Protein AF-0000000069825211 (afdb_homodimer)

Organism: Oryza sativa subsp. indica (NCBI:txid39946)

Radius of gyration: 30.48 Å; Cα contacts (8 Å, |Δi|>4): 1811; chains: 2; bounding box: 81×83×83 Å

Secondary structure (DSSP, 8-state):
--S-SEE-TTSSEEEEEEESSTT-SEEEEEEEETTSTT--EEEE---SS-EETTT-EEEE-TTS-EEEE-TTS-EEEE------TTEEEEE-TTS-EEEEESSSSS-EEEEGGGS--SEE-TTPEE-TT--EE-TTS-EEEEE-TTS-EEEEEE-SS-EEEEES-TTS-TGGGT--S--SS--EEE-TTSEEEETTS-EEE-TT--TT--EEEEE-TTS-EEEEEE-TTT--EEEEEES-SSGGGSTTTT-TT-EEE-SSSSEEEPPTTEEESSTT-GGG-EEESS---TTS-GGG------TTEEE-S-EEEEE-S--HHHHHHHHHT-TT--EEEEETTTTEEEEESS--SEEE---SS-SHHHHHHHS-GGGTT-S-HHHHHHHHHHHHHTTS-GGGSPPHHHHHHHHHTT--TT------/--S-SEE-TTSSEEEEEEESSTT-SEEEEEEEETTSTT--EEEE---SS-EETTT-EEEE-TTS-EEEE-TTS-EEEE------TTEEEEE-TTS-EEEEESSSTT-EEEEGGGS--SEE-TTPEE-TT--EE-TTS-EEEEE-TTS-EEEEEE-SS-EEEEES-TTS-TGGGT--S--SS--EEE-TTSEEEETTS-EEE-TT-STT--EEEEE-TTS-EEEEEE-TTT--EEEEEES-SSGGGSTTTT-TT-EEE-SSSSEEEPPTTEEESSTT-GGG-EEESS---TTS-GGG------TTEEE-S-EEEEE-S--HHHHHHHHHT-TT--EEEEETTTTEEEEESS--SEEE---SS-SHHHHHHHS-GGGTT-S-HHHHHHHHHHHHHTTS-GGGSPPHHHHHHHHHTT--TT------

Sequence (848 aa):
MEKPSLISPDTTFSCGFYPSGDDTNAFYFSIWFTHATDRTVVWTADSGLPVNGHGSKISLSHEGNLAFTDVNGTTVWESKTGWGKHTTVALLNSGNMVMKASDSEDKIVWQSFDWPTDTLLPSQRLTREKRLVSQSGNHFLYFDNDNVLRLQYNGPEITSIYWPSPDYTAVQNGRTRFNSSKIAVLDDEGRFLSSDGFKMVALDSGLGIQRRITIDYDGNLRMYSLNASDGNWTITGEGVLQMCYVHGLCGRNGICEYSPGLRCTCPPGYEMTDPENWSRGCRPTFSVSCGQQREDFTFVKIPHGDYYGFDLTSNKSISLEECMRICMDSCVCLSFTYKGGDGLCYTKGLLYNGQVVKQMLTSGEVLDTIVDSRLKGHFNCDQAKAMVKAAISCLEERSKRPTMDQIVKDLMVYDDEDYHPAYFMEKPSLISPDTTFSCGFYPSGDDTNAFYFSIWFTHATDRTVVWTADSGLPVNGHGSKISLSHEGNLAFTDVNGTTVWESKTGWGKHTTVALLNSGNMVMKASDSEDKIVWQSFDWPTDTLLPSQRLTREKRLVSQSGNHFLYFDNDNVLRLQYNGPEITSIYWPSPDYTAVQNGRTRFNSSKIAVLDDEGRFLSSDGFKMVALDSGLGIQRRITIDYDGNLRMYSLNASDGNWTITGEGVLQMCYVHGLCGRNGICEYSPGLRCTCPPGYEMTDPENWSRGCRPTFSVSCGQQREDFTFVKIPHGDYYGFDLTSNKSISLEECMRICMDSCVCLSFTYKGGDGLCYTKGLLYNGQVVKQMLTSGEVLDTIVDSRLKGHFNCDQAKAMVKAAISCLEERSKRPTMDQIVKDLMVYDDEDYHPAYF

pLDDT: mean 82.7, std 19.26, range [17.38, 98.69]

InterPro domains:
  IPR000742 EGF-like domain [PS50026] (240-276)
  IPR000858 S-locus glycoprotein domain [PF00954] (211-272)
  IPR001480 Bulb-type lectin domain [PF01453] (40-131)
  IPR001480 Bulb-type lectin domain [PS50927] (1-112)
  IPR001480 Bulb-type lectin domain [SM00108] (2-116)
  IPR001480 Bulb-type lectin domain [cd00028] (5-116)
  IPR003609 PAN/Apple domain [PF00024] (298-348)
  IPR003609 PAN/Apple domain [PS50948] (290-371)
  IPR003609 PAN/Apple domain [SM00473] (294-375)
  IPR036426 Bulb-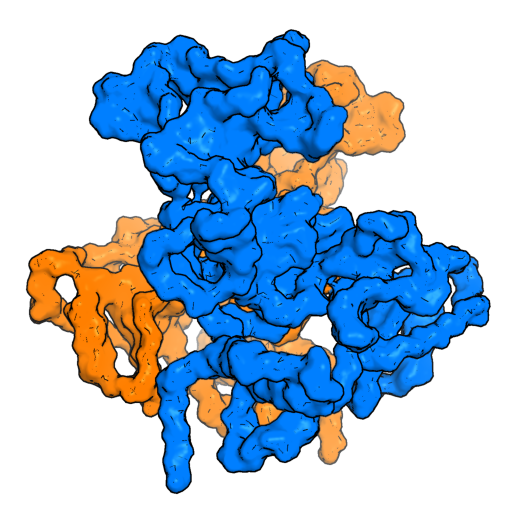type lectin domain superfamily [G3DSA:2.90.10.10] (2-114)
  IPR036426 Bulb-type lectin domain superfamily [G3DSA:2.90.10.10] (117-236)
  IPR036426 Bulb-type lectin domain superfamily [SSF51110] (27-168)

Nearest PDB structures (foldseek):
  6kyw-assembly1_A  TM=4.892E-01  e=3.867E-21  Brassica rapa
  6kyw-assembly1_B  TM=4.699E-01  e=4.568E-21  Brassica rapa
  3m7j-assembly1_A  TM=2.550E-01  e=2.076E-05  Pseudomonas putida
  3m7h-assembly2_B  TM=2.644E-01  e=2.024E-04  Pseudomonas putida
  3hxj-assembly1_B  TM=2.292E-01  e=9.832E-05  Methanococcus maripaludis C7

Solvent-accessible surface area (backbone atoms only — not comparable to full-atom values): 45830 Å² total; per-residue (Å²): 99,86,61,64,75,38,58,10,87,80,50,54,27,32,26,28,59,36,65,79,51,83,94,54,56,38,20,38,50,30,32,24,34,55,67,34,70,77,43,50,72,50,37,58,70,82,50,89,66,65,32,42,53,69,70,39,46,79,46,72,45,63,46,29,26,43,35,36,27,28,56,87,62,51,74,58,43,64,68,84,41,74,76,27,74,47,47,47,76,49,42,37,79,70,62,40,37,36,29,28,35,55,90,45,97,66,44,70,78,43,49,48,56,75,59,50,34,33,35,43,36,47,71,34,62,36,29,65,91,34,45,33,36,14,81,71,62,34,27,35,41,35,44,43,78,51,25,33,70,30,35,32,26,49,51,97,78,48,61,39,55,42,30,65,61,64,88,40,32,52,61,77,69,59,32,36,51,51,23,76,78,35,39,32,34,31,41,65,39,38,42,34,44,32,62,23,56,49,73,47,60,32,75,76,51,40,75,90,51,54,54,38,37,32,37,37,73,70,57,38,39,32,29,35,36,48,38,83,88,74,19,45,76,40,81,33,36,68,68,59,84,58,64,59,52,35,55,52,51,26,10,43,50,9,28,24,32,52,85,95,41,82,44,66,45,52,48,94,67,38,36,64,62,38,90,87,37,52,56,60,8,30,36,67,77,65,88,87,56,69,85,50,75,64,82,80,60,77,89,78,88,59,82,56,44,40,51,63,57,35,52,72,43,81,45,69,71,44,53,72,66,55,46,51,47,56,33,66,72,34,65,59,42,75,46,67,40,72,43,79,91,59,18,36,31,33,27,19,56,51,51,35,37,18,27,38,55,74,61,72,70,65,48,72,70,43,43,57,70,70,40,64,67,84,43,71,80,72,62,60,62,65,58,52,42,47,45,47,48,44,52,50,40,54,68,42,62,82,92,69,29,59,49,71,68,47,40,46,52,54,44,48,72,66,49,64,74,78,74,72,76,83,78,125,100,86,60,62,74,37,58,10,89,81,50,54,27,32,26,29,58,36,64,78,50,83,95,52,57,37,21,39,50,29,31,25,34,54,68,34,70,78,44,51,71,51,39,58,70,81,48,89,66,64,31,44,54,69,69,39,45,78,46,72,45,63,45,30,25,43,34,35,27,30,56,85,61,49,74,58,41,63,67,85,41,74,77,27,73,48,49,46,76,49,41,36,79,68,63,40,38,35,31,29,34,58,88,45,97,66,44,71,77,43,50,48,56,75,57,50,34,32,36,43,39,45,72,34,61,37,28,64,90,34,47,33,36,14,82,72,63,32,26,35,42,36,44,42,78,52,24,34,69,31,36,33,26,49,53,97,78,48,62,38,55,43,31,65,59,64,88,41,31,52,60,78,69,59,32,36,52,50,23,77,80,33,38,32,34,31,40,64,40,37,41,33,44,31,61,22,55,49,72,48,59,32,75,74,52,40,75,91,50,55,55,38,37,34,37,38,71,71,57,39,40,33,30,35,37,49,38,83,88,76,19,46,76,40,81,35,35,67,68,59,82,59,65,60,51,34,56,51,50,26,9,43,50,9,26,23,33,52,86,95,43,82,43,66,44,51,50,94,67,37,37,63,61,38,90,88,35,52,58,60,8,30,36,66,77,67,86,87,57,68,84,50,76,64,82,82,60,78,88,77,87,58,82,55,44,39,52,63,58,35,52,72,43,82,46,69,71,44,52,71,67,53,45,52,48,56,33,67,72,34,65,60,42,76,47,67,39,74,44,79,91,59,17,36,31,33,27,18,54,49,51,35,39,18,26,39,54,74,64,72,69,63,47,72,68,44,43,57,69,68,41,62,69,83,43,70,80,72,61,57,61,66,55,51,41,44,44,47,47,43,51,50,40,54,68,42,62,81,92,68,29,59,50,72,68,48,38,46,54,52,44,50,71,63,50,65,72,77,74,69,74,83,77,126

Structure (mmCIF, N/CA/C/O backbone):
data_AF-0000000069825211-model_v1
#
loop_
_entity.id
_entity.type
_entity.pdbx_description
1 polymer 'non-specific serine/threonine protein kinase'
#
loop_
_atom_site.group_PDB
_atom_site.id
_atom_site.type_symbol
_atom_site.label_atom_id
_atom_site.label_alt_id
_atom_site.label_comp_id
_atom_site.label_asym_id
_atom_site.label_entity_id
_atom_site.label_seq_id
_atom_site.pdbx_PDB_ins_code
_atom_site.Cartn_x
_atom_site.Cartn_y
_atom_site.Cartn_z
_atom_site.occupancy
_atom_site.B_iso_or_equiv
_atom_site.auth_seq_id
_atom_site.auth_comp_id
_atom_site.auth_asym_id
_atom_site.auth_atom_id
_atom_site.pdbx_PDB_model_num
ATOM 1 N N . MET A 1 1 ? 1.083 14.375 39.844 1 51.06 1 MET A N 1
ATOM 2 C CA . MET A 1 1 ? 0.789 13.945 38.469 1 51.06 1 MET A CA 1
ATOM 3 C C . MET A 1 1 ? 0.693 15.148 37.531 1 51.06 1 MET A C 1
ATOM 5 O O . MET A 1 1 ? 0.757 14.992 36.312 1 51.06 1 MET A O 1
ATOM 9 N N . GLU A 1 2 ? 0.628 16.391 38.188 1 62.91 2 GLU A N 1
ATOM 10 C CA . GLU A 1 2 ? 0.394 17.594 37.375 1 62.91 2 GLU A CA 1
ATOM 11 C C . GLU A 1 2 ? 1.703 18.156 36.844 1 62.91 2 GLU A C 1
ATOM 13 O O . GLU A 1 2 ? 1.706 18.906 35.875 1 62.91 2 GLU A O 1
ATOM 18 N N . LYS A 1 3 ? 2.795 17.656 37.406 1 78.31 3 LYS A N 1
ATOM 19 C CA . LYS A 1 3 ? 4.039 18.25 36.938 1 78.31 3 LYS A CA 1
ATOM 20 C C . LYS A 1 3 ? 4.676 17.391 35.844 1 78.31 3 LYS A C 1
ATOM 22 O O . LYS A 1 3 ? 4.648 16.172 35.906 1 78.31 3 LYS A O 1
ATOM 27 N N . PRO A 1 4 ? 5.305 18.094 34.844 1 86.56 4 PRO A N 1
ATOM 28 C CA . PRO A 1 4 ? 5.961 17.344 33.781 1 86.56 4 PRO A CA 1
ATOM 29 C C . PRO A 1 4 ? 7.133 16.5 34.281 1 86.56 4 PRO A C 1
ATOM 31 O O . PRO A 1 4 ? 7.809 16.891 35.25 1 86.56 4 PRO A O 1
ATOM 34 N N . SER A 1 5 ? 7.25 15.375 33.812 1 88.06 5 SER A N 1
ATOM 35 C CA . SER A 1 5 ? 8.344 14.469 34.156 1 88.06 5 SER A CA 1
ATOM 36 C C . SER A 1 5 ? 9.656 14.922 33.5 1 88.06 5 SER A C 1
ATOM 38 O O . SER A 1 5 ? 10.727 14.742 34.094 1 88.06 5 SER A O 1
ATOM 40 N N . LEU A 1 6 ? 9.586 15.398 32.344 1 94.5 6 LEU A N 1
ATOM 41 C CA . LEU A 1 6 ? 10.734 15.93 31.609 1 94.5 6 LEU A CA 1
ATOM 42 C C . LEU A 1 6 ? 10.391 17.25 30.922 1 94.5 6 LEU A C 1
ATOM 44 O O . LEU A 1 6 ? 9.25 17.453 30.5 1 94.5 6 LEU A O 1
ATOM 48 N N . ILE A 1 7 ? 11.375 18.109 30.906 1 96.94 7 ILE A N 1
ATOM 49 C CA . ILE A 1 7 ? 11.242 19.375 30.203 1 96.94 7 ILE A CA 1
ATOM 50 C C . ILE A 1 7 ? 12.461 19.594 29.312 1 96.94 7 ILE A C 1
ATOM 52 O O . ILE A 1 7 ? 13.594 19.328 29.719 1 96.94 7 ILE A O 1
ATOM 56 N N . SER A 1 8 ? 12.211 20.062 28.156 1 98.06 8 SER A N 1
ATOM 57 C CA . SER A 1 8 ? 13.344 20.328 27.281 1 98.06 8 SER A CA 1
ATOM 58 C C . SER A 1 8 ? 14.172 21.5 27.797 1 98.06 8 SER A C 1
ATOM 60 O O . SER A 1 8 ? 13.641 22.391 28.469 1 98.06 8 SER A O 1
ATOM 62 N N . PRO A 1 9 ? 15.438 21.562 27.469 1 97.38 9 PRO A N 1
ATOM 63 C CA . PRO A 1 9 ? 16.312 22.609 28 1 97.38 9 PRO A CA 1
ATOM 64 C C . PRO A 1 9 ? 15.797 24.016 27.703 1 97.38 9 PRO A C 1
ATOM 66 O O . PRO A 1 9 ? 15.906 24.906 28.547 1 97.38 9 PRO A O 1
ATOM 69 N N . ASP A 1 10 ? 15.219 24.219 26.594 1 96.62 10 ASP A N 1
ATOM 70 C CA . ASP A 1 10 ? 14.734 25.547 26.25 1 96.62 10 ASP A CA 1
ATOM 71 C C . ASP A 1 10 ? 13.281 25.734 26.688 1 96.62 10 ASP A C 1
ATOM 73 O O . ASP A 1 10 ? 12.664 26.75 26.375 1 96.62 10 ASP A O 1
ATOM 77 N N . THR A 1 11 ? 12.68 24.719 27.25 1 96 11 THR A N 1
ATOM 78 C CA . THR A 1 11 ? 11.367 24.719 27.891 1 96 11 THR A CA 1
ATOM 79 C C . THR A 1 11 ? 10.25 24.703 26.844 1 96 11 THR A C 1
ATOM 81 O O . THR A 1 11 ? 9.086 24.938 27.172 1 96 11 THR A O 1
ATOM 84 N N . THR A 1 12 ? 10.586 24.438 25.641 1 96.56 12 THR A N 1
ATOM 85 C CA . THR A 1 12 ? 9.586 24.406 24.578 1 96.56 12 THR A CA 1
ATOM 86 C C . THR A 1 12 ? 8.648 23.219 24.75 1 96.56 12 THR A C 1
ATOM 88 O O . THR A 1 12 ? 7.445 23.328 24.5 1 96.56 12 THR A O 1
ATOM 91 N N . PHE A 1 13 ? 9.258 22.125 25.219 1 98.19 13 PHE A N 1
ATOM 92 C CA . PHE A 1 13 ? 8.469 20.891 25.312 1 98.19 13 PHE A CA 1
ATOM 93 C C . PHE A 1 13 ? 8.477 20.344 26.734 1 98.19 13 PHE A C 1
ATOM 95 O O . PHE A 1 13 ? 9.477 20.484 27.453 1 98.19 13 PHE A O 1
ATOM 102 N N . SER A 1 14 ? 7.371 19.797 27.062 1 97.81 14 SER A N 1
ATOM 103 C CA . SER A 1 14 ? 7.207 19.062 28.312 1 97.81 14 SER A CA 1
ATOM 104 C C . SER A 1 14 ? 6.73 17.625 28.047 1 97.81 14 SER A C 1
ATOM 106 O O . SER A 1 14 ? 6.098 17.359 27.031 1 97.81 14 SER A O 1
ATOM 108 N N . CYS A 1 15 ? 7.07 16.75 28.891 1 96.69 15 CYS A N 1
ATOM 109 C CA . CYS A 1 15 ? 6.684 15.336 28.812 1 96.69 15 CYS A CA 1
ATOM 110 C C . CYS A 1 15 ? 6.219 14.82 30.172 1 96.69 15 CYS A C 1
ATOM 112 O O . CYS A 1 15 ? 6.816 15.141 31.203 1 96.69 15 CYS A O 1
ATOM 114 N N . GLY A 1 16 ? 5.133 14.148 30.156 1 93.56 16 GLY A N 1
ATOM 115 C CA . GLY A 1 16 ? 4.602 13.594 31.391 1 93.56 16 GLY A CA 1
ATOM 116 C C . GLY A 1 16 ? 3.17 13.117 31.266 1 93.56 16 GLY A C 1
ATOM 117 O O . GLY A 1 16 ? 2.744 12.695 30.188 1 93.56 16 GLY A O 1
ATOM 118 N N . PHE A 1 17 ? 2.516 13.086 32.438 1 91.75 17 PHE A N 1
ATOM 119 C CA . PHE A 1 17 ? 1.122 12.656 32.469 1 91.75 17 PHE A CA 1
ATOM 120 C C . PHE A 1 17 ? 0.203 13.75 31.938 1 91.75 17 PHE A C 1
ATOM 122 O O . PHE A 1 17 ? 0.219 14.875 32.438 1 91.75 17 PHE A O 1
ATOM 129 N N . TYR A 1 18 ? -0.463 13.383 30.906 1 91.75 18 TYR A N 1
ATOM 130 C CA . TYR A 1 18 ? -1.4 14.297 30.266 1 91.75 18 TYR A CA 1
ATOM 131 C C . TYR A 1 18 ? -2.836 13.812 30.438 1 91.75 18 TYR A C 1
ATOM 133 O O . TYR A 1 18 ? -3.162 12.672 30.109 1 91.75 18 TYR A O 1
ATOM 141 N N . PRO A 1 19 ? -3.668 14.703 30.906 1 90.12 19 PRO A N 1
ATOM 142 C CA . PRO A 1 19 ? -5.043 14.266 31.172 1 90.12 19 PRO A CA 1
ATOM 143 C C . PRO A 1 19 ? -5.844 14.047 29.891 1 90.12 19 PRO A C 1
ATOM 145 O O . PRO A 1 19 ? -5.672 14.789 28.906 1 90.12 19 PRO A O 1
ATOM 148 N N . SER A 1 20 ? -6.723 13.047 29.859 1 86.5 20 SER A N 1
ATOM 149 C CA . SER A 1 20 ? -7.562 12.742 28.703 1 86.5 20 SER A CA 1
ATOM 150 C C . SER A 1 20 ? -8.664 13.781 28.531 1 86.5 20 SER A C 1
ATOM 152 O O . SER A 1 20 ? -9.289 13.859 27.469 1 86.5 20 SER A O 1
ATOM 154 N N . GLY A 1 21 ? -8.93 14.531 29.516 1 83.31 21 GLY A N 1
ATOM 155 C CA . GLY A 1 21 ? -9.961 15.562 29.547 1 83.31 21 GLY A CA 1
ATOM 156 C C . GLY A 1 21 ? -9.961 16.375 30.812 1 83.31 21 GLY A C 1
ATOM 157 O O . GLY A 1 21 ? -9.031 16.281 31.625 1 83.31 21 GLY A O 1
ATOM 158 N N . ASP A 1 22 ? -11.023 17.172 30.812 1 81.38 22 ASP A N 1
ATOM 159 C CA . ASP A 1 22 ? -11.164 17.984 32.031 1 81.38 22 ASP A CA 1
ATOM 160 C C . ASP A 1 22 ? -11.672 17.141 33.188 1 81.38 22 ASP A C 1
ATOM 162 O O . ASP A 1 22 ? -12.562 16.312 33.031 1 81.38 22 ASP A O 1
ATOM 166 N N . ASP A 1 23 ? -11.156 17.297 34.281 1 81.69 23 ASP A N 1
ATOM 167 C CA . ASP A 1 23 ? -11.609 16.688 35.531 1 81.69 23 ASP A CA 1
ATOM 168 C C . ASP A 1 23 ? -11.617 15.172 35.406 1 81.69 23 ASP A C 1
ATOM 170 O O . ASP A 1 23 ? -12.594 14.523 35.781 1 81.69 23 ASP A O 1
ATOM 174 N N . THR A 1 24 ? -10.602 14.664 34.75 1 82.94 24 THR A N 1
ATOM 175 C CA . THR A 1 24 ? -10.523 13.219 34.594 1 82.94 24 THR A CA 1
ATOM 176 C C . THR A 1 24 ? -9.406 12.633 35.438 1 82.94 24 THR A C 1
ATOM 178 O O . THR A 1 24 ? -8.539 13.367 35.938 1 82.94 24 THR A O 1
ATOM 181 N N . ASN A 1 25 ? -9.57 11.344 35.781 1 86.38 25 ASN A N 1
ATOM 182 C CA . ASN A 1 25 ? -8.492 10.594 36.438 1 86.38 25 ASN A CA 1
ATOM 183 C C . ASN A 1 25 ? -7.762 9.703 35.438 1 86.38 25 ASN A C 1
ATOM 185 O O . ASN A 1 25 ? -6.98 8.836 35.812 1 86.38 25 ASN A O 1
ATOM 189 N N . ALA A 1 26 ? -8.086 9.945 34.219 1 89.19 26 ALA A N 1
ATOM 190 C CA . ALA A 1 26 ? -7.449 9.188 33.125 1 89.19 26 ALA A CA 1
ATOM 191 C C . ALA A 1 26 ? -6.332 10 32.5 1 89.19 26 ALA A C 1
ATOM 193 O O . ALA A 1 26 ? -6.559 11.133 32.062 1 89.19 26 ALA A O 1
ATOM 194 N N . PHE A 1 27 ? -5.16 9.406 32.5 1 90.5 27 PHE A N 1
ATOM 195 C CA . PHE A 1 27 ? -4.008 10.141 31.984 1 90.5 27 PHE A CA 1
ATOM 196 C C . PHE A 1 27 ? -3.252 9.328 30.938 1 90.5 27 PHE A C 1
ATOM 198 O O . PHE A 1 27 ? -3.266 8.094 30.984 1 90.5 27 PHE A O 1
ATOM 205 N N . TYR A 1 28 ? -2.662 10.031 30.078 1 91.94 28 TYR A N 1
ATOM 206 C CA . TYR A 1 28 ? -1.718 9.469 29.125 1 91.94 28 TYR A CA 1
ATOM 207 C C . TYR A 1 28 ? -0.298 9.938 29.406 1 91.94 28 TYR A C 1
ATOM 209 O O . TYR A 1 28 ? -0.094 10.852 30.203 1 91.94 28 TYR A O 1
ATOM 217 N N . PHE A 1 29 ? 0.621 9.242 28.891 1 92.81 29 PHE A N 1
ATOM 218 C CA . PHE A 1 29 ? 1.988 9.75 28.891 1 92.81 29 PHE A CA 1
ATOM 219 C C . PHE A 1 29 ? 2.318 10.406 27.562 1 92.81 29 PHE A C 1
ATOM 221 O O . PHE A 1 29 ? 2.371 9.742 26.531 1 92.81 29 PHE A O 1
ATOM 228 N N . SER A 1 30 ? 2.484 11.719 27.547 1 95 30 SER A N 1
ATOM 229 C CA . SER A 1 30 ? 2.525 12.461 26.297 1 95 30 SER A CA 1
ATOM 230 C C . SER A 1 30 ? 3.594 13.555 26.328 1 95 30 SER A C 1
ATOM 232 O O . SER A 1 30 ? 4.129 13.867 27.406 1 95 30 SER A O 1
ATOM 234 N N . ILE A 1 31 ? 4.008 13.93 25.188 1 97.19 31 ILE A N 1
ATOM 235 C CA . ILE A 1 31 ? 4.824 15.125 24.984 1 97.19 31 ILE A CA 1
ATOM 236 C C . ILE A 1 31 ? 3.961 16.25 24.422 1 97.19 31 ILE A C 1
ATOM 238 O O . ILE A 1 31 ? 3.158 16.016 23.516 1 97.19 31 ILE A O 1
ATOM 242 N N . TRP A 1 32 ? 4.113 17.516 24.984 1 97.44 32 TRP A N 1
ATOM 243 C CA . TRP A 1 32 ? 3.287 18.609 24.5 1 97.44 32 TRP A CA 1
ATOM 244 C C . TRP A 1 32 ? 4.082 19.922 24.453 1 97.44 32 TRP A C 1
ATOM 246 O O . TRP A 1 32 ? 5.18 20 25 1 97.44 32 TRP A O 1
ATOM 256 N N . PHE A 1 33 ? 3.611 20.875 23.688 1 97.88 33 PHE A N 1
ATOM 257 C CA . PHE A 1 33 ? 4.16 22.234 23.688 1 97.88 33 PHE A CA 1
ATOM 258 C C . PHE A 1 33 ? 3.842 22.953 24.984 1 97.88 33 PHE A C 1
ATOM 260 O O . PHE A 1 33 ? 2.682 23.266 25.266 1 97.88 33 PHE A O 1
ATOM 267 N N . THR A 1 34 ? 4.863 23.328 25.625 1 95.75 34 THR A N 1
ATOM 268 C CA . THR A 1 34 ? 4.719 23.875 26.984 1 95.75 34 THR A CA 1
ATOM 269 C C . THR A 1 34 ? 3.957 25.188 26.953 1 95.75 34 THR A C 1
ATOM 271 O O . THR A 1 34 ? 3.133 25.453 27.828 1 95.75 34 THR A O 1
ATOM 274 N N . HIS A 1 35 ? 4.172 25.984 26 1 93.88 35 HIS A N 1
ATOM 275 C CA . HIS A 1 35 ? 3.695 27.375 26.047 1 93.88 35 HIS A CA 1
ATOM 276 C C . HIS A 1 35 ? 2.494 27.562 25.125 1 93.88 35 HIS A C 1
ATOM 278 O O . HIS A 1 35 ? 2.018 28.688 24.938 1 93.88 35 HIS A O 1
ATOM 284 N N . ALA A 1 36 ? 2.064 26.562 24.484 1 96.25 36 ALA A N 1
ATOM 285 C CA . ALA A 1 36 ? 0.812 26.656 23.734 1 96.25 36 ALA A CA 1
ATOM 286 C C . ALA A 1 36 ? -0.385 26.703 24.688 1 96.25 36 ALA A C 1
ATOM 288 O O . ALA A 1 36 ? -0.422 25.984 25.688 1 96.25 36 ALA A O 1
ATOM 289 N N . THR A 1 37 ? -1.333 27.516 24.375 1 95.12 37 THR A N 1
ATOM 290 C CA . THR A 1 37 ? -2.484 27.719 25.25 1 95.12 37 THR A CA 1
ATOM 291 C C . THR A 1 37 ? -3.227 26.406 25.469 1 95.12 37 THR A C 1
ATOM 293 O O . THR A 1 37 ? -3.727 26.156 26.562 1 95.12 37 THR A O 1
ATOM 296 N N . ASP A 1 38 ? -3.258 25.594 24.5 1 93.69 38 ASP A N 1
ATOM 297 C CA . ASP A 1 38 ? -4.004 24.344 24.609 1 93.69 38 ASP A CA 1
ATOM 298 C C . ASP A 1 38 ? -3.086 23.188 24.984 1 93.69 38 ASP A C 1
ATOM 300 O O . ASP A 1 38 ? -3.504 22.031 24.969 1 93.69 38 ASP A O 1
ATOM 304 N N . ARG A 1 39 ? -1.855 23.438 25.25 1 94.25 39 ARG A N 1
ATOM 305 C CA . ARG A 1 39 ? -0.896 22.375 25.531 1 94.25 39 ARG A CA 1
ATOM 306 C C . ARG A 1 39 ? -0.956 21.281 24.484 1 94.25 39 ARG A C 1
ATOM 308 O O . ARG A 1 39 ? -1.096 20.094 24.812 1 94.25 39 ARG A O 1
ATOM 315 N N . THR A 1 40 ? -0.768 21.641 23.328 1 96.44 40 THR A N 1
ATOM 316 C CA . THR A 1 40 ? -0.924 20.766 22.188 1 96.44 40 THR A CA 1
ATOM 317 C C . THR A 1 40 ? -0.002 19.547 22.297 1 96.44 40 THR A C 1
ATOM 319 O O . THR A 1 40 ? 1.222 19.703 22.344 1 96.44 40 THR A O 1
ATOM 322 N N . VAL A 1 41 ? -0.587 18.375 22.312 1 95.88 41 VAL A N 1
ATOM 323 C CA . VAL A 1 41 ? 0.157 17.125 22.391 1 95.88 41 VAL A CA 1
ATOM 324 C C . VAL A 1 41 ? 0.774 16.797 21.047 1 95.88 41 VAL A C 1
ATOM 326 O O . VAL A 1 41 ? 0.109 16.891 20 1 95.88 41 VAL A O 1
ATOM 329 N N . VAL A 1 42 ? 2.074 16.359 21.047 1 97.19 42 VAL A N 1
ATOM 330 C CA . VAL A 1 42 ? 2.74 16.062 19.781 1 97.19 42 VAL A CA 1
ATOM 331 C C . VAL A 1 42 ? 3.098 14.578 19.734 1 97.19 42 VAL A C 1
ATOM 333 O O . VAL A 1 42 ? 3.426 14.055 18.656 1 97.19 42 VAL A O 1
ATOM 336 N N . TRP A 1 43 ? 3.068 13.898 20.797 1 96.75 43 TRP A N 1
ATOM 337 C CA . TRP A 1 43 ? 3.348 12.469 20.859 1 96.75 43 TRP A CA 1
ATOM 338 C C . TRP A 1 43 ? 2.711 11.852 22.094 1 96.75 43 TRP A C 1
ATOM 340 O O . TRP A 1 43 ? 2.707 12.453 23.172 1 96.75 43 TRP A O 1
ATOM 350 N N . THR A 1 44 ? 2.174 10.695 21.984 1 94.75 44 THR A N 1
ATOM 351 C CA . THR A 1 44 ? 1.618 9.938 23.094 1 94.75 44 THR A CA 1
ATOM 352 C C . THR A 1 44 ? 2.092 8.484 23.047 1 94.75 44 THR A C 1
ATOM 354 O O . THR A 1 44 ? 2.135 7.875 21.984 1 94.75 44 THR A O 1
ATOM 357 N N . ALA A 1 45 ? 2.43 8.07 24.141 1 90.56 45 ALA A N 1
ATOM 358 C CA . ALA A 1 45 ? 2.801 6.664 24.234 1 90.56 45 ALA A CA 1
ATOM 359 C C . ALA A 1 45 ? 1.597 5.758 23.984 1 90.56 45 ALA A C 1
ATOM 361 O O . ALA A 1 45 ? 0.598 5.836 24.703 1 90.56 45 ALA A O 1
ATOM 362 N N . ASP A 1 46 ? 1.518 5.211 22.719 1 71.62 46 ASP A N 1
ATOM 363 C CA . ASP A 1 46 ? 0.318 4.609 22.141 1 71.62 46 ASP A CA 1
ATOM 364 C C . ASP A 1 46 ? 0.017 3.262 22.797 1 71.62 46 ASP A C 1
ATOM 366 O O . ASP A 1 46 ? 0.78 2.307 22.625 1 71.62 46 ASP A O 1
ATOM 370 N N . SER A 1 47 ? -0.642 3.277 23.938 1 64.44 47 SER A N 1
ATOM 371 C CA . SER A 1 47 ? -1.167 2.006 24.406 1 64.44 47 SER A CA 1
ATOM 372 C C . SER A 1 47 ? -2.641 1.844 24.047 1 64.44 47 SER A C 1
ATOM 374 O O . SER A 1 47 ? -3.172 0.731 24.078 1 64.44 47 SER A O 1
ATOM 376 N N . GLY A 1 48 ? -3.207 2.811 23.484 1 64.94 48 GLY A N 1
ATOM 377 C CA . GLY A 1 48 ? -4.645 2.775 23.281 1 64.94 48 GLY A CA 1
ATOM 378 C C . GLY A 1 48 ? -5.441 2.994 24.547 1 64.94 48 GLY A C 1
ATOM 379 O O . GLY A 1 48 ? -6.645 3.256 24.5 1 64.94 48 GLY A O 1
ATOM 380 N N . LEU A 1 49 ? -4.828 2.934 25.797 1 75.88 49 LEU A N 1
ATOM 381 C CA . LEU A 1 49 ? -5.602 3.016 27.047 1 75.88 49 LEU A CA 1
ATOM 382 C C . LEU A 1 49 ? -4.969 4.008 28.016 1 75.88 49 LEU A C 1
ATOM 384 O O . LEU A 1 49 ? -3.748 4.004 28.203 1 75.88 49 LEU A O 1
ATOM 388 N N . PRO A 1 50 ? -5.773 4.918 28.594 1 85.69 50 PRO A N 1
ATOM 389 C CA . PRO A 1 50 ? -5.262 5.812 29.641 1 85.69 50 PRO A CA 1
ATOM 390 C C . PRO A 1 50 ? -5.043 5.098 30.969 1 85.69 50 PRO A C 1
ATOM 392 O O . PRO A 1 50 ? -5.559 3.994 31.172 1 85.69 50 PRO A O 1
ATOM 395 N N . VAL A 1 51 ? -4.277 5.664 31.797 1 86.75 51 VAL A N 1
ATOM 396 C CA . VAL A 1 51 ? -4.016 5.113 33.125 1 86.75 51 VAL A CA 1
ATOM 397 C C . VAL A 1 51 ? -4.645 6.008 34.188 1 86.75 51 VAL A C 1
ATOM 399 O O . VAL A 1 51 ? -5.043 7.141 33.906 1 86.75 51 VAL A O 1
ATOM 402 N N . ASN A 1 52 ? -4.688 5.355 35.375 1 86.5 52 ASN A N 1
ATOM 403 C CA . ASN A 1 52 ? -5.191 6.129 36.5 1 86.5 52 ASN A CA 1
ATOM 404 C C . ASN A 1 52 ? -4.184 7.18 36.969 1 86.5 52 ASN A C 1
ATOM 406 O O . ASN A 1 52 ? -3.008 6.871 37.156 1 86.5 52 ASN A O 1
ATOM 410 N N . GLY A 1 53 ? -4.664 8.438 37.125 1 80.19 53 GLY A N 1
ATOM 411 C CA . GLY A 1 53 ? -3.807 9.547 37.5 1 80.19 53 GLY A CA 1
ATOM 412 C C . GLY A 1 53 ? -3.156 9.375 38.844 1 80.19 53 GLY A C 1
ATOM 413 O O . GLY A 1 53 ? -2.133 10 39.125 1 80.19 53 GLY A O 1
ATOM 414 N N . HIS A 1 54 ? -3.814 8.562 39.625 1 79.81 54 HIS A N 1
ATOM 415 C CA . HIS A 1 54 ? -3.277 8.344 40.969 1 79.81 54 HIS A CA 1
ATOM 416 C C . HIS A 1 54 ? -2.533 7.016 41.062 1 79.81 54 HIS A C 1
ATOM 418 O O . HIS A 1 54 ? -3.137 5.949 40.906 1 79.81 54 HIS A O 1
ATOM 424 N N . GLY A 1 55 ? -1.203 7.141 41.188 1 82.06 55 GLY A N 1
ATOM 425 C CA . GLY A 1 55 ? -0.453 5.926 41.469 1 82.06 55 GLY A CA 1
ATOM 426 C C . GLY A 1 55 ? 0.252 5.375 40.219 1 82.06 55 GLY A C 1
ATOM 427 O O . GLY A 1 55 ? 1.108 4.496 40.344 1 82.06 55 GLY A O 1
ATOM 428 N N . SER A 1 56 ? -0.142 5.84 39.062 1 87.62 56 SER A N 1
ATOM 429 C CA . SER A 1 56 ? 0.562 5.391 37.875 1 87.62 56 SER A CA 1
ATOM 430 C C . SER A 1 56 ? 1.965 5.984 37.812 1 87.62 56 SER A C 1
ATOM 432 O O . SER A 1 56 ? 2.256 6.984 38.469 1 87.62 56 SER A O 1
ATOM 434 N N . LYS A 1 57 ? 2.885 5.191 37.094 1 89.44 57 LYS A N 1
ATOM 435 C CA . LYS A 1 57 ? 4.266 5.66 37.156 1 89.44 57 LYS A CA 1
ATOM 436 C C . LYS A 1 57 ? 4.977 5.402 35.812 1 89.44 57 LYS A C 1
ATOM 438 O O . LYS A 1 57 ? 4.613 4.484 35.094 1 89.44 57 LYS A O 1
ATOM 443 N N . ILE A 1 58 ? 5.855 6.332 35.5 1 90.25 58 ILE A N 1
ATOM 444 C CA . ILE A 1 58 ? 6.855 6.113 34.438 1 90.25 58 ILE A CA 1
ATOM 445 C C . ILE A 1 58 ? 8.203 5.777 35.094 1 90.25 58 ILE A C 1
ATOM 447 O O . ILE A 1 58 ? 8.625 6.43 36.062 1 90.25 58 ILE A O 1
ATOM 451 N N . SER A 1 59 ? 8.805 4.586 34.625 1 90.81 59 SER A N 1
ATOM 452 C CA . SER A 1 59 ? 10.055 4.176 35.25 1 90.81 59 SER A CA 1
ATOM 453 C C . SER A 1 59 ? 11.055 3.65 34.25 1 90.81 59 SER A C 1
ATOM 455 O O . SER A 1 59 ? 10.664 3.043 33.219 1 90.81 59 SER A O 1
ATOM 457 N N . LEU A 1 60 ? 12.281 3.939 34.469 1 90.75 60 LEU A N 1
ATOM 458 C CA . LEU A 1 60 ? 13.398 3.387 33.719 1 90.75 60 LEU A CA 1
ATOM 459 C C . LEU A 1 60 ? 14.086 2.273 34.5 1 90.75 60 LEU A C 1
ATOM 461 O O . LEU A 1 60 ? 14.641 2.514 35.562 1 90.75 60 LEU A O 1
ATOM 465 N N . SER A 1 61 ? 14.023 1.082 33.969 1 88.81 61 SER A N 1
ATOM 466 C CA . SER A 1 61 ? 14.594 -0.052 34.688 1 88.81 61 SER A CA 1
ATOM 467 C C . SER A 1 61 ? 16.109 -0.07 34.562 1 88.81 61 SER A C 1
ATOM 469 O O . SER A 1 61 ? 16.688 0.643 33.719 1 88.81 61 SER A O 1
ATOM 471 N N . HIS A 1 62 ? 16.688 -0.957 35.344 1 86.69 62 HIS A N 1
ATOM 472 C CA . HIS A 1 62 ? 18.141 -1.115 35.312 1 86.69 62 HIS A CA 1
ATOM 473 C C . HIS A 1 62 ? 18.594 -1.728 34 1 86.69 62 HIS A C 1
ATOM 475 O O . HIS A 1 62 ? 19.75 -1.545 33.594 1 86.69 62 HIS A O 1
ATOM 481 N N . GLU A 1 63 ? 17.734 -2.381 33.375 1 85.94 63 GLU A N 1
ATOM 482 C CA . GLU A 1 63 ? 18.047 -3.025 32.125 1 85.94 63 GLU A CA 1
ATOM 483 C C . GLU A 1 63 ? 17.891 -2.053 30.953 1 85.94 63 GLU A C 1
ATOM 485 O O . GLU A 1 63 ? 18.219 -2.379 29.812 1 85.94 63 GLU A O 1
ATOM 490 N N . GLY A 1 64 ? 17.422 -0.819 31.266 1 87.12 64 GLY A N 1
ATOM 491 C CA . GLY A 1 64 ? 17.297 0.202 30.234 1 87.12 64 GLY A CA 1
ATOM 492 C C . GLY A 1 64 ? 15.969 0.172 29.516 1 87.12 64 GLY A C 1
ATOM 493 O O . GLY A 1 64 ? 15.906 0.455 28.312 1 87.12 64 GLY A O 1
ATOM 494 N N . ASN A 1 65 ? 15.008 -0.349 30.156 1 91.81 65 ASN A N 1
ATOM 495 C CA . ASN A 1 65 ? 13.656 -0.353 29.609 1 91.81 65 ASN A CA 1
ATOM 496 C C . ASN A 1 65 ? 12.789 0.715 30.25 1 91.81 65 ASN A C 1
ATOM 498 O O . ASN A 1 65 ? 12.68 0.772 31.484 1 91.81 65 ASN A O 1
ATOM 502 N N . LEU A 1 66 ? 12.273 1.604 29.453 1 91.88 66 LEU A N 1
ATOM 503 C CA . LEU A 1 66 ? 11.32 2.6 29.938 1 91.88 66 LEU A CA 1
ATOM 504 C C . LEU A 1 66 ? 9.906 2.045 29.922 1 91.88 66 LEU A C 1
ATOM 506 O O . LEU A 1 66 ? 9.414 1.607 28.875 1 91.88 66 LEU A O 1
ATOM 510 N N . ALA A 1 67 ? 9.25 2.082 31.062 1 91.69 67 ALA A N 1
ATOM 511 C CA . ALA A 1 67 ? 7.93 1.473 31.156 1 91.69 67 ALA A CA 1
ATOM 512 C C . ALA A 1 67 ? 6.93 2.428 31.797 1 91.69 67 ALA A C 1
ATOM 514 O O . ALA A 1 67 ? 7.266 3.15 32.719 1 91.69 67 ALA A O 1
ATOM 515 N N . PHE A 1 68 ? 5.801 2.467 31.234 1 91.38 68 PHE A N 1
ATOM 516 C CA . PHE A 1 68 ? 4.633 3.162 31.766 1 91.38 68 PHE A CA 1
ATOM 517 C C . PHE A 1 68 ? 3.646 2.176 32.375 1 91.38 68 PHE A C 1
ATOM 519 O O . PHE A 1 68 ? 3.084 1.331 31.688 1 91.38 68 PHE A O 1
ATOM 526 N N . THR A 1 69 ? 3.443 2.291 33.688 1 90.94 69 THR A N 1
ATOM 527 C CA . THR A 1 69 ? 2.641 1.313 34.406 1 90.94 69 THR A CA 1
ATOM 528 C C . THR A 1 69 ? 1.457 1.987 35.094 1 90.94 69 THR A C 1
ATOM 530 O O . THR A 1 69 ? 1.576 3.113 35.594 1 90.94 69 THR A O 1
ATOM 533 N N . ASP A 1 70 ? 0.393 1.209 35.125 1 91 70 ASP A N 1
ATOM 534 C CA . ASP A 1 70 ? -0.799 1.695 35.812 1 91 70 ASP A CA 1
ATOM 535 C C . ASP A 1 70 ? -0.728 1.4 37.312 1 91 70 ASP A C 1
ATOM 537 O O . ASP A 1 70 ? 0.218 0.763 37.781 1 91 70 ASP A O 1
ATOM 541 N N . VAL A 1 71 ? -1.729 1.876 38.031 1 87.62 71 VAL A N 1
ATOM 542 C CA . VAL A 1 71 ? -1.766 1.785 39.5 1 87.62 71 VAL A CA 1
ATOM 543 C C . VAL A 1 71 ? -1.792 0.319 39.906 1 87.62 71 VAL A C 1
ATOM 545 O O . VAL A 1 71 ? -1.243 -0.04 40.969 1 87.62 71 VAL A O 1
ATOM 548 N N . ASN A 1 72 ? -2.355 -0.485 39.094 1 88.62 72 ASN A N 1
ATOM 549 C CA . ASN A 1 72 ? -2.469 -1.899 39.438 1 88.62 72 ASN A CA 1
ATOM 550 C C . ASN A 1 72 ? -1.209 -2.672 39.062 1 88.62 72 ASN A C 1
ATOM 552 O O . ASN A 1 72 ? -1.141 -3.887 39.25 1 88.62 72 ASN A O 1
ATOM 556 N N . GLY A 1 73 ? -0.305 -1.992 38.469 1 87.69 73 GLY A N 1
ATOM 557 C CA . GLY A 1 73 ? 0.962 -2.627 38.125 1 87.69 73 GLY A CA 1
ATOM 558 C C . GLY A 1 73 ? 1.043 -3.102 36.688 1 87.69 73 GLY A C 1
ATOM 559 O O . GLY A 1 73 ? 2.1 -3.541 36.25 1 87.69 73 GLY A O 1
ATOM 560 N N . THR A 1 74 ? -0.016 -3.021 36.062 1 89.31 74 THR A N 1
ATOM 561 C CA . THR A 1 74 ? -0.036 -3.455 34.688 1 89.31 74 THR A CA 1
ATOM 562 C C . THR A 1 74 ? 0.779 -2.506 33.812 1 89.31 74 THR A C 1
ATOM 564 O O . THR A 1 74 ? 0.636 -1.286 33.906 1 89.31 74 THR A O 1
ATOM 567 N N . THR A 1 75 ? 1.659 -3.119 33 1 90.19 75 THR A N 1
ATOM 568 C CA . THR A 1 75 ? 2.426 -2.32 32.062 1 90.19 75 THR A CA 1
ATOM 569 C C . THR A 1 75 ? 1.57 -1.944 30.844 1 90.19 75 THR A C 1
ATOM 571 O O . THR A 1 75 ? 1.126 -2.816 30.094 1 90.19 75 THR A O 1
ATOM 574 N N . VAL A 1 76 ? 1.398 -0.656 30.641 1 90 76 VAL A N 1
ATOM 575 C CA . VAL A 1 76 ? 0.545 -0.173 29.562 1 90 76 VAL A CA 1
ATOM 576 C C . VAL A 1 76 ? 1.393 0.123 28.328 1 90 76 VAL A C 1
ATOM 578 O O . VAL A 1 76 ? 0.904 0.04 27.188 1 90 76 VAL A O 1
ATOM 581 N N . TRP A 1 77 ? 2.584 0.541 28.5 1 92.69 77 TRP A N 1
ATOM 582 C CA . TRP A 1 77 ? 3.521 0.831 27.422 1 92.69 77 TRP A CA 1
ATOM 583 C C . TRP A 1 77 ? 4.961 0.636 27.875 1 92.69 77 TRP A C 1
ATOM 585 O O . TRP A 1 77 ? 5.289 0.895 29.031 1 92.69 77 TRP A O 1
ATOM 595 N N . GLU A 1 78 ? 5.801 0.191 26.984 1 92.62 78 GLU A N 1
ATOM 596 C CA . GLU A 1 78 ? 7.23 0.105 27.281 1 92.62 78 GLU A CA 1
ATOM 597 C C . GLU A 1 78 ? 8.062 0.306 26.016 1 92.62 78 GLU A C 1
ATOM 599 O O . GLU A 1 78 ? 7.594 0.052 24.906 1 92.62 78 GLU A O 1
ATOM 604 N N . SER A 1 79 ? 9.312 0.76 26.141 1 90.62 79 SER A N 1
ATOM 605 C CA . SER A 1 79 ? 10.211 1.023 25.016 1 90.62 79 SER A CA 1
ATOM 606 C C . SER A 1 79 ? 10.789 -0.271 24.453 1 90.62 79 SER A C 1
ATOM 608 O O . SER A 1 79 ? 11.328 -0.285 23.344 1 90.62 79 SER A O 1
ATOM 610 N N . LYS A 1 80 ? 10.734 -1.4 25.188 1 89.75 80 LYS A N 1
ATOM 611 C CA . LYS A 1 80 ? 11.25 -2.709 24.797 1 89.75 80 LYS A CA 1
ATOM 612 C C . LYS A 1 80 ? 12.734 -2.627 24.438 1 89.75 80 LYS A C 1
ATOM 614 O O . LYS A 1 80 ? 13.156 -3.152 23.406 1 89.75 80 LYS A O 1
ATOM 619 N N . THR A 1 81 ? 13.406 -1.884 25.219 1 88 81 THR A N 1
ATOM 620 C CA . THR A 1 81 ? 14.852 -1.733 25.062 1 88 81 THR A CA 1
ATOM 621 C C . THR A 1 81 ? 15.586 -2.432 26.203 1 88 81 THR A C 1
ATOM 623 O O . THR A 1 81 ? 15.016 -2.664 27.281 1 88 81 THR A O 1
ATOM 626 N N . GLY A 1 82 ? 16.859 -2.992 25.859 1 81 82 GLY A N 1
ATOM 627 C CA . GLY A 1 82 ? 17.641 -3.703 26.859 1 81 82 GLY A CA 1
ATOM 628 C C . GLY A 1 82 ? 19.109 -3.336 26.844 1 81 82 GLY A C 1
ATOM 629 O O . GLY A 1 82 ? 19.984 -4.211 26.906 1 81 82 GLY A O 1
ATOM 630 N N . TRP A 1 83 ? 19.438 -2.078 26.781 1 73.06 83 TRP A N 1
ATOM 631 C CA . TRP A 1 83 ? 20.828 -1.707 26.562 1 73.06 83 TRP A CA 1
ATOM 632 C C . TRP A 1 83 ? 21.562 -1.521 27.875 1 73.06 83 TRP A C 1
ATOM 634 O O . TRP A 1 83 ? 22.688 -1.01 27.891 1 73.06 83 TRP A O 1
ATOM 644 N N . GLY A 1 84 ? 21 -1.925 28.953 1 71.94 84 GLY A N 1
ATOM 645 C CA . GLY A 1 84 ? 21.719 -2.09 30.203 1 71.94 84 GLY A CA 1
ATOM 646 C C . GLY A 1 84 ? 21.656 -0.856 31.094 1 71.94 84 GLY A C 1
ATOM 647 O O . GLY A 1 84 ? 20.891 0.067 30.828 1 71.94 84 GLY A O 1
ATOM 648 N N . LYS A 1 85 ? 22.516 -0.807 32.219 1 68.12 85 LYS A N 1
ATOM 649 C CA . LYS A 1 85 ? 22.438 -0.017 33.438 1 68.12 85 LYS A CA 1
ATOM 650 C C . LYS A 1 85 ? 22.703 1.457 33.156 1 68.12 85 LYS A C 1
ATOM 652 O O . LYS A 1 85 ? 22.219 2.332 33.875 1 68.12 85 LYS A O 1
ATOM 657 N N . HIS A 1 86 ? 23.203 1.887 32.062 1 79.12 86 HIS A N 1
ATOM 658 C CA . HIS A 1 86 ? 23.562 3.301 32 1 79.12 86 HIS A CA 1
ATOM 659 C C . HIS A 1 86 ? 22.766 4.016 30.922 1 79.12 86 HIS A C 1
ATOM 661 O O . HIS A 1 86 ? 23.25 4.961 30.312 1 79.12 86 HIS A O 1
ATOM 667 N N . THR A 1 87 ? 21.531 3.633 30.922 1 87.31 87 THR A N 1
ATOM 668 C CA . THR A 1 87 ? 20.656 4.301 29.969 1 87.31 87 THR A CA 1
ATOM 669 C C . THR A 1 87 ? 20.016 5.539 30.578 1 87.31 87 THR A C 1
ATOM 671 O O . THR A 1 87 ? 19.625 5.527 31.75 1 87.31 87 THR A O 1
ATOM 674 N N . THR A 1 88 ? 20.078 6.727 29.953 1 90.56 88 THR A N 1
ATOM 675 C CA . THR A 1 88 ? 19.422 7.953 30.391 1 90.56 88 THR A CA 1
ATOM 676 C C . THR A 1 88 ? 18.312 8.359 29.422 1 90.56 88 THR A C 1
ATOM 678 O O . THR A 1 88 ? 18.312 7.945 28.25 1 90.56 88 THR A O 1
ATOM 681 N N . VAL A 1 89 ? 17.344 9.055 29.922 1 93.38 89 VAL A N 1
ATOM 682 C CA . VAL A 1 89 ? 16.25 9.57 29.125 1 93.38 89 VAL A CA 1
ATOM 683 C C . VAL A 1 89 ? 16.25 11.094 29.141 1 93.38 89 VAL A C 1
ATOM 685 O O . VAL A 1 89 ? 16.469 11.703 30.188 1 93.38 89 VAL A O 1
ATOM 688 N N . ALA A 1 90 ? 16.125 11.719 27.984 1 95.19 90 ALA A N 1
ATOM 689 C CA . ALA A 1 90 ? 16.094 13.172 27.891 1 95.19 90 ALA A CA 1
ATOM 690 C C . ALA A 1 90 ? 15.094 13.633 26.844 1 95.19 90 ALA A C 1
ATOM 692 O O . ALA A 1 90 ? 14.852 12.93 25.859 1 95.19 90 ALA A O 1
ATOM 693 N N . LEU A 1 91 ? 14.5 14.734 27.094 1 97.81 91 LEU A N 1
ATOM 694 C CA . LEU A 1 91 ? 13.672 15.43 26.109 1 97.81 91 LEU A CA 1
ATOM 695 C C . LEU A 1 91 ? 14.453 16.562 25.453 1 97.81 91 LEU A C 1
ATOM 697 O O . LEU A 1 91 ? 14.875 17.516 26.125 1 97.81 91 LEU A O 1
ATOM 701 N N . LEU A 1 92 ? 14.617 16.453 24.172 1 97.94 92 LEU A N 1
ATOM 702 C CA . LEU A 1 92 ? 15.453 17.406 23.469 1 97.94 92 LEU A CA 1
ATOM 703 C C . LEU A 1 92 ? 14.641 18.625 23.047 1 97.94 92 LEU A C 1
ATOM 705 O O . LEU A 1 92 ? 13.406 18.609 23.094 1 97.94 92 LEU A O 1
ATOM 709 N N . ASN A 1 93 ? 15.375 19.656 22.625 1 97.75 93 ASN A N 1
ATOM 710 C CA . ASN A 1 93 ? 14.719 20.891 22.188 1 97.75 93 ASN A CA 1
ATOM 711 C C . ASN A 1 93 ? 13.906 20.672 20.922 1 97.75 93 ASN A C 1
ATOM 713 O O . ASN A 1 93 ? 13.016 21.469 20.609 1 97.75 93 ASN A O 1
ATOM 717 N N . SER A 1 94 ? 14.211 19.641 20.172 1 97.44 94 SER A N 1
ATOM 718 C CA . SER A 1 94 ? 13.461 19.297 18.953 1 97.44 94 SER A CA 1
ATOM 719 C C . SER A 1 94 ? 12.102 18.703 19.297 1 97.44 94 SER A C 1
ATOM 721 O O . SER A 1 94 ? 11.234 18.578 18.438 1 97.44 94 SER A O 1
ATOM 723 N N . GLY A 1 95 ? 11.938 18.328 20.547 1 98.12 95 GLY A N 1
ATOM 724 C CA . GLY A 1 95 ? 10.75 17.609 20.969 1 98.12 95 GLY A CA 1
ATOM 725 C C . GLY A 1 95 ? 10.93 16.094 20.938 1 98.12 95 GLY A C 1
ATOM 726 O O . GLY A 1 95 ? 10.016 15.352 21.297 1 98.12 95 GLY A O 1
ATOM 727 N N . ASN A 1 96 ? 12.117 15.633 20.531 1 98.31 96 ASN A N 1
ATOM 728 C CA . ASN A 1 96 ? 12.445 14.211 20.516 1 98.31 96 ASN A CA 1
ATOM 729 C C . ASN A 1 96 ? 12.836 13.719 21.906 1 98.31 96 ASN A C 1
ATOM 731 O O . ASN A 1 96 ? 13.758 14.25 22.516 1 98.31 96 ASN A O 1
ATOM 735 N N . MET A 1 97 ? 12.086 12.812 22.391 1 97.44 97 MET A N 1
ATOM 736 C CA . MET A 1 97 ? 12.531 12.117 23.594 1 97.44 97 MET A CA 1
ATOM 737 C C . MET A 1 97 ? 13.492 10.984 23.25 1 97.44 97 MET A C 1
ATOM 739 O O . MET A 1 97 ? 13.164 10.117 22.438 1 97.44 97 MET A O 1
ATOM 743 N N . VAL A 1 98 ? 14.633 10.984 23.906 1 95.94 98 VAL A N 1
ATOM 744 C CA . VAL A 1 98 ? 15.656 10.023 23.5 1 95.94 98 VAL A CA 1
ATOM 745 C C . VAL A 1 98 ? 16.125 9.242 24.734 1 95.94 98 VAL A C 1
ATOM 747 O O . VAL A 1 98 ? 16.172 9.773 25.844 1 95.94 98 VAL A O 1
ATOM 750 N N . MET A 1 99 ? 16.359 8.008 24.5 1 93.19 99 MET A N 1
ATOM 751 C CA . MET A 1 99 ? 17.094 7.16 25.438 1 93.19 99 MET A CA 1
ATOM 752 C C . MET A 1 99 ? 18.5 6.887 24.953 1 93.19 99 MET A C 1
ATOM 754 O O . MET A 1 99 ? 18.703 6.445 23.812 1 93.19 99 MET A O 1
ATOM 758 N N . LYS A 1 100 ? 19.469 7.238 25.75 1 91.19 100 LYS A N 1
ATOM 759 C CA . LYS A 1 100 ? 20.859 7.09 25.375 1 91.19 100 LYS A CA 1
ATOM 760 C C . LYS A 1 100 ? 21.578 6.074 26.266 1 91.19 100 LYS A C 1
ATOM 762 O O . LYS A 1 100 ? 21.344 6.023 27.469 1 91.19 100 LYS A O 1
ATOM 767 N N . ALA A 1 101 ? 22.453 5.266 25.5 1 85 101 ALA A N 1
ATOM 768 C CA . ALA A 1 101 ? 23.281 4.324 26.234 1 85 101 ALA A CA 1
ATOM 769 C C . ALA A 1 101 ? 24.547 5.008 26.766 1 85 101 ALA A C 1
ATOM 771 O O . ALA A 1 101 ? 25.109 5.875 26.094 1 85 101 ALA A O 1
ATOM 772 N N . SER A 1 102 ? 24.922 5 28.031 1 71.75 102 SER A N 1
ATOM 773 C CA . SER A 1 102 ? 26.016 5.727 28.672 1 71.75 102 SER A CA 1
ATOM 774 C C . SER A 1 102 ? 27.375 5.234 28.188 1 71.75 102 SER A C 1
ATOM 776 O O . SER A 1 102 ? 28.328 6 28.141 1 71.75 102 SER A O 1
ATOM 778 N N . ASP A 1 103 ? 27.469 3.902 28.094 1 63.25 103 ASP A N 1
ATOM 779 C CA . ASP A 1 103 ? 28.844 3.439 27.859 1 63.25 103 ASP A CA 1
ATOM 780 C C . ASP A 1 103 ? 29.359 3.938 26.5 1 63.25 103 ASP A C 1
ATOM 782 O O . ASP A 1 103 ? 30.562 3.938 26.266 1 63.25 103 ASP A O 1
ATOM 786 N N . SER A 1 104 ? 28.516 4.039 25.719 1 60.06 104 SER A N 1
ATOM 787 C CA . SER A 1 104 ? 29.016 4.359 24.375 1 60.06 104 SER A CA 1
ATOM 788 C C . SER A 1 104 ? 28.672 5.793 23.984 1 60.06 104 SER A C 1
ATOM 790 O O . SER A 1 104 ? 27.828 6.426 24.625 1 60.06 104 SER A O 1
ATOM 792 N N . GLU A 1 105 ? 29.531 6.461 23.016 1 63.94 105 GLU A N 1
ATOM 793 C CA . GLU A 1 105 ? 29.516 7.73 22.297 1 63.94 105 GLU A CA 1
ATOM 794 C C . GLU A 1 105 ? 28.094 8.25 22.125 1 63.94 105 GLU A C 1
ATOM 796 O O . GLU A 1 105 ? 27.734 8.789 21.078 1 63.94 105 GLU A O 1
ATOM 801 N N . ASP A 1 106 ? 27.25 8.203 23.25 1 75.5 106 ASP A N 1
ATOM 802 C CA . ASP A 1 106 ? 25.938 8.844 23.266 1 75.5 106 ASP A CA 1
ATOM 803 C C . ASP A 1 106 ? 25.031 8.258 22.188 1 75.5 106 ASP A C 1
ATOM 805 O O . ASP A 1 106 ? 24.359 9 21.453 1 75.5 106 ASP A O 1
ATOM 809 N N . LYS A 1 107 ? 25.125 6.988 22.078 1 86.38 107 LYS A N 1
ATOM 810 C CA . LYS A 1 107 ? 24.297 6.285 21.094 1 86.38 107 LYS A CA 1
ATOM 811 C C . LYS A 1 107 ? 22.828 6.285 21.5 1 86.38 107 LYS A C 1
ATOM 813 O O . LYS A 1 107 ? 22.5 5.938 22.641 1 86.38 107 LYS A O 1
ATOM 818 N N . ILE A 1 108 ? 21.922 6.797 20.672 1 91.44 108 ILE A N 1
ATOM 819 C CA . ILE A 1 108 ? 20.484 6.773 20.891 1 91.44 108 ILE A CA 1
ATOM 820 C C . ILE A 1 108 ? 19.953 5.359 20.672 1 91.44 108 ILE A C 1
ATOM 822 O O . ILE A 1 108 ? 20.094 4.789 19.594 1 91.44 108 ILE A O 1
ATOM 826 N N . VAL A 1 109 ? 19.312 4.754 21.656 1 91.44 109 VAL A N 1
ATOM 827 C CA . VAL A 1 109 ? 18.828 3.381 21.578 1 91.44 109 VAL A CA 1
ATOM 828 C C . VAL A 1 109 ? 17.328 3.379 21.328 1 91.44 109 VAL A C 1
ATOM 830 O O . VAL A 1 109 ? 16.75 2.361 20.922 1 91.44 109 VAL A O 1
ATOM 833 N N . TRP A 1 110 ? 16.703 4.461 21.641 1 94.19 110 TRP A N 1
ATOM 834 C CA . TRP A 1 110 ? 15.281 4.66 21.406 1 94.19 110 TRP A CA 1
ATOM 835 C C . TRP A 1 110 ? 14.953 6.145 21.266 1 94.19 110 TRP A C 1
ATOM 837 O O . TRP A 1 110 ? 15.57 6.98 21.938 1 94.19 110 TRP A O 1
ATOM 847 N N . GLN A 1 111 ? 13.977 6.441 20.484 1 96.38 111 GLN A N 1
ATOM 848 C CA . GLN A 1 111 ? 13.555 7.832 20.391 1 96.38 111 GLN A CA 1
ATOM 849 C C . GLN A 1 111 ? 12.094 7.938 19.953 1 96.38 111 GLN A C 1
ATOM 851 O O . GLN A 1 111 ? 11.617 7.121 19.156 1 96.38 111 GLN A O 1
ATOM 856 N N . SER A 1 112 ? 11.414 8.914 20.391 1 96.75 112 SER A N 1
ATOM 857 C CA . SER A 1 112 ? 9.992 9.102 20.094 1 96.75 112 SER A CA 1
ATOM 858 C C . SER A 1 112 ? 9.781 9.422 18.625 1 96.75 112 SER A C 1
ATOM 860 O O . SER A 1 112 ? 8.75 9.078 18.047 1 96.75 112 SER A O 1
ATOM 862 N N . PHE A 1 113 ? 10.773 10.008 17.938 1 97.69 113 PHE A N 1
ATOM 863 C CA . PHE A 1 113 ? 10.672 10.398 16.531 1 97.69 113 PHE A CA 1
ATOM 864 C C . PHE A 1 113 ? 10.484 9.18 15.648 1 97.69 113 PHE A C 1
ATOM 866 O O . PHE A 1 113 ? 10.031 9.297 14.508 1 97.69 113 PHE A O 1
ATOM 873 N N . ASP A 1 114 ? 10.781 8.047 16.172 1 96.31 114 ASP A N 1
ATOM 874 C CA . ASP A 1 114 ? 10.633 6.824 15.391 1 96.31 114 ASP A CA 1
ATOM 875 C C . ASP A 1 114 ? 9.203 6.293 15.469 1 96.31 114 ASP A C 1
ATOM 877 O O . ASP A 1 114 ? 8.836 5.359 14.75 1 96.31 114 ASP A O 1
ATOM 881 N N . TRP A 1 115 ? 8.398 6.922 16.312 1 95.44 115 TRP A N 1
ATOM 882 C CA . TRP A 1 115 ? 7.047 6.434 16.547 1 95.44 115 TRP A CA 1
ATOM 883 C C . TRP A 1 115 ? 6.039 7.574 16.484 1 95.44 115 TRP A C 1
ATOM 885 O O . TRP A 1 115 ? 5.371 7.867 17.484 1 95.44 115 TRP A O 1
ATOM 895 N N . PRO A 1 116 ? 5.906 8.078 15.328 1 96.81 116 PRO A N 1
ATOM 896 C CA . PRO A 1 116 ? 4.977 9.211 15.25 1 96.81 116 PRO A CA 1
ATOM 897 C C . PRO A 1 116 ? 3.531 8.805 15.531 1 96.81 116 PRO A C 1
ATOM 899 O O . PRO A 1 116 ? 3.162 7.641 15.328 1 96.81 116 PRO A O 1
ATOM 902 N N . THR A 1 117 ? 2.744 9.734 16.016 1 96 117 THR A N 1
ATOM 903 C CA . THR A 1 117 ? 1.299 9.578 16.156 1 96 117 THR A CA 1
ATOM 904 C C . THR A 1 117 ? 0.572 10.352 15.055 1 96 117 THR A C 1
ATOM 906 O O . THR A 1 117 ? 0.58 9.938 13.891 1 96 117 THR A O 1
ATOM 909 N N . ASP A 1 118 ? -0.024 11.57 15.391 1 97.25 118 ASP A N 1
ATOM 910 C CA . ASP A 1 118 ? -0.726 12.32 14.352 1 97.25 118 ASP A CA 1
ATOM 911 C C . ASP A 1 118 ? 0.066 13.555 13.93 1 97.25 118 ASP A C 1
ATOM 913 O O . ASP A 1 118 ? -0.372 14.312 13.062 1 97.25 118 ASP A O 1
ATOM 917 N N . THR A 1 119 ? 1.261 13.742 14.516 1 98.25 119 THR A N 1
ATOM 918 C CA . THR A 1 119 ? 1.968 15.008 14.352 1 98.25 119 THR A CA 1
ATOM 919 C C . THR A 1 119 ? 3.438 14.773 14.016 1 98.25 119 THR A C 1
ATOM 921 O O . THR A 1 119 ? 4.059 13.852 14.555 1 98.25 119 THR A O 1
ATOM 924 N N . LEU A 1 120 ? 3.967 15.578 13.117 1 98.56 120 LEU A N 1
ATOM 925 C CA . LEU A 1 120 ? 5.398 15.656 12.852 1 98.56 120 LEU A CA 1
ATOM 926 C C . LEU A 1 120 ? 5.965 17 13.32 1 98.56 120 LEU A C 1
ATOM 928 O O . LEU A 1 120 ? 5.371 18.047 13.078 1 98.56 120 LEU A O 1
ATOM 932 N N . LEU A 1 121 ? 7.07 16.859 13.977 1 98.62 121 LEU A N 1
ATOM 933 C CA . LEU A 1 121 ? 7.82 18.047 14.359 1 98.62 121 LEU A CA 1
ATOM 934 C C . LEU A 1 121 ? 8.969 18.312 13.391 1 98.62 121 LEU A C 1
ATOM 936 O O . LEU A 1 121 ? 9.328 17.438 12.602 1 98.62 121 LEU A O 1
ATOM 940 N N . PRO A 1 122 ? 9.484 19.547 13.391 1 98.25 122 PRO A N 1
ATOM 941 C CA . PRO A 1 122 ? 10.625 19.812 12.516 1 98.25 122 PRO A CA 1
ATOM 942 C C . PRO A 1 122 ? 11.758 18.812 12.695 1 98.25 122 PRO A C 1
ATOM 944 O O . PRO A 1 122 ? 12.062 18.406 13.828 1 98.25 122 PRO A O 1
ATOM 947 N N . SER A 1 123 ? 12.312 18.359 11.602 1 97.06 123 SER A N 1
ATOM 948 C CA . SER A 1 123 ? 13.445 17.438 11.5 1 97.06 123 SER A CA 1
ATOM 949 C C . SER A 1 123 ? 13.008 16 11.742 1 97.06 123 SER A C 1
ATOM 951 O O . SER A 1 123 ? 13.812 15.078 11.602 1 97.06 123 SER A O 1
ATOM 953 N N . GLN A 1 124 ? 11.812 15.828 12.234 1 98.31 124 GLN A N 1
ATOM 954 C CA . GLN A 1 124 ? 11.305 14.469 12.344 1 98.31 124 GLN A CA 1
ATOM 955 C C . GLN A 1 124 ? 10.977 13.883 10.977 1 98.31 124 GLN A C 1
ATOM 957 O O . GLN A 1 124 ? 10.141 14.43 10.242 1 98.31 124 GLN A O 1
ATOM 962 N N . ARG A 1 125 ? 11.516 12.742 10.672 1 97.25 125 ARG A N 1
ATOM 963 C CA . ARG A 1 125 ? 11.383 12.18 9.328 1 97.25 125 ARG A CA 1
ATOM 964 C C . ARG A 1 125 ? 10.211 11.211 9.258 1 97.25 125 ARG A C 1
ATOM 966 O O . ARG A 1 125 ? 10.055 10.344 10.125 1 97.25 125 ARG A O 1
ATOM 973 N N . LEU A 1 126 ? 9.359 11.453 8.258 1 98.25 126 LEU A N 1
ATOM 974 C CA . LEU A 1 126 ? 8.406 10.43 7.832 1 98.25 126 LEU A CA 1
ATOM 975 C C . LEU A 1 126 ? 9.023 9.516 6.781 1 98.25 126 LEU A C 1
ATOM 977 O O . LEU A 1 126 ? 9.633 9.984 5.82 1 98.25 126 LEU A O 1
ATOM 981 N N . THR A 1 127 ? 8.969 8.227 7.031 1 96.56 127 THR A N 1
ATOM 982 C CA . THR A 1 127 ? 9.523 7.234 6.121 1 96.56 127 THR A CA 1
ATOM 983 C C . THR A 1 127 ? 8.477 6.188 5.754 1 96.56 127 THR A C 1
ATOM 985 O O . THR A 1 127 ? 7.328 6.273 6.188 1 96.56 127 THR A O 1
ATOM 988 N N . ARG A 1 128 ? 8.875 5.281 4.969 1 93.06 128 ARG A N 1
ATOM 989 C CA . ARG A 1 128 ? 7.977 4.211 4.551 1 93.06 128 ARG A CA 1
ATOM 990 C C . ARG A 1 128 ? 7.453 3.434 5.754 1 93.06 128 ARG A C 1
ATOM 992 O O . ARG A 1 128 ? 6.305 2.99 5.758 1 93.06 128 ARG A O 1
ATOM 999 N N . GLU A 1 129 ? 8.258 3.336 6.742 1 93.81 129 GLU A N 1
ATOM 1000 C CA . GLU A 1 129 ? 7.91 2.516 7.898 1 93.81 129 GLU A CA 1
ATOM 1001 C C . GLU A 1 129 ? 7.152 3.326 8.945 1 93.81 129 GLU A C 1
ATOM 1003 O O . GLU A 1 129 ? 6.594 2.764 9.891 1 93.81 129 GLU A O 1
ATOM 1008 N N . LYS A 1 130 ? 7.184 4.605 8.758 1 95.94 130 LYS A N 1
ATOM 1009 C CA . LYS A 1 130 ? 6.574 5.508 9.727 1 95.94 130 LYS A CA 1
ATOM 1010 C C . LYS A 1 130 ? 5.41 6.277 9.109 1 95.94 130 LYS A C 1
ATOM 1012 O O . LYS A 1 130 ? 5.598 7.031 8.148 1 95.94 130 LYS A O 1
ATOM 1017 N N . ARG A 1 131 ? 4.223 6.082 9.68 1 96.62 131 ARG A N 1
ATOM 1018 C CA . ARG A 1 131 ? 3.047 6.777 9.164 1 96.62 131 ARG A CA 1
ATOM 1019 C C . ARG A 1 131 ? 2.408 7.648 10.242 1 96.62 131 ARG A C 1
ATOM 1021 O O . ARG A 1 131 ? 2.648 7.445 11.438 1 96.62 131 ARG A O 1
ATOM 1028 N N . LEU A 1 132 ? 1.694 8.648 9.828 1 98.12 132 LEU A N 1
ATOM 1029 C CA . LEU A 1 132 ? 0.853 9.414 10.742 1 98.12 132 LEU A CA 1
ATOM 1030 C C . LEU A 1 132 ? -0.574 8.875 10.75 1 98.12 132 LEU A C 1
ATOM 1032 O O . LEU A 1 132 ? -1.088 8.461 9.703 1 98.12 132 LEU A O 1
ATOM 1036 N N . VAL A 1 133 ? -1.176 8.867 11.875 1 97.12 133 VAL A N 1
ATOM 1037 C CA . VAL A 1 133 ? -2.566 8.453 12.031 1 97.12 133 VAL A CA 1
ATOM 1038 C C . VAL A 1 133 ? -3.352 9.539 12.758 1 97.12 133 VAL A C 1
ATOM 1040 O O . VAL A 1 133 ? -2.918 10.039 13.805 1 97.12 133 VAL A O 1
ATOM 1043 N N . SER A 1 134 ? -4.461 9.898 12.18 1 96.38 134 SER A N 1
ATOM 1044 C CA . SER A 1 134 ? -5.285 10.922 12.82 1 96.38 134 SER A CA 1
ATOM 1045 C C . SER A 1 134 ? -5.816 10.445 14.164 1 96.38 134 SER A C 1
ATOM 1047 O O . SER A 1 134 ? -5.754 9.25 14.477 1 96.38 134 SER A O 1
ATOM 1049 N N . GLN A 1 135 ? -6.297 11.383 14.922 1 90.5 135 GLN A N 1
ATOM 1050 C CA . GLN A 1 135 ? -6.836 11.039 16.234 1 90.5 135 GLN A CA 1
ATOM 1051 C C . GLN A 1 135 ? -8.047 10.125 16.109 1 90.5 135 GLN A C 1
ATOM 1053 O O . GLN A 1 135 ? -8.312 9.305 17 1 90.5 135 GLN A O 1
ATOM 1058 N N . SER A 1 136 ? -8.758 10.305 15 1 88.19 136 SER A N 1
ATOM 1059 C CA . SER A 1 136 ? -9.898 9.422 14.781 1 88.19 136 SER A CA 1
ATOM 1060 C C . SER A 1 136 ? -9.445 7.988 14.508 1 88.19 136 SER A C 1
ATOM 1062 O O . SER A 1 136 ? -10.234 7.051 14.633 1 88.19 136 SER A O 1
ATOM 106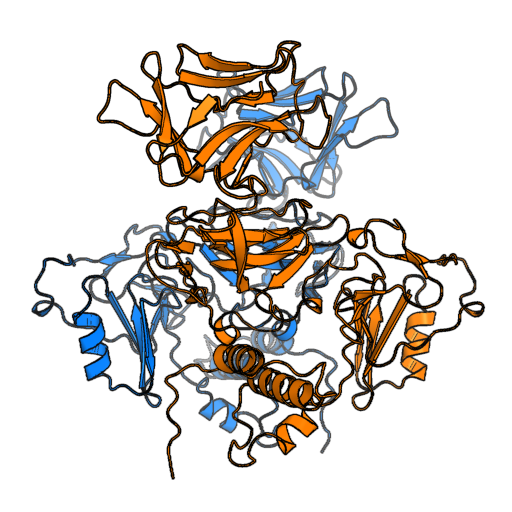4 N N . GLY A 1 137 ? -8.266 7.859 14.078 1 92.44 137 GLY A N 1
ATOM 1065 C CA . GLY A 1 137 ? -7.727 6.551 13.75 1 92.44 137 GLY A CA 1
ATOM 1066 C C . GLY A 1 137 ? -8.031 6.113 12.336 1 92.44 137 GLY A C 1
ATOM 1067 O O . GLY A 1 137 ? -7.555 5.066 11.883 1 92.44 137 GLY A O 1
ATOM 1068 N N . ASN A 1 138 ? -8.703 6.922 11.594 1 94.75 138 ASN A N 1
ATOM 1069 C CA . ASN A 1 138 ? -9.211 6.453 10.312 1 94.75 138 ASN A CA 1
ATOM 1070 C C . ASN A 1 138 ? -8.438 7.066 9.148 1 94.75 138 ASN A C 1
ATOM 1072 O O . ASN A 1 138 ? -8.641 6.684 7.992 1 94.75 138 ASN A O 1
ATOM 1076 N N . HIS A 1 139 ? -7.637 8.055 9.398 1 97.19 139 HIS A N 1
ATOM 1077 C CA . HIS A 1 139 ? -6.895 8.703 8.328 1 97.19 139 HIS A CA 1
ATOM 1078 C C . HIS A 1 139 ? -5.391 8.547 8.523 1 97.19 139 HIS A C 1
ATOM 1080 O O . HIS A 1 139 ? -4.879 8.758 9.625 1 97.19 139 HIS A O 1
ATOM 1086 N N . PHE A 1 140 ? -4.734 8.203 7.391 1 97.69 140 PHE A N 1
ATOM 1087 C CA . PHE A 1 140 ? -3.303 7.941 7.422 1 97.69 140 PHE A CA 1
ATOM 1088 C C . PHE A 1 140 ? -2.562 8.852 6.445 1 97.69 140 PHE A C 1
ATOM 1090 O O . PHE A 1 140 ? -3.068 9.141 5.359 1 97.69 140 PHE A O 1
ATOM 1097 N N . LEU A 1 141 ? -1.445 9.336 6.879 1 98.69 141 LEU A N 1
ATOM 1098 C CA . LEU A 1 141 ? -0.431 9.867 5.973 1 98.69 141 LEU A CA 1
ATOM 1099 C C . LEU A 1 141 ? 0.766 8.93 5.891 1 98.69 141 LEU A C 1
ATOM 1101 O O . LEU A 1 141 ? 1.384 8.609 6.906 1 98.69 141 LEU A O 1
ATOM 1105 N N . TYR A 1 142 ? 1.108 8.461 4.652 1 98 142 TYR A N 1
ATOM 1106 C CA . TYR A 1 142 ? 2.123 7.422 4.52 1 98 142 TYR A CA 1
ATOM 1107 C C . TYR A 1 142 ? 2.676 7.379 3.1 1 98 142 TYR A C 1
ATOM 1109 O O . TYR A 1 142 ? 2.09 7.961 2.182 1 98 142 TYR A O 1
ATOM 1117 N N . PHE A 1 143 ? 3.842 6.75 2.957 1 97.12 143 PHE A N 1
ATOM 1118 C CA . PHE A 1 143 ? 4.34 6.43 1.624 1 97.12 143 PHE A CA 1
ATOM 1119 C C . PHE A 1 143 ? 3.74 5.121 1.125 1 97.12 143 PHE A C 1
ATOM 1121 O O . PHE A 1 143 ? 3.912 4.074 1.753 1 97.12 143 PHE A O 1
ATOM 1128 N N . ASP A 1 144 ? 3.047 5.238 0.041 1 96.5 144 ASP A N 1
ATOM 1129 C CA . ASP A 1 144 ? 2.357 4.082 -0.524 1 96.5 144 ASP A CA 1
ATOM 1130 C C . ASP A 1 144 ? 3.33 3.174 -1.275 1 96.5 144 ASP A C 1
ATOM 1132 O O . ASP A 1 144 ? 4.516 3.49 -1.393 1 96.5 144 ASP A O 1
ATOM 1136 N N . ASN A 1 145 ? 2.795 2.051 -1.771 1 94.19 145 ASN A N 1
ATOM 1137 C CA . ASN A 1 145 ? 3.643 1.036 -2.387 1 94.19 145 ASN A CA 1
ATOM 1138 C C . ASN A 1 145 ? 4.207 1.514 -3.723 1 94.19 145 ASN A C 1
ATOM 1140 O O . ASN A 1 145 ? 5.148 0.92 -4.25 1 94.19 145 ASN A O 1
ATOM 1144 N N . ASP A 1 146 ? 3.66 2.523 -4.289 1 92.25 146 ASP A N 1
ATOM 1145 C CA . ASP A 1 146 ? 4.242 3.129 -5.484 1 92.25 146 ASP A CA 1
ATOM 1146 C C . ASP A 1 146 ? 5.207 4.254 -5.117 1 92.25 146 ASP A C 1
ATOM 1148 O O . ASP A 1 146 ? 5.609 5.039 -5.977 1 92.25 146 ASP A O 1
ATOM 1152 N N . ASN A 1 147 ? 5.434 4.449 -3.805 1 93.06 147 ASN A N 1
ATOM 1153 C CA . ASN A 1 147 ? 6.469 5.32 -3.256 1 93.06 147 ASN A CA 1
ATOM 1154 C C . ASN A 1 147 ? 6.023 6.781 -3.246 1 93.06 147 ASN A C 1
ATOM 1156 O O . ASN A 1 147 ? 6.855 7.688 -3.193 1 93.06 147 ASN A O 1
ATOM 1160 N N . VAL A 1 148 ? 4.773 7 -3.389 1 95.69 148 VAL A N 1
ATOM 1161 C CA . VAL A 1 148 ? 4.211 8.344 -3.342 1 95.69 148 VAL A CA 1
ATOM 1162 C C . VAL A 1 148 ? 3.596 8.602 -1.968 1 95.69 148 VAL A C 1
ATOM 1164 O O . VAL A 1 148 ? 2.967 7.715 -1.387 1 95.69 148 VAL A O 1
ATOM 1167 N N . LEU A 1 149 ? 3.805 9.812 -1.44 1 98.19 149 LEU A N 1
ATOM 1168 C CA . LEU A 1 149 ? 3.178 10.234 -0.193 1 98.19 149 LEU A CA 1
ATOM 1169 C C . LEU A 1 149 ? 1.677 10.438 -0.379 1 98.19 149 LEU A C 1
ATOM 1171 O O . LEU A 1 149 ? 1.25 11.219 -1.229 1 98.19 149 LEU A O 1
ATOM 1175 N N . ARG A 1 150 ? 0.878 9.68 0.457 1 98.31 150 ARG A N 1
ATOM 1176 C CA . ARG A 1 150 ? -0.559 9.711 0.209 1 98.31 150 ARG A CA 1
ATOM 1177 C C . ARG A 1 150 ? -1.338 9.828 1.516 1 98.31 150 ARG A C 1
ATOM 1179 O O . ARG A 1 150 ? -0.83 9.477 2.582 1 98.31 150 ARG A O 1
ATOM 1186 N N . LEU A 1 151 ? -2.561 10.422 1.409 1 98.5 151 LEU A N 1
ATOM 1187 C CA . LEU A 1 151 ? -3.57 10.32 2.457 1 98.5 151 LEU A CA 1
ATOM 1188 C C . LEU A 1 151 ? -4.598 9.242 2.127 1 98.5 151 LEU A C 1
ATOM 1190 O O . LEU A 1 151 ? -5.066 9.156 0.99 1 98.5 151 LEU A O 1
ATOM 1194 N N . GLN A 1 152 ? -4.875 8.438 3.1 1 97.25 152 GLN A N 1
ATOM 1195 C CA . GLN A 1 152 ? -5.805 7.328 2.932 1 97.25 152 GLN A CA 1
ATOM 1196 C C . GLN A 1 152 ? -6.836 7.297 4.059 1 97.25 152 GLN A C 1
ATOM 1198 O O . GLN A 1 152 ? -6.504 7.562 5.215 1 97.25 152 GLN A O 1
ATOM 1203 N N . TYR A 1 153 ? -8.07 7.07 3.664 1 95.69 153 TYR A N 1
ATOM 1204 C CA . TYR A 1 153 ? -9.117 6.754 4.633 1 95.69 153 TYR A CA 1
ATOM 1205 C C . TYR A 1 153 ? -9.219 5.25 4.848 1 95.69 153 TYR A C 1
ATOM 1207 O O . TYR A 1 153 ? -9.398 4.488 3.893 1 95.69 153 TYR A O 1
ATOM 1215 N N . ASN A 1 154 ? -9.055 4.84 6.004 1 93.69 154 ASN A N 1
ATOM 1216 C CA . ASN A 1 154 ? -9.234 3.453 6.41 1 93.69 154 ASN A CA 1
ATOM 1217 C C . ASN A 1 154 ? -10.367 3.309 7.426 1 93.69 154 ASN A C 1
ATOM 1219 O O . ASN A 1 154 ? -10.125 3.279 8.633 1 93.69 154 ASN A O 1
ATOM 1223 N N . GLY A 1 155 ? -11.516 3.17 6.887 1 89.06 155 GLY A N 1
ATOM 1224 C CA . GLY A 1 155 ? -12.695 3.076 7.73 1 89.06 155 GLY A CA 1
ATOM 1225 C C . GLY A 1 155 ? -13.164 1.65 7.941 1 89.06 155 GLY A C 1
ATOM 1226 O O . GLY A 1 155 ? -12.523 0.704 7.48 1 89.06 155 GLY A O 1
ATOM 1227 N N . PRO A 1 156 ? -14.188 1.533 8.672 1 81.62 156 PRO A N 1
ATOM 1228 C CA . PRO A 1 156 ? -14.68 0.199 9.016 1 81.62 156 PRO A CA 1
ATOM 1229 C C . PRO A 1 156 ? -15.148 -0.588 7.797 1 81.62 156 PRO A C 1
ATOM 1231 O O . PRO A 1 156 ? -15 -1.812 7.75 1 81.62 156 PRO A O 1
ATOM 1234 N N . GLU A 1 157 ? -15.641 0.094 6.773 1 84.5 157 GLU A N 1
ATOM 1235 C CA . GLU A 1 157 ? -16.25 -0.622 5.656 1 84.5 157 GLU A CA 1
ATOM 1236 C C . GLU A 1 157 ? -15.43 -0.434 4.379 1 84.5 157 GLU A C 1
ATOM 1238 O O . GLU A 1 157 ? -15.469 -1.28 3.482 1 84.5 157 GLU A O 1
ATOM 1243 N N . ILE A 1 158 ? -14.773 0.707 4.34 1 87.19 158 ILE A N 1
ATOM 1244 C CA . ILE A 1 158 ? -14.055 0.966 3.094 1 87.19 158 ILE A CA 1
ATOM 1245 C C . ILE A 1 158 ? -12.648 1.479 3.4 1 87.19 158 ILE A C 1
ATOM 1247 O O . ILE A 1 158 ? -12.398 1.989 4.496 1 87.19 158 ILE A O 1
ATOM 1251 N N . THR A 1 159 ? -11.805 1.278 2.477 1 91.19 159 THR A N 1
ATOM 1252 C CA . THR A 1 159 ? -10.484 1.902 2.428 1 91.19 159 THR A CA 1
ATOM 1253 C C . THR A 1 159 ? -10.266 2.592 1.084 1 91.19 159 THR A C 1
ATOM 1255 O O . THR A 1 159 ? -10.648 2.064 0.039 1 91.19 159 THR A O 1
ATOM 1258 N N . SER A 1 160 ? -9.734 3.82 1.14 1 92.31 160 SER A N 1
ATOM 1259 C CA . SER A 1 160 ? -9.57 4.535 -0.122 1 92.31 160 SER A CA 1
ATOM 1260 C C . SER A 1 160 ? -8.539 5.652 0.008 1 92.31 160 SER A C 1
ATOM 1262 O O . SER A 1 160 ? -8.461 6.312 1.047 1 92.31 160 SER A O 1
ATOM 1264 N N . ILE A 1 161 ? -7.797 5.828 -1.028 1 95.31 161 ILE A N 1
ATOM 1265 C CA . ILE A 1 161 ? -6.848 6.934 -1.116 1 95.31 161 ILE A CA 1
ATOM 1266 C C . ILE A 1 161 ? -7.555 8.18 -1.645 1 95.31 161 ILE A C 1
ATOM 1268 O O . ILE A 1 161 ? -8.328 8.102 -2.6 1 95.31 161 ILE A O 1
ATOM 1272 N N . TYR A 1 162 ? -7.297 9.367 -1.021 1 95.06 162 TYR A N 1
ATOM 1273 C CA . TYR A 1 162 ? -8.031 10.539 -1.478 1 95.06 162 TYR A CA 1
ATOM 1274 C C . TYR A 1 162 ? -7.078 11.688 -1.791 1 95.06 162 TYR A C 1
ATOM 1276 O O . TYR A 1 162 ? -7.492 12.719 -2.316 1 95.06 162 TYR A O 1
ATOM 1284 N N . TRP A 1 163 ? -5.809 11.523 -1.506 1 97 163 TRP A N 1
ATOM 1285 C CA . TRP A 1 163 ? -4.816 12.555 -1.79 1 97 163 TRP A CA 1
ATOM 1286 C C . TRP A 1 163 ? -3.439 11.938 -2.014 1 97 163 TRP A C 1
ATOM 1288 O O . TRP A 1 163 ? -3.012 11.07 -1.254 1 97 163 TRP A O 1
ATOM 1298 N N . PRO A 1 164 ? -2.66 12.383 -3.008 1 96.31 164 PRO A N 1
ATOM 1299 C CA . PRO A 1 164 ? -3.191 13.25 -4.066 1 96.31 164 PRO A CA 1
ATOM 1300 C C . PRO A 1 164 ? -4.336 12.594 -4.84 1 96.31 164 PRO A C 1
ATOM 1302 O O . PRO A 1 164 ? -4.688 11.445 -4.574 1 96.31 164 PRO A O 1
ATOM 1305 N N . SER A 1 165 ? -4.938 13.297 -5.754 1 91.62 165 SER A N 1
ATOM 1306 C CA . SER A 1 165 ? -6.141 12.812 -6.426 1 91.62 165 SER A CA 1
ATOM 1307 C C . SER A 1 165 ? -5.887 11.477 -7.109 1 91.62 165 SER A C 1
ATOM 1309 O O . SER A 1 165 ? -4.996 11.359 -7.953 1 91.62 165 SER A O 1
ATOM 1311 N N . PRO A 1 166 ? -6.648 10.484 -6.77 1 89.62 166 PRO A N 1
ATOM 1312 C CA . PRO A 1 166 ? -6.469 9.172 -7.395 1 89.62 166 PRO A CA 1
ATOM 1313 C C . PRO A 1 166 ? -6.945 9.141 -8.844 1 89.62 166 PRO A C 1
ATOM 1315 O O . PRO A 1 166 ? -6.727 8.148 -9.547 1 89.62 166 PRO A O 1
ATOM 1318 N N . ASP A 1 167 ? -7.586 10.148 -9.273 1 83.38 167 ASP A N 1
ATOM 1319 C CA . ASP A 1 167 ? -8.086 10.227 -10.641 1 83.38 167 ASP A CA 1
ATOM 1320 C C . ASP A 1 167 ? -6.957 10.547 -11.625 1 83.38 167 ASP A C 1
ATOM 1322 O O . ASP A 1 167 ? -7.133 10.422 -12.836 1 83.38 167 ASP A O 1
ATOM 1326 N N . TYR A 1 168 ? -5.836 10.883 -11.031 1 89.5 168 TYR A N 1
ATOM 1327 C CA . TYR A 1 168 ? -4.668 11.211 -11.836 1 89.5 168 TYR A CA 1
ATOM 1328 C C . TYR A 1 168 ? -3.48 10.328 -11.477 1 89.5 168 TYR A C 1
ATOM 1330 O O . TYR A 1 168 ? -3.426 9.773 -10.375 1 89.5 168 TYR A O 1
ATOM 1338 N N . THR A 1 169 ? -2.607 10.172 -12.438 1 88.75 169 THR A N 1
ATOM 1339 C CA . THR A 1 169 ? -1.366 9.469 -12.148 1 88.75 169 THR A CA 1
ATOM 1340 C C . THR A 1 169 ? -0.478 10.297 -11.219 1 88.75 169 THR A C 1
ATOM 1342 O O . THR A 1 169 ? -0.743 11.477 -10.992 1 88.75 169 THR A O 1
ATOM 1345 N N . ALA A 1 170 ? 0.527 9.641 -10.719 1 90.69 170 ALA A N 1
ATOM 1346 C CA . ALA A 1 170 ? 1.464 10.359 -9.859 1 90.69 170 ALA A CA 1
ATOM 1347 C C . ALA A 1 170 ? 2.061 11.562 -10.586 1 90.69 170 ALA A C 1
ATOM 1349 O O . ALA A 1 170 ? 2.1 12.672 -10.039 1 90.69 170 ALA A O 1
ATOM 1350 N N . VAL A 1 171 ? 2.406 11.383 -11.805 1 83.75 171 VAL A N 1
ATOM 1351 C CA . VAL A 1 171 ? 3.045 12.43 -12.594 1 83.75 171 VAL A CA 1
ATOM 1352 C C . VAL A 1 171 ? 2.066 13.586 -12.812 1 83.75 171 VAL A C 1
ATOM 1354 O O . VAL A 1 171 ? 2.436 14.75 -12.688 1 83.75 171 VAL A O 1
ATOM 1357 N N . GLN A 1 172 ? 0.856 13.25 -13.102 1 83.44 172 GLN A N 1
ATOM 1358 C CA . GLN A 1 172 ? -0.17 14.266 -13.312 1 83.44 172 GLN A CA 1
ATOM 1359 C C . GLN A 1 172 ? -0.432 15.055 -12.031 1 83.44 172 GLN A C 1
ATOM 1361 O O . GLN A 1 172 ? -0.872 16.203 -12.078 1 83.44 172 GLN A O 1
ATOM 1366 N N . ASN A 1 173 ? -0.113 14.445 -10.914 1 91.12 173 ASN A N 1
ATOM 1367 C CA . ASN A 1 173 ? -0.245 15.094 -9.609 1 91.12 173 ASN A CA 1
ATOM 1368 C C . ASN A 1 173 ? 1.026 15.844 -9.227 1 91.12 173 ASN A C 1
ATOM 1370 O O . ASN A 1 173 ? 1.133 16.359 -8.117 1 91.12 173 ASN A O 1
ATOM 1374 N N . GLY A 1 174 ? 1.98 15.867 -10.133 1 87.62 174 GLY A N 1
ATOM 1375 C CA . GLY A 1 174 ? 3.252 16.516 -9.852 1 87.62 174 GLY A CA 1
ATOM 1376 C C . GLY A 1 174 ? 4.133 15.719 -8.914 1 87.62 174 GLY A C 1
ATOM 1377 O O . GLY A 1 174 ? 4.969 16.281 -8.203 1 87.62 174 GLY A O 1
ATOM 1378 N N . ARG A 1 175 ? 3.869 14.406 -8.805 1 91.94 175 ARG A N 1
ATOM 1379 C CA . ARG A 1 175 ? 4.641 13.523 -7.934 1 91.94 175 ARG A CA 1
ATOM 1380 C C . ARG A 1 175 ? 5.492 12.555 -8.75 1 91.94 175 ARG A C 1
ATOM 1382 O O . ARG A 1 175 ? 5.309 12.438 -9.969 1 91.94 175 ARG A O 1
ATOM 1389 N N . THR A 1 176 ? 6.484 11.961 -8.055 1 86.94 176 THR A N 1
ATOM 1390 C CA . THR A 1 176 ? 7.266 10.93 -8.719 1 86.94 176 THR A CA 1
ATOM 1391 C C . THR A 1 176 ? 7.188 9.609 -7.961 1 86.94 176 THR A C 1
ATOM 1393 O O . THR A 1 176 ? 7.207 9.594 -6.73 1 86.94 176 THR A O 1
ATOM 1396 N N . ARG A 1 177 ? 7.145 8.508 -8.688 1 88.44 177 ARG A N 1
ATOM 1397 C CA . ARG A 1 177 ? 7.137 7.172 -8.102 1 88.44 177 ARG A CA 1
ATOM 1398 C C . ARG A 1 177 ? 8.555 6.637 -7.941 1 88.44 177 ARG A C 1
ATOM 1400 O O . ARG A 1 177 ? 8.766 5.602 -7.305 1 88.44 177 ARG A O 1
ATOM 1407 N N . PHE A 1 178 ? 9.445 7.215 -8.578 1 81.12 178 PHE A N 1
ATOM 1408 C CA . PHE A 1 178 ? 10.844 6.809 -8.5 1 81.12 178 PHE A CA 1
ATOM 1409 C C . PHE A 1 178 ? 11.531 7.457 -7.305 1 81.12 178 PHE A C 1
ATOM 1411 O O . PHE A 1 178 ? 12.453 8.258 -7.477 1 81.12 178 PHE A O 1
ATOM 1418 N N . ASN A 1 179 ? 11.039 7.098 -6.242 1 82.81 179 ASN A N 1
ATOM 1419 C CA . ASN A 1 179 ? 11.375 7.633 -4.926 1 82.81 179 ASN A CA 1
ATOM 1420 C C . ASN A 1 179 ? 11.883 6.539 -3.99 1 82.81 179 ASN A C 1
ATOM 1422 O O . ASN A 1 179 ? 11.102 5.941 -3.246 1 82.81 179 ASN A O 1
ATOM 1426 N N . SER A 1 180 ? 13.227 6.309 -3.979 1 78.88 180 SER A N 1
ATOM 1427 C CA . SER A 1 180 ? 13.781 5.203 -3.201 1 78.88 180 SER A CA 1
ATOM 1428 C C . SER A 1 180 ? 13.922 5.578 -1.731 1 78.88 180 SER A C 1
ATOM 1430 O O . SER A 1 180 ? 13.875 4.715 -0.854 1 78.88 180 SER A O 1
ATOM 1432 N N . SER A 1 181 ? 14.109 6.871 -1.501 1 83.75 181 SER A N 1
ATOM 1433 C CA . SER A 1 181 ? 14.359 7.273 -0.121 1 83.75 181 SER A CA 1
ATOM 1434 C C . SER A 1 181 ? 13.078 7.266 0.702 1 83.75 181 SER A C 1
ATOM 1436 O O . SER A 1 181 ? 13.086 6.883 1.873 1 83.75 181 SER A O 1
ATOM 1438 N N . LYS A 1 182 ? 11.914 7.75 0.058 1 91.75 182 LYS A N 1
ATOM 1439 C CA . LYS A 1 182 ? 10.609 7.809 0.716 1 91.75 182 LYS A CA 1
ATOM 1440 C C . LYS A 1 182 ? 10.703 8.555 2.045 1 91.75 182 LYS A C 1
ATOM 1442 O O . LYS A 1 182 ? 10.352 8.008 3.094 1 91.75 182 LYS A O 1
ATOM 1447 N N . ILE A 1 183 ? 11.172 9.773 1.958 1 95.75 183 ILE A N 1
ATOM 1448 C CA . ILE A 1 183 ? 11.328 10.609 3.145 1 95.75 183 ILE A CA 1
ATOM 1449 C C . ILE A 1 183 ? 10.539 11.906 2.971 1 95.75 183 ILE A C 1
ATOM 1451 O O . ILE A 1 183 ? 10.547 12.508 1.895 1 95.75 183 ILE A O 1
ATOM 1455 N N . ALA A 1 184 ? 9.844 12.305 3.924 1 98 184 ALA A N 1
ATOM 1456 C CA . ALA A 1 184 ? 9.234 13.625 4.039 1 98 184 ALA A CA 1
ATOM 1457 C C . ALA A 1 184 ? 9.602 14.281 5.367 1 98 184 ALA A C 1
ATOM 1459 O O . ALA A 1 184 ? 9.594 13.633 6.414 1 98 184 ALA A O 1
ATOM 1460 N N . VAL A 1 185 ? 9.961 15.562 5.324 1 98.25 185 VAL A N 1
ATOM 1461 C CA . VAL A 1 185 ? 10.453 16.188 6.547 1 98.25 185 VAL A CA 1
ATOM 1462 C C . VAL A 1 185 ? 10.102 17.672 6.543 1 98.25 185 VAL A C 1
ATOM 1464 O O . VAL A 1 185 ? 10.172 18.328 5.504 1 98.25 185 VAL A O 1
ATOM 1467 N N . LEU A 1 186 ? 9.625 18.109 7.695 1 98.5 186 LEU A N 1
ATOM 1468 C CA . LEU A 1 186 ? 9.453 19.531 7.957 1 98.5 186 LEU A CA 1
ATOM 1469 C C . LEU A 1 186 ? 10.75 20.141 8.492 1 98.5 186 LEU A C 1
ATOM 1471 O O . LEU A 1 186 ? 11.375 19.594 9.398 1 98.5 186 LEU A O 1
ATOM 1475 N N . ASP A 1 187 ? 11.117 21.25 7.891 1 97.69 187 ASP A N 1
ATOM 1476 C CA . ASP A 1 187 ? 12.32 21.891 8.406 1 97.69 187 ASP A CA 1
ATOM 1477 C C . ASP A 1 187 ? 11.969 23.078 9.297 1 97.69 187 ASP A C 1
ATOM 1479 O O . ASP A 1 187 ? 10.797 23.375 9.523 1 97.69 187 ASP A O 1
ATOM 1483 N N . ASP A 1 188 ? 13 23.75 9.797 1 96.5 188 ASP A N 1
ATOM 1484 C CA . ASP A 1 188 ? 12.805 24.797 10.789 1 96.5 188 ASP A CA 1
ATOM 1485 C C . ASP A 1 188 ? 12.281 26.078 10.133 1 96.5 188 ASP A C 1
ATOM 1487 O O . ASP A 1 188 ? 11.805 26.984 10.82 1 96.5 188 ASP A O 1
ATOM 1491 N N . GLU A 1 189 ? 12.359 26.125 8.859 1 97.44 189 GLU A N 1
ATOM 1492 C CA . GLU A 1 189 ? 11.906 27.312 8.148 1 97.44 189 GLU A CA 1
ATOM 1493 C C . GLU A 1 189 ? 10.438 27.203 7.758 1 97.44 189 GLU A C 1
ATOM 1495 O O . GLU A 1 189 ? 9.844 28.156 7.25 1 97.44 189 GLU A O 1
ATOM 1500 N N . GLY A 1 190 ? 9.859 26.062 7.988 1 98.06 190 GLY A N 1
ATOM 1501 C CA . GLY A 1 190 ? 8.461 25.844 7.656 1 98.06 190 GLY A CA 1
ATOM 1502 C C . GLY A 1 190 ? 8.266 25.25 6.273 1 98.06 190 GLY A C 1
ATOM 1503 O O . GLY A 1 190 ? 7.25 25.516 5.617 1 98.06 190 GLY A O 1
ATOM 1504 N N . ARG A 1 191 ? 9.273 24.594 5.809 1 97.62 191 ARG A N 1
ATOM 1505 C CA . ARG A 1 191 ? 9.164 23.891 4.539 1 97.62 191 ARG A CA 1
ATOM 1506 C C . ARG A 1 191 ? 9.016 22.391 4.77 1 97.62 191 ARG A C 1
ATOM 1508 O O . ARG A 1 191 ? 9.906 21.75 5.348 1 97.62 191 ARG A O 1
ATOM 1515 N N . PHE A 1 192 ? 7.832 21.875 4.375 1 98.56 192 PHE A N 1
ATOM 1516 C CA . PHE A 1 192 ? 7.613 20.438 4.379 1 98.56 192 PHE A CA 1
ATOM 1517 C C . PHE A 1 192 ? 7.902 19.828 3.006 1 98.56 192 PHE A C 1
ATOM 1519 O O . PHE A 1 192 ? 7.141 20.047 2.061 1 98.56 192 PHE A O 1
ATOM 1526 N N . LEU A 1 193 ? 9.016 19.031 2.977 1 97.69 193 LEU A N 1
ATOM 1527 C CA . LEU A 1 193 ? 9.5 18.516 1.706 1 97.69 193 LEU A CA 1
ATOM 1528 C C . LEU A 1 193 ? 9.438 16.984 1.689 1 97.69 193 LEU A C 1
ATOM 1530 O O . LEU A 1 193 ? 9.914 16.328 2.621 1 97.69 193 LEU A O 1
ATOM 1534 N N . SER A 1 194 ? 8.789 16.484 0.671 1 97.25 194 SER A N 1
ATOM 1535 C CA . SER A 1 194 ? 8.727 15.031 0.467 1 97.25 194 SER A CA 1
ATOM 1536 C C . SER A 1 194 ? 9.562 14.602 -0.734 1 97.25 194 SER A C 1
ATOM 1538 O O . SER A 1 194 ? 9.586 15.289 -1.758 1 97.25 194 SER A O 1
ATOM 1540 N N . SER A 1 195 ? 10.203 13.469 -0.676 1 91.69 195 SER A N 1
ATOM 1541 C CA . SER A 1 195 ? 11.125 12.969 -1.693 1 91.69 195 SER A CA 1
ATOM 1542 C C . SER A 1 195 ? 10.383 12.625 -2.984 1 91.69 195 SER A C 1
ATOM 1544 O O . SER A 1 195 ? 11.008 12.453 -4.035 1 91.69 195 SER A O 1
ATOM 1546 N N . ASP A 1 196 ? 9.078 12.531 -2.943 1 92.69 196 ASP A N 1
ATOM 1547 C CA . ASP A 1 196 ? 8.328 12.242 -4.16 1 92.69 196 ASP A CA 1
ATOM 1548 C C . ASP A 1 196 ? 8.031 13.523 -4.941 1 92.69 196 ASP A C 1
ATOM 1550 O O . ASP A 1 196 ? 7.383 13.492 -5.984 1 92.69 196 ASP A O 1
ATOM 1554 N N . GLY A 1 197 ? 8.391 14.641 -4.363 1 91.44 197 GLY A N 1
ATOM 1555 C CA . GLY A 1 197 ? 8.219 15.898 -5.074 1 91.44 197 GLY A CA 1
ATOM 1556 C C . GLY A 1 197 ? 7.227 16.828 -4.41 1 91.44 197 GLY A C 1
ATOM 1557 O O . GLY A 1 197 ? 7.133 18 -4.77 1 91.44 197 GLY A O 1
ATOM 1558 N N . PHE A 1 198 ? 6.477 16.391 -3.475 1 96.06 198 PHE A N 1
ATOM 1559 C CA . PHE A 1 198 ? 5.516 17.234 -2.781 1 96.06 198 PHE A CA 1
ATOM 1560 C C . PHE A 1 198 ? 6.227 18.281 -1.934 1 96.06 198 PHE A C 1
ATOM 1562 O O . PHE A 1 198 ? 7.23 17.984 -1.282 1 96.06 198 PHE A O 1
ATOM 1569 N N . LYS A 1 199 ? 5.645 19.438 -1.943 1 95.81 199 LYS A N 1
ATOM 1570 C CA . LYS A 1 199 ? 6.168 20.531 -1.142 1 95.81 199 LYS A CA 1
ATOM 1571 C C . LYS A 1 199 ? 5.031 21.375 -0.567 1 95.81 199 LYS A C 1
ATOM 1573 O O . LYS A 1 199 ? 4.059 21.672 -1.263 1 95.81 199 LYS A O 1
ATOM 1578 N N . MET A 1 200 ? 5.113 21.656 0.708 1 96.5 200 MET A N 1
ATOM 1579 C CA . MET A 1 200 ? 4.238 22.594 1.404 1 96.5 200 MET A CA 1
ATOM 1580 C C . MET A 1 200 ? 5.051 23.609 2.213 1 96.5 200 MET A C 1
ATOM 1582 O O . MET A 1 200 ? 5.844 23.219 3.074 1 96.5 200 MET A O 1
ATOM 1586 N N . VAL A 1 201 ? 4.891 24.844 1.887 1 96.44 201 VAL A N 1
ATOM 1587 C CA . VAL A 1 201 ? 5.641 25.906 2.559 1 96.44 201 VAL A CA 1
ATOM 1588 C C . VAL A 1 201 ? 4.691 26.766 3.385 1 96.44 201 VAL A C 1
ATOM 1590 O O . VAL A 1 201 ? 3.646 27.203 2.893 1 96.44 201 VAL A O 1
ATOM 1593 N N . ALA A 1 202 ? 5.082 27 4.578 1 96.75 202 ALA A N 1
ATOM 1594 C CA . ALA A 1 202 ? 4.258 27.812 5.469 1 96.75 202 ALA A CA 1
ATOM 1595 C C . ALA A 1 202 ? 4.102 29.234 4.93 1 96.75 202 ALA A C 1
ATOM 1597 O O . ALA A 1 202 ? 5.055 29.812 4.398 1 96.75 202 ALA A O 1
ATOM 1598 N N . LEU A 1 203 ? 2.941 29.797 5.129 1 93.31 203 LEU A N 1
ATOM 1599 C CA . LEU A 1 203 ? 2.676 31.172 4.723 1 93.31 203 LEU A CA 1
ATOM 1600 C C . LEU A 1 203 ? 3.629 32.156 5.414 1 93.31 203 LEU A C 1
ATOM 1602 O O . LEU A 1 203 ? 3.973 33.188 4.859 1 93.31 203 LEU A O 1
ATOM 1606 N N . ASP A 1 204 ? 4.027 31.781 6.562 1 95.5 204 ASP A N 1
ATOM 1607 C CA . ASP A 1 204 ? 4.938 32.625 7.352 1 95.5 204 ASP A CA 1
ATOM 1608 C C . ASP A 1 204 ? 6.32 31.969 7.445 1 95.5 204 ASP A C 1
ATOM 1610 O O . ASP A 1 204 ? 6.957 32 8.5 1 95.5 204 ASP A O 1
ATOM 1614 N N . SER A 1 205 ? 6.723 31.391 6.414 1 95.38 205 SER A N 1
ATOM 1615 C CA . SER A 1 205 ? 8.016 30.719 6.383 1 95.38 205 SER A CA 1
ATOM 1616 C C . SER A 1 205 ? 9.117 31.625 6.941 1 95.38 205 SER A C 1
ATOM 1618 O O . SER A 1 205 ? 9.102 32.844 6.734 1 95.38 205 SER A O 1
ATOM 1620 N N . GLY A 1 206 ? 10 31.047 7.684 1 96 206 GLY A N 1
ATOM 1621 C CA . GLY A 1 206 ? 11.086 31.734 8.352 1 96 206 GLY A CA 1
ATOM 1622 C C . GLY A 1 206 ? 11.562 31.031 9.609 1 96 206 GLY A C 1
ATOM 1623 O O . GLY A 1 206 ? 10.898 30.125 10.102 1 96 206 GLY A O 1
ATOM 1624 N N . LEU A 1 207 ? 12.641 31.531 10.133 1 95.31 207 LEU A N 1
ATOM 1625 C CA . LEU A 1 207 ? 13.227 30.922 11.312 1 95.31 207 LEU A CA 1
ATOM 1626 C C . LEU A 1 207 ? 12.594 31.469 12.586 1 95.31 207 LEU A C 1
ATOM 1628 O O . LEU A 1 207 ? 12.008 32.562 12.57 1 95.31 207 LEU A O 1
ATOM 1632 N N . GLY A 1 208 ? 12.664 30.719 13.594 1 93.88 208 GLY A N 1
ATOM 1633 C CA . GLY A 1 208 ? 12.297 31.219 14.906 1 93.88 208 GLY A CA 1
ATOM 1634 C C . GLY A 1 208 ? 10.844 30.969 15.266 1 93.88 208 GLY A C 1
ATOM 1635 O O . GLY A 1 208 ? 10.367 31.422 16.297 1 93.88 208 GLY A O 1
ATOM 1636 N N . ILE A 1 209 ? 10.109 30.406 14.461 1 96.31 209 ILE A N 1
ATOM 1637 C CA . ILE A 1 209 ? 8.711 30.078 14.719 1 96.31 209 ILE A CA 1
ATOM 1638 C C . ILE A 1 209 ? 8.562 28.594 14.992 1 96.31 209 ILE A C 1
ATOM 1640 O O . ILE A 1 209 ? 9.109 27.766 14.258 1 96.31 209 ILE A O 1
ATOM 1644 N N . GLN A 1 210 ? 7.855 28.266 16.062 1 97.25 210 GLN A N 1
ATOM 1645 C CA . GLN A 1 210 ? 7.559 26.859 16.328 1 97.25 210 GLN A CA 1
ATOM 1646 C C . GLN A 1 210 ? 6.43 26.359 15.438 1 97.25 210 GLN A C 1
ATOM 1648 O O . GLN A 1 210 ? 5.402 27.016 15.289 1 97.25 210 GLN A O 1
ATOM 1653 N N . ARG A 1 211 ? 6.715 25.188 14.82 1 98.25 211 ARG A N 1
ATOM 1654 C CA . ARG A 1 211 ? 5.738 24.672 13.867 1 98.25 211 ARG A CA 1
ATOM 1655 C C . ARG A 1 211 ? 5.52 23.172 14.07 1 98.25 211 ARG A C 1
ATOM 1657 O O . ARG A 1 211 ? 6.312 22.516 14.742 1 98.25 211 ARG A O 1
ATOM 1664 N N . ARG A 1 212 ? 4.41 22.75 13.516 1 98.44 212 ARG A N 1
ATOM 1665 C CA . ARG A 1 212 ? 4.078 21.328 13.438 1 98.44 212 ARG A CA 1
ATOM 1666 C C . ARG A 1 212 ? 3.221 21.031 12.219 1 98.44 212 ARG A C 1
ATOM 1668 O O . ARG A 1 212 ? 2.539 21.906 11.695 1 98.44 212 ARG A O 1
ATOM 1675 N N . ILE A 1 213 ? 3.314 19.797 11.781 1 98.38 213 ILE A N 1
ATOM 1676 C CA . ILE A 1 213 ? 2.377 19.281 10.789 1 98.38 213 ILE A CA 1
ATOM 1677 C C . ILE A 1 213 ? 1.521 18.188 11.422 1 98.38 213 ILE A C 1
ATOM 1679 O O . ILE A 1 213 ? 2.041 17.281 12.094 1 98.38 213 ILE A O 1
ATOM 1683 N N . THR A 1 214 ? 0.228 18.359 11.242 1 98.5 214 THR A N 1
ATOM 1684 C CA . THR A 1 214 ? -0.693 17.438 11.898 1 98.5 214 THR A CA 1
ATOM 1685 C C . THR A 1 214 ? -1.758 16.953 10.922 1 98.5 214 THR A C 1
ATOM 1687 O O . THR A 1 214 ? -2.297 17.734 10.133 1 98.5 214 THR A O 1
ATOM 1690 N N . ILE A 1 215 ? -1.926 15.586 10.867 1 98.31 215 ILE A N 1
ATOM 1691 C CA . ILE A 1 215 ? -3.156 15.109 10.25 1 98.31 215 ILE A CA 1
ATOM 1692 C C . ILE A 1 215 ? -4.316 15.242 11.234 1 98.31 215 ILE A C 1
ATOM 1694 O O . ILE A 1 215 ? -4.363 14.547 12.25 1 98.31 215 ILE A O 1
ATOM 1698 N N . ASP A 1 216 ? -5.203 16.094 10.93 1 96.81 216 ASP A N 1
ATOM 1699 C CA . ASP A 1 216 ? -6.27 16.438 11.867 1 96.81 216 ASP A CA 1
ATOM 1700 C C . ASP A 1 216 ? -7.375 15.383 11.852 1 96.81 216 ASP A C 1
ATOM 1702 O O . ASP A 1 216 ? -7.379 14.492 11 1 96.81 216 ASP A O 1
ATOM 1706 N N . TYR A 1 217 ? -8.328 15.516 12.766 1 93.19 217 TYR A N 1
ATOM 1707 C CA . TYR A 1 217 ? -9.414 14.555 12.938 1 93.19 217 TYR A CA 1
ATOM 1708 C C . TYR A 1 217 ? -10.273 14.469 11.68 1 93.19 217 TYR A C 1
ATOM 1710 O O . TYR A 1 217 ? -10.906 13.445 11.422 1 93.19 217 TYR A O 1
ATOM 1718 N N . ASP A 1 218 ? -10.25 15.562 10.867 1 94.19 218 ASP A N 1
ATOM 1719 C CA . ASP A 1 218 ? -11.078 15.609 9.672 1 94.19 218 ASP A CA 1
ATOM 1720 C C . ASP A 1 218 ? -10.328 15.07 8.453 1 94.19 218 ASP A C 1
ATOM 1722 O O . ASP A 1 218 ? -10.805 15.172 7.324 1 94.19 218 ASP A O 1
ATOM 1726 N N . GLY A 1 219 ? -9.125 14.594 8.68 1 96.75 219 GLY A N 1
ATOM 1727 C CA . GLY A 1 219 ? -8.406 13.883 7.641 1 96.75 219 GLY A CA 1
ATOM 1728 C C . GLY A 1 219 ? -7.523 14.781 6.797 1 96.75 219 GLY A C 1
ATOM 1729 O O . GLY A 1 219 ? -6.855 14.312 5.871 1 96.75 219 GLY A O 1
ATOM 1730 N N . ASN A 1 220 ? -7.543 16.078 7.066 1 97.5 220 ASN A N 1
ATOM 1731 C CA . ASN A 1 220 ? -6.664 16.984 6.328 1 97.5 220 ASN A CA 1
ATOM 1732 C C . ASN A 1 220 ? -5.285 17.078 6.977 1 97.5 220 ASN A C 1
ATOM 1734 O O . ASN A 1 220 ? -5.145 16.859 8.18 1 97.5 220 ASN A O 1
ATOM 1738 N N . LEU A 1 221 ? -4.32 17.281 6.129 1 98.56 221 LEU A N 1
ATOM 1739 C CA . LEU A 1 221 ? -2.957 17.562 6.57 1 98.56 221 LEU A CA 1
ATOM 1740 C C . LEU A 1 221 ? -2.713 19.062 6.664 1 98.56 221 LEU A C 1
ATOM 1742 O O . LEU A 1 221 ? -2.844 19.781 5.672 1 98.56 221 LEU A O 1
ATOM 1746 N N . ARG A 1 222 ? -2.334 19.531 7.875 1 98.38 222 ARG A N 1
ATOM 1747 C CA . ARG A 1 222 ? -2.176 20.969 8.055 1 98.38 222 ARG A CA 1
ATOM 1748 C C . ARG A 1 222 ? -0.855 21.297 8.742 1 98.38 222 ARG A C 1
ATOM 1750 O O . ARG A 1 222 ? -0.381 20.531 9.578 1 98.38 222 ARG A O 1
ATOM 1757 N N . MET A 1 223 ? -0.345 22.406 8.32 1 98.5 223 MET A N 1
ATOM 1758 C CA . MET A 1 223 ? 0.806 23 8.992 1 98.5 223 MET A CA 1
ATOM 1759 C C . MET A 1 223 ? 0.369 24.125 9.93 1 98.5 223 MET A C 1
ATOM 1761 O O . MET A 1 223 ? -0.405 25 9.531 1 98.5 223 MET A O 1
ATOM 1765 N N . TYR A 1 224 ? 0.85 24.031 11.156 1 98.56 224 TYR A N 1
ATOM 1766 C CA . TYR A 1 224 ? 0.505 25.016 12.18 1 98.56 224 TYR A CA 1
ATOM 1767 C C . TYR A 1 224 ? 1.737 25.781 12.625 1 98.56 224 TYR A C 1
ATOM 1769 O O . TYR A 1 224 ? 2.814 25.219 12.797 1 98.56 224 TYR A O 1
ATOM 1777 N N . SER A 1 225 ? 1.549 27.062 12.797 1 98.12 225 SER A N 1
ATOM 1778 C CA . SER A 1 225 ? 2.559 27.938 13.391 1 98.12 225 SER A CA 1
ATOM 1779 C C . SER A 1 225 ? 2.08 28.516 14.711 1 98.12 225 SER A C 1
ATOM 1781 O O . SER A 1 225 ? 0.925 28.938 14.828 1 98.12 225 SER A O 1
ATOM 1783 N N . LEU A 1 226 ? 2.961 28.484 15.672 1 98.12 226 LEU A N 1
ATOM 1784 C CA . LEU A 1 226 ? 2.6 28.984 17 1 98.12 226 LEU A CA 1
ATOM 1785 C C . LEU A 1 226 ? 2.865 30.469 17.125 1 98.12 226 LEU A C 1
ATOM 1787 O O . LEU A 1 226 ? 3.959 30.938 16.797 1 98.12 226 LEU A O 1
ATOM 1791 N N . ASN A 1 227 ? 1.861 31.188 17.5 1 95.94 227 ASN A N 1
ATOM 1792 C CA . ASN A 1 227 ? 2.066 32.594 17.906 1 95.94 227 ASN A CA 1
ATOM 1793 C C . ASN A 1 227 ? 2.641 32.656 19.312 1 95.94 227 ASN A C 1
ATOM 1795 O O . ASN A 1 227 ? 1.944 32.406 20.297 1 95.94 227 ASN A O 1
ATOM 1799 N N . ALA A 1 228 ? 3.773 33.156 19.453 1 92.12 228 ALA A N 1
ATOM 1800 C CA . ALA A 1 228 ? 4.477 33.156 20.734 1 92.12 228 ALA A CA 1
ATOM 1801 C C . ALA A 1 228 ? 3.828 34.125 21.719 1 92.12 228 ALA A C 1
ATOM 1803 O O . ALA A 1 228 ? 3.928 33.938 22.938 1 92.12 228 ALA A O 1
ATOM 1804 N N . SER A 1 229 ? 3.178 35.094 21.25 1 93.81 229 SER A N 1
ATOM 1805 C CA . SER A 1 229 ? 2.607 36.125 22.109 1 93.81 229 SER A CA 1
ATOM 1806 C C . SER A 1 229 ? 1.367 35.625 22.828 1 93.81 229 SER A C 1
ATOM 1808 O O . SER A 1 229 ? 1.195 35.875 24.031 1 93.81 229 SER A O 1
ATOM 1810 N N . ASP A 1 230 ? 0.552 34.875 22.141 1 94.62 230 ASP A N 1
ATOM 1811 C CA . ASP A 1 230 ? -0.701 34.469 22.781 1 94.62 230 ASP A CA 1
ATOM 1812 C C . ASP A 1 230 ? -0.792 32.969 22.938 1 94.62 230 ASP A C 1
ATOM 1814 O O . ASP A 1 230 ? -1.728 32.469 23.562 1 94.62 230 ASP A O 1
ATOM 1818 N N . GLY A 1 231 ? 0.102 32.312 22.344 1 96.19 231 GLY A N 1
ATOM 1819 C CA . GLY A 1 231 ? 0.155 30.859 22.516 1 96.19 231 GLY A CA 1
ATOM 1820 C C . GLY A 1 231 ? -0.842 30.125 21.641 1 96.19 231 GLY A C 1
ATOM 1821 O O . GLY A 1 231 ? -1.132 28.953 21.875 1 96.19 231 GLY A O 1
ATOM 1822 N N . ASN A 1 232 ? -1.358 30.797 20.625 1 97.31 232 ASN A N 1
ATOM 1823 C CA . ASN A 1 232 ? -2.35 30.172 19.75 1 97.31 232 ASN A CA 1
ATOM 1824 C C . ASN A 1 232 ? -1.729 29.719 18.438 1 97.31 232 ASN A C 1
ATOM 1826 O O . ASN A 1 232 ? -0.743 30.297 17.969 1 97.31 232 ASN A O 1
ATOM 1830 N N . TRP A 1 233 ? -2.379 28.734 17.859 1 97.75 233 TRP A N 1
ATOM 1831 C CA . TRP A 1 233 ? -1.906 28.188 16.594 1 97.75 233 TRP A CA 1
ATOM 1832 C C . TRP A 1 233 ? -2.621 28.859 15.422 1 97.75 233 TRP A C 1
ATOM 1834 O O . TRP A 1 233 ? -3.811 29.172 15.508 1 97.75 233 TRP A O 1
ATOM 1844 N N . THR A 1 234 ? -1.908 29 14.375 1 97.25 234 THR A N 1
ATOM 1845 C CA . THR A 1 234 ? -2.471 29.438 13.102 1 97.25 234 THR A CA 1
ATOM 1846 C C . THR A 1 234 ? -2.129 28.453 11.984 1 97.25 234 THR A C 1
ATOM 1848 O O . THR A 1 234 ? -1 27.969 11.906 1 97.25 234 THR A O 1
ATOM 1851 N N . ILE A 1 235 ? -3.164 28.125 11.195 1 96.06 235 ILE A N 1
ATOM 1852 C CA . ILE A 1 235 ? -2.914 27.266 10.047 1 96.06 235 ILE A CA 1
ATOM 1853 C C . ILE A 1 235 ? -2.15 28.047 8.977 1 96.06 235 ILE A C 1
ATOM 1855 O O . ILE A 1 235 ? -2.623 29.078 8.492 1 96.06 235 ILE A O 1
ATOM 1859 N N . THR A 1 236 ? -1.038 27.547 8.609 1 97.44 236 THR A N 1
ATOM 1860 C CA . THR A 1 236 ? -0.202 28.281 7.66 1 97.44 236 THR A CA 1
ATOM 1861 C C . THR A 1 236 ? 0.071 27.438 6.418 1 97.44 236 THR A C 1
ATOM 1863 O O . THR A 1 236 ? 0.767 27.875 5.5 1 97.44 236 THR A O 1
ATOM 1866 N N . GLY A 1 237 ? -0.431 26.219 6.371 1 95.88 237 GLY A N 1
ATOM 1867 C CA . GLY A 1 237 ? -0.39 25.328 5.223 1 95.88 237 GLY A CA 1
ATOM 1868 C C . GLY A 1 237 ? -1.416 24.203 5.297 1 95.88 237 GLY A C 1
ATOM 1869 O O . GLY A 1 237 ? -1.784 23.766 6.387 1 95.88 237 GLY A O 1
ATOM 1870 N N . GLU A 1 238 ? -1.863 23.766 4.105 1 94.81 238 GLU A N 1
ATOM 1871 C CA . GLU A 1 238 ? -2.855 22.703 4.043 1 94.81 238 GLU A CA 1
ATOM 1872 C C . GLU A 1 238 ? -2.582 21.766 2.871 1 94.81 238 GLU A C 1
ATOM 1874 O O . GLU A 1 238 ? -2.195 22.219 1.788 1 94.81 238 GLU A O 1
ATOM 1879 N N . GLY A 1 239 ? -2.791 20.5 3.127 1 94.19 239 GLY A N 1
ATOM 1880 C CA . GLY A 1 239 ? -2.617 19.516 2.072 1 94.19 239 GLY A CA 1
ATOM 1881 C C . GLY A 1 239 ? -3.822 19.406 1.155 1 94.19 239 GLY A C 1
ATOM 1882 O O . GLY A 1 239 ? -3.713 19.625 -0.051 1 94.19 239 GLY A O 1
ATOM 1883 N N . VAL A 1 240 ? -4.98 19.141 1.821 1 93.69 240 VAL A N 1
ATOM 1884 C CA . VAL A 1 240 ? -6.219 19 1.06 1 93.69 240 VAL A CA 1
ATOM 1885 C C . VAL A 1 240 ? -6.949 20.344 1.015 1 93.69 240 VAL A C 1
ATOM 1887 O O . VAL A 1 240 ? -7.461 20.812 2.035 1 93.69 240 VAL A O 1
ATOM 1890 N N . LEU A 1 241 ? -7.086 20.875 -0.122 1 86 241 LEU A N 1
ATOM 1891 C CA . LEU A 1 241 ? -7.664 22.203 -0.258 1 86 241 LEU A CA 1
ATOM 1892 C C . LEU A 1 241 ? -9.18 22.141 -0.37 1 86 241 LEU A C 1
ATOM 1894 O O . LEU A 1 241 ? -9.891 23 0.159 1 86 241 LEU A O 1
ATOM 1898 N N . GLN A 1 242 ? -9.68 21.094 -1.048 1 86 242 GLN A N 1
ATOM 1899 C CA . GLN A 1 242 ? -11.117 20.859 -1.142 1 86 242 GLN A CA 1
ATOM 1900 C C . GLN A 1 242 ? -11.555 19.75 -0.183 1 86 242 GLN A C 1
ATOM 1902 O O . GLN A 1 242 ? -11.453 18.562 -0.503 1 86 242 GLN A O 1
ATOM 1907 N N . MET A 1 243 ? -12.148 20.188 0.858 1 92.25 243 MET A N 1
ATOM 1908 C CA . MET A 1 243 ? -12.383 19.297 1.99 1 92.25 243 MET A CA 1
ATOM 1909 C C . MET A 1 243 ? -13.352 18.188 1.611 1 92.25 243 MET A C 1
ATOM 1911 O O . MET A 1 243 ? -13.281 17.094 2.16 1 92.25 243 MET A O 1
ATOM 1915 N N . CYS A 1 244 ? -14.219 18.406 0.646 1 91.31 244 CYS A N 1
ATOM 1916 C CA . CYS A 1 244 ? -15.195 17.375 0.294 1 91.31 244 CYS A CA 1
ATOM 1917 C C . CYS A 1 244 ? -14.539 16.234 -0.457 1 91.31 244 CYS A C 1
ATOM 1919 O O . CYS A 1 244 ? -15.156 15.188 -0.679 1 91.31 244 CYS A O 1
ATOM 1921 N N . TYR A 1 245 ? -13.258 16.344 -0.725 1 90.5 245 TYR A N 1
ATOM 1922 C CA . TYR A 1 245 ? -12.523 15.25 -1.331 1 90.5 245 TYR A CA 1
ATOM 1923 C C . TYR A 1 245 ? -11.914 14.344 -0.263 1 90.5 245 TYR A C 1
ATOM 1925 O O . TYR A 1 245 ? -11.367 13.289 -0.575 1 90.5 245 TYR A O 1
ATOM 1933 N N . VAL A 1 246 ? -11.969 14.805 0.985 1 94.69 246 VAL A N 1
ATOM 1934 C CA . VAL A 1 246 ? -11.523 13.93 2.064 1 94.69 246 VAL A CA 1
ATOM 1935 C C . VAL A 1 246 ? -12.508 12.781 2.238 1 94.69 246 VAL A C 1
ATOM 1937 O O . VAL A 1 246 ? -13.688 13 2.504 1 94.69 246 VAL A O 1
ATOM 1940 N N . HIS A 1 247 ? -12.031 11.602 2.072 1 93.75 247 HIS A N 1
ATOM 1941 C CA . HIS A 1 247 ? -12.883 10.43 2.191 1 93.75 247 HIS A CA 1
ATOM 1942 C C . HIS A 1 247 ? -13.227 10.141 3.65 1 93.75 247 HIS A C 1
ATOM 1944 O O . HIS A 1 247 ? -12.383 10.312 4.535 1 93.75 247 HIS A O 1
ATOM 1950 N N . GLY A 1 248 ? -14.5 9.734 3.852 1 92.69 248 GLY A N 1
ATOM 1951 C CA . GLY A 1 248 ? -14.961 9.398 5.188 1 92.69 248 GLY A CA 1
ATOM 1952 C C . GLY A 1 248 ? -15.375 10.617 6 1 92.69 248 GLY A C 1
ATOM 1953 O O . GLY A 1 248 ? -15.836 10.484 7.133 1 92.69 248 GLY A O 1
ATOM 1954 N N . LEU A 1 249 ? -15.203 11.82 5.445 1 94 249 LEU A N 1
ATOM 1955 C CA . LEU A 1 249 ? -15.453 13.062 6.168 1 94 249 LEU A CA 1
ATOM 1956 C C . LEU A 1 249 ? -16.859 13.086 6.742 1 94 249 LEU A C 1
ATOM 1958 O O . LEU A 1 249 ? -17.062 13.391 7.922 1 94 249 LEU A O 1
ATOM 1962 N N . CYS A 1 250 ? -17.875 12.758 5.891 1 94.75 250 CYS A N 1
ATOM 1963 C CA . CYS A 1 250 ? -19.266 12.828 6.324 1 94.75 250 CYS A CA 1
ATOM 1964 C C . CYS A 1 250 ? -19.828 11.438 6.57 1 94.75 250 CYS A C 1
ATOM 1966 O O . CYS A 1 250 ? -21.047 11.266 6.652 1 94.75 250 CYS A O 1
ATOM 1968 N N . GLY A 1 251 ? -18.953 10.398 6.586 1 93.88 251 GLY A N 1
ATOM 1969 C CA . GLY A 1 251 ? -19.375 9.031 6.891 1 93.88 251 GLY A CA 1
ATOM 1970 C C . GLY A 1 251 ? -20.281 8.438 5.836 1 93.88 251 GLY A C 1
ATOM 1971 O O . GLY A 1 251 ? -20.453 9.008 4.758 1 93.88 251 GLY A O 1
ATOM 1972 N N . ARG A 1 252 ? -20.828 7.254 6.219 1 94.19 252 ARG A N 1
ATOM 1973 C CA . ARG A 1 252 ? -21.703 6.508 5.324 1 94.19 252 ARG A CA 1
ATOM 1974 C C . ARG A 1 252 ? -22.984 7.281 5.043 1 94.19 252 ARG A C 1
ATOM 1976 O O . ARG A 1 252 ? -23.594 7.832 5.961 1 94.19 252 ARG A O 1
ATOM 1983 N N . ASN A 1 253 ? -23.406 7.41 3.814 1 94.94 253 ASN A N 1
ATOM 1984 C CA . ASN A 1 253 ? -24.641 8.023 3.326 1 94.94 253 ASN A CA 1
ATOM 1985 C C . ASN A 1 253 ? -24.625 9.539 3.492 1 94.94 253 ASN A C 1
ATOM 1987 O O . ASN A 1 253 ? -25.578 10.219 3.117 1 94.94 253 ASN A O 1
ATOM 1991 N N . GLY A 1 254 ? -23.578 10.07 4.082 1 95.69 254 GLY A N 1
ATOM 1992 C CA . GLY A 1 254 ? -23.484 11.508 4.273 1 95.69 254 GLY A CA 1
ATOM 1993 C C . GLY A 1 254 ? -23.062 12.25 3.02 1 95.69 254 GLY A C 1
ATOM 1994 O O . GLY A 1 254 ? -22.469 11.664 2.113 1 95.69 254 GLY A O 1
ATOM 1995 N N . ILE A 1 255 ? -23.406 13.57 3.006 1 94.75 255 ILE A N 1
ATOM 1996 C CA . ILE A 1 255 ? -23.062 14.422 1.867 1 94.75 255 ILE A CA 1
ATOM 1997 C C . ILE A 1 255 ? -22.281 15.641 2.346 1 94.75 255 ILE A C 1
ATOM 1999 O O . ILE A 1 255 ? -22.672 16.297 3.314 1 94.75 255 ILE A O 1
ATOM 2003 N N . CYS A 1 256 ? -21.172 15.836 1.755 1 94.81 256 CYS A N 1
ATOM 2004 C CA . CYS A 1 256 ? -20.375 17.031 2.01 1 94.81 256 CYS A CA 1
ATOM 2005 C C . CYS A 1 256 ? -20.766 18.156 1.048 1 94.81 256 CYS A C 1
ATOM 2007 O O . CYS A 1 256 ? -20.875 17.938 -0.158 1 94.81 256 CYS A O 1
ATOM 2009 N N . GLU A 1 257 ? -20.984 19.344 1.565 1 90.56 257 GLU A N 1
ATOM 2010 C CA . GLU A 1 257 ? -21.359 20.469 0.714 1 90.56 257 GLU A CA 1
ATOM 2011 C C . GLU A 1 257 ? -20.734 21.766 1.217 1 90.56 257 GLU A C 1
ATOM 2013 O O . GLU A 1 257 ? -20.281 21.844 2.359 1 90.56 257 GLU A O 1
ATOM 2018 N N . TYR A 1 258 ? -20.594 22.781 0.36 1 82.69 258 TYR A N 1
ATOM 2019 C CA . TYR A 1 258 ? -19.953 24.047 0.707 1 82.69 258 TYR A CA 1
ATOM 2020 C C . TYR A 1 258 ? -21 25.156 0.851 1 82.69 258 TYR A C 1
ATOM 2022 O O . TYR A 1 258 ? -20.672 26.266 1.286 1 82.69 258 TYR A O 1
ATOM 2030 N N . SER A 1 259 ? -22.203 25.031 0.364 1 75.25 259 SER A N 1
ATOM 2031 C CA . SER A 1 259 ? -23.219 26.062 0.455 1 75.25 259 SER A CA 1
ATOM 2032 C C . SER A 1 259 ? -24.203 25.781 1.585 1 75.25 259 SER A C 1
ATOM 2034 O O . SER A 1 259 ? -24.922 24.781 1.557 1 75.25 259 SER A O 1
ATOM 2036 N N . PRO A 1 260 ? -24.109 26.656 2.635 1 70.5 260 PRO A N 1
ATOM 2037 C CA . PRO A 1 260 ? -23.547 28 2.793 1 70.5 260 PRO A CA 1
ATOM 2038 C C . PRO A 1 260 ? -22.094 27.984 3.275 1 70.5 260 PRO A C 1
ATOM 2040 O O . PRO A 1 260 ? -21.406 29.016 3.203 1 70.5 260 PRO A O 1
ATOM 2043 N N . GLY A 1 261 ? -21.719 26.922 3.725 1 78.19 261 GLY A N 1
ATOM 2044 C CA . GLY A 1 261 ? -20.375 26.594 4.176 1 78.19 261 GLY A CA 1
ATOM 2045 C C . GLY A 1 261 ? -20.078 25.109 4.168 1 78.19 261 GLY A C 1
ATOM 2046 O O . GLY A 1 261 ? -20.969 24.297 3.898 1 78.19 261 GLY A O 1
ATOM 2047 N N . LEU A 1 262 ? -18.844 24.906 4.434 1 87.44 262 LEU A N 1
ATOM 2048 C CA . LEU A 1 262 ? -18.484 23.484 4.488 1 87.44 262 LEU A CA 1
ATOM 2049 C C . LEU A 1 262 ? -19.312 22.766 5.555 1 87.44 262 LEU A C 1
ATOM 2051 O O . LEU A 1 262 ? -19.281 23.141 6.73 1 87.44 262 LEU A O 1
ATOM 2055 N N . ARG A 1 263 ? -20.047 21.812 5.176 1 92.19 263 ARG A N 1
ATOM 2056 C CA . ARG A 1 263 ? -20.844 21.078 6.148 1 92.19 263 ARG A CA 1
ATOM 2057 C C . ARG A 1 263 ? -21.203 19.688 5.629 1 92.19 263 ARG A C 1
ATOM 2059 O O . ARG A 1 263 ? -21.109 19.422 4.43 1 92.19 263 ARG A O 1
ATOM 2066 N N . CYS A 1 264 ? -21.531 18.859 6.504 1 95.31 264 CYS A N 1
ATOM 2067 C CA . CYS A 1 264 ? -22.094 17.531 6.211 1 95.31 264 CYS A CA 1
ATOM 2068 C C . CYS A 1 264 ? -23.609 17.516 6.395 1 95.31 264 CYS A C 1
ATOM 2070 O O . CYS A 1 264 ? -24.125 18.172 7.305 1 95.31 264 CYS A O 1
ATOM 2072 N N . THR A 1 265 ? -24.297 16.875 5.48 1 94.81 265 THR A N 1
ATOM 2073 C CA . THR A 1 265 ? -25.75 16.766 5.566 1 94.81 265 THR A CA 1
ATOM 2074 C C . THR A 1 265 ? -26.203 15.336 5.254 1 94.81 265 THR A C 1
ATOM 2076 O O . THR A 1 265 ? -25.438 14.547 4.691 1 94.81 265 THR A O 1
ATOM 2079 N N . CYS A 1 266 ? -27.375 15.016 5.73 1 96.31 266 CYS A N 1
ATOM 2080 C CA . CYS A 1 266 ? -28 13.75 5.363 1 96.31 266 CYS A CA 1
ATOM 2081 C C . CYS A 1 266 ? -29 13.945 4.223 1 96.31 266 CYS A C 1
ATOM 2083 O O . CYS A 1 266 ? -29.703 14.953 4.172 1 96.31 266 CYS A O 1
ATOM 2085 N N . PRO A 1 267 ? -29.016 13 3.299 1 93.94 267 PRO A N 1
ATOM 2086 C CA . PRO A 1 267 ? -30.047 13.094 2.254 1 93.94 267 PRO A CA 1
ATOM 2087 C C . PRO A 1 267 ? -31.453 12.914 2.795 1 93.94 267 PRO A C 1
ATOM 2089 O O . PRO A 1 267 ? -31.641 12.492 3.941 1 93.94 267 PRO A O 1
ATOM 2092 N N . PRO A 1 268 ? -32.438 13.359 1.926 1 90.81 268 PRO A N 1
ATOM 2093 C CA . PRO A 1 268 ? -33.812 13.172 2.381 1 90.81 268 PRO A CA 1
ATOM 2094 C C . PRO A 1 268 ? -34.125 11.734 2.779 1 90.81 268 PRO A C 1
ATOM 2096 O O . PRO A 1 268 ? -33.719 10.797 2.066 1 90.81 268 PRO A O 1
ATOM 2099 N N . GLY A 1 269 ? -34.75 11.57 3.906 1 92.06 269 GLY A N 1
ATOM 2100 C CA . GLY A 1 269 ? -35.094 10.242 4.398 1 92.06 269 GLY A CA 1
ATOM 2101 C C . GLY A 1 269 ? -34.031 9.656 5.305 1 92.06 269 GLY A C 1
ATOM 2102 O O . GLY A 1 269 ? -34.188 8.531 5.789 1 92.06 269 GLY A O 1
ATOM 2103 N N . TYR A 1 270 ? -33 10.359 5.477 1 95.81 270 TYR A N 1
ATOM 2104 C CA . TYR A 1 270 ? -31.922 9.922 6.344 1 95.81 270 TYR A CA 1
ATOM 2105 C C . TYR A 1 270 ? -31.75 10.875 7.52 1 95.81 270 TYR A C 1
ATOM 2107 O O . TYR A 1 270 ? -32.156 12.039 7.457 1 95.81 270 TYR A O 1
ATOM 2115 N N . GLU A 1 271 ? -31.125 10.312 8.594 1 96.88 271 GLU A N 1
ATOM 2116 C CA . GLU A 1 271 ? -30.766 11.109 9.758 1 96.88 271 GLU A CA 1
ATOM 2117 C C . GLU A 1 271 ? -29.391 10.734 10.281 1 96.88 271 GLU A C 1
ATOM 2119 O O . GLU A 1 271 ? -28.875 9.656 9.977 1 96.88 271 GLU A O 1
ATOM 2124 N N . MET A 1 272 ? -28.812 11.664 11.023 1 96.94 272 MET A N 1
ATOM 2125 C CA . MET A 1 272 ? -27.484 11.367 11.578 1 96.94 272 MET A CA 1
ATOM 2126 C C . MET A 1 272 ? -27.516 10.094 12.414 1 96.94 272 MET A C 1
ATOM 2128 O O . MET A 1 272 ? -28.438 9.898 13.211 1 96.94 272 MET A O 1
ATOM 2132 N N . THR A 1 273 ? -26.609 9.25 12.188 1 96.31 273 THR A N 1
ATOM 2133 C CA . THR A 1 273 ? -26.5 8.047 13.008 1 96.31 273 THR A CA 1
ATOM 2134 C C . THR A 1 273 ? -26.125 8.406 14.438 1 96.31 273 THR A C 1
ATOM 2136 O O . THR A 1 273 ? -26.688 7.867 15.391 1 96.31 273 THR A O 1
ATOM 2139 N N . ASP A 1 274 ? -25.141 9.242 14.594 1 94.62 274 ASP A N 1
ATOM 2140 C CA . ASP A 1 274 ? -24.672 9.836 15.852 1 94.62 274 ASP A CA 1
ATOM 2141 C C . ASP A 1 274 ? -24.75 11.359 15.789 1 94.62 274 ASP A C 1
ATOM 2143 O O . ASP A 1 274 ? -23.984 11.992 15.062 1 94.62 274 ASP A O 1
ATOM 2147 N N . PRO A 1 275 ? -25.531 11.93 16.516 1 92.75 275 PRO A N 1
ATOM 2148 C CA . PRO A 1 275 ? -25.75 13.375 16.438 1 92.75 275 PRO A CA 1
ATOM 2149 C C . PRO A 1 275 ? -24.5 14.18 16.781 1 92.75 275 PRO A C 1
ATOM 2151 O O . PRO A 1 275 ? -24.422 15.375 16.469 1 92.75 275 PRO A O 1
ATOM 2154 N N . GLU A 1 276 ? -23.547 13.547 17.344 1 91.81 276 GLU A N 1
ATOM 2155 C CA . GLU A 1 276 ? -22.375 14.289 17.797 1 91.81 276 GLU A CA 1
ATOM 2156 C C . GLU A 1 276 ? -21.172 14 16.906 1 91.81 276 GLU A C 1
ATOM 2158 O O . GLU A 1 276 ? -20.094 14.57 17.094 1 91.81 276 GLU A O 1
ATOM 2163 N N . ASN A 1 277 ? -21.438 13.172 15.961 1 91.31 277 ASN A N 1
ATOM 2164 C CA . ASN A 1 277 ? -20.266 12.734 15.203 1 91.31 277 ASN A CA 1
ATOM 2165 C C . ASN A 1 277 ? -20.625 12.445 13.742 1 91.31 277 ASN A C 1
ATOM 2167 O O . ASN A 1 277 ? -21.125 11.375 13.422 1 91.31 277 ASN A O 1
ATOM 2171 N N . TRP A 1 278 ? -20.234 13.289 12.844 1 91 278 TRP A N 1
ATOM 2172 C CA . TRP A 1 278 ? -20.578 13.188 11.43 1 91 278 TRP A CA 1
ATOM 2173 C C . TRP A 1 278 ? -19.844 12.031 10.773 1 91 278 TRP A C 1
ATOM 2175 O O . TRP A 1 278 ? -20.25 11.539 9.719 1 91 278 TRP A O 1
ATOM 2185 N N . SER A 1 279 ? -18.719 11.578 11.367 1 87.81 279 SER A N 1
ATOM 2186 C CA . SER A 1 279 ? -17.938 10.5 10.742 1 87.81 279 SER A CA 1
ATOM 2187 C C . SER A 1 279 ? -18.719 9.195 10.75 1 87.81 279 SER A C 1
ATOM 2189 O O . SER A 1 279 ? -18.375 8.258 10.016 1 87.81 279 SER A O 1
ATOM 2191 N N . ARG A 1 280 ? -19.812 9.148 11.555 1 92.31 280 ARG A N 1
ATOM 2192 C CA . ARG A 1 280 ? -20.641 7.957 11.617 1 92.31 280 ARG A CA 1
ATOM 2193 C C . ARG A 1 280 ? -21.719 7.98 10.539 1 92.31 280 ARG A C 1
ATOM 2195 O O . ARG A 1 280 ? -22.453 7 10.359 1 92.31 280 ARG A O 1
ATOM 2202 N N . GLY A 1 281 ? -21.859 9.086 9.938 1 95.44 281 GLY A N 1
ATOM 2203 C CA . GLY A 1 281 ? -22.703 9.195 8.75 1 95.44 281 GLY A CA 1
ATOM 2204 C C . GLY A 1 281 ? -24.172 9.266 9.078 1 95.44 281 GLY A C 1
ATOM 2205 O O . GLY A 1 281 ? -24.562 9.875 10.078 1 95.44 281 GLY A O 1
ATOM 2206 N N . CYS A 1 282 ? -24.922 8.844 8.109 1 97.19 282 CYS A N 1
ATOM 2207 C CA . CYS A 1 282 ? -26.391 8.922 8.188 1 97.19 282 CYS A CA 1
ATOM 2208 C C . CYS A 1 282 ? -27.016 7.531 8.117 1 97.19 282 CYS A C 1
ATOM 2210 O O . CYS A 1 282 ? -26.453 6.625 7.496 1 97.19 282 CYS A O 1
ATOM 2212 N N . ARG A 1 283 ? -28.078 7.387 8.758 1 95.94 283 ARG A N 1
ATOM 2213 C CA . ARG A 1 283 ? -28.859 6.156 8.68 1 95.94 283 ARG A CA 1
ATOM 2214 C C . ARG A 1 283 ? -30.234 6.414 8.078 1 95.94 283 ARG A C 1
ATOM 2216 O O . ARG A 1 283 ? -30.828 7.461 8.32 1 95.94 283 ARG A O 1
ATOM 2223 N N . PRO A 1 284 ? -30.672 5.426 7.266 1 93.06 284 PRO A N 1
ATOM 2224 C CA . PRO A 1 284 ? -32 5.613 6.684 1 93.06 284 PRO A CA 1
ATOM 2225 C C . PRO A 1 284 ? -33.125 5.469 7.715 1 93.06 284 PRO A C 1
ATOM 2227 O O . PRO A 1 284 ? -33 4.688 8.664 1 93.06 284 PRO A O 1
ATOM 2230 N N . THR A 1 285 ? -34.125 6.234 7.516 1 92.56 285 THR A N 1
ATOM 2231 C CA . THR A 1 285 ? -35.312 6.125 8.367 1 92.56 285 THR A CA 1
ATOM 2232 C C . THR A 1 285 ? -36.281 5.098 7.812 1 92.56 285 THR A C 1
ATOM 2234 O O . THR A 1 285 ? -37.406 4.961 8.312 1 92.56 285 THR A O 1
ATOM 2237 N N . PHE A 1 286 ? -35.875 4.496 6.727 1 87.69 286 PHE A N 1
ATOM 2238 C CA . PHE A 1 286 ? -36.656 3.457 6.066 1 87.69 286 PHE A CA 1
ATOM 2239 C C . PHE A 1 286 ? -35.844 2.176 5.922 1 87.69 286 PHE A C 1
ATOM 2241 O O . PHE A 1 286 ? -34.656 2.156 6.223 1 87.69 286 PHE A O 1
ATOM 2248 N N . SER A 1 287 ? -36.5 1.031 5.68 1 83.31 287 SER A N 1
ATOM 2249 C CA . SER A 1 287 ? -35.812 -0.248 5.527 1 83.31 287 SER A CA 1
ATOM 2250 C C . SER A 1 287 ? -35.906 -0.759 4.094 1 83.31 287 SER A C 1
ATOM 2252 O O . SER A 1 287 ? -36.969 -0.636 3.455 1 83.31 287 SER A O 1
ATOM 2254 N N . VAL A 1 288 ? -34.688 -1 3.533 1 77 288 VAL A N 1
ATOM 2255 C CA . VAL A 1 288 ? -34.625 -1.605 2.207 1 77 288 VAL A CA 1
ATOM 2256 C C . VAL A 1 288 ? -34.094 -3.031 2.309 1 77 288 VAL A C 1
ATOM 2258 O O . VAL A 1 288 ? -33.094 -3.279 3.008 1 77 288 VAL A O 1
ATOM 2261 N N . SER A 1 289 ? -34.875 -4.102 1.885 1 78.31 289 SER A N 1
ATOM 2262 C CA . SER A 1 289 ? -34.406 -5.488 1.893 1 78.31 289 SER A CA 1
ATOM 2263 C C . SER A 1 289 ? -34.688 -6.164 0.552 1 78.31 289 SER A C 1
ATOM 2265 O O . SER A 1 289 ? -35.562 -5.766 -0.184 1 78.31 289 SER A O 1
ATOM 2267 N N . CYS A 1 290 ? -33.781 -6.965 -0.067 1 82.25 290 CYS A N 1
ATOM 2268 C CA . CYS A 1 290 ? -33.906 -7.656 -1.347 1 82.25 290 CYS A CA 1
ATOM 2269 C C . CYS A 1 290 ? -35.219 -8.438 -1.423 1 82.25 290 CYS A C 1
ATOM 2271 O O . CYS A 1 290 ? -35.781 -8.578 -2.5 1 82.25 290 CYS A O 1
ATOM 2273 N N . GLY A 1 291 ? -35.875 -8.656 -0.407 1 70.62 291 GLY A N 1
ATOM 2274 C CA . GLY A 1 291 ? -37.156 -9.367 -0.414 1 70.62 291 GLY A CA 1
ATOM 2275 C C . GLY A 1 291 ? -38.344 -8.453 -0.533 1 70.62 291 GLY A C 1
ATOM 2276 O O . GLY A 1 291 ? -39.469 -8.906 -0.84 1 70.62 291 GLY A O 1
ATOM 2277 N N . GLN A 1 292 ? -38.094 -7.234 -0.454 1 67.56 292 GLN A N 1
ATOM 2278 C CA . GLN A 1 292 ? -39.188 -6.285 -0.482 1 67.56 292 GLN A CA 1
ATOM 2279 C C . GLN A 1 292 ? -39.438 -5.77 -1.897 1 67.56 292 GLN A C 1
ATOM 2281 O O . GLN A 1 292 ? -38.5 -5.645 -2.689 1 67.56 292 GLN A O 1
ATOM 2286 N N . GLN A 1 293 ? -40.75 -5.641 -2.211 1 65.12 293 GLN A N 1
ATOM 2287 C CA . GLN A 1 293 ? -41.125 -5.082 -3.514 1 65.12 293 GLN A CA 1
ATOM 2288 C C . GLN A 1 293 ? -40.594 -3.652 -3.654 1 65.12 293 GLN A C 1
ATOM 2290 O O . GLN A 1 293 ? -40.812 -2.814 -2.775 1 65.12 293 GLN A O 1
ATOM 2295 N N . ARG A 1 294 ? -39.656 -3.338 -4.492 1 64.62 294 ARG A N 1
ATOM 2296 C CA . ARG A 1 294 ? -39 -2.055 -4.699 1 64.62 294 ARG A CA 1
ATOM 2297 C C . ARG A 1 294 ? -39.969 -1.004 -5.203 1 64.62 294 ARG A C 1
ATOM 2299 O O . ARG A 1 294 ? -39.656 0.181 -5.277 1 64.62 294 ARG A O 1
ATOM 2306 N N . GLU A 1 295 ? -41.281 -1.419 -5.469 1 65.25 295 GLU A N 1
ATOM 2307 C CA . GLU A 1 295 ? -42.281 -0.49 -5.969 1 65.25 295 GLU A CA 1
ATOM 2308 C C . GLU A 1 295 ? -42.656 0.548 -4.914 1 65.25 295 GLU A C 1
ATOM 2310 O O . GLU A 1 295 ? -43.125 1.635 -5.242 1 65.25 295 GLU A O 1
ATOM 2315 N N . ASP A 1 296 ? -42.281 0.264 -3.68 1 66.62 296 ASP A N 1
ATOM 2316 C CA . ASP A 1 296 ? -42.656 1.156 -2.588 1 66.62 296 ASP A CA 1
ATOM 2317 C C . ASP A 1 296 ? -41.625 2.271 -2.406 1 66.62 296 ASP A C 1
ATOM 2319 O O . ASP A 1 296 ? -41.844 3.189 -1.609 1 66.62 296 ASP A O 1
ATOM 2323 N N . PHE A 1 297 ? -40.594 2.27 -3.268 1 75.38 297 PHE A N 1
ATOM 2324 C CA . PHE A 1 297 ? -39.562 3.266 -3.045 1 75.38 297 PHE A CA 1
ATOM 2325 C C . PHE A 1 297 ? -39.469 4.227 -4.223 1 75.38 297 PHE A C 1
ATOM 2327 O O . PHE A 1 297 ? -39.781 3.855 -5.359 1 75.38 297 PHE A O 1
ATOM 2334 N N . THR A 1 298 ? -39.344 5.496 -3.877 1 82.69 298 THR A N 1
ATOM 2335 C CA . THR A 1 298 ? -39.125 6.527 -4.891 1 82.69 298 THR A CA 1
ATOM 2336 C C . THR A 1 298 ? -37.75 7.129 -4.793 1 82.69 298 THR A C 1
ATOM 2338 O O . THR A 1 298 ? -37.188 7.277 -3.693 1 82.69 298 THR A O 1
ATOM 2341 N N . PHE A 1 299 ? -37.188 7.316 -5.949 1 90.69 299 PHE A N 1
ATOM 2342 C CA . PHE A 1 299 ? -35.906 7.984 -5.973 1 90.69 299 PHE A CA 1
ATOM 2343 C C . PHE A 1 299 ? -36.031 9.477 -5.695 1 90.69 299 PHE A C 1
ATOM 2345 O O . PHE A 1 299 ? -36.969 10.109 -6.18 1 90.69 299 PHE A O 1
ATOM 2352 N N . VAL A 1 300 ? -35.219 9.93 -4.859 1 90.88 300 VAL A N 1
ATOM 2353 C CA . VAL A 1 300 ? -35.156 11.367 -4.625 1 90.88 300 VAL A CA 1
ATOM 2354 C C . VAL A 1 300 ? -33.906 11.938 -5.297 1 90.88 300 VAL A C 1
ATOM 2356 O O . VAL A 1 300 ? -32.781 11.422 -5.094 1 90.88 300 VAL A O 1
ATOM 2359 N N . LYS A 1 301 ? -34.094 12.93 -6.039 1 90.62 301 LYS A N 1
ATOM 2360 C CA . LYS A 1 301 ? -33 13.531 -6.781 1 90.62 301 LYS A CA 1
ATOM 2361 C C . LYS A 1 301 ? -32.188 14.477 -5.898 1 90.62 301 LYS A C 1
ATOM 2363 O O . LYS A 1 301 ? -32.75 15.297 -5.176 1 90.62 301 LYS A O 1
ATOM 2368 N N . ILE A 1 302 ? -30.922 14.375 -5.895 1 89.5 302 ILE A N 1
ATOM 2369 C CA . ILE A 1 302 ? -29.969 15.312 -5.32 1 89.5 302 ILE A CA 1
ATOM 2370 C C . ILE A 1 302 ? -29.156 15.969 -6.434 1 89.5 302 ILE A C 1
ATOM 2372 O O . ILE A 1 302 ? -28.172 15.406 -6.898 1 89.5 302 ILE A O 1
ATOM 2376 N N . PRO A 1 303 ? -29.594 17.156 -6.758 1 85.31 303 PRO A N 1
ATOM 2377 C CA . PRO A 1 303 ? -28.906 17.797 -7.887 1 85.31 303 PRO A CA 1
ATOM 2378 C C . PRO A 1 303 ? -27.422 18 -7.641 1 85.31 303 PRO A C 1
ATOM 2380 O O . PRO A 1 303 ? -27.016 18.375 -6.543 1 85.31 303 PRO A O 1
ATOM 2383 N N . HIS A 1 304 ? -26.609 17.672 -8.617 1 82.62 304 HIS A N 1
ATOM 2384 C CA . HIS A 1 304 ? -25.172 17.828 -8.617 1 82.62 304 HIS A CA 1
ATOM 2385 C C . HIS A 1 304 ? -24.516 16.969 -7.539 1 82.62 304 HIS A C 1
ATOM 2387 O O . HIS A 1 304 ? -23.391 17.25 -7.121 1 82.62 304 HIS A O 1
ATOM 2393 N N . GLY A 1 305 ? -25.312 16.047 -7.094 1 86.88 305 GLY A N 1
ATOM 2394 C CA . GLY A 1 305 ? -24.781 15.148 -6.082 1 86.88 305 GLY A CA 1
ATOM 2395 C C . GLY A 1 305 ? -24.094 13.93 -6.672 1 86.88 305 GLY A C 1
ATOM 2396 O O . GLY A 1 305 ? -24.5 13.43 -7.719 1 86.88 305 GLY A O 1
ATOM 2397 N N . ASP A 1 306 ? -23.016 13.539 -5.961 1 86.19 306 ASP A N 1
ATOM 2398 C CA . ASP A 1 306 ? -22.344 12.32 -6.391 1 86.19 306 ASP A CA 1
ATOM 2399 C C . ASP A 1 306 ? -21.734 11.578 -5.199 1 86.19 306 ASP A C 1
ATOM 2401 O O . ASP A 1 306 ? -21.219 12.203 -4.273 1 86.19 306 ASP A O 1
ATOM 2405 N N . TYR A 1 307 ? -22.016 10.281 -5.105 1 88.25 307 TYR A N 1
ATOM 2406 C CA . TYR A 1 307 ? -21.266 9.406 -4.219 1 88.25 307 TYR A CA 1
ATOM 2407 C C . TYR A 1 307 ? -20.109 8.734 -4.965 1 88.25 307 TYR A C 1
ATOM 2409 O O . TYR A 1 307 ? -20.328 7.762 -5.691 1 88.25 307 TYR A O 1
ATOM 2417 N N . TYR A 1 308 ? -19.016 9.312 -4.629 1 75.44 308 TYR A N 1
ATOM 2418 C CA . TYR A 1 308 ? -17.844 8.922 -5.414 1 75.44 308 TYR A CA 1
ATOM 2419 C C . TYR A 1 308 ? -17.422 7.5 -5.086 1 75.44 308 TYR A C 1
ATOM 2421 O O . TYR A 1 308 ? -17.266 7.145 -3.914 1 75.44 308 TYR A O 1
ATOM 2429 N N . GLY A 1 309 ? -17.469 6.719 -6.195 1 74.06 309 GLY A N 1
ATOM 2430 C CA . GLY A 1 309 ? -16.875 5.398 -6.062 1 74.06 309 GLY A CA 1
ATOM 2431 C C . GLY A 1 309 ? -17.875 4.328 -5.68 1 74.06 309 GLY A C 1
ATOM 2432 O O . GLY A 1 309 ? -19.078 4.57 -5.691 1 74.06 309 GLY A O 1
ATOM 2433 N N . PHE A 1 310 ? -17.453 3.025 -5.551 1 76.75 310 PHE A N 1
ATOM 2434 C CA . PHE A 1 310 ? -18.172 1.838 -5.102 1 76.75 310 PHE A CA 1
ATOM 2435 C C . PHE A 1 310 ? -19.391 1.576 -5.984 1 76.75 310 PHE A C 1
ATOM 2437 O O . PHE A 1 310 ? -20.5 1.37 -5.484 1 76.75 310 PHE A O 1
ATOM 2444 N N . ASP A 1 311 ? -19.234 1.667 -7.23 1 76.31 311 ASP A N 1
ATOM 2445 C CA . ASP A 1 311 ? -20.281 1.479 -8.219 1 76.31 311 ASP A CA 1
ATOM 2446 C C . ASP A 1 311 ? -20.594 -0.003 -8.406 1 76.31 311 ASP A C 1
ATOM 2448 O O . ASP A 1 311 ? -19.688 -0.837 -8.43 1 76.31 311 ASP A O 1
ATOM 2452 N N . LEU A 1 312 ? -21.812 -0.265 -8.461 1 79.44 312 LEU A N 1
ATOM 2453 C CA . LEU A 1 312 ? -22.266 -1.611 -8.797 1 79.44 312 LEU A CA 1
ATOM 2454 C C . LEU A 1 312 ? -22.156 -1.865 -10.297 1 79.44 312 LEU A C 1
ATOM 2456 O O . LEU A 1 312 ? -21.734 -2.947 -10.719 1 79.44 312 LEU A O 1
ATOM 2460 N N . THR A 1 313 ? -22.562 -0.844 -10.992 1 80.56 313 THR A N 1
ATOM 2461 C CA . THR A 1 313 ? -22.5 -0.928 -12.445 1 80.56 313 THR A CA 1
ATOM 2462 C C . THR A 1 313 ? -22.109 0.417 -13.055 1 80.56 313 THR A C 1
ATOM 2464 O O . THR A 1 313 ? -22.203 1.453 -12.391 1 80.56 313 THR A O 1
ATOM 2467 N N . SER A 1 314 ? -21.516 0.303 -14.266 1 82.56 314 SER A N 1
ATOM 2468 C CA . SER A 1 314 ? -21.219 1.468 -15.094 1 82.56 314 SER A CA 1
ATOM 2469 C C . SER A 1 314 ? -21.75 1.29 -16.516 1 82.56 314 SER A C 1
ATOM 2471 O O . SER A 1 314 ? -21.391 0.337 -17.203 1 82.56 314 SER A O 1
ATOM 2473 N N . ASN A 1 315 ? -22.688 2.176 -16.859 1 83 315 ASN A N 1
ATOM 2474 C CA . ASN A 1 315 ? -23.328 2.1 -18.172 1 83 315 ASN A CA 1
ATOM 2475 C C . ASN A 1 315 ? -23.188 3.408 -18.938 1 83 315 ASN A C 1
ATOM 2477 O O . ASN A 1 315 ? -23.094 4.48 -18.344 1 83 315 ASN A O 1
ATOM 2481 N N . LYS A 1 316 ? -23.094 3.246 -20.25 1 83.88 316 LYS A N 1
ATOM 2482 C CA . LYS A 1 316 ? -22.969 4.414 -21.125 1 83.88 316 LYS A CA 1
ATOM 2483 C C . LYS A 1 316 ? -24.109 4.469 -22.125 1 83.88 316 LYS A C 1
ATOM 2485 O O . LYS A 1 316 ? -24.688 3.436 -22.484 1 83.88 316 LYS A O 1
ATOM 2490 N N . SER A 1 317 ? -24.453 5.715 -22.484 1 88.19 317 SER A N 1
ATOM 2491 C CA . SER A 1 317 ? -25.422 5.988 -23.547 1 88.19 317 SER A CA 1
ATOM 2492 C C . SER A 1 317 ? -26.781 5.375 -23.219 1 88.19 317 SER A C 1
ATOM 2494 O O . SER A 1 317 ? -27.406 4.734 -24.078 1 88.19 317 SER A O 1
ATOM 2496 N N . ILE A 1 318 ? -27.188 5.551 -21.938 1 92.38 318 ILE A N 1
ATOM 2497 C CA . ILE A 1 318 ? -28.516 5.07 -21.562 1 92.38 318 ILE A CA 1
ATOM 2498 C C . ILE A 1 318 ? -29.359 6.234 -21.062 1 92.38 318 ILE A C 1
ATOM 2500 O O . ILE A 1 318 ? -28.828 7.273 -20.656 1 92.38 318 ILE A O 1
ATOM 2504 N N . SER A 1 319 ? -30.656 6.09 -21.109 1 93.25 319 SER A N 1
ATOM 2505 C CA . SER A 1 319 ? -31.562 7.129 -20.625 1 93.25 319 SER A CA 1
ATOM 2506 C C . SER A 1 319 ? -31.688 7.094 -19.094 1 93.25 319 SER A C 1
ATOM 2508 O O . SER A 1 319 ? -31.281 6.117 -18.469 1 93.25 319 SER A O 1
ATOM 2510 N N . LEU A 1 320 ? -32.219 8.148 -18.547 1 93.56 320 LEU A N 1
ATOM 2511 C CA . LEU A 1 320 ? -32.438 8.234 -17.109 1 93.56 320 LEU A CA 1
ATOM 2512 C C . LEU A 1 320 ? -33.406 7.133 -16.656 1 93.56 320 LEU A C 1
ATOM 2514 O O . LEU A 1 320 ? -33.188 6.52 -15.602 1 93.56 320 LEU A O 1
ATOM 2518 N N . GLU A 1 321 ? -34.406 6.883 -17.5 1 92.75 321 GLU A N 1
ATOM 2519 C CA . GLU A 1 321 ? -35.375 5.863 -17.156 1 92.75 321 GLU A CA 1
ATOM 2520 C C . GLU A 1 321 ? -34.75 4.477 -17.125 1 92.75 321 GLU A C 1
ATOM 2522 O O . GLU A 1 321 ? -35.062 3.67 -16.234 1 92.75 321 GLU A O 1
ATOM 2527 N N . GLU A 1 322 ? -33.938 4.332 -18.047 1 94.12 322 GLU A N 1
ATOM 2528 C CA . GLU A 1 322 ? -33.25 3.049 -18.078 1 94.12 322 GLU A CA 1
ATOM 2529 C C . GLU A 1 322 ? -32.344 2.889 -16.875 1 94.12 322 GLU A C 1
ATOM 2531 O O . GLU A 1 322 ? -32.25 1.802 -16.297 1 94.12 322 GLU A O 1
ATOM 2536 N N . CYS A 1 323 ? -31.656 3.955 -16.547 1 93.56 323 CYS A N 1
ATOM 2537 C CA . CYS A 1 323 ? -30.797 3.945 -15.375 1 93.56 323 CYS A CA 1
ATOM 2538 C C . CYS A 1 323 ? -31.578 3.607 -14.117 1 93.56 323 CYS A C 1
ATOM 2540 O O . CYS A 1 323 ? -31.156 2.777 -13.312 1 93.56 323 CYS A O 1
ATOM 2542 N N . MET A 1 324 ? -32.75 4.16 -14.008 1 92.12 324 MET A N 1
ATOM 2543 C CA . MET A 1 324 ? -33.625 3.898 -12.875 1 92.12 324 MET A CA 1
ATOM 2544 C C . MET A 1 324 ? -34.031 2.43 -12.836 1 92.12 324 MET A C 1
ATOM 2546 O O . MET A 1 324 ? -34.031 1.812 -11.766 1 92.12 324 MET A O 1
ATOM 2550 N N . ARG A 1 325 ? -34.281 1.922 -13.938 1 90.88 325 ARG A N 1
ATOM 2551 C CA . ARG A 1 325 ? -34.719 0.53 -14.031 1 90.88 325 ARG A CA 1
ATOM 2552 C C . ARG A 1 325 ? -33.594 -0.418 -13.625 1 90.88 325 ARG A C 1
ATOM 2554 O O . ARG A 1 325 ? -33.844 -1.383 -12.891 1 90.88 325 ARG A O 1
ATOM 2561 N N . ILE A 1 326 ? -32.469 -0.096 -14.086 1 91.12 326 ILE A N 1
ATOM 2562 C CA . ILE A 1 326 ? -31.312 -0.926 -13.758 1 91.12 326 ILE A CA 1
ATOM 2563 C C . ILE A 1 326 ? -31.141 -0.982 -12.242 1 91.12 326 ILE A C 1
ATOM 2565 O O . ILE A 1 326 ? -30.891 -2.053 -11.68 1 91.12 326 ILE A O 1
ATOM 2569 N N . CYS A 1 327 ? -31.188 0.098 -11.617 1 90.75 327 CYS A N 1
ATOM 2570 C CA . CYS A 1 327 ? -31.031 0.161 -10.172 1 90.75 327 CYS A CA 1
ATOM 2571 C C . CYS A 1 327 ? -32.156 -0.575 -9.469 1 90.75 327 CYS A C 1
ATOM 2573 O O . CYS A 1 327 ? -31.938 -1.312 -8.508 1 90.75 327 CYS A O 1
ATOM 2575 N N . MET A 1 328 ? -33.344 -0.448 -10 1 88.94 328 MET A N 1
ATOM 2576 C CA . MET A 1 328 ? -34.531 -1.051 -9.367 1 88.94 328 MET A CA 1
ATOM 2577 C C . MET A 1 328 ? -34.5 -2.568 -9.5 1 88.94 328 MET A C 1
ATOM 2579 O O . MET A 1 328 ? -35.094 -3.283 -8.688 1 88.94 328 MET A O 1
ATOM 2583 N N . ASP A 1 329 ? -33.781 -3.006 -10.469 1 87.94 329 ASP A N 1
ATOM 2584 C CA . ASP A 1 329 ? -33.719 -4.438 -10.734 1 87.94 329 ASP A CA 1
ATOM 2585 C C . ASP A 1 329 ? -32.719 -5.117 -9.797 1 87.94 329 ASP A C 1
ATOM 2587 O O . ASP A 1 329 ? -32.656 -6.348 -9.734 1 87.94 329 ASP A O 1
ATOM 2591 N N . SER A 1 330 ? -31.953 -4.371 -9.133 1 87.69 330 SER A N 1
ATOM 2592 C CA . SER A 1 330 ? -30.984 -4.914 -8.188 1 87.69 330 SER A CA 1
ATOM 2593 C C . SER A 1 330 ? -31.375 -4.617 -6.75 1 87.69 330 SER A C 1
ATOM 2595 O O . SER A 1 330 ? -31.562 -3.459 -6.375 1 87.69 330 SER A O 1
ATOM 2597 N N . CYS A 1 331 ? -31.422 -5.625 -5.988 1 87.19 331 CYS A N 1
ATOM 2598 C CA . CYS A 1 331 ? -31.875 -5.434 -4.613 1 87.19 331 CYS A CA 1
ATOM 2599 C C . CYS A 1 331 ? -30.781 -4.793 -3.766 1 87.19 331 CYS A C 1
ATOM 2601 O O . CYS A 1 331 ? -31.031 -4.34 -2.65 1 87.19 331 CYS A O 1
ATOM 2603 N N . VAL A 1 332 ? -29.609 -4.703 -4.27 1 87.25 332 VAL A N 1
ATOM 2604 C CA . VAL A 1 332 ? -28.516 -4.145 -3.477 1 87.25 332 VAL A CA 1
ATOM 2605 C C . VAL A 1 332 ? -28.234 -2.713 -3.924 1 87.25 332 VAL A C 1
ATOM 2607 O O . VAL A 1 332 ? -27.406 -2.023 -3.33 1 87.25 332 VAL A O 1
ATOM 2610 N N . CYS A 1 333 ? -28.953 -2.285 -4.941 1 89.19 333 CYS A N 1
ATOM 2611 C CA . CYS A 1 333 ? -28.75 -0.92 -5.418 1 89.19 333 CYS A CA 1
ATOM 2612 C C . CYS A 1 333 ? -29.453 0.081 -4.512 1 89.19 333 CYS A C 1
ATOM 2614 O O . CYS A 1 333 ? -30.656 -0.049 -4.254 1 89.19 333 CYS A O 1
ATOM 2616 N N . LEU A 1 334 ? -28.766 1.1 -4.062 1 89.19 334 LEU A N 1
ATOM 2617 C CA . LEU A 1 334 ? -29.312 2.084 -3.133 1 89.19 334 LEU A CA 1
ATOM 2618 C C . LEU A 1 334 ? -29.5 3.434 -3.82 1 89.19 334 LEU A C 1
ATOM 2620 O O . LEU A 1 334 ? -30.328 4.238 -3.398 1 89.19 334 LEU A O 1
ATOM 2624 N N . SER A 1 335 ? -28.656 3.719 -4.75 1 91.5 335 SER A N 1
ATOM 2625 C CA . SER A 1 335 ? -28.656 4.996 -5.457 1 91.5 335 SER A CA 1
ATOM 2626 C C . SER A 1 335 ? -27.969 4.867 -6.816 1 91.5 335 SER A C 1
ATOM 2628 O O . SER A 1 335 ? -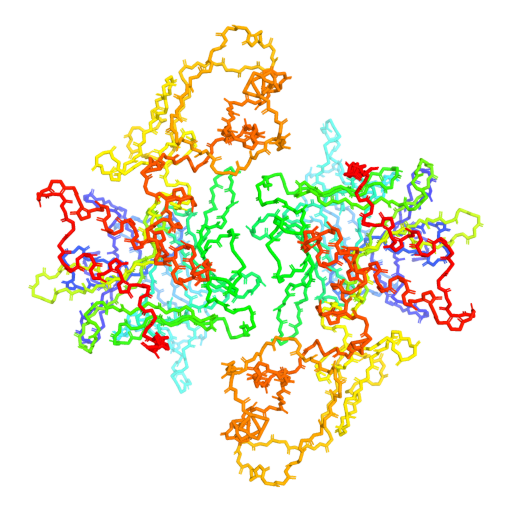27.453 3.803 -7.16 1 91.5 335 SER A O 1
ATOM 2630 N N . PHE A 1 336 ? -28.094 5.953 -7.609 1 92.06 336 PHE A N 1
ATOM 2631 C CA . PHE A 1 336 ? -27.328 6.004 -8.852 1 92.06 336 PHE A CA 1
ATOM 2632 C C . PHE A 1 336 ? -26.953 7.441 -9.195 1 92.06 336 PHE A C 1
ATOM 2634 O O . PHE A 1 336 ? -27.641 8.383 -8.805 1 92.06 336 PHE A O 1
ATOM 2641 N N . THR A 1 337 ? -25.828 7.57 -9.773 1 89.75 337 THR A N 1
ATOM 2642 C CA . THR A 1 337 ? -25.438 8.836 -10.375 1 89.75 337 THR A CA 1
ATOM 2643 C C . THR A 1 337 ? -25.672 8.82 -11.883 1 89.75 337 THR A C 1
ATOM 2645 O O . THR A 1 337 ? -25.297 7.871 -12.57 1 89.75 337 THR A O 1
ATOM 2648 N N . TYR A 1 338 ? -26.391 9.883 -12.32 1 90.5 338 TYR A N 1
ATOM 2649 C CA . TYR A 1 338 ? -26.703 9.984 -13.742 1 90.5 338 TYR A CA 1
ATOM 2650 C C . TYR A 1 338 ? -26.188 11.297 -14.32 1 90.5 338 TYR A C 1
ATOM 2652 O O . TYR A 1 338 ? -26.5 12.375 -13.805 1 90.5 338 TYR A O 1
ATOM 2660 N N . LYS A 1 339 ? -25.281 11.203 -15.203 1 82.81 339 LYS A N 1
ATOM 2661 C CA . LYS A 1 339 ? -24.781 12.367 -15.93 1 82.81 339 LYS A CA 1
ATOM 2662 C C . LYS A 1 339 ? -25.453 12.492 -17.297 1 82.81 339 LYS A C 1
ATOM 2664 O O . LYS A 1 339 ? -25.156 11.711 -18.203 1 82.81 339 LYS A O 1
ATOM 2669 N N . GLY A 1 340 ? -26.188 13.539 -17.312 1 77.56 340 GLY A N 1
ATOM 2670 C CA . GLY A 1 340 ? -26.938 13.789 -18.531 1 77.56 340 GLY A CA 1
ATOM 2671 C C . GLY A 1 340 ? -26.047 14.047 -19.734 1 77.56 340 GLY A C 1
ATOM 2672 O O . GLY A 1 340 ? -24.859 14.375 -19.578 1 77.56 340 GLY A O 1
ATOM 2673 N N . GLY A 1 341 ? -26.422 13.906 -20.984 1 78.06 341 GLY A N 1
ATOM 2674 C CA . GLY A 1 341 ? -25.672 14.102 -22.203 1 78.06 341 GLY A CA 1
ATOM 2675 C C . GLY A 1 341 ? -25.094 12.82 -22.766 1 78.06 341 GLY A C 1
ATOM 2676 O O . GLY A 1 341 ? -25.625 12.258 -23.734 1 78.06 341 GLY A O 1
ATOM 2677 N N . ASP A 1 342 ? -24.141 12.336 -21.938 1 79.62 342 ASP A N 1
ATOM 2678 C CA . ASP A 1 342 ? -23.484 11.117 -22.391 1 79.62 342 ASP A CA 1
ATOM 2679 C C . ASP A 1 342 ? -24.25 9.875 -21.938 1 79.62 342 ASP A C 1
ATOM 2681 O O . ASP A 1 342 ? -23.953 8.766 -22.391 1 79.62 342 ASP A O 1
ATOM 2685 N N . GLY A 1 343 ? -25.281 10.172 -21.141 1 87.19 343 GLY A N 1
ATOM 2686 C CA . GLY A 1 343 ? -26.078 9.062 -20.625 1 87.19 343 GLY A CA 1
ATOM 2687 C C . GLY A 1 343 ? -25.281 8.109 -19.75 1 87.19 343 GLY A C 1
ATOM 2688 O O . GLY A 1 343 ? -25.375 6.895 -19.906 1 87.19 343 GLY A O 1
ATOM 2689 N N . LEU A 1 344 ? -24.359 8.703 -18.906 1 86.19 344 LEU A N 1
ATOM 2690 C CA . LEU A 1 344 ? -23.562 7.879 -18.016 1 86.19 344 LEU A CA 1
ATOM 2691 C C . LEU A 1 344 ? -24.344 7.535 -16.75 1 86.19 344 LEU A C 1
ATOM 2693 O O . LEU A 1 344 ? -24.906 8.414 -16.109 1 86.19 344 LEU A O 1
ATOM 2697 N N . CYS A 1 345 ? -24.438 6.25 -16.516 1 89.56 345 CYS A N 1
ATOM 2698 C CA . CYS A 1 345 ? -25.172 5.766 -15.359 1 89.56 345 CYS A CA 1
ATOM 2699 C C . CYS A 1 345 ? -24.297 4.898 -14.469 1 89.56 345 CYS A C 1
ATOM 2701 O O . CYS A 1 345 ? -23.781 3.867 -14.914 1 89.56 345 CYS A O 1
ATOM 2703 N N . TYR A 1 346 ? -24.141 5.336 -13.18 1 88.06 346 TYR A N 1
ATOM 2704 C CA . TYR A 1 346 ? -23.391 4.574 -12.18 1 88.06 346 TYR A CA 1
ATOM 2705 C C . TYR A 1 346 ? -24.297 4.188 -11.008 1 88.06 346 TYR A C 1
ATOM 2707 O O . TYR A 1 346 ? -24.656 5.031 -10.188 1 88.06 346 TYR A O 1
ATOM 2715 N N . THR A 1 347 ? -24.672 2.914 -10.984 1 90.19 347 THR A N 1
ATOM 2716 C CA . THR A 1 347 ? -25.5 2.473 -9.859 1 90.19 347 THR A CA 1
ATOM 2717 C C . THR A 1 347 ? -24.625 2.174 -8.641 1 90.19 347 THR A C 1
ATOM 2719 O O . THR A 1 347 ? -23.484 1.738 -8.773 1 90.19 347 THR A O 1
ATOM 2722 N N . LYS A 1 348 ? -25.234 2.469 -7.488 1 89 348 LYS A N 1
ATOM 2723 C CA . LYS A 1 348 ? -24.438 2.408 -6.27 1 89 348 LYS A CA 1
ATOM 2724 C C . LYS A 1 348 ? -25.062 1.459 -5.25 1 89 348 LYS A C 1
ATOM 2726 O O . LYS A 1 348 ? -26.281 1.47 -5.047 1 89 348 LYS A O 1
ATOM 2731 N N . GLY A 1 349 ? -24.234 0.622 -4.641 1 85.06 349 GLY A N 1
ATOM 2732 C CA . GLY A 1 349 ? -24.703 -0.235 -3.559 1 85.06 349 GLY A CA 1
ATOM 2733 C C . GLY A 1 349 ? -24.141 0.168 -2.205 1 85.06 349 GLY A C 1
ATOM 2734 O O . GLY A 1 349 ? -24.531 -0.386 -1.177 1 85.06 349 GLY A O 1
ATOM 2735 N N . LEU A 1 350 ? -23.172 0.987 -2.191 1 88.12 350 LEU A N 1
ATOM 2736 C CA . LEU A 1 350 ? -22.547 1.577 -1.013 1 88.12 350 LEU A CA 1
ATOM 2737 C C . LEU A 1 350 ? -22.344 3.076 -1.202 1 88.12 350 LEU A C 1
ATOM 2739 O O . LEU A 1 350 ? -21.812 3.51 -2.232 1 88.12 350 LEU A O 1
ATOM 2743 N N . LEU A 1 351 ? -22.812 3.812 -0.241 1 91.56 351 LEU A N 1
ATOM 2744 C CA . LEU A 1 351 ? -22.797 5.262 -0.4 1 91.56 351 LEU A CA 1
ATOM 2745 C C . LEU A 1 351 ? -21.797 5.902 0.56 1 91.56 351 LEU A C 1
ATOM 2747 O O . LEU A 1 351 ? -22.094 6.055 1.75 1 91.56 351 LEU A O 1
ATOM 2751 N N . TYR A 1 352 ? -20.672 6.23 0.061 1 90.38 352 TYR A N 1
ATOM 2752 C CA . TYR A 1 352 ? -19.641 6.961 0.793 1 90.38 352 TYR A CA 1
ATOM 2753 C C . TYR A 1 352 ? -19.156 8.164 -0.008 1 90.38 352 TYR A C 1
ATOM 2755 O O . TYR A 1 352 ? -19.328 8.211 -1.229 1 90.38 352 TYR A O 1
ATOM 2763 N N . ASN A 1 353 ? -18.609 9.141 0.68 1 90.06 353 ASN A N 1
ATOM 2764 C CA . ASN A 1 353 ? -17.953 10.289 0.077 1 90.06 353 ASN A CA 1
ATOM 2765 C C . ASN A 1 353 ? -18.906 11.086 -0.812 1 90.06 353 ASN A C 1
ATOM 2767 O O . ASN A 1 353 ? -18.547 11.477 -1.924 1 90.06 353 ASN A O 1
ATOM 2771 N N . GLY A 1 354 ? -20.094 11.211 -0.314 1 92 354 GLY A N 1
ATOM 2772 C CA . GLY A 1 354 ? -21.047 12.031 -1.023 1 92 354 GLY A CA 1
ATOM 2773 C C . GLY A 1 354 ? -20.656 13.5 -1.082 1 92 354 GLY A C 1
ATOM 2774 O O . GLY A 1 354 ? -20.141 14.047 -0.106 1 92 354 GLY A O 1
ATOM 2775 N N . GLN A 1 355 ? -20.828 14.07 -2.266 1 90.69 355 GLN A N 1
ATOM 2776 C CA . GLN A 1 355 ? -20.516 15.492 -2.432 1 90.69 355 GLN A CA 1
ATOM 2777 C C . GLN A 1 355 ? -21.562 16.172 -3.314 1 90.69 355 GLN A C 1
ATOM 2779 O O . GLN A 1 355 ? -22.141 15.547 -4.199 1 90.69 355 GLN A O 1
ATOM 2784 N N . VAL A 1 356 ? -21.922 17.344 -2.959 1 84.94 356 VAL A N 1
ATOM 2785 C CA . VAL A 1 356 ? -22.734 18.219 -3.811 1 84.94 356 VAL A CA 1
ATOM 2786 C C . VAL A 1 356 ? -21.906 19.422 -4.246 1 84.94 356 VAL A C 1
ATOM 2788 O O . VAL A 1 356 ? -21.5 20.234 -3.414 1 84.94 356 VAL A O 1
ATOM 2791 N N . VAL A 1 357 ? -21.453 19.266 -5.391 1 66.56 357 VAL A N 1
ATOM 2792 C CA . VAL A 1 357 ? -20.656 20.391 -5.891 1 66.56 357 VAL A CA 1
ATOM 2793 C C . VAL A 1 357 ? -21.469 21.156 -6.941 1 66.56 357 VAL A C 1
ATOM 2795 O O . VAL A 1 357 ? -21.781 20.609 -8.008 1 66.56 357 VAL A O 1
ATOM 2798 N N . LYS A 1 358 ? -22.312 22.031 -6.539 1 53.5 358 LYS A N 1
ATOM 2799 C CA . LYS A 1 358 ? -23.062 22.875 -7.457 1 53.5 358 LYS A CA 1
ATOM 2800 C C . LYS A 1 358 ? -22.156 23.484 -8.516 1 53.5 358 LYS A C 1
ATOM 2802 O O . LYS A 1 358 ? -21.047 23.938 -8.211 1 53.5 358 LYS A O 1
ATOM 2807 N N . GLN A 1 359 ? -22.219 22.688 -9.625 1 43 359 GLN A N 1
ATOM 2808 C CA . GLN A 1 359 ? -21.484 23.125 -10.812 1 43 359 GLN A CA 1
ATOM 2809 C C . GLN A 1 359 ? -21.547 24.641 -10.969 1 43 359 GLN A C 1
ATOM 2811 O O . GLN A 1 359 ? -22.5 25.172 -11.539 1 43 359 GLN A O 1
ATOM 2816 N N . MET A 1 360 ? -21.562 25.469 -10.242 1 36.56 360 MET A N 1
ATOM 2817 C CA . MET A 1 360 ? -21.469 26.672 -11.07 1 36.56 360 MET A CA 1
ATOM 2818 C C . MET A 1 360 ? -20.562 26.438 -12.266 1 36.56 360 MET A C 1
ATOM 2820 O O . MET A 1 360 ? -21.031 26.156 -13.367 1 36.56 360 MET A O 1
ATOM 2824 N N . LEU A 1 361 ? -19.234 27.031 -12.281 1 35.56 361 LEU A N 1
ATOM 2825 C CA . LEU A 1 361 ? -18.344 27.328 -13.391 1 35.56 361 LEU A CA 1
ATOM 2826 C C . LEU A 1 361 ? -17.656 26.062 -13.883 1 35.56 361 LEU A C 1
ATOM 2828 O O . LEU A 1 361 ? -16.781 26.125 -14.758 1 35.56 361 LEU A O 1
ATOM 2832 N N . THR A 1 362 ? -17.781 24.953 -13.297 1 34.91 362 THR A N 1
ATOM 2833 C CA . THR A 1 362 ? -16.719 23.984 -13.578 1 34.91 362 THR A CA 1
ATOM 2834 C C . THR A 1 362 ? -17.125 23.078 -14.734 1 34.91 362 THR A C 1
ATOM 2836 O O . THR A 1 362 ? -16.5 22.031 -14.953 1 34.91 362 THR A O 1
ATOM 2839 N N . SER A 1 363 ? -18.188 23.219 -15.344 1 35.62 363 SER A N 1
ATOM 2840 C CA . SER A 1 363 ? -18.406 22.344 -16.5 1 35.62 363 SER A CA 1
ATOM 2841 C C . SER A 1 363 ? -17.266 22.484 -17.516 1 35.62 363 SER A C 1
ATOM 2843 O O . SER A 1 363 ? -16.609 23.531 -17.594 1 35.62 363 SER A O 1
ATOM 2845 N N . GLY A 1 364 ? -16.641 21.531 -17.922 1 37.56 364 GLY A N 1
ATOM 2846 C CA . GLY A 1 364 ? -15.68 21.562 -19 1 37.56 364 GLY A CA 1
ATOM 2847 C C . GLY A 1 364 ? -15.977 22.625 -20.047 1 37.56 364 GLY A C 1
ATOM 2848 O O . GLY A 1 364 ? -15.07 23.281 -20.562 1 37.56 364 GLY A O 1
ATOM 2849 N N . GLU A 1 365 ? -17.203 22.828 -20.375 1 39.38 365 GLU A N 1
ATOM 2850 C CA . GLU A 1 365 ? -17.625 23.828 -21.359 1 39.38 365 GLU A CA 1
ATOM 2851 C C . GLU A 1 365 ? -17.359 25.25 -20.859 1 39.38 365 GLU A C 1
ATOM 2853 O O . GLU A 1 365 ? -16.938 26.109 -21.625 1 39.38 365 GLU A O 1
ATOM 2858 N N . VAL A 1 366 ? -17.562 25.484 -19.625 1 39.5 366 VAL A N 1
ATOM 2859 C CA . VAL A 1 366 ? -17.406 26.859 -19.141 1 39.5 366 VAL A CA 1
ATOM 2860 C C . VAL A 1 366 ? -15.93 27.156 -18.922 1 39.5 366 VAL A C 1
ATOM 2862 O O . VAL A 1 366 ? -15.477 28.281 -19.156 1 39.5 366 VAL A O 1
ATOM 2865 N N . LEU A 1 367 ? -15.156 26.266 -18.531 1 41.16 367 LEU A N 1
ATOM 2866 C CA . LEU A 1 367 ? -13.727 26.547 -18.453 1 41.16 367 LEU A CA 1
ATOM 2867 C C . LEU A 1 367 ? -13.148 26.875 -19.812 1 41.16 367 LEU A C 1
ATOM 2869 O O . LEU A 1 367 ? -12.297 27.75 -19.938 1 41.16 367 LEU A O 1
ATOM 2873 N N . ASP A 1 368 ? -13.578 26.234 -20.812 1 41.84 368 ASP A N 1
ATOM 2874 C CA . ASP A 1 368 ? -13.188 26.609 -22.172 1 41.84 368 ASP A CA 1
ATOM 2875 C C . ASP A 1 368 ? -13.648 28.016 -22.5 1 41.84 368 ASP A C 1
ATOM 2877 O O . ASP A 1 368 ? -13.031 28.703 -23.312 1 41.84 368 ASP A O 1
ATOM 2881 N N . THR A 1 369 ? -14.734 28.438 -21.953 1 41.66 369 THR A N 1
ATOM 2882 C CA . THR A 1 369 ? -15.242 29.781 -22.234 1 41.66 369 THR A CA 1
ATOM 2883 C C . THR A 1 369 ? -14.578 30.812 -21.344 1 41.66 369 THR A C 1
ATOM 2885 O O . THR A 1 369 ? -14.547 32 -21.672 1 41.66 369 THR A O 1
ATOM 2888 N N . ILE A 1 370 ? -14.094 30.391 -20.203 1 43.34 370 ILE A N 1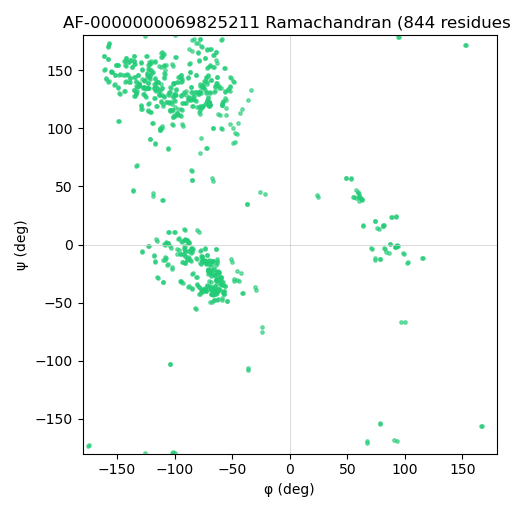
ATOM 2889 C CA . ILE A 1 370 ? -13.5 31.328 -19.266 1 43.34 370 ILE A CA 1
ATOM 2890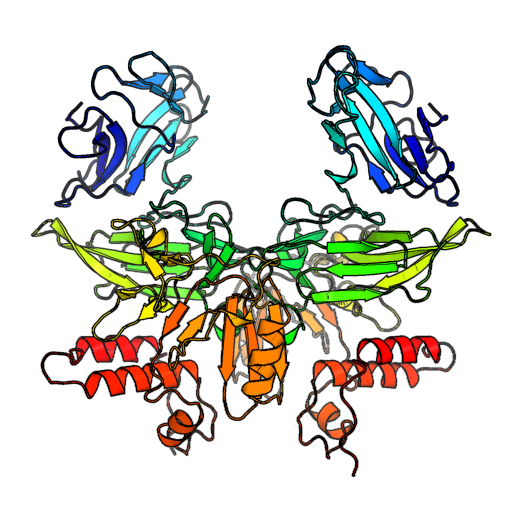 C C . ILE A 1 370 ? -11.992 31.375 -19.469 1 43.34 370 ILE A C 1
ATOM 2892 O O . ILE A 1 370 ? -11.359 32.406 -19.234 1 43.34 370 ILE A O 1
ATOM 2896 N N . VAL A 1 371 ? -11.469 30.219 -19.875 1 43.62 371 VAL A N 1
ATOM 2897 C CA . VAL A 1 371 ? -10.039 30.188 -20.156 1 43.62 371 VAL A CA 1
ATOM 2898 C C . VAL A 1 371 ? -9.758 30.812 -21.516 1 43.62 371 VAL A C 1
ATOM 2900 O O . VAL A 1 371 ? -10.578 30.703 -22.438 1 43.62 371 VAL A O 1
ATOM 2903 N N . ASP A 1 372 ? -8.805 31.672 -21.516 1 43.22 372 ASP A N 1
ATOM 2904 C CA . ASP A 1 372 ? -8.422 32.375 -22.734 1 43.22 372 ASP A CA 1
ATOM 2905 C C . ASP A 1 372 ? -8.367 31.422 -23.938 1 43.22 372 ASP A C 1
ATOM 2907 O O . ASP A 1 372 ? -7.754 30.359 -23.844 1 43.22 372 ASP A O 1
ATOM 2911 N N . SER A 1 373 ? -9.242 31.672 -24.766 1 45.09 373 SER A N 1
ATOM 2912 C CA . SER A 1 373 ? -9.312 30.922 -26.016 1 45.09 373 SER A CA 1
ATOM 2913 C C . SER A 1 373 ? -7.926 30.719 -26.625 1 45.09 373 SER A C 1
ATOM 2915 O O . SER A 1 373 ? -7.723 29.797 -27.422 1 45.09 373 SER A O 1
ATOM 2917 N N . ARG A 1 374 ? -7.047 31.562 -26.297 1 47.97 374 ARG A N 1
ATOM 2918 C CA . ARG A 1 374 ? -5.707 31.469 -26.859 1 47.97 374 ARG A CA 1
ATOM 2919 C C . ARG A 1 374 ? -4.961 30.25 -26.344 1 47.97 374 ARG A C 1
ATOM 2921 O O . ARG A 1 374 ? -3.967 29.828 -26.938 1 47.97 374 ARG A O 1
ATOM 2928 N N . LEU A 1 375 ? -5.516 29.781 -25.188 1 45.12 375 LEU A N 1
ATOM 2929 C CA . LEU A 1 375 ? -4.828 28.625 -24.625 1 45.12 375 LEU A CA 1
ATOM 2930 C C . LEU A 1 375 ? -5.25 27.344 -25.328 1 45.12 375 LEU A C 1
ATOM 2932 O O . LEU A 1 375 ? -4.668 26.281 -25.094 1 45.12 375 LEU A O 1
ATOM 2936 N N . LYS A 1 376 ? -5.879 27.484 -26.359 1 45.78 376 LYS A N 1
ATOM 2937 C CA . LYS A 1 376 ? -6.336 26.469 -27.312 1 45.78 376 LYS A CA 1
ATOM 2938 C C . LYS A 1 376 ? -6.469 25.109 -26.625 1 45.78 376 LYS A C 1
ATOM 2940 O O . LYS A 1 376 ? -6.004 24.094 -27.156 1 45.78 376 LYS A O 1
ATOM 2945 N N . GLY A 1 377 ? -6.988 25.172 -25.422 1 46.5 377 GLY A N 1
ATOM 2946 C CA . GLY A 1 377 ? -7.297 23.953 -24.703 1 46.5 377 GLY A CA 1
ATOM 2947 C C . GLY A 1 377 ? -6.117 23.406 -23.922 1 46.5 377 GLY A C 1
ATOM 2948 O O . GLY A 1 377 ? -6.227 22.359 -23.266 1 46.5 377 GLY A O 1
ATOM 2949 N N . HIS A 1 378 ? -4.973 23.969 -24.078 1 44.5 378 HIS A N 1
ATOM 2950 C CA . HIS A 1 378 ? -3.752 23.531 -23.406 1 44.5 378 HIS A CA 1
ATOM 2951 C C . HIS A 1 378 ? -3.635 24.141 -22.016 1 44.5 378 HIS A C 1
ATOM 2953 O O . HIS A 1 378 ? -2.963 25.156 -21.828 1 44.5 378 HIS A O 1
ATOM 2959 N N . PHE A 1 379 ? -4.625 23.969 -21.125 1 44.06 379 PHE A N 1
ATOM 2960 C CA . PHE A 1 379 ? -4.527 24.359 -19.719 1 44.06 379 PHE A CA 1
ATOM 2961 C C . PHE A 1 379 ? -4.867 23.188 -18.812 1 44.06 379 PHE A C 1
ATOM 2963 O O . PHE A 1 379 ? -5.5 22.219 -19.234 1 44.06 379 PHE A O 1
ATOM 2970 N N . ASN A 1 380 ? -4.137 23.094 -17.75 1 46.25 380 ASN A N 1
ATOM 2971 C CA . ASN A 1 380 ? -4.457 22.109 -16.719 1 46.25 380 ASN A CA 1
ATOM 2972 C C . ASN A 1 380 ? -5.859 22.328 -16.156 1 46.25 380 ASN A C 1
ATOM 2974 O O . ASN A 1 380 ? -6.137 23.344 -15.531 1 46.25 380 ASN A O 1
ATOM 2978 N N . CYS A 1 381 ? -6.684 21.578 -16.625 1 46.59 381 CYS A N 1
ATOM 2979 C CA . CYS A 1 381 ? -8.094 21.719 -16.266 1 46.59 381 CYS A CA 1
ATOM 2980 C C . CYS A 1 381 ? -8.266 21.828 -14.766 1 46.59 381 CYS A C 1
ATOM 2982 O O . CYS A 1 381 ? -9.094 22.609 -14.289 1 46.59 381 CYS A O 1
ATOM 2984 N N . ASP A 1 382 ? -7.465 21.281 -14.094 1 48.5 382 ASP A N 1
ATOM 2985 C CA . ASP A 1 382 ? -7.602 21.344 -12.641 1 48.5 382 ASP A CA 1
ATOM 2986 C C . ASP A 1 382 ? -7.156 22.703 -12.109 1 48.5 382 ASP A C 1
ATOM 2988 O O . ASP A 1 382 ? -7.785 23.266 -11.203 1 48.5 382 ASP A O 1
ATOM 2992 N N . GLN A 1 383 ? -6.109 23.219 -12.719 1 50.16 383 GLN A N 1
ATOM 2993 C CA . GLN A 1 383 ? -5.703 24.578 -12.383 1 50.16 383 GLN A CA 1
ATOM 2994 C C . GLN A 1 383 ? -6.773 25.594 -12.789 1 50.16 383 GLN A C 1
ATOM 2996 O O . GLN A 1 383 ? -7.074 26.531 -12.039 1 50.16 383 GLN A O 1
ATOM 3001 N N . ALA A 1 384 ? -7.281 25.359 -13.898 1 49.81 384 ALA A N 1
ATOM 3002 C CA . ALA A 1 384 ? -8.32 26.266 -14.383 1 49.81 384 ALA A CA 1
ATOM 3003 C C . ALA A 1 384 ? -9.562 26.203 -13.492 1 49.81 384 ALA A C 1
ATOM 3005 O O . ALA A 1 384 ? -10.148 27.234 -13.164 1 49.81 384 ALA A O 1
ATOM 3006 N N . LYS A 1 385 ? -9.773 25.156 -13.086 1 51.38 385 LYS A N 1
ATOM 3007 C CA . LYS A 1 385 ? -10.898 24.969 -12.18 1 51.38 385 LYS A CA 1
ATOM 3008 C C . LYS A 1 385 ? -10.641 25.656 -10.836 1 51.38 385 LYS A C 1
ATOM 3010 O O . LYS A 1 385 ? -11.531 26.312 -10.289 1 51.38 385 LYS A O 1
ATOM 3015 N N . ALA A 1 386 ? -9.469 25.516 -10.375 1 51.56 386 ALA A N 1
ATOM 3016 C CA . ALA A 1 386 ? -9.102 26.188 -9.125 1 51.56 386 ALA A CA 1
ATOM 3017 C C . ALA A 1 386 ? -9.188 27.703 -9.273 1 51.56 386 ALA A C 1
ATOM 3019 O O . ALA A 1 386 ? -9.664 28.391 -8.375 1 51.56 386 ALA A O 1
ATOM 3020 N N . MET A 1 387 ? -8.758 28.172 -10.414 1 49.84 387 MET A N 1
ATOM 3021 C CA . MET A 1 387 ? -8.805 29.609 -10.672 1 49.84 387 MET A CA 1
ATOM 3022 C C . MET A 1 387 ? -10.242 30.094 -10.773 1 49.84 387 MET A C 1
ATOM 3024 O O . MET A 1 387 ? -10.578 31.156 -10.242 1 49.84 387 MET A O 1
ATOM 3028 N N . VAL A 1 388 ? -11 29.312 -11.398 1 49.88 388 VAL A N 1
ATOM 3029 C CA . VAL A 1 388 ? -12.398 29.688 -11.555 1 49.88 388 VAL A CA 1
ATOM 3030 C C . VAL A 1 388 ? -13.109 29.641 -10.203 1 49.88 388 VAL A C 1
ATOM 3032 O O . VAL A 1 388 ? -13.891 30.531 -9.875 1 49.88 388 VAL A O 1
ATOM 3035 N N . LYS A 1 389 ? -12.766 28.734 -9.531 1 51.22 389 LYS A N 1
ATOM 3036 C CA . LYS A 1 389 ? -13.336 28.625 -8.188 1 51.22 389 LYS A CA 1
ATOM 3037 C C . LYS A 1 389 ? -12.938 29.828 -7.328 1 51.22 389 LYS A C 1
ATOM 3039 O O . LYS A 1 389 ? -13.773 30.391 -6.625 1 51.22 389 LYS A O 1
ATOM 3044 N N . ALA A 1 390 ? -11.648 30.094 -7.402 1 49.56 390 ALA A N 1
ATOM 3045 C CA . ALA A 1 390 ? -11.211 31.297 -6.719 1 49.56 390 ALA A CA 1
ATOM 3046 C C . ALA A 1 390 ? -11.969 32.531 -7.23 1 49.56 390 ALA A C 1
ATOM 3048 O O . ALA A 1 390 ? -12.383 33.375 -6.445 1 49.56 390 ALA A O 1
ATOM 3049 N N . ALA A 1 391 ? -12.18 32.562 -8.5 1 48 391 ALA A N 1
ATOM 3050 C CA . ALA A 1 391 ? -12.867 33.688 -9.109 1 48 391 ALA A CA 1
ATOM 3051 C C . ALA A 1 391 ? -14.328 33.75 -8.664 1 48 391 ALA A C 1
ATOM 3053 O O . ALA A 1 391 ? -14.844 34.812 -8.359 1 48 391 ALA A O 1
ATOM 3054 N N . ILE A 1 392 ? -14.906 32.656 -8.531 1 48.12 392 ILE A N 1
ATOM 3055 C CA . ILE A 1 392 ? -16.312 32.594 -8.148 1 48.12 392 ILE A CA 1
ATOM 3056 C C . ILE A 1 392 ? -16.453 32.969 -6.68 1 48.12 392 ILE A C 1
ATOM 3058 O O . ILE A 1 392 ? -17.375 33.719 -6.305 1 48.12 392 ILE A O 1
ATOM 3062 N N . SER A 1 393 ? -15.555 32.5 -5.941 1 50.94 393 SER A N 1
ATOM 3063 C CA . SER A 1 393 ? -15.609 32.875 -4.531 1 50.94 393 SER A CA 1
ATOM 3064 C C . SER A 1 393 ? -15.516 34.375 -4.352 1 50.94 393 SER A C 1
ATOM 3066 O O . SER A 1 393 ? -16.062 34.938 -3.393 1 50.94 393 SER A O 1
ATOM 3068 N N . CYS A 1 394 ? -14.844 34.906 -5.336 1 46.06 394 CYS A N 1
ATOM 3069 C CA . CYS A 1 394 ? -14.711 36.344 -5.281 1 46.06 394 CYS A CA 1
ATOM 3070 C C . CYS A 1 394 ? -16 37.031 -5.691 1 46.06 394 CYS A C 1
ATOM 3072 O O . CYS A 1 394 ? -16.172 38.219 -5.469 1 46.06 394 CYS A O 1
ATOM 3074 N N . LEU A 1 395 ? -16.922 36.344 -6.27 1 43.41 395 LEU A N 1
ATOM 3075 C CA . LEU A 1 395 ? -18.188 36.938 -6.707 1 43.41 395 LEU A CA 1
ATOM 3076 C C . LEU A 1 395 ? -19.25 36.812 -5.613 1 43.41 395 LEU A C 1
ATOM 3078 O O . LEU A 1 395 ? -20.359 37.312 -5.766 1 43.41 395 LEU A O 1
ATOM 3082 N N . GLU A 1 396 ? -18.969 36.219 -4.609 1 44.59 396 GLU A N 1
ATOM 3083 C CA . GLU A 1 396 ? -19.922 36.125 -3.508 1 44.59 396 GLU A CA 1
ATOM 3084 C C . GLU A 1 396 ? -20.078 37.469 -2.783 1 44.59 396 GLU A C 1
ATOM 3086 O O . GLU A 1 396 ? -19.344 38.406 -3.072 1 44.59 396 GLU A O 1
ATOM 3091 N N . GLU A 1 397 ? -21.172 37.594 -1.849 1 46.59 397 GLU A N 1
ATOM 3092 C CA . GLU A 1 397 ? -21.375 38.844 -1.104 1 46.59 397 GLU A CA 1
ATOM 3093 C C . GLU A 1 397 ? -20.094 39.281 -0.393 1 46.59 397 GLU A C 1
ATOM 3095 O O . GLU A 1 397 ? -19.266 38.438 -0.025 1 46.59 397 GLU A O 1
ATOM 3100 N N . ARG A 1 398 ? -19.859 40.625 -0.336 1 47.66 398 ARG A N 1
ATOM 3101 C CA . ARG A 1 398 ? -18.672 41.281 0.199 1 47.66 398 ARG A CA 1
ATOM 3102 C C . ARG A 1 398 ? -18.203 40.594 1.48 1 47.66 398 ARG A C 1
ATOM 3104 O O . ARG A 1 398 ? -17 40.406 1.692 1 47.66 398 ARG A O 1
ATOM 3111 N N . SER A 1 399 ? -19.062 40.219 2.354 1 52.5 399 SER A N 1
ATOM 3112 C CA . SER A 1 399 ? -18.719 39.688 3.666 1 52.5 399 SER A CA 1
ATOM 3113 C C . SER A 1 399 ? -18.234 38.25 3.566 1 52.5 399 SER A C 1
ATOM 3115 O O . SER A 1 399 ? -17.594 37.719 4.48 1 52.5 399 SER A O 1
ATOM 3117 N N . LYS A 1 400 ? -18.469 37.562 2.414 1 48.75 400 LYS A N 1
ATOM 3118 C CA . LYS A 1 400 ? -18.141 36.156 2.268 1 48.75 400 LYS A CA 1
ATOM 3119 C C . LYS A 1 400 ? -17.047 35.969 1.215 1 48.75 400 LYS A C 1
ATOM 3121 O O . LYS A 1 400 ? -16.688 34.812 0.903 1 48.75 400 LYS A O 1
ATOM 3126 N N . ARG A 1 401 ? -16.484 36.969 0.624 1 49.12 401 ARG A N 1
ATOM 3127 C CA . ARG A 1 401 ? -15.445 36.938 -0.398 1 49.12 401 ARG A CA 1
ATOM 3128 C C . ARG A 1 401 ? -14.094 36.625 0.211 1 49.12 401 ARG A C 1
ATOM 3130 O O . ARG A 1 401 ? -13.773 37.062 1.316 1 49.12 401 ARG A O 1
ATOM 3137 N N . PRO A 1 402 ? -13.398 35.812 -0.428 1 49.66 402 PRO A N 1
ATOM 3138 C CA . PRO A 1 402 ? -12.055 35.656 0.124 1 49.66 402 PRO A CA 1
ATOM 3139 C C . PRO A 1 402 ? -11.227 36.938 0.074 1 49.66 402 PRO A C 1
ATOM 3141 O O . PRO A 1 402 ? -11.5 37.812 -0.752 1 49.66 402 PRO A O 1
ATOM 3144 N N . THR A 1 403 ? -10.484 37.25 1.177 1 52.03 403 THR A N 1
ATOM 3145 C CA . THR A 1 403 ? -9.539 38.375 1.111 1 52.03 403 THR A CA 1
ATOM 3146 C C . THR A 1 403 ? -8.539 38.156 -0.023 1 52.03 403 THR A C 1
ATOM 3148 O O . THR A 1 403 ? -8.367 37.031 -0.509 1 52.03 403 THR A O 1
ATOM 3151 N N . MET A 1 404 ? -8.016 39.344 -0.588 1 47.81 404 MET A N 1
ATOM 3152 C CA . MET A 1 404 ? -6.973 39.219 -1.603 1 47.81 404 MET A CA 1
ATOM 3153 C C . MET A 1 404 ? -5.902 38.219 -1.184 1 47.81 404 MET A C 1
ATOM 3155 O O . MET A 1 404 ? -5.371 37.5 -2.02 1 47.81 404 MET A O 1
ATOM 3159 N N . ASP A 1 405 ? -5.695 38.125 0.035 1 46.16 405 ASP A N 1
ATOM 3160 C CA . ASP A 1 405 ? -4.75 37.125 0.575 1 46.16 405 ASP A CA 1
ATOM 3161 C C . ASP A 1 405 ? -5.277 35.719 0.404 1 46.16 405 ASP A C 1
ATOM 3163 O O . ASP A 1 405 ? -4.516 34.812 0.073 1 46.16 405 ASP A O 1
ATOM 3167 N N . GLN A 1 406 ? -6.582 35.594 0.458 1 48.69 406 GLN A N 1
ATOM 3168 C CA . GLN A 1 406 ? -7.203 34.281 0.281 1 48.69 406 GLN A CA 1
ATOM 3169 C C . GLN A 1 406 ? -7.254 33.906 -1.193 1 48.69 406 GLN A C 1
ATOM 3171 O O . GLN A 1 406 ? -6.992 32.75 -1.545 1 48.69 406 GLN A O 1
ATOM 3176 N N . ILE A 1 407 ? -7.484 34.875 -1.954 1 48.03 407 ILE A N 1
ATOM 3177 C CA . ILE A 1 407 ? -7.484 34.688 -3.398 1 48.03 407 ILE A CA 1
ATOM 3178 C C . ILE A 1 407 ? -6.062 34.375 -3.877 1 48.03 407 ILE A C 1
ATOM 3180 O O . ILE A 1 407 ? -5.84 33.469 -4.66 1 48.03 407 ILE A O 1
ATOM 3184 N N . VAL A 1 408 ? -5.094 35.188 -3.459 1 45.44 408 VAL A N 1
ATOM 3185 C CA . VAL A 1 408 ? -3.691 34.938 -3.797 1 45.44 408 VAL A CA 1
ATOM 3186 C C . VAL A 1 408 ? -3.246 33.594 -3.268 1 45.44 408 VAL A C 1
ATOM 3188 O O . VAL A 1 408 ? -2.564 32.844 -3.969 1 45.44 408 VAL A O 1
ATOM 3191 N N . LYS A 1 409 ? -3.721 33.25 -2.246 1 45.81 409 LYS A N 1
ATOM 3192 C CA . LYS A 1 409 ? -3.406 31.953 -1.66 1 45.81 409 LYS A CA 1
ATOM 3193 C C . LYS A 1 409 ? -4.066 30.812 -2.445 1 45.81 409 LYS A C 1
ATOM 3195 O O . LYS A 1 409 ? -3.447 29.781 -2.68 1 45.81 409 LYS A O 1
ATOM 3200 N N . ASP A 1 410 ? -5.184 31.141 -2.883 1 46.5 410 ASP A N 1
ATOM 3201 C CA . ASP A 1 410 ? -5.914 30.172 -3.705 1 46.5 410 ASP A CA 1
ATOM 3202 C C . ASP A 1 410 ? -5.293 30.062 -5.094 1 46.5 410 ASP A C 1
ATOM 3204 O O . ASP A 1 410 ? -5.27 28.969 -5.68 1 46.5 410 ASP A O 1
ATOM 3208 N N . LEU A 1 411 ? -4.852 31.25 -5.594 1 44.88 411 LEU A N 1
ATOM 3209 C CA . LEU A 1 411 ? -4.246 31.312 -6.918 1 44.88 411 LEU A CA 1
ATOM 3210 C C . LEU A 1 411 ? -2.756 30.984 -6.852 1 44.88 411 LEU A C 1
ATOM 3212 O O . LEU A 1 411 ? -2.184 30.484 -7.82 1 44.88 411 LEU A O 1
ATOM 3216 N N . MET A 1 412 ? -2.043 31.391 -5.844 1 41.97 412 MET A N 1
ATOM 3217 C CA . MET A 1 412 ? -0.607 31.156 -5.715 1 41.97 412 MET A CA 1
ATOM 3218 C C . MET A 1 412 ? -0.308 29.672 -5.57 1 41.97 412 MET A C 1
ATOM 3220 O O . MET A 1 412 ? 0.816 29.234 -5.824 1 41.97 412 MET A O 1
ATOM 3224 N N . VAL A 1 413 ? -1.204 28.938 -5.09 1 38.69 413 VAL A N 1
ATOM 3225 C CA . VAL A 1 413 ? -0.929 27.5 -5.008 1 38.69 413 VAL A CA 1
ATOM 3226 C C . VAL A 1 413 ? -0.698 26.938 -6.406 1 38.69 413 VAL A C 1
ATOM 3228 O O . VAL A 1 413 ? 0.027 25.969 -6.578 1 38.69 413 VAL A O 1
ATOM 3231 N N . TYR A 1 414 ? -1.301 27.531 -7.359 1 35.16 414 TYR A N 1
ATOM 3232 C CA . TYR A 1 414 ? -1.085 27.109 -8.742 1 35.16 414 TYR A CA 1
ATOM 3233 C C . TYR A 1 414 ? 0.002 27.953 -9.398 1 35.16 414 TYR A C 1
ATOM 3235 O O . TYR A 1 414 ? 0.26 27.812 -10.594 1 35.16 414 TYR A O 1
ATOM 3243 N N . ASP A 1 415 ? 0.425 28.953 -8.742 1 33.47 415 ASP A N 1
ATOM 3244 C CA . ASP A 1 415 ? 1.501 29.703 -9.375 1 33.47 415 ASP A CA 1
ATOM 3245 C C . ASP A 1 415 ? 2.783 28.875 -9.453 1 33.47 415 ASP A C 1
ATOM 3247 O O . ASP A 1 415 ? 3.512 28.766 -8.461 1 33.47 415 ASP A O 1
ATOM 3251 N N . ASP A 1 416 ? 2.73 27.75 -10 1 31.25 416 ASP A N 1
ATOM 3252 C CA . ASP A 1 416 ? 4.105 27.438 -10.359 1 31.25 416 ASP A CA 1
ATOM 3253 C C . ASP A 1 416 ? 4.801 28.641 -10.992 1 31.25 416 ASP A C 1
ATOM 3255 O O . ASP A 1 416 ? 4.23 29.312 -11.867 1 31.25 416 ASP A O 1
ATOM 3259 N N . GLU A 1 417 ? 5.637 29.266 -10.266 1 30.14 417 GLU A N 1
ATOM 3260 C CA . GLU A 1 417 ? 6.523 30.297 -10.766 1 30.14 417 GLU A CA 1
ATOM 3261 C C . GLU A 1 417 ? 6.762 30.141 -12.266 1 30.14 417 GLU A C 1
ATOM 3263 O O . GLU A 1 417 ? 6.777 31.141 -13.008 1 30.14 417 GLU A O 1
ATOM 3268 N N . ASP A 1 418 ? 7.57 29.188 -12.656 1 27.45 418 ASP A N 1
ATOM 3269 C CA . ASP A 1 418 ? 8.398 29.391 -13.844 1 27.45 418 ASP A CA 1
ATOM 3270 C C . ASP A 1 418 ? 7.562 29.312 -15.117 1 27.45 418 ASP A C 1
ATOM 3272 O O . ASP A 1 418 ? 8.109 29.188 -16.219 1 27.45 418 ASP A O 1
ATOM 3276 N N . TYR A 1 419 ? 6.414 28.891 -15.203 1 27.36 419 TYR A N 1
ATOM 3277 C CA . TYR A 1 419 ? 6.059 28.969 -16.625 1 27.36 419 TYR A CA 1
ATOM 3278 C C . TYR A 1 419 ? 5.742 30.406 -17.016 1 27.36 419 TYR A C 1
ATOM 3280 O O . TYR A 1 419 ? 4.871 31.047 -16.422 1 27.36 419 TYR A O 1
ATOM 3288 N N . HIS A 1 420 ? 6.797 31.188 -17.5 1 25.67 420 HIS A N 1
ATOM 3289 C CA . HIS A 1 420 ? 6.727 32.375 -18.344 1 25.67 420 HIS A CA 1
ATOM 3290 C C . HIS A 1 420 ? 5.57 32.312 -19.328 1 25.67 420 HIS A C 1
ATOM 3292 O O . HIS A 1 420 ? 5.262 31.219 -19.828 1 25.67 420 HIS A O 1
ATOM 3298 N N . PRO A 1 421 ? 4.824 33.406 -19.406 1 23.55 421 PRO A N 1
ATOM 3299 C CA . PRO A 1 421 ? 3.832 33.688 -20.453 1 23.55 421 PRO A CA 1
ATOM 3300 C C . PRO A 1 421 ? 4.391 33.531 -21.859 1 23.55 421 PRO A C 1
ATOM 3302 O O . PRO A 1 421 ? 5.605 33.594 -22.062 1 23.55 421 PRO A O 1
ATOM 3305 N N . ALA A 1 422 ? 3.695 32.844 -22.719 1 19.75 422 ALA A N 1
ATOM 3306 C CA . ALA A 1 422 ? 3.611 33.188 -24.141 1 19.75 422 ALA A CA 1
ATOM 3307 C C . ALA A 1 422 ? 3.275 34.656 -24.344 1 19.75 422 ALA A C 1
ATOM 3309 O O . ALA A 1 422 ? 2.332 35.156 -23.75 1 19.75 422 ALA A O 1
ATOM 3310 N N . TYR A 1 423 ? 4.289 35.562 -24.375 1 17.97 423 TYR A N 1
ATOM 3311 C CA . TYR A 1 423 ? 4.062 36.875 -24.984 1 17.97 423 TYR A CA 1
ATOM 3312 C C . TYR A 1 423 ? 3.551 36.719 -26.422 1 17.97 423 TYR A C 1
ATOM 3314 O O . TYR A 1 423 ? 4.062 35.906 -27.188 1 17.97 423 TYR A O 1
ATOM 3322 N N . PHE A 1 424 ? 2.246 37.156 -26.391 1 17.39 424 PHE A N 1
ATOM 3323 C CA . PHE A 1 424 ? 1.926 37.875 -27.625 1 17.39 424 PHE A CA 1
ATOM 3324 C C . PHE A 1 424 ? 2.531 39.25 -27.609 1 17.39 424 PHE A C 1
ATOM 3326 O O . PHE A 1 424 ? 2.641 39.875 -26.547 1 17.39 424 PHE A O 1
ATOM 3333 N N . MET B 1 1 ? 10.227 -41.312 4.402 1 51.22 1 MET B N 1
ATOM 3334 C CA . MET B 1 1 ? 10.156 -39.906 4.066 1 51.22 1 MET B CA 1
ATOM 3335 C C . MET B 1 1 ? 9.672 -39.719 2.631 1 51.22 1 MET B C 1
ATOM 3337 O O . MET B 1 1 ? 9.227 -38.625 2.264 1 51.22 1 MET B O 1
ATOM 3341 N N . GLU B 1 2 ? 9.727 -40.875 1.845 1 62.91 2 GLU B N 1
ATOM 3342 C CA . GLU B 1 2 ? 9.43 -40.75 0.419 1 62.91 2 GLU B CA 1
ATOM 3343 C C . GLU B 1 2 ? 7.926 -40.844 0.158 1 62.91 2 GLU B C 1
ATOM 3345 O O . GLU B 1 2 ? 7.441 -40.438 -0.887 1 62.91 2 GLU B O 1
ATOM 3350 N N . LYS B 1 3 ? 7.215 -41.312 1.181 1 78.62 3 LYS B N 1
ATOM 3351 C CA . LYS B 1 3 ? 5.789 -41.469 0.908 1 78.62 3 LYS B CA 1
ATOM 3352 C C . LYS B 1 3 ? 5 -40.25 1.405 1 78.62 3 LYS B C 1
ATOM 3354 O O . LYS B 1 3 ? 5.312 -39.688 2.461 1 78.62 3 LYS B O 1
ATOM 3359 N N . PRO B 1 4 ? 3.941 -39.875 0.638 1 87.12 4 PRO B N 1
ATOM 3360 C CA . PRO B 1 4 ? 3.123 -38.75 1.067 1 87.12 4 PRO B CA 1
ATOM 3361 C C . PRO B 1 4 ? 2.406 -39 2.393 1 87.12 4 PRO B C 1
ATOM 3363 O O . PRO B 1 4 ? 2.045 -40.125 2.691 1 87.12 4 PRO B O 1
ATOM 3366 N N . SER B 1 5 ? 2.365 -38.062 3.197 1 88.31 5 SER B N 1
ATOM 3367 C CA . SER B 1 5 ? 1.672 -38.125 4.48 1 88.31 5 SER B CA 1
ATOM 3368 C C . SER B 1 5 ? 0.159 -38.094 4.293 1 88.31 5 SER B C 1
ATOM 3370 O O . SER B 1 5 ? -0.581 -38.719 5.059 1 88.31 5 SER B O 1
ATOM 3372 N N . LEU B 1 6 ? -0.29 -37.312 3.391 1 94.56 6 LEU B N 1
ATOM 3373 C CA . LEU B 1 6 ? -1.704 -37.219 3.051 1 94.56 6 LEU B CA 1
ATOM 3374 C C . LEU B 1 6 ? -1.901 -37.219 1.538 1 94.56 6 LEU B C 1
ATOM 3376 O O . LEU B 1 6 ? -1.05 -36.719 0.793 1 94.56 6 LEU B O 1
ATOM 3380 N N . ILE B 1 7 ? -2.971 -37.844 1.153 1 97 7 ILE B N 1
ATOM 3381 C CA . ILE B 1 7 ? -3.367 -37.844 -0.251 1 97 7 ILE B CA 1
ATOM 3382 C C . ILE B 1 7 ? -4.84 -37.469 -0.376 1 97 7 ILE B C 1
ATOM 3384 O O . ILE B 1 7 ? -5.672 -37.906 0.419 1 97 7 ILE B O 1
ATOM 3388 N N . SER B 1 8 ? -5.109 -36.688 -1.332 1 98.06 8 SER B N 1
ATOM 3389 C CA . SER B 1 8 ? -6.512 -36.312 -1.523 1 98.06 8 SER B CA 1
ATOM 3390 C C . SER B 1 8 ? -7.332 -37.5 -2.006 1 98.06 8 SER B C 1
ATOM 3392 O O . SER B 1 8 ? -6.805 -38.406 -2.666 1 98.06 8 SER B O 1
ATOM 3394 N N . PRO B 1 9 ? -8.609 -37.531 -1.742 1 97.38 9 PRO B N 1
ATOM 3395 C CA . PRO B 1 9 ? -9.445 -38.688 -2.092 1 97.38 9 PRO B CA 1
ATOM 3396 C C . PRO B 1 9 ? -9.375 -39.031 -3.576 1 97.38 9 PRO B C 1
ATOM 3398 O O . PRO B 1 9 ? -9.359 -40.219 -3.938 1 97.38 9 PRO B O 1
ATOM 3401 N N . ASP B 1 10 ? -9.281 -38.062 -4.414 1 96.62 10 ASP B N 1
ATOM 3402 C CA . ASP B 1 10 ? -9.234 -38.344 -5.848 1 96.62 10 ASP B CA 1
ATOM 3403 C C . ASP B 1 10 ? -7.793 -38.5 -6.324 1 96.62 10 ASP B C 1
ATOM 3405 O O . ASP B 1 10 ? -7.543 -38.625 -7.527 1 96.62 10 ASP B O 1
ATOM 3409 N N . THR B 1 11 ? -6.832 -38.344 -5.445 1 96 11 THR B N 1
ATOM 3410 C CA . THR B 1 11 ? -5.414 -38.594 -5.641 1 96 11 THR B CA 1
ATOM 3411 C C . THR B 1 11 ? -4.762 -37.5 -6.461 1 96 11 THR B C 1
ATOM 3413 O O . THR B 1 11 ? -3.631 -37.625 -6.926 1 96 11 THR B O 1
ATOM 3416 N N . THR B 1 12 ? -5.43 -36.406 -6.613 1 96.62 12 THR B N 1
ATOM 3417 C CA . THR B 1 12 ? -4.883 -35.312 -7.375 1 96.62 12 THR B CA 1
ATOM 3418 C C . THR B 1 12 ? -3.715 -34.656 -6.633 1 96.62 12 THR B C 1
ATOM 3420 O O . THR B 1 12 ? -2.73 -34.25 -7.25 1 96.62 12 THR B O 1
ATOM 3423 N N . PHE B 1 13 ? -3.877 -34.625 -5.309 1 98.19 13 PHE B N 1
ATOM 3424 C CA . PHE B 1 13 ? -2.873 -33.906 -4.52 1 98.19 13 PHE B CA 1
ATOM 3425 C C . PHE B 1 13 ? -2.266 -34.844 -3.467 1 98.19 13 PHE B C 1
ATOM 3427 O O . PHE B 1 13 ? -2.951 -35.719 -2.934 1 98.19 13 PHE B O 1
ATOM 3434 N N . SER B 1 14 ? -1.025 -34.625 -3.256 1 97.81 14 SER B N 1
ATOM 3435 C CA . SER B 1 14 ? -0.283 -35.25 -2.178 1 97.81 14 SER B CA 1
ATOM 3436 C C . SER B 1 14 ? 0.356 -34.219 -1.253 1 97.81 14 SER B C 1
ATOM 3438 O O . SER B 1 14 ? 0.628 -33.094 -1.668 1 97.81 14 SER B O 1
ATOM 3440 N N . CYS B 1 15 ? 0.53 -34.562 -0.037 1 96.69 15 CYS B N 1
ATOM 3441 C CA . CYS B 1 15 ? 1.145 -33.719 0.977 1 96.69 15 CYS B CA 1
ATOM 3442 C C . CYS B 1 15 ? 2.152 -34.5 1.809 1 96.69 15 CYS B C 1
ATOM 3444 O O . CYS B 1 15 ? 1.898 -35.656 2.178 1 96.69 15 CYS B O 1
ATOM 3446 N N . GLY B 1 16 ? 3.283 -33.938 1.99 1 93.44 16 GLY B N 1
ATOM 3447 C CA . GLY B 1 16 ? 4.316 -34.594 2.777 1 93.44 16 GLY B CA 1
ATOM 3448 C C . GLY B 1 16 ? 5.68 -33.938 2.631 1 93.44 16 GLY B C 1
ATOM 3449 O O . GLY B 1 16 ? 5.777 -32.719 2.402 1 93.44 16 GLY B O 1
ATOM 3450 N N . PHE B 1 17 ? 6.691 -34.781 2.898 1 91.69 17 PHE B N 1
ATOM 3451 C CA . PHE B 1 17 ? 8.062 -34.312 2.787 1 91.69 17 PHE B CA 1
ATOM 3452 C C . PHE B 1 17 ? 8.492 -34.219 1.327 1 91.69 17 PHE B C 1
ATOM 3454 O O . PHE B 1 17 ? 8.422 -35.188 0.59 1 91.69 17 PHE B O 1
ATOM 3461 N N . TYR B 1 18 ? 8.805 -33 0.979 1 91.75 18 TYR B N 1
ATOM 3462 C CA . TYR B 1 18 ? 9.25 -32.719 -0.383 1 91.75 18 TYR B CA 1
ATOM 3463 C C . TYR B 1 18 ? 10.719 -32.344 -0.409 1 91.75 18 TYR B C 1
ATOM 3465 O O . TYR B 1 18 ? 11.141 -31.422 0.299 1 91.75 18 TYR B O 1
ATOM 3473 N N . PRO B 1 19 ? 11.461 -33 -1.257 1 90.19 19 PRO B N 1
ATOM 3474 C CA . PRO B 1 19 ? 12.898 -32.719 -1.263 1 90.19 19 PRO B CA 1
ATOM 3475 C C . PRO B 1 19 ? 13.227 -31.359 -1.886 1 90.19 19 PRO B C 1
ATOM 3477 O O . PRO B 1 19 ? 12.57 -30.953 -2.85 1 90.19 19 PRO B O 1
ATOM 3480 N N . SER B 1 20 ? 14.227 -30.641 -1.354 1 86.5 20 SER B N 1
ATOM 3481 C CA . SER B 1 20 ? 14.648 -29.344 -1.858 1 86.5 20 SER B CA 1
ATOM 3482 C C . SER B 1 20 ? 15.391 -29.484 -3.186 1 86.5 20 SER B C 1
ATOM 3484 O O . SER B 1 20 ? 15.57 -28.5 -3.904 1 86.5 20 SER B O 1
ATOM 3486 N N . GLY B 1 21 ? 15.82 -30.625 -3.516 1 83.19 21 GLY B N 1
ATOM 3487 C CA . GLY B 1 21 ? 16.562 -30.938 -4.73 1 83.19 21 GLY B CA 1
ATOM 3488 C C . GLY B 1 21 ? 16.844 -32.406 -4.895 1 83.19 21 GLY B C 1
ATOM 3489 O O . GLY B 1 21 ? 16.297 -33.25 -4.152 1 83.19 21 GLY B O 1
ATOM 3490 N N . ASP B 1 22 ? 17.641 -32.594 -5.945 1 81.38 22 ASP B N 1
ATOM 3491 C CA . ASP B 1 22 ? 18.031 -33.969 -6.18 1 81.38 22 ASP B CA 1
ATOM 3492 C C . ASP B 1 22 ? 19.094 -34.438 -5.168 1 81.38 22 ASP B C 1
ATOM 3494 O O . ASP B 1 22 ? 20.016 -33.688 -4.863 1 81.38 22 ASP B O 1
ATOM 3498 N N . ASP B 1 23 ? 18.953 -35.531 -4.664 1 81.5 23 ASP B N 1
ATOM 3499 C CA . ASP B 1 23 ? 19.938 -36.188 -3.795 1 81.5 23 ASP B CA 1
ATOM 3500 C C . ASP B 1 23 ? 20.219 -35.344 -2.557 1 81.5 23 ASP B C 1
ATOM 3502 O O . ASP B 1 23 ? 21.375 -35.125 -2.199 1 81.5 23 ASP B O 1
ATOM 3506 N N . THR B 1 24 ? 19.156 -34.719 -2.059 1 82.88 24 THR B N 1
ATOM 3507 C CA . THR B 1 24 ? 19.328 -33.875 -0.878 1 82.88 24 THR B CA 1
ATOM 3508 C C . THR B 1 24 ? 18.719 -34.562 0.353 1 82.88 24 THR B C 1
ATOM 3510 O O . THR B 1 24 ? 17.953 -35.5 0.231 1 82.88 24 THR B O 1
ATOM 3513 N N . ASN B 1 25 ? 19.266 -34.188 1.516 1 86.25 25 ASN B N 1
ATOM 3514 C CA . ASN B 1 25 ? 18.656 -34.562 2.785 1 86.25 25 ASN B CA 1
ATOM 3515 C C . ASN B 1 25 ? 17.828 -33.438 3.379 1 86.25 25 ASN B C 1
ATOM 3517 O O . ASN B 1 25 ? 17.422 -33.5 4.547 1 86.25 25 ASN B O 1
ATOM 3521 N N . ALA B 1 26 ? 17.641 -32.469 2.555 1 89.12 26 ALA B N 1
ATOM 3522 C CA . ALA B 1 26 ? 16.828 -31.328 2.973 1 89.12 26 ALA B CA 1
ATOM 3523 C C . ALA B 1 26 ? 15.422 -31.422 2.406 1 89.12 26 ALA B C 1
ATOM 3525 O O . ALA B 1 26 ? 15.242 -31.562 1.195 1 89.12 26 ALA B O 1
ATOM 3526 N N . PHE B 1 27 ? 14.477 -31.375 3.32 1 90.38 27 PHE B N 1
ATOM 3527 C CA . PHE B 1 27 ? 13.094 -31.562 2.895 1 90.38 27 PHE B CA 1
ATOM 3528 C C . PHE B 1 27 ? 12.211 -30.438 3.418 1 90.38 27 PHE B C 1
ATOM 3530 O O . PHE B 1 27 ? 12.492 -29.859 4.469 1 90.38 27 PHE B O 1
ATOM 3537 N N . TYR B 1 28 ? 11.219 -30.172 2.68 1 91.88 28 TYR B N 1
ATOM 3538 C CA . TYR B 1 28 ? 10.141 -29.281 3.088 1 91.88 28 TYR B CA 1
ATOM 3539 C C . TYR B 1 28 ? 8.852 -30.062 3.314 1 91.88 28 TYR B C 1
ATOM 3541 O O . TYR B 1 28 ? 8.75 -31.234 2.941 1 91.88 28 TYR B O 1
ATOM 3549 N N . PHE B 1 29 ? 7.984 -29.469 4.012 1 92.75 29 PHE B N 1
ATOM 3550 C CA . PHE B 1 29 ? 6.629 -30.016 4.062 1 92.75 29 PHE B CA 1
ATOM 3551 C C . PHE B 1 29 ? 5.723 -29.281 3.076 1 92.75 29 PHE B C 1
ATOM 3553 O O . PHE B 1 29 ? 5.453 -28.094 3.23 1 92.75 29 PHE B O 1
ATOM 3560 N N . SER B 1 30 ? 5.285 -29.969 2.031 1 95 30 SER B N 1
ATOM 3561 C CA . SER B 1 30 ? 4.648 -29.297 0.902 1 95 30 SER B CA 1
ATOM 3562 C C . SER B 1 30 ? 3.461 -30.094 0.379 1 95 30 SER B C 1
ATOM 3564 O O . SER B 1 30 ? 3.283 -31.266 0.74 1 95 30 SER B O 1
ATOM 3566 N N . ILE B 1 31 ? 2.605 -29.406 -0.265 1 97.19 31 ILE B N 1
ATOM 3567 C CA . ILE B 1 31 ? 1.542 -30.016 -1.066 1 97.19 31 ILE B CA 1
ATOM 3568 C C . ILE B 1 31 ? 1.896 -29.906 -2.549 1 97.19 31 ILE B C 1
ATOM 3570 O O . ILE B 1 31 ? 2.359 -28.859 -3.014 1 97.19 31 ILE B O 1
ATOM 3574 N N . TRP B 1 32 ? 1.698 -31.047 -3.32 1 97.38 32 TRP B N 1
ATOM 3575 C CA . TRP B 1 32 ? 2.049 -31.016 -4.734 1 97.38 32 TRP B CA 1
ATOM 3576 C C . TRP B 1 32 ? 1.04 -31.797 -5.57 1 97.38 32 TRP B C 1
ATOM 3578 O O . TRP B 1 32 ? 0.213 -32.531 -5.027 1 97.38 32 TRP B O 1
ATOM 3588 N N . PHE B 1 33 ? 0.996 -31.547 -6.863 1 97.88 33 PHE B N 1
ATOM 3589 C CA . PHE B 1 33 ? 0.213 -32.312 -7.809 1 97.88 33 PHE B CA 1
ATOM 3590 C C . PHE B 1 33 ? 0.811 -33.719 -7.98 1 97.88 33 PHE B C 1
ATOM 3592 O O . PHE B 1 33 ? 1.905 -33.875 -8.531 1 97.88 33 PHE B O 1
ATOM 3599 N N . THR B 1 34 ? 0.027 -34.656 -7.688 1 95.69 34 THR B N 1
ATOM 3600 C CA . THR B 1 34 ? 0.513 -36.031 -7.637 1 95.69 34 THR B CA 1
ATOM 3601 C C . THR B 1 34 ? 0.926 -36.531 -9.023 1 95.69 34 THR B C 1
ATOM 3603 O O . THR B 1 34 ? 1.933 -37.219 -9.172 1 95.69 34 THR B O 1
ATOM 3606 N N . HIS B 1 35 ? 0.223 -36.156 -10.008 1 93.94 35 HIS B N 1
ATOM 3607 C CA . HIS B 1 35 ? 0.384 -36.781 -11.32 1 93.94 35 HIS B CA 1
ATOM 3608 C C . HIS B 1 35 ? 1.118 -35.844 -12.281 1 93.94 35 HIS B C 1
ATOM 3610 O O . HIS B 1 35 ? 1.259 -36.156 -13.461 1 93.94 35 HIS B O 1
ATOM 3616 N N . ALA B 1 36 ? 1.498 -34.719 -11.852 1 96.19 36 ALA B N 1
ATOM 3617 C CA . ALA B 1 36 ? 2.361 -33.875 -12.672 1 96.19 36 ALA B CA 1
ATOM 3618 C C . ALA B 1 36 ? 3.775 -34.438 -12.75 1 96.19 36 ALA B C 1
ATOM 3620 O O . ALA B 1 36 ? 4.309 -34.938 -11.75 1 96.19 36 ALA B O 1
ATOM 3621 N N . THR B 1 37 ? 4.359 -34.406 -13.898 1 94.94 37 THR B N 1
ATOM 3622 C CA . THR B 1 37 ? 5.676 -35 -14.109 1 94.94 37 THR B CA 1
ATOM 3623 C C . THR B 1 37 ? 6.707 -34.375 -13.172 1 94.94 37 THR B C 1
ATOM 3625 O O . THR B 1 37 ? 7.602 -35.062 -12.68 1 94.94 37 THR B O 1
ATOM 3628 N N . ASP B 1 38 ? 6.562 -33.125 -12.914 1 93.56 38 ASP B N 1
ATOM 3629 C CA . ASP B 1 38 ? 7.547 -32.438 -12.078 1 93.56 38 ASP B CA 1
ATOM 3630 C C . ASP B 1 38 ? 7.082 -32.375 -10.625 1 93.56 38 ASP B C 1
ATOM 3632 O O . ASP B 1 38 ? 7.703 -31.703 -9.805 1 93.56 38 ASP B O 1
ATOM 3636 N N . ARG B 1 39 ? 5.996 -33 -10.289 1 94.06 39 ARG B N 1
ATOM 3637 C CA . ARG B 1 39 ? 5.441 -32.906 -8.945 1 94.06 39 ARG B CA 1
ATOM 3638 C C . ARG B 1 39 ? 5.355 -31.453 -8.477 1 94.06 39 ARG B C 1
ATOM 3640 O O . ARG B 1 39 ? 5.848 -31.125 -7.398 1 94.06 39 ARG B O 1
ATOM 3647 N N . THR B 1 40 ? 4.699 -30.703 -9.195 1 96.38 40 THR B N 1
ATOM 3648 C CA . THR B 1 40 ? 4.625 -29.266 -8.977 1 96.38 40 THR B CA 1
ATOM 3649 C C . THR B 1 40 ? 4.078 -28.953 -7.59 1 96.38 40 THR B C 1
ATOM 3651 O O . THR B 1 40 ? 2.947 -29.312 -7.266 1 96.38 40 THR B O 1
ATOM 3654 N N . VAL B 1 41 ? 4.867 -28.234 -6.801 1 95.88 41 VAL B N 1
ATOM 3655 C CA . VAL B 1 41 ? 4.48 -27.844 -5.449 1 95.88 41 VAL B CA 1
ATOM 3656 C C . VAL B 1 41 ? 3.508 -26.672 -5.516 1 95.88 41 VAL B C 1
ATOM 3658 O O . VAL B 1 41 ? 3.729 -25.719 -6.266 1 95.88 41 VAL B O 1
ATOM 3661 N N . VAL B 1 42 ? 2.412 -26.734 -4.688 1 97.19 42 VAL B N 1
ATOM 3662 C CA . VAL B 1 42 ? 1.424 -25.656 -4.723 1 97.19 42 VAL B CA 1
ATOM 3663 C C . VAL B 1 42 ? 1.388 -24.953 -3.371 1 97.19 42 VAL B C 1
ATOM 3665 O O . VAL B 1 42 ? 0.825 -23.859 -3.254 1 97.19 42 VAL B O 1
ATOM 3668 N N . TRP B 1 43 ? 1.938 -25.5 -2.377 1 96.75 43 TRP B N 1
ATOM 3669 C CA . TRP B 1 43 ? 2.006 -24.906 -1.049 1 96.75 43 TRP B CA 1
ATOM 3670 C C . TRP B 1 43 ? 3.148 -25.5 -0.238 1 96.75 43 TRP B C 1
ATOM 3672 O O . TRP B 1 43 ? 3.398 -26.703 -0.304 1 96.75 43 TRP B O 1
ATOM 3682 N N . THR B 1 44 ? 3.844 -24.719 0.491 1 94.81 44 THR B N 1
ATOM 3683 C CA . THR B 1 44 ? 4.898 -25.156 1.395 1 94.81 44 THR B CA 1
ATOM 3684 C C . THR B 1 44 ? 4.758 -24.5 2.76 1 94.81 44 THR B C 1
ATOM 3686 O O . THR B 1 44 ? 4.469 -23.297 2.846 1 94.81 44 THR B O 1
ATOM 3689 N N . ALA B 1 45 ? 4.91 -25.281 3.67 1 90.5 45 ALA B N 1
ATOM 3690 C CA . ALA B 1 45 ? 4.898 -24.734 5.023 1 90.5 45 ALA B CA 1
ATOM 3691 C C . ALA B 1 45 ? 6.102 -23.828 5.262 1 90.5 45 ALA B C 1
ATOM 3693 O O . ALA B 1 45 ? 7.25 -24.25 5.133 1 90.5 45 ALA B O 1
ATOM 3694 N N . ASP B 1 46 ? 5.855 -22.453 5.168 1 71.5 46 ASP B N 1
ATOM 3695 C CA . ASP B 1 46 ? 6.875 -21.422 5.02 1 71.5 46 ASP B CA 1
ATOM 3696 C C . ASP B 1 46 ? 7.648 -21.219 6.324 1 71.5 46 ASP B C 1
ATOM 3698 O O . ASP B 1 46 ? 7.094 -20.734 7.316 1 71.5 46 ASP B O 1
ATOM 3702 N N . SER B 1 47 ? 8.641 -22.062 6.559 1 64.38 47 SER B N 1
ATOM 3703 C CA . SER B 1 47 ? 9.555 -21.703 7.641 1 64.38 47 SER B CA 1
ATOM 3704 C C . SER B 1 47 ? 10.797 -21 7.105 1 64.38 47 SER B C 1
ATOM 3706 O O . SER B 1 47 ? 11.508 -20.344 7.855 1 64.38 47 SER B O 1
ATOM 3708 N N . GLY B 1 48 ? 10.914 -20.906 5.852 1 65.25 48 GLY B N 1
ATOM 3709 C CA . GLY B 1 48 ? 12.156 -20.406 5.289 1 65.25 48 GLY B CA 1
ATOM 3710 C C . GLY B 1 48 ? 13.289 -21.422 5.359 1 65.25 48 GLY B C 1
ATOM 3711 O O . GLY B 1 48 ? 14.312 -21.25 4.699 1 65.25 48 GLY B O 1
ATOM 3712 N N . LEU B 1 49 ? 13.156 -22.594 6.141 1 75.81 49 LEU B N 1
ATOM 3713 C CA . LEU B 1 49 ? 14.281 -23.516 6.32 1 75.81 49 LEU B CA 1
ATOM 3714 C C . LEU B 1 49 ? 13.844 -24.953 6.102 1 75.81 49 LEU B C 1
ATOM 3716 O O . LEU B 1 49 ? 12.797 -25.375 6.602 1 75.81 49 LEU B O 1
ATOM 3720 N N . PRO B 1 50 ? 14.594 -25.719 5.297 1 85.62 50 PRO B N 1
ATOM 3721 C CA . PRO B 1 50 ? 14.312 -27.156 5.148 1 85.62 50 PRO B CA 1
ATOM 3722 C C . PRO B 1 50 ? 14.734 -27.969 6.375 1 85.62 50 PRO B C 1
ATOM 3724 O O . PRO B 1 50 ? 15.492 -27.484 7.211 1 85.62 50 PRO B O 1
ATOM 3727 N N . VAL B 1 51 ? 14.195 -29.125 6.5 1 86.69 51 VAL B N 1
ATOM 3728 C CA . VAL B 1 51 ? 14.539 -30.016 7.598 1 86.69 51 VAL B CA 1
ATOM 3729 C C . VAL B 1 51 ? 15.297 -31.234 7.059 1 86.69 51 VAL B C 1
ATOM 3731 O O . VAL B 1 51 ? 15.32 -31.469 5.848 1 86.69 51 VAL B O 1
ATOM 3734 N N . ASN B 1 52 ? 15.898 -31.891 8.078 1 86.31 52 ASN B N 1
ATOM 3735 C CA . ASN B 1 52 ? 16.594 -33.125 7.711 1 86.31 52 ASN B CA 1
ATOM 3736 C C . ASN B 1 52 ? 15.609 -34.219 7.363 1 86.31 52 ASN B C 1
ATOM 3738 O O . ASN B 1 52 ? 14.656 -34.469 8.109 1 86.31 52 ASN B O 1
ATOM 3742 N N . GLY B 1 53 ? 15.844 -34.875 6.199 1 80.38 53 GLY B N 1
ATOM 3743 C CA . GLY B 1 53 ? 14.961 -35.938 5.711 1 80.38 53 GLY B CA 1
ATOM 3744 C C . GLY B 1 53 ? 14.883 -37.125 6.645 1 80.38 53 GLY B C 1
ATOM 3745 O O . GLY B 1 53 ? 13.922 -37.906 6.594 1 80.38 53 GLY B O 1
ATOM 3746 N N . HIS B 1 54 ? 15.922 -37.25 7.422 1 80 54 HIS B N 1
ATOM 3747 C CA . HIS B 1 54 ? 15.945 -38.375 8.352 1 80 54 HIS B CA 1
ATOM 3748 C C . HIS B 1 54 ? 15.57 -37.938 9.758 1 80 54 HIS B C 1
ATOM 3750 O O . HIS B 1 54 ? 16.281 -37.125 10.367 1 80 54 HIS B O 1
ATOM 3756 N N . GLY B 1 55 ? 14.391 -38.375 10.18 1 82.25 55 GLY B N 1
ATOM 3757 C CA . GLY B 1 55 ? 14.055 -38.156 11.578 1 82.25 55 GLY B CA 1
ATOM 3758 C C . GLY B 1 55 ? 13.094 -37 11.789 1 82.25 55 GLY B C 1
ATOM 3759 O O . GLY B 1 55 ? 12.539 -36.844 12.867 1 82.25 55 GLY B O 1
ATOM 3760 N N . SER B 1 56 ? 12.953 -36.188 10.781 1 87.56 56 SER B N 1
ATOM 3761 C CA . SER B 1 56 ? 11.984 -35.094 10.914 1 87.56 56 SER B CA 1
ATOM 3762 C C . SER B 1 56 ? 10.555 -35.625 10.875 1 87.56 56 SER B C 1
ATOM 3764 O O . SER B 1 56 ? 10.312 -36.75 10.414 1 87.56 56 SER B O 1
ATOM 3766 N N . LYS B 1 57 ? 9.633 -34.844 11.586 1 89.44 57 LYS B N 1
ATOM 3767 C CA . LYS B 1 57 ? 8.289 -35.406 11.695 1 89.44 57 LYS B CA 1
ATOM 3768 C C . LYS B 1 57 ? 7.23 -34.312 11.609 1 89.44 57 LYS B C 1
ATOM 3770 O O . LYS B 1 57 ? 7.492 -33.156 11.945 1 89.44 57 LYS B O 1
ATOM 3775 N N . ILE B 1 58 ? 6.113 -34.688 11 1 90.25 58 ILE B N 1
ATOM 3776 C CA . ILE B 1 58 ? 4.883 -33.906 11.109 1 90.25 58 ILE B CA 1
ATOM 3777 C C . ILE B 1 58 ? 3.953 -34.562 12.125 1 90.25 58 ILE B C 1
ATOM 3779 O O . ILE B 1 58 ? 3.76 -35.781 12.117 1 90.25 58 ILE B O 1
ATOM 3783 N N . SER B 1 59 ? 3.479 -33.688 13.148 1 90.88 59 SER B N 1
ATOM 3784 C CA . SER B 1 59 ? 2.652 -34.281 14.195 1 90.88 59 SER B CA 1
ATOM 3785 C C . SER B 1 59 ? 1.487 -33.375 14.562 1 90.88 59 SER B C 1
ATOM 3787 O O . SER B 1 59 ? 1.615 -32.156 14.523 1 90.88 59 SER B O 1
ATOM 3789 N N . LEU B 1 60 ? 0.39 -33.969 14.844 1 90.69 60 LEU B N 1
ATOM 3790 C CA . LEU B 1 60 ? -0.782 -33.281 15.391 1 90.69 60 LEU B CA 1
ATOM 3791 C C . LEU B 1 60 ? -0.907 -33.531 16.891 1 90.69 60 LEU B C 1
ATOM 3793 O O . LEU B 1 60 ? -1.085 -34.688 17.328 1 90.69 60 LEU B O 1
ATOM 3797 N N . SER B 1 61 ? -0.781 -32.469 17.656 1 88.81 61 SER B N 1
ATOM 3798 C CA . SER B 1 61 ? -0.824 -32.625 19.109 1 88.81 61 SER B CA 1
ATOM 3799 C C . SER B 1 61 ? -2.252 -32.844 19.609 1 88.81 61 SER B C 1
ATOM 3801 O O . SER B 1 61 ? -3.209 -32.594 18.859 1 88.81 61 SER B O 1
ATOM 3803 N N . HIS B 1 62 ? -2.322 -33.188 20.859 1 86.62 62 HIS B N 1
ATOM 3804 C CA . HIS B 1 62 ? -3.625 -33.375 21.484 1 86.62 62 HIS B CA 1
ATOM 3805 C C . HIS B 1 62 ? -4.379 -32.062 21.625 1 86.62 62 HIS B C 1
ATOM 3807 O O . HIS B 1 62 ? -5.605 -32.062 21.703 1 86.62 62 HIS B O 1
ATOM 3813 N N . GLU B 1 63 ? -3.662 -31.047 21.625 1 85.69 63 GLU B N 1
ATOM 3814 C CA . GLU B 1 63 ? -4.254 -29.719 21.75 1 85.69 63 GLU B CA 1
ATOM 3815 C C . GLU B 1 63 ? -4.719 -29.188 20.406 1 85.69 63 GLU B C 1
ATOM 3817 O O . GLU B 1 63 ? -5.359 -28.141 20.328 1 85.69 63 GLU B O 1
ATOM 3822 N N . GLY B 1 64 ? -4.434 -29.969 19.328 1 87 64 GLY B N 1
ATOM 3823 C CA . GLY B 1 64 ? -4.902 -29.578 18.016 1 87 64 GLY B CA 1
ATOM 3824 C C . GLY B 1 64 ? -3.936 -28.672 17.266 1 87 64 GLY B C 1
ATOM 3825 O O . GLY B 1 64 ? -4.352 -27.797 16.516 1 87 64 GLY B O 1
ATOM 3826 N N . ASN B 1 65 ? -2.721 -28.766 17.641 1 91.75 65 ASN B N 1
ATOM 3827 C CA . ASN B 1 65 ? -1.677 -28.016 16.938 1 91.75 65 ASN B CA 1
ATOM 3828 C C . ASN B 1 65 ? -0.875 -28.922 16 1 91.75 65 ASN B C 1
ATOM 3830 O O . ASN B 1 65 ? -0.36 -29.953 16.422 1 91.75 65 ASN B O 1
ATOM 3834 N N . LEU B 1 66 ? -0.871 -28.562 14.75 1 91.88 66 LEU B N 1
ATOM 3835 C CA . LEU B 1 66 ? -0.044 -29.281 13.773 1 91.88 66 LEU B CA 1
ATOM 3836 C C . LEU B 1 66 ? 1.366 -28.688 13.734 1 91.88 66 LEU B C 1
ATOM 3838 O O . LEU B 1 66 ? 1.543 -27.5 13.508 1 91.88 66 LEU B O 1
ATOM 3842 N N . ALA B 1 67 ? 2.348 -29.547 13.953 1 91.56 67 ALA B N 1
ATOM 3843 C CA . ALA B 1 67 ? 3.715 -29.031 14.039 1 91.56 67 ALA B CA 1
ATOM 3844 C C . ALA B 1 67 ? 4.656 -29.844 13.156 1 91.56 67 ALA B C 1
ATOM 3846 O O . ALA B 1 67 ? 4.527 -31.062 13.055 1 91.56 67 ALA B O 1
ATOM 3847 N N . PHE B 1 68 ? 5.484 -29.172 12.5 1 91.25 68 PHE B N 1
ATOM 3848 C CA . PHE B 1 68 ? 6.59 -29.719 11.719 1 91.25 68 PHE B CA 1
ATOM 3849 C C . PHE B 1 68 ? 7.91 -29.531 12.461 1 91.25 68 PHE B C 1
ATOM 3851 O O . PHE B 1 68 ? 8.359 -28.406 12.688 1 91.25 68 PHE B O 1
ATOM 3858 N N . THR B 1 69 ? 8.523 -30.656 12.82 1 90.94 69 THR B N 1
ATOM 3859 C CA . THR B 1 69 ? 9.719 -30.609 13.664 1 90.94 69 THR B CA 1
ATOM 3860 C C . THR B 1 69 ? 10.898 -31.281 12.961 1 90.94 69 THR B C 1
ATOM 3862 O O . THR B 1 69 ? 10.727 -32.281 12.25 1 90.94 69 THR B O 1
ATOM 3865 N N . ASP B 1 70 ? 12.031 -30.672 13.242 1 91 70 ASP B N 1
ATOM 3866 C CA . ASP B 1 70 ? 13.266 -31.234 12.703 1 91 70 ASP B CA 1
ATOM 3867 C C . ASP B 1 70 ? 13.781 -32.375 13.586 1 91 70 ASP B C 1
ATOM 3869 O O . ASP B 1 70 ? 13.211 -32.656 14.641 1 91 70 ASP B O 1
ATOM 3873 N N . VAL B 1 71 ? 14.867 -33 13.133 1 87.62 71 VAL B N 1
ATOM 3874 C CA . VAL B 1 71 ? 15.43 -34.188 13.797 1 87.62 71 VAL B CA 1
ATOM 3875 C C . VAL B 1 71 ? 15.906 -33.812 15.195 1 87.62 71 VAL B C 1
ATOM 3877 O O . VAL B 1 71 ? 15.844 -34.625 16.125 1 87.62 71 VAL B O 1
ATOM 3880 N N . ASN B 1 72 ? 16.297 -32.625 15.336 1 88.44 72 ASN B N 1
ATOM 3881 C CA . ASN B 1 72 ? 16.812 -32.188 16.625 1 88.44 72 ASN B CA 1
ATOM 3882 C C . ASN B 1 72 ? 15.68 -31.734 17.562 1 88.44 72 ASN B C 1
ATOM 3884 O O . ASN B 1 72 ? 15.938 -31.312 18.688 1 88.44 72 ASN B O 1
ATOM 3888 N N . GLY B 1 73 ? 14.508 -31.75 17.062 1 87.62 73 GLY B N 1
ATOM 3889 C CA . GLY B 1 73 ? 13.367 -31.422 17.906 1 87.62 73 GLY B CA 1
ATOM 3890 C C . GLY B 1 73 ? 12.891 -30 17.75 1 87.62 73 GLY B C 1
ATOM 3891 O O . GLY B 1 73 ? 11.859 -29.625 18.297 1 87.62 73 GLY B O 1
ATOM 3892 N N . THR B 1 74 ? 13.625 -29.281 17.062 1 89.25 74 THR B N 1
ATOM 3893 C CA . THR B 1 74 ? 13.242 -27.891 16.859 1 89.25 74 THR B CA 1
ATOM 3894 C C . THR B 1 74 ? 12 -27.797 15.977 1 89.25 74 THR B C 1
ATOM 3896 O O . THR B 1 74 ? 11.906 -28.453 14.938 1 89.25 74 THR B O 1
ATOM 3899 N N . THR B 1 75 ? 11.031 -27.016 16.469 1 90.12 75 THR B N 1
ATOM 3900 C CA . THR B 1 75 ? 9.828 -26.766 15.672 1 90.12 75 THR B CA 1
ATOM 3901 C C . THR B 1 75 ? 10.117 -25.766 14.562 1 90.12 75 THR B C 1
ATOM 3903 O O . THR B 1 75 ? 10.445 -24.609 14.828 1 90.12 75 THR B O 1
ATOM 3906 N N . VAL B 1 76 ? 9.938 -26.203 13.328 1 89.94 76 VAL B N 1
ATOM 3907 C CA . VAL B 1 76 ? 10.242 -25.344 12.18 1 89.94 76 VAL B CA 1
ATOM 3908 C C . VAL B 1 76 ? 8.969 -24.641 11.719 1 89.94 76 VAL B C 1
ATOM 3910 O O . VAL B 1 76 ? 9.039 -23.547 11.148 1 89.94 76 VAL B O 1
ATOM 3913 N N . TRP B 1 77 ? 7.859 -25.234 11.859 1 92.62 77 TRP B N 1
ATOM 3914 C CA . TRP B 1 77 ? 6.562 -24.672 11.5 1 92.62 77 TRP B CA 1
ATOM 3915 C C . TRP B 1 77 ? 5.449 -25.25 12.359 1 92.62 77 TRP B C 1
ATOM 3917 O O . TRP B 1 77 ? 5.504 -26.438 12.734 1 92.62 77 TRP B O 1
ATOM 3927 N N . GLU B 1 78 ? 4.477 -24.469 12.664 1 92.56 78 GLU B N 1
ATOM 3928 C CA . GLU B 1 78 ? 3.293 -24.969 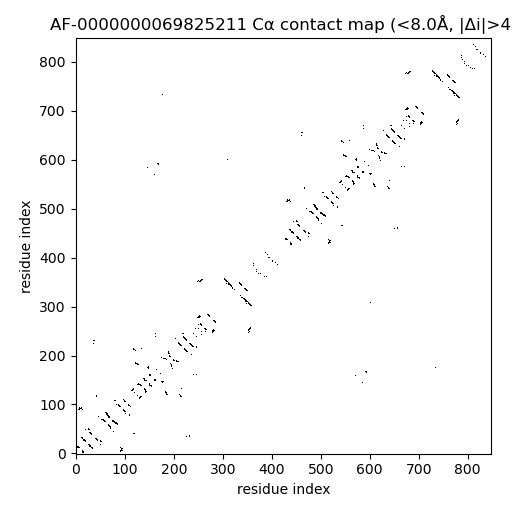13.359 1 92.56 78 GLU B CA 1
ATOM 3929 C C . GLU B 1 78 ? 2.047 -24.172 12.953 1 92.56 78 GLU B C 1
ATOM 3931 O O . GLU B 1 78 ? 2.143 -23.016 12.547 1 92.56 78 GLU B O 1
ATOM 3936 N N . SER B 1 79 ? 0.842 -24.75 13.055 1 90.5 79 SER B N 1
ATOM 3937 C CA . SER B 1 79 ? -0.422 -24.125 12.68 1 90.5 79 SER B CA 1
ATOM 3938 C C . SER B 1 79 ? -0.879 -23.141 13.742 1 90.5 79 SER B C 1
ATOM 3940 O O . SER B 1 79 ? -1.756 -22.312 13.492 1 90.5 79 SER B O 1
ATOM 3942 N N . LYS B 1 80 ? -0.334 -23.172 14.977 1 89.5 80 LYS B N 1
ATOM 3943 C CA . LYS B 1 80 ? -0.669 -22.312 16.094 1 89.5 80 LYS B CA 1
ATOM 3944 C C . LYS B 1 80 ? -2.164 -22.359 16.406 1 89.5 80 LYS B C 1
ATOM 3946 O O . LYS B 1 80 ? -2.801 -21.312 16.578 1 89.5 80 LYS B O 1
ATOM 3951 N N . THR B 1 81 ? -2.666 -23.516 16.328 1 87.75 81 THR B N 1
ATOM 3952 C CA . THR B 1 81 ? -4.066 -23.766 16.641 1 87.75 81 THR B CA 1
ATOM 3953 C C . THR B 1 81 ? -4.191 -24.531 17.953 1 87.75 81 THR B C 1
ATOM 3955 O O . THR B 1 81 ? -3.248 -25.203 18.391 1 87.75 81 THR B O 1
ATOM 3958 N N . GLY B 1 82 ? -5.359 -24.219 18.734 1 80.88 82 GLY B N 1
ATOM 3959 C CA . GLY B 1 82 ? -5.57 -24.859 20.016 1 80.88 82 GLY B CA 1
ATOM 3960 C C . GLY B 1 82 ? -7 -25.328 20.219 1 80.88 82 GLY B C 1
ATOM 3961 O O . GLY B 1 82 ? -7.59 -25.094 21.281 1 80.88 82 GLY B O 1
ATOM 3962 N N . TRP B 1 83 ? -7.578 -25.984 19.266 1 72.81 83 TRP B N 1
ATOM 3963 C CA . TRP B 1 83 ? -9.008 -26.266 19.344 1 72.81 83 TRP B CA 1
ATOM 3964 C C . TRP B 1 83 ? -9.273 -27.609 20 1 72.81 83 TRP B C 1
ATOM 3966 O O . TRP B 1 83 ? -10.398 -28.109 19.984 1 72.81 83 TRP B O 1
ATOM 3976 N N . GLY B 1 84 ? -8.297 -28.172 20.609 1 71.62 84 GLY B N 1
ATOM 3977 C CA . GLY B 1 84 ? -8.477 -29.297 21.516 1 71.62 84 GLY B CA 1
ATOM 3978 C C . GLY B 1 84 ? -8.391 -30.641 20.828 1 71.62 84 GLY B C 1
ATOM 3979 O O . GLY B 1 84 ? -7.961 -30.734 19.672 1 71.62 84 GLY B O 1
ATOM 3980 N N . LYS B 1 85 ? -8.797 -31.781 21.547 1 67.81 85 LYS B N 1
ATOM 3981 C CA . LYS B 1 85 ? -8.469 -33.188 21.359 1 67.81 85 LYS B CA 1
ATOM 3982 C C . LYS B 1 85 ? -9.117 -33.75 20.094 1 67.81 85 LYS B C 1
ATOM 3984 O O . LYS B 1 85 ? -8.609 -34.688 19.5 1 67.81 85 LYS B O 1
ATOM 3989 N N . HIS B 1 86 ? -10.031 -33.156 19.453 1 79.06 86 HIS B N 1
ATOM 3990 C CA . HIS B 1 86 ? -10.664 -33.875 18.359 1 79.06 86 HIS B CA 1
ATOM 3991 C C . HIS B 1 86 ? -10.461 -33.156 17.031 1 79.06 86 HIS B C 1
ATOM 3993 O O . HIS B 1 86 ? -11.344 -33.156 16.172 1 79.06 86 HIS B O 1
ATOM 3999 N N . THR B 1 87 ? -9.234 -32.75 16.906 1 87.31 87 THR B N 1
ATOM 4000 C CA . THR B 1 87 ? -8.914 -32.094 15.641 1 87.31 87 THR B CA 1
ATOM 4001 C C . THR B 1 87 ? -8.375 -33.094 14.625 1 87.31 87 THR B C 1
ATOM 4003 O O . THR B 1 87 ? -7.613 -34 14.984 1 87.31 87 THR B O 1
ATOM 4006 N N . THR B 1 88 ? -8.883 -33.156 13.391 1 90.44 88 THR B N 1
ATOM 4007 C CA . THR B 1 88 ? -8.391 -34 12.305 1 90.44 88 THR B CA 1
ATOM 4008 C C . THR B 1 88 ? -7.805 -33.156 11.18 1 90.44 88 THR B C 1
ATOM 4010 O O . THR B 1 88 ? -8.125 -31.984 11.047 1 90.44 88 THR B O 1
ATOM 4013 N N . VAL B 1 89 ? -6.887 -33.75 10.453 1 93.38 89 VAL B N 1
ATOM 4014 C CA . VAL B 1 89 ? -6.277 -33.094 9.305 1 93.38 89 VAL B CA 1
ATOM 4015 C C . VAL B 1 89 ? -6.602 -33.875 8.031 1 93.38 89 VAL B C 1
ATOM 4017 O O . VAL B 1 89 ? -6.551 -35.094 8.023 1 93.38 89 VAL B O 1
ATOM 4020 N N . ALA B 1 90 ? -7.02 -33.188 6.992 1 95.19 90 ALA B N 1
ATOM 4021 C CA . ALA B 1 90 ? -7.328 -33.812 5.719 1 95.19 90 ALA B CA 1
ATOM 4022 C C . ALA B 1 90 ? -6.875 -32.969 4.543 1 95.19 90 ALA B C 1
ATOM 4024 O O . ALA B 1 90 ? -6.844 -31.734 4.645 1 95.19 90 ALA B O 1
ATOM 4025 N N . LEU B 1 91 ? -6.465 -33.594 3.523 1 97.75 91 LEU B N 1
ATOM 4026 C CA . LEU B 1 91 ? -6.199 -32.969 2.244 1 97.75 91 LEU B CA 1
ATOM 4027 C C . LEU B 1 91 ? -7.379 -33.125 1.292 1 97.75 91 LEU B C 1
ATOM 4029 O O . LEU B 1 91 ? -7.719 -34.25 0.916 1 97.75 91 LEU B O 1
ATOM 4033 N N . LEU B 1 92 ? -7.953 -32.031 0.924 1 97.94 92 LEU B N 1
ATOM 4034 C CA . LEU B 1 92 ? -9.164 -32.062 0.114 1 97.94 92 LEU B CA 1
ATOM 4035 C C . LEU B 1 92 ? -8.828 -32.188 -1.369 1 97.94 92 LEU B C 1
ATOM 4037 O O . LEU B 1 92 ? -7.68 -31.938 -1.766 1 97.94 92 LEU B O 1
ATOM 4041 N N . ASN B 1 93 ? -9.867 -32.5 -2.164 1 97.75 93 ASN B N 1
ATOM 4042 C CA . ASN B 1 93 ? -9.68 -32.594 -3.607 1 97.75 93 ASN B CA 1
ATOM 4043 C C . ASN B 1 93 ? -9.336 -31.25 -4.234 1 97.75 93 ASN B C 1
ATOM 4045 O O . ASN B 1 93 ? -8.797 -31.203 -5.344 1 97.75 93 ASN B O 1
ATOM 4049 N N . SER B 1 94 ? -9.656 -30.172 -3.553 1 97.44 94 SER B N 1
ATOM 4050 C CA . SER B 1 94 ? -9.328 -28.828 -4.027 1 97.44 94 SER B CA 1
ATOM 4051 C C . SER B 1 94 ? -7.836 -28.547 -3.863 1 97.44 94 SER B C 1
ATOM 4053 O O . SER B 1 94 ? -7.324 -27.578 -4.426 1 97.44 94 SER B O 1
ATOM 4055 N N . GLY B 1 95 ? -7.18 -29.359 -3.1 1 98.12 95 GLY B N 1
ATOM 4056 C CA . GLY B 1 95 ? -5.797 -29.109 -2.736 1 98.12 95 GLY B CA 1
ATOM 4057 C C . GLY B 1 95 ? -5.652 -28.375 -1.415 1 98.12 95 GLY B C 1
ATOM 4058 O O . GLY B 1 95 ? -4.539 -28.109 -0.961 1 98.12 95 GLY B O 1
ATOM 4059 N N . ASN B 1 96 ? -6.777 -28.031 -0.779 1 98.31 96 ASN B N 1
ATOM 4060 C CA . ASN B 1 96 ? -6.789 -27.391 0.526 1 98.31 96 ASN B CA 1
ATOM 4061 C C . ASN B 1 96 ? -6.555 -28.391 1.654 1 98.31 96 ASN B C 1
ATOM 4063 O O . ASN B 1 96 ? -7.289 -29.359 1.781 1 98.31 96 ASN B O 1
ATOM 4067 N N . MET B 1 97 ? -5.512 -28.172 2.348 1 97.44 97 MET B N 1
ATOM 4068 C CA . MET B 1 97 ? -5.348 -28.938 3.582 1 97.44 97 MET B CA 1
ATOM 4069 C C . MET B 1 97 ? -6.109 -28.281 4.73 1 97.44 97 MET B C 1
ATOM 4071 O O . MET B 1 97 ? -5.918 -27.094 5.012 1 97.44 97 MET B O 1
ATOM 4075 N N . VAL B 1 98 ? -6.934 -29.078 5.402 1 95.88 98 VAL B N 1
ATOM 4076 C CA . VAL B 1 98 ? -7.805 -28.484 6.406 1 95.88 98 VAL B CA 1
ATOM 4077 C C . VAL B 1 98 ? -7.641 -29.203 7.738 1 95.88 98 VAL B C 1
ATOM 4079 O O . VAL B 1 98 ? -7.41 -30.422 7.762 1 95.88 98 VAL B O 1
ATOM 4082 N N . MET B 1 99 ? -7.676 -28.453 8.758 1 93.12 99 MET B N 1
ATOM 4083 C CA . MET B 1 99 ? -7.828 -28.969 10.117 1 93.12 99 MET B CA 1
ATOM 4084 C C . MET B 1 99 ? -9.242 -28.719 10.641 1 93.12 99 MET B C 1
ATOM 4086 O O . MET B 1 99 ? -9.727 -27.578 10.609 1 93.12 99 MET B O 1
ATOM 4090 N N . LYS B 1 100 ? -9.906 -29.766 11.008 1 91.19 100 LYS B N 1
ATOM 4091 C CA . LYS B 1 100 ? -11.289 -29.656 11.461 1 91.19 100 LYS B CA 1
ATOM 4092 C C . LYS B 1 100 ? -11.414 -30.047 12.93 1 91.19 100 LYS B C 1
ATOM 4094 O O . LYS B 1 100 ? -10.766 -30.984 13.391 1 91.19 100 LYS B O 1
ATOM 4099 N N . ALA B 1 101 ? -12.312 -29.188 13.594 1 84.75 101 ALA B N 1
ATOM 4100 C CA . ALA B 1 101 ? -12.625 -29.516 14.984 1 84.75 101 ALA B CA 1
ATOM 4101 C C . ALA B 1 101 ? -13.742 -30.547 15.062 1 84.75 101 ALA B C 1
ATOM 4103 O O . ALA B 1 101 ? -14.68 -30.531 14.25 1 84.75 101 ALA B O 1
ATOM 4104 N N . SER B 1 102 ? -13.648 -31.688 15.703 1 71.69 102 SER B N 1
ATOM 4105 C CA . SER B 1 102 ? -14.578 -32.812 15.734 1 71.69 102 SER B CA 1
ATOM 4106 C C . SER B 1 102 ? -15.883 -32.438 16.422 1 71.69 102 SER B C 1
ATOM 4108 O O . SER B 1 102 ? -16.938 -32.969 16.094 1 71.69 102 SER B O 1
ATOM 4110 N N . ASP B 1 103 ? -15.734 -31.734 17.531 1 63.25 103 ASP B N 1
ATOM 4111 C CA . ASP B 1 103 ? -16.969 -31.578 18.297 1 63.25 103 ASP B CA 1
ATOM 4112 C C . ASP B 1 103 ? -18.016 -30.797 17.5 1 63.25 103 ASP B C 1
ATOM 4114 O O . ASP B 1 103 ? -19.203 -30.859 17.812 1 63.25 103 ASP B O 1
ATOM 4118 N N . SER B 1 104 ? -17.547 -29.984 16.812 1 60.06 104 SER B N 1
ATOM 4119 C CA . SER B 1 104 ? -18.531 -29.125 16.156 1 60.06 104 SER B CA 1
ATOM 4120 C C . SER B 1 104 ? -18.625 -29.438 14.664 1 60.06 104 SER B C 1
ATOM 4122 O O . SER B 1 104 ? -17.719 -30.062 14.102 1 60.06 104 SER B O 1
ATOM 4124 N N . GLU B 1 105 ? -19.891 -29.219 14.008 1 63.66 105 GLU B N 1
ATOM 4125 C CA . GLU B 1 105 ? -20.391 -29.234 12.633 1 63.66 105 GLU B CA 1
ATOM 4126 C C . GLU B 1 105 ? -19.266 -29.047 11.633 1 63.66 105 GLU B C 1
ATOM 4128 O O . GLU B 1 105 ? -19.438 -28.344 10.633 1 63.66 105 GLU B O 1
ATOM 4133 N N . ASP B 1 106 ? -18.062 -29.781 11.852 1 75.19 106 ASP B N 1
ATOM 4134 C CA . ASP B 1 106 ? -17.016 -29.828 10.844 1 75.19 106 ASP B CA 1
ATOM 4135 C C . ASP B 1 106 ? -16.438 -28.438 10.586 1 75.19 106 ASP B C 1
ATOM 4137 O O . ASP B 1 106 ? -16.234 -28.047 9.438 1 75.19 106 ASP B O 1
ATOM 4141 N N . LYS B 1 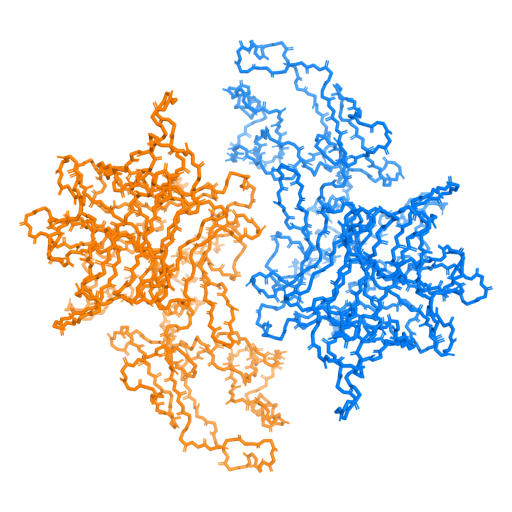107 ? -16.312 -27.734 11.648 1 86.25 107 LYS B N 1
ATOM 4142 C CA . LYS B 1 107 ? -15.758 -26.391 11.555 1 86.25 107 LYS B CA 1
ATOM 4143 C C . LYS B 1 107 ? -14.273 -26.422 11.219 1 86.25 107 LYS B C 1
ATOM 4145 O O . LYS B 1 107 ? -13.5 -27.141 11.859 1 86.25 107 LYS B O 1
ATOM 4150 N N . ILE B 1 108 ? -13.844 -25.781 10.141 1 91.31 108 ILE B N 1
ATOM 4151 C CA . ILE B 1 108 ? -12.445 -25.656 9.75 1 91.31 108 ILE B CA 1
ATOM 4152 C C . ILE B 1 108 ? -11.734 -24.656 10.664 1 91.31 108 ILE B C 1
ATOM 4154 O O . ILE B 1 108 ? -12.133 -23.5 10.75 1 91.31 108 ILE B O 1
ATOM 4158 N N . VAL B 1 109 ? -10.688 -25.062 11.359 1 91.31 109 VAL B N 1
ATOM 4159 C CA . VAL B 1 109 ? -9.984 -24.203 12.312 1 91.31 109 VAL B CA 1
ATOM 4160 C C . VAL B 1 109 ? -8.695 -23.688 11.688 1 91.31 109 VAL B C 1
ATOM 4162 O O . VAL B 1 109 ? -8.102 -22.719 12.18 1 91.31 109 VAL B O 1
ATOM 4165 N N . TRP B 1 110 ? -8.25 -24.344 10.688 1 94.19 110 TRP B N 1
ATOM 4166 C CA . TRP B 1 110 ? -7.082 -23.938 9.922 1 94.19 110 TRP B CA 1
ATOM 4167 C C . TRP B 1 110 ? -7.141 -24.516 8.508 1 94.19 110 TRP B C 1
ATOM 4169 O O . TRP B 1 110 ? -7.641 -25.609 8.289 1 94.19 110 TRP B O 1
ATOM 4179 N N . GLN B 1 111 ? -6.57 -23.781 7.59 1 96.38 111 GLN B N 1
ATOM 4180 C CA . GLN B 1 111 ? -6.508 -24.312 6.23 1 96.38 111 GLN B CA 1
ATOM 4181 C C . GLN B 1 111 ? -5.344 -23.703 5.457 1 96.38 111 GLN B C 1
ATOM 4183 O O . GLN B 1 111 ? -5.016 -22.531 5.652 1 96.38 111 GLN B O 1
ATOM 4188 N N . SER B 1 112 ? -4.781 -24.422 4.57 1 96.75 112 SER B N 1
ATOM 4189 C CA . SER B 1 112 ? -3.633 -23.969 3.793 1 96.75 112 SER B CA 1
ATOM 4190 C C . SER B 1 112 ? -4.02 -22.844 2.84 1 96.75 112 SER B C 1
ATOM 4192 O O . SER B 1 112 ? -3.203 -21.969 2.531 1 96.75 112 SER B O 1
ATOM 4194 N N . PHE B 1 113 ? -5.293 -22.781 2.412 1 97.69 113 PHE B N 1
ATOM 4195 C CA . PHE B 1 113 ? -5.766 -21.766 1.468 1 97.69 113 PHE B CA 1
ATOM 4196 C C . PHE B 1 113 ? -5.648 -20.375 2.062 1 97.69 113 PHE B C 1
ATOM 4198 O O . PHE B 1 113 ? -5.664 -19.375 1.334 1 97.69 113 PHE B O 1
ATOM 4205 N N . ASP B 1 114 ? -5.488 -20.312 3.326 1 96.19 114 ASP B N 1
ATOM 4206 C CA . ASP B 1 114 ? -5.371 -19.016 3.98 1 96.19 114 ASP B CA 1
ATOM 4207 C C . ASP B 1 114 ? -3.928 -18.516 3.957 1 96.19 114 ASP B C 1
ATOM 4209 O O . ASP B 1 114 ? -3.656 -17.359 4.316 1 96.19 114 ASP B O 1
ATOM 4213 N N . TRP B 1 115 ? -3.039 -19.375 3.5 1 95.31 115 TRP B N 1
ATOM 4214 C CA . TRP B 1 115 ? -1.62 -19.031 3.527 1 95.31 115 TRP B CA 1
ATOM 4215 C C . TRP B 1 115 ? -0.959 -19.344 2.189 1 95.31 115 TRP B C 1
ATOM 4217 O O . TRP B 1 115 ? -0.071 -20.203 2.113 1 95.31 115 TRP B O 1
ATOM 4227 N N . PRO B 1 116 ? -1.354 -18.594 1.251 1 96.88 116 PRO B N 1
ATOM 4228 C CA . PRO B 1 116 ? -0.77 -18.891 -0.058 1 96.88 116 PRO B CA 1
ATOM 4229 C C . PRO B 1 116 ? 0.733 -18.625 -0.11 1 96.88 116 PRO B C 1
ATOM 4231 O O . PRO B 1 116 ? 1.246 -17.812 0.659 1 96.88 116 PRO B O 1
ATOM 4234 N N . THR B 1 117 ? 1.424 -19.328 -0.975 1 96.06 117 THR B N 1
ATOM 4235 C CA . THR B 1 117 ? 2.822 -19.062 -1.301 1 96.06 117 THR B CA 1
ATOM 4236 C C . THR B 1 117 ? 2.939 -18.375 -2.656 1 96.06 117 THR B C 1
ATOM 4238 O O . THR B 1 117 ? 2.615 -17.188 -2.785 1 96.06 117 THR B O 1
ATOM 4241 N N . ASP B 1 118 ? 3.346 -19.156 -3.752 1 97.25 118 ASP B N 1
ATOM 4242 C CA . ASP B 1 118 ? 3.463 -18.516 -5.051 1 97.25 118 ASP B CA 1
ATOM 4243 C C . ASP B 1 118 ? 2.334 -18.938 -5.988 1 97.25 118 ASP B C 1
ATOM 4245 O O . ASP B 1 118 ? 2.273 -18.5 -7.137 1 97.25 118 ASP B O 1
ATOM 4249 N N . THR B 1 119 ? 1.412 -19.781 -5.477 1 98.25 119 THR B N 1
ATOM 4250 C CA . THR B 1 119 ? 0.445 -20.422 -6.355 1 98.25 119 THR B CA 1
ATOM 4251 C C . THR B 1 119 ? -0.963 -20.328 -5.777 1 98.25 119 THR B C 1
ATOM 4253 O O . THR B 1 119 ? -1.149 -20.438 -4.562 1 98.25 119 THR B O 1
ATOM 4256 N N . LEU B 1 120 ? -1.935 -20.094 -6.641 1 98.56 120 LEU B N 1
ATOM 4257 C CA . LEU B 1 120 ? -3.352 -20.203 -6.312 1 98.56 120 LEU B CA 1
ATOM 4258 C C . LEU B 1 120 ? -3.982 -21.391 -7.043 1 98.56 120 LEU B C 1
ATOM 4260 O O . LEU B 1 120 ? -3.74 -21.594 -8.234 1 98.56 120 LEU B O 1
ATOM 4264 N N . LEU B 1 121 ? -4.738 -22.094 -6.281 1 98.62 121 LEU B N 1
ATOM 4265 C CA . LEU B 1 121 ? -5.539 -23.172 -6.855 1 98.62 121 LEU B CA 1
ATOM 4266 C C . LEU B 1 121 ? -6.98 -22.719 -7.066 1 98.62 121 LEU B C 1
ATOM 4268 O O . LEU B 1 121 ? -7.402 -21.703 -6.523 1 98.62 121 LEU B O 1
ATOM 4272 N N . PRO B 1 122 ? -7.699 -23.469 -7.93 1 98.31 122 PRO B N 1
ATOM 4273 C CA . PRO B 1 122 ? -9.109 -23.109 -8.117 1 98.31 122 PRO B CA 1
ATOM 4274 C C . PRO B 1 122 ? -9.867 -22.984 -6.793 1 98.31 122 PRO B C 1
ATOM 4276 O O . PRO B 1 122 ? -9.664 -23.797 -5.887 1 98.31 122 PRO B O 1
ATOM 4279 N N . SER B 1 123 ? -10.656 -21.953 -6.68 1 97.06 123 SER B N 1
ATOM 4280 C CA . SER B 1 123 ? -11.531 -21.641 -5.555 1 97.06 123 SER B CA 1
ATOM 4281 C C . SER B 1 123 ? -10.75 -21.031 -4.395 1 97.06 123 SER B C 1
ATOM 4283 O O . SER B 1 123 ? -11.344 -20.625 -3.393 1 97.06 123 SER B O 1
ATOM 4285 N N . GLN B 1 124 ? -9.461 -21.109 -4.461 1 98.31 124 GLN B N 1
ATOM 4286 C CA . GLN B 1 124 ? -8.672 -20.422 -3.447 1 98.31 124 GLN B CA 1
ATOM 4287 C C . GLN B 1 124 ? -8.734 -18.906 -3.645 1 98.31 124 GLN B C 1
ATOM 4289 O O . GLN B 1 124 ? -8.359 -18.391 -4.699 1 98.31 124 GLN B O 1
ATOM 4294 N N . ARG B 1 125 ? -9.094 -18.203 -2.613 1 97.25 125 ARG B N 1
ATOM 4295 C CA . ARG B 1 125 ? -9.328 -16.766 -2.74 1 97.25 125 ARG B CA 1
ATOM 4296 C C . ARG B 1 125 ? -8.078 -15.969 -2.371 1 97.25 125 ARG B C 1
ATOM 4298 O O . ARG B 1 125 ? -7.449 -16.234 -1.342 1 97.25 125 ARG B O 1
ATOM 4305 N N . LEU B 1 126 ? -7.707 -15.078 -3.293 1 98.25 126 LEU B N 1
ATOM 4306 C CA . LEU B 1 126 ? -6.77 -14.016 -2.949 1 98.25 126 LEU B CA 1
ATOM 4307 C C . LEU B 1 126 ? -7.504 -12.797 -2.395 1 98.25 126 LEU B C 1
ATOM 4309 O O . LEU B 1 126 ? -8.5 -12.344 -2.977 1 98.25 126 LEU B O 1
ATOM 4313 N N . THR B 1 127 ? -7.098 -12.352 -1.226 1 96.44 127 THR B N 1
ATOM 4314 C CA . THR B 1 127 ? -7.719 -11.203 -0.571 1 96.44 127 THR B CA 1
ATOM 4315 C C . THR B 1 127 ? -6.672 -10.156 -0.215 1 96.44 127 THR B C 1
ATOM 4317 O O . THR B 1 127 ? -5.484 -10.328 -0.509 1 96.44 127 THR B O 1
ATOM 4320 N N . ARG B 1 128 ? -7.121 -9.109 0.352 1 93 128 ARG B N 1
ATOM 4321 C CA . ARG B 1 128 ? -6.219 -8.031 0.76 1 93 128 ARG B CA 1
ATOM 4322 C C . ARG B 1 128 ? -5.156 -8.547 1.725 1 93 128 ARG B C 1
ATOM 4324 O O . ARG B 1 128 ? -4.012 -8.094 1.691 1 93 128 ARG B O 1
ATOM 4331 N N . GLU B 1 129 ? -5.52 -9.508 2.504 1 93.75 129 GLU B N 1
ATOM 4332 C CA . GLU B 1 129 ? -4.629 -10 3.549 1 93.75 129 GLU B CA 1
ATOM 4333 C C . GLU B 1 129 ? -3.736 -11.125 3.033 1 93.75 129 GLU B C 1
ATOM 4335 O O . GLU B 1 129 ? -2.775 -11.516 3.695 1 93.75 129 GLU B O 1
ATOM 4340 N N . LYS B 1 130 ? -4.109 -11.609 1.896 1 95.94 130 LYS B N 1
ATOM 4341 C CA . LYS B 1 130 ? -3.402 -12.75 1.322 1 95.94 130 LYS B CA 1
ATOM 4342 C C . LYS B 1 130 ? -2.713 -12.367 0.015 1 95.94 130 LYS B C 1
ATOM 4344 O O . LYS B 1 130 ? -3.373 -11.969 -0.947 1 95.94 130 LYS B O 1
ATOM 4349 N N . ARG B 1 131 ? -1.399 -12.508 0.004 1 96.69 131 ARG B N 1
ATOM 4350 C CA . ARG B 1 131 ? -0.65 -12.18 -1.204 1 96.69 131 ARG B CA 1
ATOM 4351 C C . ARG B 1 131 ? 0.13 -13.383 -1.713 1 96.69 131 ARG B C 1
ATOM 4353 O O . ARG B 1 131 ? 0.372 -14.336 -0.964 1 96.69 131 ARG B O 1
ATOM 4360 N N . LEU B 1 132 ? 0.441 -13.391 -2.975 1 98.12 132 LEU B N 1
ATOM 4361 C CA . LEU B 1 132 ? 1.372 -14.367 -3.531 1 98.12 132 LEU B CA 1
ATOM 4362 C C . LEU B 1 132 ? 2.787 -13.797 -3.58 1 98.12 132 LEU B C 1
ATOM 4364 O O . LEU B 1 132 ? 2.977 -12.609 -3.842 1 98.12 132 LEU B O 1
ATOM 4368 N N . VAL B 1 133 ? 3.721 -14.625 -3.324 1 97.12 133 VAL B N 1
ATOM 4369 C CA . VAL B 1 133 ? 5.133 -14.258 -3.4 1 97.12 133 VAL B CA 1
ATOM 4370 C C . VAL B 1 133 ? 5.875 -15.25 -4.289 1 97.12 133 VAL B C 1
ATOM 4372 O O . VAL B 1 133 ? 5.75 -16.469 -4.121 1 97.12 133 VAL B O 1
ATOM 4375 N N . SER B 1 134 ? 6.617 -14.711 -5.227 1 96.38 134 SER B N 1
ATOM 4376 C CA . SER B 1 134 ? 7.379 -15.586 -6.109 1 96.38 134 SER B CA 1
ATOM 4377 C C . SER B 1 134 ? 8.438 -16.359 -5.34 1 96.38 134 SER B C 1
ATOM 4379 O O . SER B 1 134 ? 8.734 -16.047 -4.188 1 96.38 134 SER B O 1
ATOM 4381 N N . GLN B 1 135 ? 8.945 -17.359 -5.992 1 90.56 135 GLN B N 1
ATOM 4382 C CA . GLN B 1 135 ? 9.969 -18.188 -5.355 1 90.56 135 GLN B CA 1
ATOM 4383 C C . GLN B 1 135 ? 11.227 -17.375 -5.059 1 90.56 135 GLN B C 1
ATOM 4385 O O . GLN B 1 135 ? 11.938 -17.656 -4.094 1 90.56 135 GLN B O 1
ATOM 4390 N N . SER B 1 136 ? 11.453 -16.375 -5.91 1 88.19 136 SER B N 1
ATOM 4391 C CA . SER B 1 136 ? 12.594 -15.508 -5.656 1 88.19 136 SER B CA 1
ATOM 4392 C C . SER B 1 136 ? 12.383 -14.664 -4.406 1 88.19 136 SER B C 1
ATOM 4394 O O . SER B 1 136 ? 13.344 -14.133 -3.84 1 88.19 136 SER B O 1
ATOM 4396 N N . GLY B 1 137 ? 11.18 -14.484 -4.074 1 92.5 137 GLY B N 1
ATOM 4397 C CA . GLY B 1 137 ? 10.844 -13.672 -2.914 1 92.5 137 GLY B CA 1
ATOM 4398 C C . GLY B 1 137 ? 10.719 -12.195 -3.238 1 92.5 137 GLY B C 1
ATOM 4399 O O . GLY B 1 137 ? 10.352 -11.398 -2.377 1 92.5 137 GLY B O 1
ATOM 4400 N N . ASN B 1 138 ? 10.906 -11.844 -4.469 1 94.81 138 ASN B N 1
ATOM 4401 C CA . ASN B 1 138 ? 11.016 -10.422 -4.781 1 94.81 138 ASN B CA 1
ATOM 4402 C C . ASN B 1 138 ? 9.773 -9.914 -5.512 1 94.81 138 ASN B C 1
ATOM 4404 O O . ASN B 1 138 ? 9.633 -8.711 -5.738 1 94.81 138 ASN B O 1
ATOM 4408 N N . HIS B 1 139 ? 8.922 -10.789 -5.945 1 97.25 139 HIS B N 1
ATOM 4409 C CA . HIS B 1 139 ? 7.73 -10.367 -6.676 1 97.25 139 HIS B CA 1
ATOM 4410 C C . HIS B 1 139 ? 6.461 -10.773 -5.934 1 97.25 139 HIS B C 1
ATOM 4412 O O . HIS B 1 139 ? 6.332 -11.914 -5.488 1 97.25 139 HIS B O 1
ATOM 4418 N N . PHE B 1 140 ? 5.539 -9.781 -5.879 1 97.75 140 PHE B N 1
ATOM 4419 C CA . PHE B 1 140 ? 4.297 -9.977 -5.141 1 97.75 140 PHE B CA 1
ATOM 4420 C C . PHE B 1 140 ? 3.09 -9.758 -6.043 1 97.75 140 PHE B C 1
ATOM 4422 O O . PHE B 1 140 ? 3.107 -8.891 -6.918 1 97.75 140 PHE B O 1
ATOM 4429 N N . LEU B 1 141 ? 2.113 -10.609 -5.887 1 98.69 141 LEU B N 1
ATOM 4430 C CA . LEU B 1 141 ? 0.76 -10.328 -6.348 1 98.69 141 LEU B CA 1
ATOM 4431 C C . LEU B 1 141 ? -0.168 -10.031 -5.176 1 98.69 141 LEU B C 1
ATOM 4433 O O . LEU B 1 141 ? -0.308 -10.859 -4.27 1 98.69 141 LEU B O 1
ATOM 4437 N N . TYR B 1 142 ? -0.816 -8.836 -5.168 1 98.06 142 TYR B N 1
ATOM 4438 C CA . TYR B 1 142 ? -1.574 -8.414 -3.996 1 98.06 142 TYR B CA 1
ATOM 4439 C C . TYR B 1 142 ? -2.568 -7.312 -4.355 1 98.06 142 TYR B C 1
ATOM 4441 O O . TYR B 1 142 ? -2.477 -6.711 -5.426 1 98.06 142 TYR B O 1
ATOM 4449 N N . PHE B 1 143 ? -3.547 -7.121 -3.473 1 97.12 143 PHE B N 1
ATOM 4450 C CA . PHE B 1 143 ? -4.402 -5.945 -3.58 1 97.12 143 PHE B CA 1
ATOM 4451 C C . PHE B 1 143 ? -3.762 -4.746 -2.896 1 97.12 143 PHE B C 1
ATOM 4453 O O . PHE B 1 143 ? -3.482 -4.781 -1.697 1 97.12 143 PHE B O 1
ATOM 4460 N N . ASP B 1 144 ? -3.539 -3.756 -3.682 1 96.44 144 ASP B N 1
ATOM 4461 C CA . ASP B 1 144 ? -2.869 -2.555 -3.188 1 96.44 144 ASP B CA 1
ATOM 4462 C C . ASP B 1 144 ? -3.834 -1.675 -2.396 1 96.44 144 ASP B C 1
ATOM 4464 O O . ASP B 1 144 ? -5.023 -1.982 -2.297 1 96.44 144 ASP B O 1
ATOM 4468 N N . ASN B 1 145 ? -3.283 -0.586 -1.848 1 94.06 145 ASN B N 1
ATOM 4469 C CA . ASN B 1 145 ? -4.066 0.26 -0.952 1 94.06 145 ASN B CA 1
ATOM 4470 C C . ASN B 1 145 ? -5.145 1.028 -1.707 1 94.06 145 ASN B C 1
ATOM 4472 O O . ASN B 1 145 ? -6.066 1.575 -1.097 1 94.06 145 ASN B O 1
ATOM 4476 N N . ASP B 1 146 ? -5.047 1.116 -2.994 1 92.06 146 ASP B N 1
ATOM 4477 C CA . ASP B 1 146 ? -6.125 1.694 -3.789 1 92.06 146 ASP B CA 1
ATOM 4478 C C . ASP B 1 146 ? -7.105 0.619 -4.246 1 92.06 146 ASP B C 1
ATOM 4480 O O . ASP B 1 146 ? -7.941 0.864 -5.121 1 92.06 146 ASP B O 1
ATOM 4484 N N . ASN B 1 147 ? -6.895 -0.623 -3.781 1 93.06 147 ASN B N 1
ATOM 4485 C CA . ASN B 1 147 ? -7.832 -1.734 -3.922 1 93.06 147 ASN B CA 1
ATOM 4486 C C . ASN B 1 147 ? -7.723 -2.387 -5.297 1 93.06 147 ASN B C 1
ATOM 4488 O O . ASN B 1 147 ? -8.648 -3.068 -5.742 1 93.06 147 ASN B O 1
ATOM 4492 N N . VAL B 1 148 ? -6.68 -2.113 -5.977 1 95.69 148 VAL B N 1
ATOM 4493 C CA . VAL B 1 148 ? -6.43 -2.709 -7.285 1 95.69 148 VAL B CA 1
ATOM 4494 C C . VAL B 1 148 ? -5.438 -3.863 -7.148 1 95.69 148 VAL B C 1
ATOM 4496 O O . VAL B 1 148 ? -4.473 -3.773 -6.383 1 95.69 148 VAL B O 1
ATOM 4499 N N . LEU B 1 149 ? -5.699 -4.953 -7.879 1 98.12 149 LEU B N 1
ATOM 4500 C CA . LEU B 1 149 ? -4.773 -6.082 -7.934 1 98.12 149 LEU B CA 1
ATOM 4501 C C . LEU B 1 149 ? -3.512 -5.711 -8.703 1 98.12 149 LEU B C 1
ATOM 4503 O O . LEU B 1 149 ? -3.584 -5.297 -9.859 1 98.12 149 LEU B O 1
ATOM 4507 N N . ARG B 1 150 ? -2.328 -5.863 -8.016 1 98.38 150 ARG B N 1
ATOM 4508 C CA . ARG B 1 150 ? -1.107 -5.375 -8.648 1 98.38 150 ARG B CA 1
ATOM 4509 C C . ARG B 1 150 ? 0.034 -6.371 -8.484 1 98.38 150 ARG B C 1
ATOM 4511 O O . ARG B 1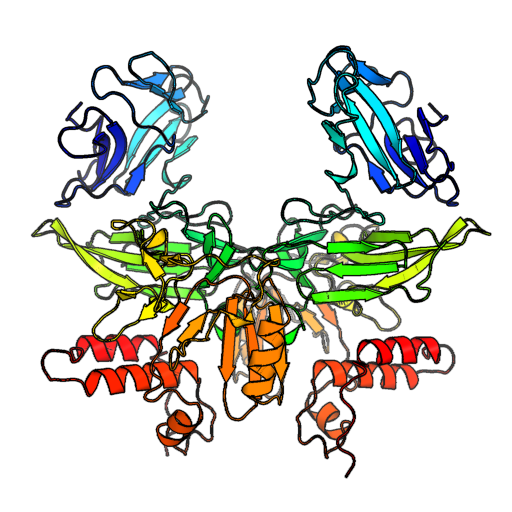 150 ? 0.018 -7.195 -7.566 1 98.38 150 ARG B O 1
ATOM 4518 N N . LEU B 1 151 ? 0.978 -6.328 -9.445 1 98.56 151 LEU B N 1
ATOM 4519 C CA . LEU B 1 151 ? 2.289 -6.949 -9.289 1 98.56 151 LEU B CA 1
ATOM 4520 C C . LEU B 1 151 ? 3.332 -5.914 -8.875 1 98.56 151 LEU B C 1
ATOM 4522 O O . LEU B 1 151 ? 3.377 -4.816 -9.438 1 98.56 151 LEU B O 1
ATOM 4526 N N . GLN B 1 152 ? 4.102 -6.262 -7.902 1 97.31 152 GLN B N 1
ATOM 4527 C CA . GLN B 1 152 ? 5.125 -5.367 -7.367 1 97.31 152 GLN B CA 1
ATOM 4528 C C . GLN B 1 152 ? 6.465 -6.082 -7.234 1 97.31 152 GLN B C 1
ATOM 4530 O O . GLN B 1 152 ? 6.516 -7.254 -6.859 1 97.31 152 GLN B O 1
ATOM 4535 N N . TYR B 1 153 ? 7.508 -5.395 -7.645 1 95.88 153 TYR B N 1
ATOM 4536 C CA . TYR B 1 153 ? 8.867 -5.832 -7.344 1 95.88 153 TYR B CA 1
ATOM 4537 C C . TYR B 1 153 ? 9.359 -5.238 -6.031 1 95.88 153 TYR B C 1
ATOM 4539 O O . TYR B 1 153 ? 9.336 -4.02 -5.848 1 95.88 153 TYR B O 1
ATOM 4547 N N . ASN B 1 154 ? 9.703 -6.027 -5.145 1 93.94 154 ASN B N 1
ATOM 4548 C CA . ASN B 1 154 ? 10.305 -5.641 -3.871 1 93.94 154 ASN B CA 1
ATOM 4549 C C . ASN B 1 154 ? 11.719 -6.188 -3.732 1 93.94 154 ASN B C 1
ATOM 4551 O O . ASN B 1 154 ? 11.93 -7.242 -3.133 1 93.94 154 ASN B O 1
ATOM 4555 N N . GLY B 1 155 ? 12.602 -5.414 -4.238 1 89.38 155 GLY B N 1
ATOM 4556 C CA . GLY B 1 155 ? 13.992 -5.832 -4.23 1 89.38 155 GLY B CA 1
ATOM 4557 C C . GLY B 1 155 ? 14.805 -5.199 -3.111 1 89.38 155 GLY B C 1
ATOM 4558 O O . GLY B 1 155 ? 14.25 -4.48 -2.273 1 89.38 155 GLY B O 1
ATOM 4559 N N . PRO B 1 156 ? 16.016 -5.531 -3.08 1 81.88 156 PRO B N 1
ATOM 4560 C CA . PRO B 1 156 ? 16.875 -5.055 -1.992 1 81.88 156 PRO B CA 1
ATOM 4561 C C . PRO B 1 156 ? 17.031 -3.535 -1.992 1 81.88 156 PRO B C 1
ATOM 4563 O O . PRO B 1 156 ? 17.141 -2.922 -0.927 1 81.88 156 PRO B O 1
ATOM 4566 N N . GLU B 1 157 ? 16.969 -2.904 -3.15 1 84.94 157 GLU B N 1
ATOM 4567 C CA . GLU B 1 157 ? 17.281 -1.478 -3.217 1 84.94 157 GLU B CA 1
ATOM 4568 C C . GLU B 1 157 ? 16.047 -0.671 -3.617 1 84.94 157 GLU B C 1
ATOM 4570 O O . GLU B 1 157 ? 15.938 0.511 -3.287 1 84.94 157 GLU B O 1
ATOM 4575 N N . ILE B 1 158 ? 15.195 -1.357 -4.363 1 87.56 158 ILE B N 1
ATOM 4576 C CA . ILE B 1 158 ? 14.047 -0.591 -4.844 1 87.56 158 ILE B CA 1
ATOM 4577 C C . ILE B 1 158 ? 12.766 -1.403 -4.656 1 87.56 158 ILE B C 1
ATOM 4579 O O . ILE B 1 158 ? 12.812 -2.631 -4.543 1 87.56 158 ILE B O 1
ATOM 4583 N N . THR B 1 159 ? 11.703 -0.699 -4.562 1 91.44 159 THR B N 1
ATOM 4584 C CA . THR B 1 159 ? 10.352 -1.245 -4.652 1 91.44 159 THR B CA 1
ATOM 4585 C C . THR B 1 159 ? 9.539 -0.511 -5.715 1 91.44 159 THR B C 1
ATOM 4587 O O . THR B 1 159 ? 9.641 0.711 -5.844 1 91.44 159 THR B O 1
ATOM 4590 N N . SER B 1 160 ? 8.82 -1.29 -6.535 1 92.56 160 SER B N 1
ATOM 4591 C CA . SER B 1 160 ? 8.078 -0.624 -7.602 1 92.56 160 SER B CA 1
ATOM 4592 C C . SER B 1 160 ? 6.949 -1.509 -8.125 1 92.56 160 SER B C 1
ATOM 4594 O O . SER B 1 160 ? 7.105 -2.729 -8.219 1 92.56 160 SER B O 1
ATOM 4596 N N . ILE B 1 161 ? 5.871 -0.886 -8.438 1 95.44 161 ILE B N 1
ATOM 4597 C CA . ILE B 1 161 ? 4.742 -1.563 -9.07 1 95.44 161 ILE B CA 1
ATOM 4598 C C . ILE B 1 161 ? 4.945 -1.597 -10.586 1 95.44 161 ILE B C 1
ATOM 4600 O O . ILE B 1 161 ? 5.34 -0.594 -11.188 1 95.44 161 ILE B O 1
ATOM 4604 N N . TYR B 1 162 ? 4.68 -2.764 -11.234 1 95.12 162 TYR B N 1
ATOM 4605 C CA . TYR B 1 162 ? 4.941 -2.816 -12.672 1 95.12 162 TYR B CA 1
ATOM 4606 C C . TYR B 1 162 ? 3.721 -3.326 -13.43 1 95.12 162 TYR B C 1
ATOM 4608 O O . TYR B 1 162 ? 3.697 -3.311 -14.664 1 95.12 162 TYR B O 1
ATOM 4616 N N . TRP B 1 163 ? 2.705 -3.758 -12.711 1 97.06 163 TRP B N 1
ATOM 4617 C CA . TRP B 1 163 ? 1.484 -4.242 -13.344 1 97.06 163 TRP B CA 1
ATOM 4618 C C . TRP B 1 163 ? 0.278 -4.031 -12.438 1 97.06 163 TRP B C 1
ATOM 4620 O O . TRP B 1 163 ? 0.337 -4.328 -11.242 1 97.06 163 TRP B O 1
ATOM 4630 N N . PRO B 1 164 ? -0.88 -3.584 -12.969 1 96.38 164 PRO B N 1
ATOM 4631 C CA . PRO B 1 164 ? -0.947 -3.02 -14.32 1 96.38 164 PRO B CA 1
ATOM 4632 C C . PRO B 1 164 ? -0.038 -1.805 -14.5 1 96.38 164 PRO B C 1
ATOM 4634 O O . PRO B 1 164 ? 0.627 -1.384 -13.547 1 96.38 164 PRO B O 1
ATOM 4637 N N . SER B 1 165 ? 0.036 -1.25 -15.664 1 91.69 165 SER B N 1
ATOM 4638 C CA . SER B 1 165 ? 0.999 -0.193 -15.961 1 91.69 165 SER B CA 1
ATOM 4639 C C . SER B 1 165 ? 0.812 0.999 -15.023 1 91.69 165 SER B C 1
ATOM 4641 O O . SER B 1 165 ? -0.275 1.574 -14.953 1 91.69 165 SER B O 1
ATOM 4643 N N . PRO B 1 166 ? 1.832 1.35 -14.32 1 89.56 166 PRO B N 1
ATOM 4644 C CA . PRO B 1 166 ? 1.724 2.494 -13.414 1 89.56 166 PRO B CA 1
ATOM 4645 C C . PRO B 1 166 ? 1.659 3.83 -14.148 1 89.56 166 PRO B C 1
ATOM 4647 O O . PRO B 1 166 ? 1.421 4.871 -13.531 1 89.56 166 PRO B O 1
ATOM 4650 N N . ASP B 1 167 ? 1.88 3.822 -15.398 1 83.5 167 ASP B N 1
ATOM 4651 C CA . ASP B 1 167 ? 1.84 5.043 -16.203 1 83.5 167 ASP B CA 1
ATOM 4652 C C . ASP B 1 167 ? 0.401 5.473 -16.469 1 83.5 167 ASP B C 1
ATOM 4654 O O . ASP B 1 167 ? 0.157 6.59 -16.938 1 83.5 167 ASP B O 1
ATOM 4658 N N . TYR B 1 168 ? -0.482 4.566 -16.125 1 89.44 168 TYR B N 1
ATOM 4659 C CA . TYR B 1 168 ? -1.902 4.836 -16.312 1 89.44 168 TYR B CA 1
ATOM 4660 C C . TYR B 1 168 ? -2.67 4.73 -15.008 1 89.44 168 TYR B C 1
ATOM 4662 O O . TYR B 1 168 ? -2.219 4.066 -14.07 1 89.44 168 TYR B O 1
ATOM 4670 N N . THR B 1 169 ? -3.771 5.445 -14.969 1 88.62 169 THR B N 1
ATOM 4671 C CA . THR B 1 169 ? -4.652 5.297 -13.82 1 88.62 169 THR B CA 1
ATOM 4672 C C . THR B 1 169 ? -5.312 3.918 -13.82 1 88.62 169 THR B C 1
ATOM 4674 O O . THR B 1 169 ? -5.234 3.189 -14.812 1 88.62 169 THR B O 1
ATOM 4677 N N . ALA B 1 170 ? -5.93 3.602 -12.711 1 90.75 170 ALA B N 1
ATOM 4678 C CA . ALA B 1 170 ? -6.633 2.326 -12.633 1 90.75 170 ALA B CA 1
ATOM 4679 C C . ALA B 1 170 ? -7.684 2.213 -13.734 1 90.75 170 ALA B C 1
ATOM 4681 O O . ALA B 1 170 ? -7.758 1.194 -14.422 1 90.75 170 ALA B O 1
ATOM 4682 N N . VAL B 1 171 ? -8.391 3.256 -13.961 1 83.69 171 VAL B N 1
ATOM 4683 C CA . VAL B 1 171 ? -9.469 3.264 -14.945 1 83.69 171 VAL B CA 1
ATOM 4684 C C . VAL B 1 171 ? -8.891 3.076 -16.344 1 83.69 171 VAL B C 1
ATOM 4686 O O . VAL B 1 171 ? -9.422 2.309 -17.156 1 83.69 171 VAL B O 1
ATOM 4689 N N . GLN B 1 172 ? -7.805 3.748 -16.625 1 83.44 172 GLN B N 1
ATOM 4690 C CA . GLN B 1 172 ? -7.152 3.631 -17.922 1 83.44 172 GLN B CA 1
ATOM 4691 C C . GLN B 1 172 ? -6.625 2.217 -18.141 1 83.44 172 GLN B C 1
ATOM 4693 O O . GLN B 1 172 ? -6.48 1.777 -19.281 1 83.44 172 GLN B O 1
ATOM 4698 N N . ASN B 1 173 ? -6.395 1.517 -17.062 1 91.19 173 ASN B N 1
ATOM 4699 C CA . ASN B 1 173 ? -5.957 0.127 -17.109 1 91.19 173 ASN B CA 1
ATOM 4700 C C . ASN B 1 173 ? -7.141 -0.835 -17.141 1 91.19 173 ASN B C 1
ATOM 4702 O O . ASN B 1 173 ? -6.957 -2.053 -17.094 1 91.19 173 ASN B O 1
ATOM 4706 N N . GLY B 1 174 ? -8.336 -0.287 -17.203 1 87.44 174 GLY B N 1
ATOM 4707 C CA . GLY B 1 174 ? -9.539 -1.111 -17.188 1 87.44 174 GLY B CA 1
ATOM 4708 C C . GLY B 1 174 ? -9.844 -1.691 -15.82 1 87.44 174 GLY B C 1
ATOM 4709 O O . GLY B 1 174 ? -10.477 -2.744 -15.711 1 87.44 174 GLY B O 1
ATOM 4710 N N . ARG B 1 175 ? -9.289 -1.095 -14.758 1 91.94 175 ARG B N 1
ATOM 4711 C CA . ARG B 1 175 ? -9.516 -1.541 -13.391 1 91.94 175 ARG B CA 1
ATOM 4712 C C . ARG B 1 175 ? -10.375 -0.545 -12.625 1 91.94 175 ARG B C 1
ATOM 4714 O O . ARG B 1 175 ? -10.602 0.575 -13.086 1 91.94 175 ARG B O 1
ATOM 4721 N N . THR B 1 176 ? -10.914 -1.032 -11.477 1 86.88 176 THR B N 1
ATOM 4722 C CA . THR B 1 176 ? -11.656 -0.117 -10.617 1 86.88 176 THR B CA 1
ATOM 4723 C C . THR B 1 176 ? -11.047 -0.076 -9.219 1 86.88 176 THR B C 1
ATOM 4725 O O . THR B 1 176 ? -10.625 -1.106 -8.688 1 86.88 176 THR B O 1
ATOM 4728 N N . ARG B 1 177 ? -11.039 1.087 -8.609 1 88.12 177 ARG B N 1
ATOM 4729 C CA . ARG B 1 177 ? -10.547 1.268 -7.25 1 88.12 177 ARG B CA 1
ATOM 4730 C C . ARG B 1 177 ? -11.672 1.104 -6.234 1 88.12 177 ARG B C 1
ATOM 4732 O O . ARG B 1 177 ? -11.422 1.043 -5.027 1 88.12 177 ARG B O 1
ATOM 4739 N N . PHE B 1 178 ? -12.828 1.15 -6.672 1 80.75 178 PHE B N 1
ATOM 4740 C CA . PHE B 1 178 ? -13.984 0.994 -5.805 1 80.75 178 PHE B CA 1
ATOM 4741 C C . PHE B 1 178 ? -14.32 -0.479 -5.609 1 80.75 178 PHE B C 1
ATOM 4743 O O . PHE B 1 178 ? -15.383 -0.941 -6.031 1 80.75 178 PHE B O 1
ATOM 4750 N N . ASN B 1 179 ? -13.43 -1.075 -5.035 1 82.62 179 ASN B N 1
ATOM 4751 C CA . ASN B 1 179 ? -13.383 -2.518 -4.82 1 82.62 179 ASN B CA 1
ATOM 4752 C C . ASN B 1 179 ? -13.297 -2.861 -3.336 1 82.62 179 ASN B C 1
ATOM 4754 O O . ASN B 1 179 ? -12.195 -3.006 -2.793 1 82.62 179 ASN B O 1
ATOM 4758 N N . SER B 1 180 ? -14.469 -3.049 -2.678 1 78.38 180 SER B N 1
ATOM 4759 C CA . SER B 1 180 ? -14.477 -3.264 -1.233 1 78.38 180 SER B CA 1
ATOM 4760 C C . SER B 1 180 ? -14.164 -4.715 -0.89 1 78.38 180 SER B C 1
ATOM 4762 O O . SER B 1 180 ? -13.617 -5 0.179 1 78.38 180 SER B O 1
ATOM 4764 N N . SER B 1 181 ? -14.508 -5.586 -1.818 1 83.56 181 SER B N 1
ATOM 4765 C CA . SER B 1 181 ? -14.328 -6.996 -1.493 1 83.56 181 SER B CA 1
ATOM 4766 C C . SER B 1 181 ? -12.867 -7.41 -1.596 1 83.56 181 SER B C 1
ATOM 4768 O O . SER B 1 181 ? -12.375 -8.195 -0.78 1 83.56 181 SER B O 1
ATOM 4770 N N . LYS B 1 182 ? -12.133 -6.875 -2.678 1 91.56 182 LYS B N 1
ATOM 4771 C CA . LYS B 1 182 ? -10.727 -7.184 -2.914 1 91.56 182 LYS B CA 1
ATOM 4772 C C . LYS B 1 182 ? -10.492 -8.688 -2.957 1 91.56 182 LYS B C 1
ATOM 4774 O O . LYS B 1 182 ? -9.688 -9.219 -2.193 1 91.56 182 LYS B O 1
ATOM 4779 N N . ILE B 1 183 ? -11.219 -9.32 -3.854 1 95.69 183 ILE B N 1
ATOM 4780 C CA . ILE B 1 183 ? -11.117 -10.766 -4.008 1 95.69 183 ILE B CA 1
ATOM 4781 C C . ILE B 1 183 ? -10.727 -11.109 -5.445 1 95.69 183 ILE B C 1
ATOM 4783 O O . ILE B 1 183 ? -11.242 -10.508 -6.391 1 95.69 183 ILE B O 1
ATOM 4787 N N . ALA B 1 184 ? -9.836 -11.961 -5.633 1 98 184 ALA B N 1
ATOM 4788 C CA . ALA B 1 184 ? -9.523 -12.594 -6.91 1 98 184 ALA B CA 1
ATOM 4789 C C . ALA B 1 184 ? -9.531 -14.117 -6.781 1 98 184 ALA B C 1
ATOM 4791 O O . ALA B 1 184 ? -9.016 -14.664 -5.805 1 98 184 ALA B O 1
ATOM 4792 N N . VAL B 1 185 ? -10.148 -14.797 -7.742 1 98.25 185 VAL B N 1
ATOM 4793 C CA . VAL B 1 185 ? -10.305 -16.234 -7.594 1 98.25 185 VAL B CA 1
ATOM 4794 C C . VAL B 1 185 ? -10.289 -16.906 -8.969 1 98.25 185 VAL B C 1
ATOM 4796 O O . VAL B 1 185 ? -10.859 -16.375 -9.922 1 98.25 185 VAL B O 1
ATOM 4799 N N . LEU B 1 186 ? -9.523 -17.984 -9.016 1 98.5 186 LEU B N 1
ATOM 4800 C CA . LEU B 1 186 ? -9.57 -18.891 -10.164 1 98.5 186 LEU B CA 1
ATOM 4801 C C . LEU B 1 186 ? -10.695 -19.906 -10 1 98.5 186 LEU B C 1
ATOM 4803 O O . LEU B 1 186 ? -10.836 -20.516 -8.945 1 98.5 186 LEU B O 1
ATOM 4807 N N . ASP B 1 187 ? -11.477 -20.047 -11.055 1 97.75 187 ASP B N 1
ATOM 4808 C CA . ASP B 1 187 ? -12.531 -21.047 -10.953 1 97.75 187 ASP B CA 1
ATOM 4809 C C . ASP B 1 187 ? -12.148 -22.312 -11.703 1 97.75 187 ASP B C 1
ATOM 4811 O O . ASP B 1 187 ? -11.047 -22.422 -12.25 1 97.75 187 ASP B O 1
ATOM 4815 N N . ASP B 1 188 ? -13.039 -23.281 -11.688 1 96.62 188 ASP B N 1
ATOM 4816 C CA . ASP B 1 188 ? -12.742 -24.594 -12.234 1 96.62 188 ASP B CA 1
ATOM 4817 C C . ASP B 1 188 ? -12.758 -24.578 -13.766 1 96.62 188 ASP B C 1
ATOM 4819 O O . ASP B 1 188 ? -12.281 -25.516 -14.406 1 96.62 188 ASP B O 1
ATOM 4823 N N . GLU B 1 189 ? -13.289 -23.547 -14.312 1 97.56 189 GLU B N 1
ATOM 4824 C CA . GLU B 1 189 ? -13.383 -23.453 -15.766 1 97.56 189 GLU B CA 1
ATOM 4825 C C . GLU B 1 189 ? -12.156 -22.75 -16.359 1 97.56 189 GLU B C 1
ATOM 4827 O O . GLU B 1 189 ? -12 -22.688 -17.578 1 97.56 189 GLU B O 1
ATOM 4832 N N . GLY B 1 190 ? -11.328 -22.266 -15.5 1 98.12 190 GLY B N 1
ATOM 4833 C CA . GLY B 1 190 ? -10.125 -21.594 -15.953 1 98.12 190 GLY B CA 1
ATOM 4834 C C . GLY B 1 190 ? -10.305 -20.094 -16.109 1 98.12 190 GLY B C 1
ATOM 4835 O O . GLY B 1 190 ? -9.672 -19.469 -16.953 1 98.12 190 GLY B O 1
ATOM 4836 N N . ARG B 1 191 ? -11.242 -19.594 -15.391 1 97.5 191 ARG B N 1
ATOM 4837 C CA . ARG B 1 191 ? -11.438 -18.156 -15.359 1 97.5 191 ARG B CA 1
ATOM 4838 C C . ARG B 1 191 ? -10.906 -17.547 -14.062 1 97.5 191 ARG B C 1
ATOM 4840 O O . ARG B 1 191 ? -11.367 -17.906 -12.977 1 97.5 191 ARG B O 1
ATOM 4847 N N . PHE B 1 192 ? -9.867 -16.688 -14.18 1 98.62 192 PHE B N 1
ATOM 4848 C CA . PHE B 1 192 ? -9.367 -15.922 -13.047 1 98.62 192 PHE B CA 1
ATOM 4849 C C . PHE B 1 192 ? -9.984 -14.531 -13.008 1 98.62 192 PHE B C 1
ATOM 4851 O O . PHE B 1 192 ? -9.664 -13.688 -13.844 1 98.62 192 PHE B O 1
ATOM 4858 N N . LEU B 1 193 ? -10.82 -14.352 -11.969 1 97.5 193 LEU B N 1
ATOM 4859 C CA . LEU B 1 193 ? -11.609 -13.125 -11.875 1 97.5 193 LEU B CA 1
ATOM 4860 C C . LEU B 1 193 ? -11.242 -12.336 -10.625 1 97.5 193 LEU B C 1
ATOM 4862 O O . LEU B 1 193 ? -11.211 -12.891 -9.523 1 97.5 193 LEU B O 1
ATOM 4866 N N . SER B 1 194 ? -10.906 -11.094 -10.844 1 97.12 194 SER B N 1
ATOM 4867 C CA . SER B 1 194 ? -10.609 -10.188 -9.742 1 97.12 194 SER B CA 1
ATOM 4868 C C . SER B 1 194 ? -11.711 -9.141 -9.586 1 97.12 194 SER B C 1
ATOM 4870 O O . SER B 1 194 ? -12.234 -8.625 -10.578 1 97.12 194 SER B O 1
ATOM 4872 N N . SER B 1 195 ? -12.031 -8.75 -8.375 1 91.5 195 SER B N 1
ATOM 4873 C CA . SER B 1 195 ? -13.125 -7.844 -8.062 1 91.5 195 SER B CA 1
ATOM 4874 C C . SER B 1 195 ? -12.836 -6.434 -8.562 1 91.5 195 SER B C 1
ATOM 4876 O O . SER B 1 195 ? -13.742 -5.598 -8.633 1 91.5 195 SER B O 1
ATOM 4878 N N . ASP B 1 196 ? -11.609 -6.148 -8.922 1 92.5 196 ASP B N 1
ATOM 4879 C CA . ASP B 1 196 ? -11.289 -4.828 -9.461 1 92.5 196 ASP B CA 1
ATOM 4880 C C . ASP B 1 196 ? -11.57 -4.762 -10.961 1 92.5 196 ASP B C 1
ATOM 4882 O O . ASP B 1 196 ? -11.336 -3.734 -11.594 1 92.5 196 ASP B O 1
ATOM 4886 N N . GLY B 1 197 ? -11.938 -5.875 -11.539 1 91.44 197 GLY B N 1
ATOM 4887 C CA . GLY B 1 197 ? -12.297 -5.875 -12.945 1 91.44 197 GLY B CA 1
ATOM 4888 C C . GLY B 1 197 ? -11.344 -6.691 -13.805 1 91.44 197 GLY B C 1
ATOM 4889 O O . GLY B 1 197 ? -11.625 -6.961 -14.969 1 91.44 197 GLY B O 1
ATOM 4890 N N . PHE B 1 198 ? -10.25 -7.09 -13.305 1 96.12 198 PHE B N 1
ATOM 4891 C CA . PHE B 1 198 ? -9.305 -7.895 -14.07 1 96.12 198 PHE B CA 1
ATOM 4892 C C . PHE B 1 198 ? -9.867 -9.281 -14.336 1 96.12 198 PHE B C 1
ATOM 4894 O O . PHE B 1 198 ? -10.484 -9.891 -13.461 1 96.12 198 PHE B O 1
ATOM 4901 N N . LYS B 1 199 ? -9.57 -9.727 -15.516 1 95.81 199 LYS B N 1
ATOM 4902 C CA . LYS B 1 199 ? -9.984 -11.07 -15.922 1 95.81 199 LYS B CA 1
ATOM 4903 C C . LYS B 1 199 ? -8.93 -11.734 -16.797 1 95.81 199 LYS B C 1
ATOM 4905 O O . LYS B 1 199 ? -8.344 -11.102 -17.672 1 95.81 199 LYS B O 1
ATOM 4910 N N . MET B 1 200 ? -8.609 -12.953 -16.469 1 96.69 200 MET B N 1
ATOM 4911 C CA . MET B 1 200 ? -7.762 -13.828 -17.281 1 96.69 200 MET B CA 1
ATOM 4912 C C . MET B 1 200 ? -8.43 -15.18 -17.5 1 96.69 200 MET B C 1
ATOM 4914 O O . MET B 1 200 ? -8.773 -15.875 -16.547 1 96.69 200 MET B O 1
ATOM 4918 N N . VAL B 1 201 ? -8.648 -15.5 -18.734 1 96.62 201 VAL B N 1
ATOM 4919 C CA . VAL B 1 201 ? -9.32 -16.75 -19.078 1 96.62 201 VAL B CA 1
ATOM 4920 C C . VAL B 1 201 ? -8.344 -17.672 -19.797 1 96.62 201 VAL B C 1
ATOM 4922 O O . VAL B 1 201 ? -7.648 -17.266 -20.734 1 96.62 201 VAL B O 1
ATOM 4925 N N . ALA B 1 202 ? -8.344 -18.859 -19.375 1 97 202 ALA B N 1
ATOM 4926 C CA . ALA B 1 202 ? -7.445 -19.844 -19.969 1 97 202 ALA B CA 1
ATOM 4927 C C . ALA B 1 202 ? -7.789 -20.062 -21.453 1 97 202 ALA B C 1
ATOM 4929 O O . ALA B 1 202 ? -8.969 -20.109 -21.812 1 97 202 ALA B O 1
ATOM 4930 N N . LEU B 1 203 ? -6.777 -20.281 -22.25 1 94 203 LEU B N 1
ATOM 4931 C CA . LEU B 1 203 ? -6.961 -20.562 -23.656 1 94 203 LEU B CA 1
ATOM 4932 C C . LEU B 1 203 ? -7.789 -21.844 -23.859 1 94 203 LEU B C 1
ATOM 4934 O O . LEU B 1 203 ? -8.516 -21.969 -24.844 1 94 203 LEU B O 1
ATOM 4938 N N . ASP B 1 204 ? -7.676 -22.703 -22.938 1 95.88 204 ASP B N 1
ATOM 4939 C CA . ASP B 1 204 ? -8.398 -23.969 -22.984 1 95.88 204 ASP B CA 1
ATOM 4940 C C . ASP B 1 204 ? -9.5 -24.016 -21.922 1 95.88 204 ASP B C 1
ATOM 4942 O O . ASP B 1 204 ? -9.711 -25.047 -21.297 1 95.88 204 ASP B O 1
ATOM 4946 N N . SER B 1 205 ? -10.109 -22.953 -21.734 1 95.62 205 SER B N 1
ATOM 4947 C CA . SER B 1 205 ? -11.164 -22.875 -20.719 1 95.62 205 SER B CA 1
ATOM 4948 C C . SER B 1 205 ? -12.156 -24.016 -20.859 1 95.62 205 SER B C 1
ATOM 4950 O O . SER B 1 205 ? -12.469 -24.453 -21.969 1 95.62 205 SER B O 1
ATOM 4952 N N . GLY B 1 206 ? -12.578 -24.516 -19.766 1 96.12 206 GLY B N 1
ATOM 4953 C CA . GLY B 1 206 ? -13.477 -25.656 -19.688 1 96.12 206 GLY B CA 1
ATOM 4954 C C . GLY B 1 206 ? -13.328 -26.453 -18.422 1 96.12 206 GLY B C 1
ATOM 4955 O O . GLY B 1 206 ? -12.359 -26.266 -17.672 1 96.12 206 GLY B O 1
ATOM 4956 N N . LEU B 1 207 ? -14.219 -27.375 -18.25 1 95.5 207 LEU B N 1
ATOM 4957 C CA . LEU B 1 207 ? -14.211 -28.188 -17.031 1 95.5 207 LEU B CA 1
ATOM 4958 C C . LEU B 1 207 ? -13.305 -29.406 -17.203 1 95.5 207 LEU B C 1
ATOM 4960 O O . LEU B 1 207 ? -13 -29.812 -18.328 1 95.5 207 LEU B O 1
ATOM 4964 N N . GLY B 1 208 ? -12.844 -29.875 -16.109 1 94 208 GLY B N 1
ATOM 4965 C CA . GLY B 1 208 ? -12.156 -31.156 -16.109 1 94 208 GLY B CA 1
ATOM 4966 C C . GLY B 1 208 ? -10.656 -31.016 -16.266 1 94 208 GLY B C 1
ATOM 4967 O O . GLY B 1 208 ? -9.945 -32.031 -16.391 1 94 208 GLY B O 1
ATOM 4968 N N . ILE B 1 209 ? -10.164 -29.906 -16.391 1 96.44 209 ILE B N 1
ATOM 4969 C CA . ILE B 1 209 ? -8.727 -29.672 -16.516 1 96.44 209 ILE B CA 1
ATOM 4970 C C . ILE B 1 209 ? -8.18 -29.125 -15.195 1 96.44 209 ILE B C 1
ATOM 4972 O O . ILE B 1 209 ? -8.766 -28.203 -14.617 1 96.44 209 ILE B O 1
ATOM 4976 N N . GLN B 1 210 ? -7.094 -29.719 -14.727 1 97.25 210 GLN B N 1
ATOM 4977 C CA . GLN B 1 210 ? -6.438 -29.188 -13.539 1 97.25 210 GLN B CA 1
ATOM 4978 C C . GLN B 1 210 ? -5.617 -27.938 -13.875 1 97.25 210 GLN B C 1
ATOM 4980 O O . GLN B 1 210 ? -4.863 -27.938 -14.852 1 97.25 210 GLN B O 1
ATOM 4985 N N . ARG B 1 211 ? -5.855 -26.906 -13.055 1 98.25 211 ARG B N 1
ATOM 4986 C CA . ARG B 1 211 ? -5.188 -25.641 -13.352 1 98.25 211 ARG B CA 1
ATOM 4987 C C . ARG B 1 211 ? -4.605 -25.016 -12.086 1 98.25 211 ARG B C 1
ATOM 4989 O O . ARG B 1 211 ? -4.953 -25.422 -10.977 1 98.25 211 ARG B O 1
ATOM 4996 N N . ARG B 1 212 ? -3.705 -24.109 -12.352 1 98.44 212 ARG B N 1
ATOM 4997 C CA . ARG B 1 212 ? -3.133 -23.266 -11.305 1 98.44 212 ARG B CA 1
ATOM 4998 C C . ARG B 1 212 ? -2.719 -21.906 -11.859 1 98.44 212 ARG B C 1
ATOM 5000 O O . ARG B 1 212 ? -2.463 -21.766 -13.055 1 98.44 212 ARG B O 1
ATOM 5007 N N . ILE B 1 213 ? -2.699 -20.938 -10.969 1 98.38 213 ILE B N 1
ATOM 5008 C CA . ILE B 1 213 ? -2.078 -19.656 -11.266 1 98.38 213 ILE B CA 1
ATOM 5009 C C . ILE B 1 213 ? -0.847 -19.469 -10.391 1 98.38 213 ILE B C 1
ATOM 5011 O O . ILE B 1 213 ? -0.897 -19.703 -9.18 1 98.38 213 ILE B O 1
ATOM 5015 N N . THR B 1 214 ? 0.234 -19.125 -11.062 1 98.5 214 THR B N 1
ATOM 5016 C CA . THR B 1 214 ? 1.498 -19.016 -10.336 1 98.5 214 THR B CA 1
ATOM 5017 C C . THR B 1 214 ? 2.229 -17.734 -10.703 1 98.5 214 THR B C 1
ATOM 5019 O O . THR B 1 214 ? 2.279 -17.359 -11.875 1 98.5 214 THR B O 1
ATOM 5022 N N . ILE B 1 215 ? 2.664 -16.969 -9.648 1 98.31 215 ILE B N 1
ATOM 5023 C CA . ILE B 1 215 ? 3.674 -15.961 -9.938 1 98.31 215 ILE B CA 1
ATOM 5024 C C . ILE B 1 215 ? 5.047 -16.625 -10.055 1 98.31 215 ILE B C 1
ATOM 5026 O O . ILE B 1 215 ? 5.594 -17.109 -9.07 1 98.31 215 ILE B O 1
ATOM 5030 N N . ASP B 1 216 ? 5.566 -16.594 -11.195 1 96.88 216 ASP B N 1
ATOM 5031 C CA . ASP B 1 216 ? 6.793 -17.344 -11.469 1 96.88 216 ASP B CA 1
ATOM 5032 C C . ASP B 1 216 ? 8.016 -16.562 -10.984 1 96.88 216 ASP B C 1
ATOM 5034 O O . ASP B 1 216 ? 7.91 -15.406 -10.586 1 96.88 216 ASP B O 1
ATOM 5038 N N . TYR B 1 217 ? 9.188 -17.203 -11.062 1 93.31 217 TYR B N 1
ATOM 5039 C CA . TYR B 1 217 ? 10.438 -16.641 -10.57 1 93.31 217 TYR B CA 1
ATOM 5040 C C . TYR B 1 217 ? 10.805 -15.359 -11.32 1 93.31 217 TYR B C 1
ATOM 5042 O O . TYR B 1 217 ? 11.5 -14.492 -10.789 1 93.31 217 TYR B O 1
ATOM 5050 N N . ASP B 1 218 ? 10.25 -15.227 -12.57 1 94.31 218 ASP B N 1
ATOM 5051 C CA . ASP B 1 218 ? 10.586 -14.07 -13.391 1 94.31 218 ASP B CA 1
ATOM 5052 C C . ASP B 1 218 ? 9.586 -12.938 -13.172 1 94.31 218 ASP B C 1
ATOM 5054 O O . ASP B 1 218 ? 9.602 -11.93 -13.891 1 94.31 218 ASP B O 1
ATOM 5058 N N . GLY B 1 219 ? 8.656 -13.141 -12.258 1 96.81 219 GLY B N 1
ATOM 5059 C CA . GLY B 1 219 ? 7.785 -12.062 -11.828 1 96.81 219 GLY B CA 1
ATOM 5060 C C . GLY B 1 219 ? 6.496 -11.984 -12.625 1 96.81 219 GLY B C 1
ATOM 5061 O O . GLY B 1 219 ? 5.66 -11.109 -12.391 1 96.81 219 GLY B O 1
ATOM 5062 N N . ASN B 1 220 ? 6.336 -12.867 -13.609 1 97.62 220 ASN B N 1
ATOM 5063 C CA . ASN B 1 220 ? 5.086 -12.883 -14.367 1 97.62 220 ASN B CA 1
ATOM 5064 C C . ASN B 1 220 ? 4.035 -13.758 -13.695 1 97.62 220 ASN B C 1
ATOM 5066 O O . ASN B 1 220 ? 4.371 -14.68 -12.953 1 97.62 220 ASN B O 1
ATOM 5070 N N . LEU B 1 221 ? 2.814 -13.344 -13.875 1 98.56 221 LEU B N 1
ATOM 5071 C CA . LEU B 1 221 ? 1.665 -14.141 -13.453 1 98.56 221 LEU B CA 1
ATOM 5072 C C . LEU B 1 221 ? 1.162 -15.023 -14.586 1 98.56 221 LEU B C 1
ATOM 5074 O O . LEU B 1 221 ? 0.782 -14.523 -15.648 1 98.56 221 LEU B O 1
ATOM 5078 N N . ARG B 1 222 ? 1.152 -16.344 -14.336 1 98.44 222 ARG B N 1
ATOM 5079 C CA . ARG B 1 222 ? 0.769 -17.25 -15.414 1 98.44 222 ARG B CA 1
ATOM 5080 C C . ARG B 1 222 ? -0.264 -18.266 -14.945 1 98.44 222 ARG B C 1
ATOM 5082 O O . ARG B 1 222 ? -0.243 -18.688 -13.781 1 98.44 222 ARG B O 1
ATOM 5089 N N . MET B 1 223 ? -1.108 -18.578 -15.875 1 98.56 223 MET B N 1
ATOM 5090 C CA . MET B 1 223 ? -2.045 -19.688 -15.688 1 98.56 223 MET B CA 1
ATOM 5091 C C . MET B 1 223 ? -1.55 -20.938 -16.406 1 98.56 223 MET B C 1
ATOM 5093 O O . MET B 1 223 ? -1.165 -20.891 -17.562 1 98.56 223 MET B O 1
ATOM 5097 N N . TYR B 1 224 ? -1.541 -22.016 -15.648 1 98.62 224 TYR B N 1
ATOM 5098 C CA . TYR B 1 224 ? -1.069 -23.297 -16.172 1 98.62 224 TYR B CA 1
ATOM 5099 C C . TYR B 1 224 ? -2.197 -24.312 -16.203 1 98.62 224 TYR B C 1
ATOM 5101 O O . TYR B 1 224 ? -3.004 -24.391 -15.273 1 98.62 224 TYR B O 1
ATOM 5109 N N . SER B 1 225 ? -2.23 -25.062 -17.281 1 98.19 225 SER B N 1
ATOM 5110 C CA . SER B 1 225 ? -3.127 -26.203 -17.422 1 98.19 225 SER B CA 1
ATOM 5111 C C . SER B 1 225 ? -2.346 -27.5 -17.531 1 98.19 225 SER B C 1
ATOM 5113 O O . SER B 1 225 ? -1.341 -27.578 -18.234 1 98.19 225 SER B O 1
ATOM 5115 N N . LEU B 1 226 ? -2.812 -28.469 -16.797 1 98.12 226 LEU B N 1
ATOM 5116 C CA . LEU B 1 226 ? -2.117 -29.75 -16.781 1 98.12 226 LEU B CA 1
ATOM 5117 C C . LEU B 1 226 ? -2.629 -30.656 -17.891 1 98.12 226 LEU B C 1
ATOM 5119 O O . LEU B 1 226 ? -3.838 -30.859 -18.031 1 98.12 226 LEU B O 1
ATOM 5123 N N . ASN B 1 227 ? -1.724 -31.125 -18.703 1 96.06 227 ASN B N 1
ATOM 5124 C CA . ASN B 1 227 ? -2.057 -32.188 -19.625 1 96.06 227 ASN B CA 1
ATOM 5125 C C . ASN B 1 227 ? -2.107 -33.562 -18.922 1 96.06 227 ASN B C 1
ATOM 5127 O O . ASN B 1 227 ? -1.072 -34.094 -18.531 1 96.06 227 ASN B O 1
ATOM 5131 N N . ALA B 1 228 ? -3.197 -34.156 -18.875 1 92.12 228 ALA B N 1
ATOM 5132 C CA . ALA B 1 228 ? -3.393 -35.375 -18.109 1 92.12 228 ALA B CA 1
ATOM 5133 C C . ALA B 1 228 ? -2.656 -36.562 -18.734 1 92.12 228 ALA B C 1
ATOM 5135 O O . ALA B 1 228 ? -2.293 -37.5 -18.047 1 92.12 228 ALA B O 1
ATOM 5136 N N . SER B 1 229 ? -2.418 -36.5 -19.953 1 93.88 229 SER B N 1
ATOM 5137 C CA . SER B 1 229 ? -1.81 -37.625 -20.672 1 93.88 229 SER B CA 1
ATOM 5138 C C . SER B 1 229 ? -0.316 -37.719 -20.375 1 93.88 229 SER B C 1
ATOM 5140 O O . SER B 1 229 ? 0.208 -38.812 -20.156 1 93.88 229 SER B O 1
ATOM 5142 N N . ASP B 1 230 ? 0.327 -36.594 -20.328 1 94.69 230 ASP B N 1
ATOM 5143 C CA . ASP B 1 230 ? 1.777 -36.688 -20.172 1 94.69 230 ASP B CA 1
ATOM 5144 C C . ASP B 1 230 ? 2.23 -36.031 -18.859 1 94.69 230 ASP B C 1
ATOM 5146 O O . ASP B 1 230 ? 3.408 -36.094 -18.516 1 94.69 230 ASP B O 1
ATOM 5150 N N . GLY B 1 231 ? 1.333 -35.375 -18.25 1 96.25 231 GLY B N 1
ATOM 5151 C CA . GLY B 1 231 ? 1.644 -34.812 -16.938 1 96.25 231 GLY B CA 1
ATOM 5152 C C . GLY B 1 231 ? 2.402 -33.5 -17.031 1 96.25 231 GLY B C 1
ATOM 5153 O O . GLY B 1 231 ? 2.988 -33.062 -16.047 1 96.25 231 GLY B O 1
ATOM 5154 N N . ASN B 1 232 ? 2.385 -32.875 -18.203 1 97.38 232 ASN B N 1
ATOM 5155 C CA . ASN B 1 232 ? 3.109 -31.625 -18.391 1 97.38 232 ASN B CA 1
ATOM 5156 C C . ASN B 1 232 ? 2.174 -30.422 -18.328 1 97.38 232 ASN B C 1
ATOM 5158 O O . ASN B 1 232 ? 0.992 -30.531 -18.672 1 97.38 232 ASN B O 1
ATOM 5162 N N . TRP B 1 233 ? 2.777 -29.328 -17.953 1 97.88 233 TRP B N 1
ATOM 5163 C CA . TRP B 1 233 ? 2.012 -28.094 -17.859 1 97.88 233 TRP B CA 1
ATOM 5164 C C . TRP B 1 233 ? 2.115 -27.281 -19.156 1 97.88 233 TRP B C 1
ATOM 5166 O O . TRP B 1 233 ? 3.17 -27.266 -19.797 1 97.88 233 TRP B O 1
ATOM 5176 N N . THR B 1 234 ? 1.065 -26.625 -19.469 1 97.38 234 THR B N 1
ATOM 5177 C CA . THR B 1 234 ? 1.042 -25.656 -20.562 1 97.38 234 THR B CA 1
ATOM 5178 C C . THR B 1 234 ? 0.544 -24.297 -20.062 1 97.38 234 THR B C 1
ATOM 5180 O O . THR B 1 234 ? -0.416 -24.219 -19.297 1 97.38 234 THR B O 1
ATOM 5183 N N . ILE B 1 235 ? 1.281 -23.266 -20.484 1 96.44 235 ILE B N 1
ATOM 5184 C CA . ILE B 1 235 ? 0.826 -21.922 -20.141 1 96.44 235 ILE B CA 1
ATOM 5185 C C . ILE B 1 235 ? -0.41 -21.578 -20.969 1 96.44 235 ILE B C 1
ATOM 5187 O O . ILE B 1 235 ? -0.364 -21.594 -22.203 1 96.44 235 ILE B O 1
ATOM 5191 N N . THR B 1 236 ? -1.449 -21.234 -20.312 1 97.69 236 THR B N 1
ATOM 5192 C CA . THR B 1 236 ? -2.697 -20.984 -21.031 1 97.69 236 THR B CA 1
ATOM 5193 C C . THR B 1 236 ? -3.211 -19.578 -20.734 1 97.69 236 THR B C 1
ATOM 5195 O O . THR B 1 236 ? -4.258 -19.172 -21.25 1 97.69 236 THR B O 1
ATOM 5198 N N . GLY B 1 237 ? -2.518 -18.828 -19.906 1 96.12 237 GLY B N 1
ATOM 5199 C CA . GLY B 1 237 ? -2.775 -17.422 -19.609 1 96.12 237 GLY B CA 1
ATOM 5200 C C . GLY B 1 237 ? -1.579 -16.719 -19.016 1 96.12 237 GLY B C 1
ATOM 5201 O O . GLY B 1 237 ? -0.766 -17.328 -18.312 1 96.12 237 GLY B O 1
ATOM 5202 N N . GLU B 1 238 ? -1.511 -15.422 -19.281 1 95.06 238 GLU B N 1
ATOM 5203 C CA . GLU B 1 238 ? -0.403 -14.625 -18.781 1 95.06 238 GLU B CA 1
ATOM 5204 C C . GLU B 1 238 ? -0.867 -13.227 -18.375 1 95.06 238 GLU B C 1
ATOM 5206 O O . GLU B 1 238 ? -1.689 -12.617 -19.062 1 95.06 238 GLU B O 1
ATOM 5211 N N . GLY B 1 239 ? -0.314 -12.766 -17.281 1 94.44 239 GLY B N 1
ATOM 5212 C CA . GLY B 1 239 ? -0.636 -11.422 -16.844 1 94.44 239 GLY B CA 1
ATOM 5213 C C . GLY B 1 239 ? 0.167 -10.344 -17.547 1 94.44 239 GLY B C 1
ATOM 5214 O O . GLY B 1 239 ? -0.4 -9.469 -18.203 1 94.44 239 GLY B O 1
ATOM 5215 N N . VAL B 1 240 ? 1.512 -10.531 -17.469 1 93.88 240 VAL B N 1
ATOM 5216 C CA . VAL B 1 240 ? 2.406 -9.57 -18.109 1 93.88 240 VAL B CA 1
ATOM 5217 C C . VAL B 1 240 ? 2.781 -10.047 -19.5 1 93.88 240 VAL B C 1
ATOM 5219 O O . VAL B 1 240 ? 3.498 -11.039 -19.656 1 93.88 240 VAL B O 1
ATOM 5222 N N . LEU B 1 241 ? 2.408 -9.336 -20.453 1 86.44 241 LEU B N 1
ATOM 5223 C CA . LEU B 1 241 ? 2.611 -9.773 -21.844 1 86.44 241 LEU B CA 1
ATOM 5224 C C . LEU B 1 241 ? 3.973 -9.32 -22.359 1 86.44 241 LEU B C 1
ATOM 5226 O O . LEU B 1 241 ? 4.625 -10.039 -23.109 1 86.44 241 LEU B O 1
ATOM 5230 N N . GLN B 1 242 ? 4.402 -8.117 -21.938 1 86.25 242 GLN B N 1
ATOM 5231 C CA . GLN B 1 242 ? 5.727 -7.621 -22.281 1 86.25 242 GLN B CA 1
ATOM 5232 C C . GLN B 1 242 ? 6.695 -7.777 -21.109 1 86.25 242 GLN B C 1
ATOM 5234 O O . GLN B 1 242 ? 6.742 -6.934 -20.219 1 86.25 242 GLN B O 1
ATOM 5239 N N . MET B 1 243 ? 7.516 -8.766 -21.234 1 92.44 243 MET B N 1
ATOM 5240 C CA . MET B 1 243 ? 8.312 -9.211 -20.109 1 92.44 243 MET B CA 1
ATOM 5241 C C . MET B 1 243 ? 9.297 -8.133 -19.672 1 92.44 243 MET B C 1
ATOM 5243 O O . MET B 1 243 ? 9.656 -8.055 -18.484 1 92.44 243 MET B O 1
ATOM 5247 N N . CYS B 1 244 ? 9.703 -7.246 -20.547 1 91.31 244 CYS B N 1
ATOM 5248 C CA . CYS B 1 244 ? 10.688 -6.23 -20.188 1 91.31 244 CYS B CA 1
ATOM 5249 C C . CYS B 1 244 ? 10.062 -5.16 -19.297 1 91.31 244 CYS B C 1
ATOM 5251 O O . CYS B 1 244 ? 10.766 -4.32 -18.734 1 91.31 244 CYS B O 1
ATOM 5253 N N . TYR B 1 245 ? 8.773 -5.27 -19.062 1 90.62 245 TYR B N 1
ATOM 5254 C CA . TYR B 1 245 ? 8.117 -4.359 -18.141 1 90.62 245 TYR B CA 1
ATOM 5255 C C . TYR B 1 245 ? 8.125 -4.93 -16.719 1 90.62 245 TYR B C 1
ATOM 5257 O O . TYR B 1 245 ? 7.734 -4.25 -15.773 1 90.62 245 TYR B O 1
ATOM 5265 N N . VAL B 1 246 ? 8.531 -6.203 -16.609 1 94.81 246 VAL B N 1
ATOM 5266 C CA . VAL B 1 246 ? 8.68 -6.762 -15.266 1 94.81 246 VAL B CA 1
ATOM 5267 C C . VAL B 1 246 ? 9.883 -6.125 -14.57 1 94.81 246 VAL B C 1
ATOM 5269 O O . VAL B 1 246 ? 11.008 -6.215 -15.062 1 94.81 246 VAL B O 1
ATOM 5272 N N . HIS B 1 247 ? 9.625 -5.484 -13.492 1 93.88 247 HIS B N 1
ATOM 5273 C CA . HIS B 1 247 ? 10.695 -4.816 -12.758 1 93.88 247 HIS B CA 1
ATOM 5274 C C . HIS B 1 247 ? 11.578 -5.828 -12.039 1 93.88 247 HIS B C 1
ATOM 5276 O O . HIS B 1 247 ? 11.086 -6.832 -11.516 1 93.88 247 HIS B O 1
ATOM 5282 N N . GLY B 1 248 ? 12.898 -5.535 -12.055 1 92.88 248 GLY B N 1
ATOM 5283 C CA . GLY B 1 248 ? 13.859 -6.391 -11.383 1 92.88 248 GLY B CA 1
ATOM 5284 C C . GLY B 1 248 ? 14.266 -7.598 -12.211 1 92.88 248 GLY B C 1
ATOM 5285 O O . GLY B 1 248 ? 15.117 -8.383 -11.789 1 92.88 248 GLY B O 1
ATOM 5286 N N . LEU B 1 249 ? 13.664 -7.77 -13.391 1 94.12 249 LEU B N 1
ATOM 5287 C CA . LEU B 1 249 ? 13.891 -8.945 -14.227 1 94.12 249 LEU B CA 1
ATOM 5288 C C . LEU B 1 249 ? 15.375 -9.141 -14.5 1 94.12 249 LEU B C 1
ATOM 5290 O O . LEU B 1 249 ? 15.898 -10.25 -14.336 1 94.12 249 LEU B O 1
ATOM 5294 N N . CYS B 1 250 ? 16.062 -8.055 -14.922 1 95 250 CYS B N 1
ATOM 5295 C CA . CYS B 1 250 ? 17.469 -8.164 -15.289 1 95 250 CYS B CA 1
ATOM 5296 C C . CYS B 1 250 ? 18.359 -7.555 -14.219 1 95 250 CYS B C 1
ATOM 5298 O O . CYS B 1 250 ? 19.547 -7.285 -14.469 1 95 250 CYS B O 1
ATOM 5300 N N . GLY B 1 251 ? 17.781 -7.223 -13.023 1 94 251 GLY B N 1
ATOM 5301 C CA . GLY B 1 251 ? 18.547 -6.711 -11.898 1 94 251 GLY B CA 1
ATOM 5302 C C . GLY B 1 251 ? 19.141 -5.336 -12.156 1 94 251 GLY B C 1
ATOM 5303 O O . GLY B 1 251 ? 18.797 -4.68 -13.141 1 94 251 GLY B O 1
ATOM 5304 N N . ARG B 1 252 ? 20.031 -4.961 -11.211 1 94.31 252 ARG B N 1
ATOM 5305 C CA . ARG B 1 252 ? 20.672 -3.648 -11.258 1 94.31 252 ARG B CA 1
ATOM 5306 C C . ARG B 1 252 ? 21.578 -3.529 -12.477 1 94.31 252 ARG B C 1
ATOM 5308 O O . ARG B 1 252 ? 22.344 -4.445 -12.773 1 94.31 252 ARG B O 1
ATOM 5315 N N . ASN B 1 253 ? 21.484 -2.469 -13.234 1 95 253 ASN B N 1
ATOM 5316 C CA . ASN B 1 253 ? 22.312 -2.104 -14.383 1 95 253 ASN B CA 1
ATOM 5317 C C . ASN B 1 253 ? 22.031 -3.004 -15.578 1 95 253 ASN B C 1
ATOM 5319 O O . ASN B 1 253 ? 22.625 -2.826 -16.641 1 95 253 ASN B O 1
ATOM 5323 N N . GLY B 1 254 ? 21.188 -3.98 -15.414 1 95.81 254 GLY B N 1
ATOM 5324 C CA . GLY B 1 254 ? 20.875 -4.879 -16.516 1 95.81 254 GLY B CA 1
ATOM 5325 C C . GLY B 1 254 ? 19.891 -4.289 -17.5 1 95.81 254 GLY B C 1
ATOM 5326 O O . GLY B 1 254 ? 19.141 -3.365 -17.172 1 95.81 254 GLY B O 1
ATOM 5327 N N . ILE B 1 255 ? 19.922 -4.875 -18.734 1 94.81 255 ILE B N 1
ATOM 5328 C CA . ILE B 1 255 ? 19.031 -4.414 -19.797 1 94.81 255 ILE B CA 1
ATOM 5329 C C . ILE B 1 255 ? 18.234 -5.594 -20.359 1 94.81 255 ILE B C 1
ATOM 5331 O O . ILE B 1 255 ? 18.797 -6.652 -20.641 1 94.81 255 ILE B O 1
ATOM 5335 N N . CYS B 1 256 ? 16.969 -5.418 -20.391 1 94.94 256 CYS B N 1
ATOM 5336 C CA . CYS B 1 256 ? 16.094 -6.398 -21 1 94.94 256 CYS B CA 1
ATOM 5337 C C . CYS B 1 256 ? 15.859 -6.074 -22.469 1 94.94 256 CYS B C 1
ATOM 5339 O O . CYS B 1 256 ? 15.586 -4.926 -22.828 1 94.94 256 CYS B O 1
ATOM 5341 N N . GLU B 1 257 ? 16 -7.047 -23.344 1 90.88 257 GLU B N 1
ATOM 5342 C CA . GLU B 1 257 ? 15.805 -6.816 -24.766 1 90.88 257 GLU B CA 1
ATOM 5343 C C . GLU B 1 257 ? 15.141 -8.023 -25.438 1 90.88 257 GLU B C 1
ATOM 5345 O O . GLU B 1 257 ? 15.117 -9.117 -24.859 1 90.88 257 GLU B O 1
ATOM 5350 N N . TYR B 1 258 ? 14.508 -7.832 -26.578 1 83.31 258 TYR B N 1
ATOM 5351 C CA . TYR B 1 258 ? 13.789 -8.891 -27.281 1 83.31 258 TYR B CA 1
ATOM 5352 C C . TYR B 1 258 ? 14.555 -9.352 -28.516 1 83.31 258 TYR B C 1
ATOM 5354 O O . TYR B 1 258 ? 14.18 -10.336 -29.156 1 83.31 258 TYR B O 1
ATOM 5362 N N . SER B 1 259 ? 15.516 -8.617 -29.016 1 75.62 259 SER B N 1
ATOM 5363 C CA . SER B 1 259 ? 16.25 -8.992 -30.219 1 75.62 259 SER B CA 1
ATOM 5364 C C . SER B 1 259 ? 17.609 -9.602 -29.859 1 75.62 259 SER B C 1
ATOM 5366 O O . SER B 1 259 ? 18.453 -8.93 -29.266 1 75.62 259 SER B O 1
ATOM 5368 N N . PRO B 1 260 ? 17.688 -10.953 -30.141 1 71.88 260 PRO B N 1
ATOM 5369 C CA . PRO B 1 260 ? 16.953 -11.875 -31.016 1 71.88 260 PRO B CA 1
ATOM 5370 C C . PRO B 1 260 ? 15.812 -12.578 -30.297 1 71.88 260 PRO B C 1
ATOM 5372 O O . PRO B 1 260 ? 14.945 -13.164 -30.938 1 71.88 260 PRO B O 1
ATOM 5375 N N . GLY B 1 261 ? 15.852 -12.508 -29.062 1 78.5 261 GLY B N 1
ATOM 5376 C CA . GLY B 1 261 ? 14.852 -13.008 -28.141 1 78.5 261 GLY B CA 1
ATOM 5377 C C . GLY B 1 261 ? 14.891 -12.32 -26.797 1 78.5 261 GLY B C 1
ATOM 5378 O O . GLY B 1 261 ? 15.773 -11.5 -26.531 1 78.5 261 GLY B O 1
ATOM 5379 N N . LEU B 1 262 ? 13.898 -12.688 -26.078 1 87.69 262 LEU B N 1
ATOM 5380 C CA . LEU B 1 262 ? 13.891 -12.102 -24.75 1 87.69 262 LEU B CA 1
ATOM 5381 C C . LEU B 1 262 ? 15.164 -12.469 -23.984 1 87.69 262 LEU B C 1
ATOM 5383 O O . LEU B 1 262 ? 15.469 -13.648 -23.812 1 87.69 262 LEU B O 1
ATOM 5387 N N . ARG B 1 263 ? 15.898 -11.508 -23.594 1 92.5 263 ARG B N 1
ATOM 5388 C CA . ARG B 1 263 ? 17.125 -11.789 -22.859 1 92.5 263 ARG B CA 1
ATOM 5389 C C . ARG B 1 263 ? 17.562 -10.586 -22.031 1 92.5 263 ARG B C 1
ATOM 5391 O O . ARG B 1 263 ? 17.109 -9.469 -22.281 1 92.5 263 ARG B O 1
ATOM 5398 N N . CYS B 1 264 ? 18.359 -10.844 -21.078 1 95.44 264 CYS B N 1
ATOM 5399 C CA . CYS B 1 264 ? 19.031 -9.812 -20.297 1 95.44 264 CYS B CA 1
ATOM 5400 C C . CYS B 1 264 ? 20.484 -9.648 -20.75 1 95.44 264 CYS B C 1
ATOM 5402 O O . CYS B 1 264 ? 21.141 -10.625 -21.094 1 95.44 264 CYS B O 1
ATOM 5404 N N . THR B 1 265 ? 20.922 -8.414 -20.828 1 95 265 THR B N 1
ATOM 5405 C CA . THR B 1 265 ? 22.312 -8.125 -21.203 1 95 265 THR B CA 1
ATOM 5406 C C . THR B 1 265 ? 22.906 -7.059 -20.281 1 95 265 THR B C 1
ATOM 5408 O O . THR B 1 265 ? 22.172 -6.352 -19.578 1 95 265 THR B O 1
ATOM 5411 N N . CYS B 1 266 ? 24.219 -7.055 -20.234 1 96.38 266 CYS B N 1
ATOM 5412 C CA . CYS B 1 266 ? 24.922 -5.984 -19.531 1 96.38 266 CYS B CA 1
ATOM 5413 C C . CYS B 1 266 ? 25.391 -4.914 -20.516 1 96.38 266 CYS B C 1
ATOM 5415 O O . CYS B 1 266 ? 25.812 -5.227 -21.625 1 96.38 266 CYS B O 1
ATOM 5417 N N . PRO B 1 267 ? 25.281 -3.65 -20.125 1 94.06 267 PRO B N 1
ATOM 5418 C CA . PRO B 1 267 ? 25.828 -2.605 -21 1 94.06 267 PRO B CA 1
ATOM 5419 C C . PRO B 1 267 ? 27.344 -2.67 -21.109 1 94.06 267 PRO B C 1
ATOM 5421 O O . PRO B 1 267 ? 28 -3.377 -20.328 1 94.06 267 PRO B O 1
ATOM 5424 N N . PRO B 1 268 ? 27.844 -1.969 -22.172 1 91 268 PRO B N 1
ATOM 5425 C CA . PRO B 1 268 ? 29.297 -1.969 -22.312 1 91 268 PRO B CA 1
ATOM 5426 C C . PRO B 1 268 ? 30.016 -1.518 -21.047 1 91 268 PRO B C 1
ATOM 5428 O O . PRO B 1 268 ? 29.609 -0.528 -20.422 1 91 268 PRO B O 1
ATOM 5431 N N . GLY B 1 269 ? 31.031 -2.24 -20.656 1 92.06 269 GLY B N 1
ATOM 5432 C CA . GLY B 1 269 ? 31.797 -1.922 -19.469 1 92.06 269 GLY B CA 1
ATOM 5433 C C . GLY B 1 269 ? 31.266 -2.611 -18.219 1 92.06 269 GLY B C 1
ATOM 5434 O O . GLY B 1 269 ? 31.797 -2.438 -17.125 1 92.06 269 GLY B O 1
ATOM 5435 N N . TYR B 1 270 ? 30.234 -3.316 -18.391 1 95.81 270 TYR B N 1
ATOM 5436 C CA . TYR B 1 270 ? 29.641 -4.059 -17.281 1 95.81 270 TYR B CA 1
ATOM 5437 C C . TYR B 1 270 ? 29.688 -5.559 -17.531 1 95.81 270 TYR B C 1
ATOM 5439 O O . TYR B 1 270 ? 29.812 -5.996 -18.688 1 95.81 270 TYR B O 1
ATOM 5447 N N . GLU B 1 271 ? 29.625 -6.297 -16.406 1 96.94 271 GLU B N 1
ATOM 5448 C CA . GLU B 1 271 ? 29.531 -7.754 -16.469 1 96.94 271 GLU B CA 1
ATOM 5449 C C . GLU B 1 271 ? 28.531 -8.289 -15.445 1 96.94 271 GLU B C 1
ATOM 5451 O O . GLU B 1 271 ? 28.188 -7.602 -14.484 1 96.94 271 GLU B O 1
ATOM 5456 N N . MET B 1 272 ? 28.062 -9.516 -15.719 1 97 272 MET B N 1
ATOM 5457 C CA . MET B 1 272 ? 27.125 -10.109 -14.781 1 97 272 MET B CA 1
ATOM 5458 C C . MET B 1 272 ? 27.719 -10.172 -13.375 1 97 272 MET B C 1
ATOM 5460 O O . MET B 1 272 ? 28.875 -10.555 -13.203 1 97 272 MET B O 1
ATOM 5464 N N . THR B 1 273 ? 27 -9.742 -12.445 1 96.31 273 THR B N 1
ATOM 5465 C CA . THR B 1 273 ? 27.438 -9.852 -11.062 1 96.31 273 THR B CA 1
ATOM 5466 C C . THR B 1 273 ? 27.516 -11.312 -10.633 1 96.31 273 THR B C 1
ATOM 5468 O O . THR B 1 273 ? 28.484 -11.719 -9.992 1 96.31 273 THR B O 1
ATOM 5471 N N . ASP B 1 274 ? 26.484 -12.07 -10.914 1 94.69 274 ASP B N 1
ATOM 5472 C CA . ASP B 1 274 ? 26.391 -13.516 -10.734 1 94.69 274 ASP B CA 1
ATOM 5473 C C . ASP B 1 274 ? 26.109 -14.211 -12.062 1 94.69 274 ASP B C 1
ATOM 5475 O O . ASP B 1 274 ? 25.016 -14.07 -12.625 1 94.69 274 ASP B O 1
ATOM 5479 N N . PRO B 1 275 ? 26.969 -14.945 -12.531 1 93 275 PRO B N 1
ATOM 5480 C CA . PRO B 1 275 ? 26.828 -15.555 -13.859 1 93 275 PRO B CA 1
ATOM 5481 C C . PRO B 1 275 ? 25.641 -16.516 -13.945 1 93 275 PRO B C 1
ATOM 5483 O O . PRO B 1 275 ? 25.203 -16.859 -15.047 1 93 275 PRO B O 1
ATOM 5486 N N . GLU B 1 276 ? 25.094 -16.859 -12.844 1 91.94 276 GLU B N 1
ATOM 5487 C CA . GLU B 1 276 ? 24.031 -17.844 -12.867 1 91.94 276 GLU B CA 1
ATOM 5488 C C . GLU B 1 276 ? 22.672 -17.203 -12.555 1 91.94 276 GLU B C 1
ATOM 5490 O O . GLU B 1 276 ? 21.641 -17.891 -12.57 1 91.94 276 GLU B O 1
ATOM 5495 N N . ASN B 1 277 ? 22.766 -15.953 -12.359 1 91.44 277 ASN B N 1
ATOM 5496 C CA . ASN B 1 277 ? 21.531 -15.344 -11.891 1 91.44 277 ASN B CA 1
ATOM 5497 C C . ASN B 1 277 ? 21.406 -13.906 -12.367 1 91.44 277 ASN B C 1
ATOM 5499 O O . ASN B 1 277 ? 21.984 -12.992 -11.781 1 91.44 277 ASN B O 1
ATOM 5503 N N . TRP B 1 278 ? 20.562 -13.656 -13.32 1 91.25 278 TRP B N 1
ATOM 5504 C CA . TRP B 1 278 ? 20.406 -12.344 -13.938 1 91.25 278 TRP B CA 1
ATOM 5505 C C . TRP B 1 278 ? 19.734 -11.367 -12.977 1 91.25 278 TRP B C 1
ATOM 5507 O O . TRP B 1 278 ? 19.828 -10.148 -13.141 1 91.25 278 TRP B O 1
ATOM 5517 N N . SER B 1 279 ? 19.016 -11.875 -11.953 1 87.88 279 SER B N 1
ATOM 5518 C CA . SER B 1 279 ? 18.312 -10.977 -11.031 1 87.88 279 SER B CA 1
ATOM 5519 C C . SER B 1 279 ? 19.297 -10.156 -10.211 1 87.88 279 SER B C 1
ATOM 5521 O O . SER B 1 279 ? 18.922 -9.148 -9.609 1 87.88 279 SER B O 1
ATOM 5523 N N . ARG B 1 280 ? 20.578 -10.578 -10.234 1 92.5 280 ARG B N 1
ATOM 5524 C CA . ARG B 1 280 ? 21.609 -9.859 -9.5 1 92.5 280 ARG B CA 1
ATOM 5525 C C . ARG B 1 280 ? 22.219 -8.742 -10.344 1 92.5 280 ARG B C 1
ATOM 5527 O O . ARG B 1 280 ? 23.016 -7.941 -9.859 1 92.5 280 ARG B O 1
ATOM 5534 N N . GLY B 1 281 ? 21.891 -8.766 -11.586 1 95.56 281 GLY B N 1
ATOM 5535 C CA . GLY B 1 281 ? 22.219 -7.652 -12.461 1 95.56 281 GLY B CA 1
ATOM 5536 C C . GLY B 1 281 ? 23.672 -7.648 -12.906 1 95.56 281 GLY B C 1
ATOM 5537 O O . GLY B 1 281 ? 24.25 -8.711 -13.133 1 95.56 281 GLY B O 1
ATOM 5538 N N . CYS B 1 282 ? 24.109 -6.469 -13.188 1 97.31 282 CYS B N 1
ATOM 5539 C CA . CYS B 1 282 ? 25.438 -6.262 -13.734 1 97.31 282 CYS B CA 1
ATOM 5540 C C . CYS B 1 282 ? 26.266 -5.375 -12.812 1 97.31 282 CYS B C 1
ATOM 5542 O O . CYS B 1 282 ? 25.734 -4.516 -12.117 1 97.31 282 CYS B O 1
ATOM 5544 N N . ARG B 1 283 ? 27.516 -5.625 -12.805 1 96 283 ARG B N 1
ATOM 5545 C CA . ARG B 1 283 ? 28.453 -4.777 -12.078 1 96 283 ARG B CA 1
ATOM 5546 C C . ARG B 1 283 ? 29.438 -4.109 -13.031 1 96 283 ARG B C 1
ATOM 5548 O O . ARG B 1 283 ? 29.844 -4.707 -14.023 1 96 283 ARG B O 1
ATOM 5555 N N . PRO B 1 284 ? 29.781 -2.84 -12.695 1 93.12 284 PRO B N 1
ATOM 5556 C CA . PRO B 1 284 ? 30.75 -2.166 -13.555 1 93.12 284 PRO B CA 1
ATOM 5557 C C . PRO B 1 284 ? 32.156 -2.727 -13.406 1 93.12 284 PRO B C 1
ATOM 5559 O O . PRO B 1 284 ? 32.531 -3.16 -12.312 1 93.12 284 PRO B O 1
ATOM 5562 N N . THR B 1 285 ? 32.844 -2.742 -14.469 1 92.62 285 THR B N 1
ATOM 5563 C CA . THR B 1 285 ? 34.25 -3.162 -14.438 1 92.62 285 THR B CA 1
ATOM 5564 C C . THR B 1 285 ? 35.156 -1.976 -14.148 1 92.62 285 THR B C 1
ATOM 5566 O O . THR B 1 285 ? 36.375 -2.098 -14.219 1 92.62 285 THR B O 1
ATOM 5569 N N . PHE B 1 286 ? 34.531 -0.839 -13.938 1 87.56 286 PHE B N 1
ATOM 5570 C CA . PHE B 1 286 ? 35.219 0.396 -13.609 1 87.56 286 PHE B CA 1
ATOM 5571 C C . PHE B 1 286 ? 34.688 0.99 -12.312 1 87.56 286 PHE B C 1
ATOM 5573 O O . PHE B 1 286 ? 33.719 0.5 -11.75 1 87.56 286 PHE B O 1
ATOM 5580 N N . SER B 1 287 ? 35.438 1.898 -11.68 1 83.25 287 SER B N 1
ATOM 5581 C CA . SER B 1 287 ? 35.031 2.521 -10.43 1 83.25 287 SER B CA 1
ATOM 5582 C C . SER B 1 287 ? 34.719 4.004 -10.625 1 83.25 287 SER B C 1
ATOM 5584 O O . SER B 1 287 ? 35.438 4.699 -11.352 1 83.25 287 SER B O 1
ATOM 5586 N N . VAL B 1 288 ? 33.438 4.34 -10.234 1 76.88 288 VAL B N 1
ATOM 5587 C CA . VAL B 1 288 ? 33.062 5.746 -10.25 1 76.88 288 VAL B CA 1
ATOM 5588 C C . VAL B 1 288 ? 32.906 6.262 -8.82 1 76.88 288 VAL B C 1
ATOM 5590 O O . VAL B 1 288 ? 32.312 5.59 -7.98 1 76.88 288 VAL B O 1
ATOM 5593 N N . SER B 1 289 ? 33.688 7.316 -8.367 1 78.25 289 SER B N 1
ATOM 5594 C CA . SER B 1 289 ? 33.562 7.906 -7.035 1 78.25 289 SER B CA 1
ATOM 5595 C C . SER B 1 289 ? 33.469 9.422 -7.109 1 78.25 289 SER B C 1
ATOM 5597 O O . SER B 1 289 ? 33.969 10.031 -8.062 1 78.25 289 SER B O 1
ATOM 5599 N N . CYS B 1 290 ? 32.625 10.172 -6.391 1 81.88 290 CYS B N 1
ATOM 5600 C CA . CYS B 1 290 ? 32.406 11.617 -6.383 1 81.88 290 CYS B CA 1
ATOM 5601 C C . CYS B 1 290 ? 33.75 12.344 -6.211 1 81.88 290 CYS B C 1
ATOM 5603 O O . CYS B 1 290 ? 33.938 13.43 -6.758 1 81.88 290 CYS B O 1
ATOM 5605 N N . GLY B 1 291 ? 34.781 11.75 -5.871 1 69.94 291 GLY B N 1
ATOM 5606 C CA . GLY B 1 291 ? 36.062 12.375 -5.707 1 69.94 291 GLY B CA 1
ATOM 5607 C C . GLY B 1 291 ? 36.938 12.258 -6.941 1 69.94 291 GLY B C 1
ATOM 5608 O O . GLY B 1 291 ? 37.938 12.961 -7.07 1 69.94 291 GLY B O 1
ATOM 5609 N N . GLN B 1 292 ? 36.469 11.516 -7.82 1 67 292 GLN B N 1
ATOM 5610 C CA . GLN B 1 292 ? 37.281 11.297 -9.016 1 67 292 GLN B CA 1
ATOM 5611 C C . GLN B 1 292 ? 36.906 12.281 -10.117 1 67 292 GLN B C 1
ATOM 5613 O O . GLN B 1 292 ? 35.75 12.695 -10.227 1 67 292 GLN B O 1
ATOM 5618 N N . GLN B 1 293 ? 38 12.75 -10.828 1 64.81 293 GLN B N 1
ATOM 5619 C CA . GLN B 1 293 ? 37.75 13.633 -11.961 1 64.81 293 GLN B CA 1
ATOM 5620 C C . GLN B 1 293 ? 36.938 12.93 -13.039 1 64.81 293 GLN B C 1
ATOM 5622 O O . GLN B 1 293 ? 37.25 11.812 -13.453 1 64.81 293 GLN B O 1
ATOM 5627 N N . ARG B 1 294 ? 35.719 13.266 -13.328 1 64.19 294 ARG B N 1
ATOM 5628 C CA . ARG B 1 294 ? 34.75 12.664 -14.258 1 64.19 294 ARG B CA 1
ATOM 5629 C C . ARG B 1 294 ? 35.25 12.766 -15.695 1 64.19 294 ARG B C 1
ATOM 5631 O O . ARG B 1 294 ? 34.688 12.172 -16.609 1 64.19 294 ARG B O 1
ATOM 5638 N N . GLU B 1 295 ? 36.438 13.461 -15.906 1 65 295 GLU B N 1
ATOM 5639 C CA . GLU B 1 295 ? 37 13.625 -17.25 1 65 295 GLU B CA 1
ATOM 5640 C C . GLU B 1 295 ? 37.469 12.297 -17.812 1 65 295 GLU B C 1
ATOM 5642 O O . GLU B 1 295 ? 37.562 12.133 -19.031 1 65 295 GLU B O 1
ATOM 5647 N N . ASP B 1 296 ? 37.625 11.312 -16.938 1 66.44 296 ASP B N 1
ATOM 5648 C CA . ASP B 1 296 ? 38.156 10.031 -17.375 1 66.44 296 ASP B CA 1
ATOM 5649 C C . ASP B 1 296 ? 37.031 9.109 -17.875 1 66.44 296 ASP B C 1
ATOM 5651 O O . ASP B 1 296 ? 37.312 8.016 -18.375 1 66.44 296 ASP B O 1
ATOM 5655 N N . PHE B 1 297 ? 35.812 9.609 -17.875 1 75.31 297 PHE B N 1
ATOM 5656 C CA . PHE B 1 297 ? 34.719 8.719 -18.25 1 75.31 297 PHE B CA 1
ATOM 5657 C C . PHE B 1 297 ? 34.031 9.219 -19.5 1 75.31 297 PHE B C 1
ATOM 5659 O O . PHE B 1 297 ? 33.969 10.422 -19.766 1 75.31 297 PHE B O 1
ATOM 5666 N N . THR B 1 298 ? 33.719 8.273 -20.375 1 82.38 298 THR B N 1
ATOM 5667 C CA . THR B 1 298 ? 32.969 8.586 -21.594 1 82.38 298 THR B CA 1
ATOM 5668 C C . THR B 1 298 ? 31.609 7.91 -21.562 1 82.38 298 THR B C 1
ATOM 5670 O O . THR B 1 298 ? 31.469 6.801 -21.047 1 82.38 298 THR B O 1
ATOM 5673 N N . PHE B 1 299 ? 30.672 8.664 -22.016 1 90.62 299 PHE B N 1
ATOM 5674 C CA . PHE B 1 299 ? 29.344 8.086 -22.125 1 90.62 299 PHE B CA 1
ATOM 5675 C C . PHE B 1 299 ? 29.266 7.133 -23.312 1 90.62 299 PHE B C 1
ATOM 5677 O O . PHE B 1 299 ? 29.828 7.414 -24.375 1 90.62 299 PHE B O 1
ATOM 5684 N N . VAL B 1 300 ? 28.703 6.047 -23.062 1 91 300 VAL B N 1
ATOM 5685 C CA . VAL B 1 300 ? 28.422 5.113 -24.141 1 91 300 VAL B CA 1
ATOM 5686 C C . VAL B 1 300 ? 26.922 5.133 -24.469 1 91 300 VAL B C 1
ATOM 5688 O O . VAL B 1 300 ? 26.094 4.996 -23.562 1 91 300 VAL B O 1
ATOM 5691 N N . LYS B 1 301 ? 26.641 5.281 -25.688 1 90.69 301 LYS B N 1
ATOM 5692 C CA . LYS B 1 301 ? 25.25 5.379 -26.125 1 90.69 301 LYS B CA 1
ATOM 5693 C C . LYS B 1 301 ? 24.625 3.994 -26.266 1 90.69 301 LYS B C 1
ATOM 5695 O O . LYS B 1 301 ? 25.219 3.092 -26.844 1 90.69 301 LYS B O 1
ATOM 5700 N N . ILE B 1 302 ? 23.484 3.805 -25.719 1 89.62 302 ILE B N 1
ATOM 5701 C CA . ILE B 1 302 ? 22.625 2.65 -25.938 1 89.62 302 ILE B CA 1
ATOM 5702 C C . ILE B 1 302 ? 21.359 3.088 -26.672 1 89.62 302 ILE B C 1
ATOM 5704 O O . ILE B 1 302 ? 20.406 3.555 -26.047 1 89.62 302 ILE B O 1
ATOM 5708 N N . PRO B 1 303 ? 21.375 2.834 -27.969 1 85.31 303 PRO B N 1
ATOM 5709 C CA . PRO B 1 303 ? 20.219 3.316 -28.719 1 85.31 303 PRO B CA 1
ATOM 5710 C C . PRO B 1 303 ? 18.906 2.699 -28.266 1 85.31 303 PRO B C 1
ATOM 5712 O O . PRO B 1 303 ? 18.844 1.497 -27.984 1 85.31 303 PRO B O 1
ATOM 5715 N N . HIS B 1 304 ? 17.906 3.521 -28.109 1 82.81 304 HIS B N 1
ATOM 5716 C CA . HIS B 1 304 ? 16.547 3.131 -27.734 1 82.81 304 HIS B CA 1
ATOM 5717 C C . HIS B 1 304 ? 16.516 2.52 -26.344 1 82.81 304 HIS B C 1
ATOM 5719 O O . HIS B 1 304 ? 15.578 1.793 -26 1 82.81 304 HIS B O 1
ATOM 5725 N N . GLY B 1 305 ? 17.594 2.766 -25.656 1 87 305 GLY B N 1
ATOM 5726 C CA . GLY B 1 305 ? 17.656 2.26 -24.297 1 87 305 GLY B CA 1
ATOM 5727 C C . GLY B 1 305 ? 17.078 3.223 -23.281 1 87 305 GLY B C 1
ATOM 5728 O O . GLY B 1 305 ? 17.188 4.441 -23.438 1 87 305 GLY B O 1
ATOM 5729 N N . ASP B 1 306 ? 16.422 2.602 -22.281 1 86.19 306 ASP B N 1
ATOM 5730 C CA . ASP B 1 306 ? 15.906 3.432 -21.188 1 86.19 306 ASP B CA 1
ATOM 5731 C C . ASP B 1 306 ? 15.93 2.676 -19.875 1 86.19 306 ASP B C 1
ATOM 5733 O O . ASP B 1 306 ? 15.633 1.479 -19.828 1 86.19 306 ASP B O 1
ATOM 5737 N N . TYR B 1 307 ? 16.5 3.289 -18.844 1 88.44 307 TYR B N 1
ATOM 5738 C CA . TYR B 1 307 ? 16.312 2.83 -17.469 1 88.44 307 TYR B CA 1
ATOM 5739 C C . TYR B 1 307 ? 15.141 3.555 -16.812 1 88.44 307 TYR B C 1
ATOM 5741 O O . TYR B 1 307 ? 15.281 4.688 -16.359 1 88.44 307 TYR B O 1
ATOM 5749 N N . TYR B 1 308 ? 14.117 2.773 -16.812 1 75.81 308 TYR B N 1
ATOM 5750 C CA . TYR B 1 308 ? 12.859 3.391 -16.406 1 75.81 308 TYR B CA 1
ATOM 5751 C C . TYR B 1 308 ? 12.859 3.717 -14.922 1 75.81 308 TYR B C 1
ATOM 5753 O O . TYR B 1 308 ? 13.18 2.863 -14.086 1 75.81 308 TYR B O 1
ATOM 5761 N N . GLY B 1 309 ? 12.703 5.039 -14.727 1 74.31 309 GLY B N 1
ATOM 5762 C CA . GLY B 1 309 ? 12.461 5.457 -13.352 1 74.31 309 GLY B CA 1
ATOM 5763 C C . GLY B 1 309 ? 13.734 5.867 -12.625 1 74.31 309 GLY B C 1
ATOM 5764 O O . GLY B 1 309 ? 14.789 5.996 -13.242 1 74.31 309 GLY B O 1
ATOM 5765 N N . PHE B 1 310 ? 13.656 6.312 -11.328 1 77.19 310 PHE B N 1
ATOM 5766 C CA . PHE B 1 310 ? 14.703 6.676 -10.383 1 77.19 310 PHE B CA 1
ATOM 5767 C C . PHE B 1 310 ? 15.578 7.789 -10.938 1 77.19 310 PHE B C 1
ATOM 5769 O O . PHE B 1 310 ? 16.812 7.684 -10.93 1 77.19 310 PHE B O 1
ATOM 5776 N N . ASP B 1 311 ? 15.008 8.781 -11.461 1 76.62 311 ASP B N 1
ATOM 5777 C CA . ASP B 1 311 ? 15.688 9.914 -12.078 1 76.62 311 ASP B CA 1
ATOM 5778 C C . ASP B 1 311 ? 16.219 10.883 -11.016 1 76.62 311 ASP B C 1
ATOM 5780 O O . ASP B 1 311 ? 15.555 11.125 -10.008 1 76.62 311 ASP B O 1
ATOM 5784 N N . LEU B 1 312 ? 17.359 11.32 -11.266 1 79.56 312 LEU B N 1
ATOM 5785 C CA . LEU B 1 312 ? 17.922 12.367 -10.43 1 79.56 312 LEU B CA 1
ATOM 5786 C C . LEU B 1 312 ? 17.344 13.734 -10.797 1 79.56 312 LEU B C 1
ATOM 5788 O O . LEU B 1 312 ? 17.031 14.539 -9.914 1 79.56 312 LEU B O 1
ATOM 5792 N N . THR B 1 313 ? 17.266 13.891 -12.086 1 80.5 313 THR B N 1
ATOM 5793 C CA . THR B 1 313 ? 16.719 15.141 -12.586 1 80.5 313 THR B CA 1
ATOM 5794 C C . THR B 1 313 ? 15.859 14.898 -13.828 1 80.5 313 THR B C 1
ATOM 5796 O O . THR B 1 313 ? 15.969 13.844 -14.469 1 80.5 313 THR B O 1
ATOM 5799 N N . SER B 1 314 ? 14.898 15.852 -14.016 1 82.56 314 SER B N 1
ATOM 5800 C CA . SER B 1 314 ? 14.094 15.906 -15.234 1 82.56 314 SER B CA 1
ATOM 5801 C C . SER B 1 314 ? 14.125 17.297 -15.859 1 82.56 314 SER B C 1
ATOM 5803 O O . SER B 1 314 ? 13.758 18.281 -15.211 1 82.56 314 SER B O 1
ATOM 5805 N N . ASN B 1 315 ? 14.68 17.344 -17.078 1 82.94 315 ASN B N 1
ATOM 5806 C CA . ASN B 1 315 ? 14.82 18.609 -17.766 1 82.94 315 ASN B CA 1
ATOM 5807 C C . ASN B 1 315 ? 14.148 18.578 -19.141 1 82.94 315 ASN B C 1
ATOM 5809 O O . ASN B 1 315 ? 14.047 17.516 -19.766 1 82.94 315 ASN B O 1
ATOM 5813 N N . LYS B 1 316 ? 13.625 19.734 -19.516 1 83.94 316 LYS B N 1
ATOM 5814 C CA . LYS B 1 316 ? 12.969 19.859 -20.828 1 83.94 316 LYS B CA 1
ATOM 5815 C C . LYS B 1 316 ? 13.648 20.922 -21.672 1 83.94 316 LYS B C 1
ATOM 5817 O O . LYS B 1 316 ? 14.25 21.859 -21.156 1 83.94 316 LYS B O 1
ATOM 5822 N N . SER B 1 317 ? 13.57 20.672 -23 1 88.62 317 SER B N 1
ATOM 5823 C CA . SER B 1 317 ? 14.023 21.641 -24 1 88.62 317 SER B CA 1
ATOM 5824 C C . SER B 1 317 ? 15.5 21.969 -23.812 1 88.62 317 SER B C 1
ATOM 5826 O O . SER B 1 317 ? 15.891 23.125 -23.828 1 88.62 317 SER B O 1
ATOM 5828 N N . ILE B 1 318 ? 16.281 20.891 -23.594 1 92.62 318 ILE B N 1
ATOM 5829 C CA . ILE B 1 318 ? 17.734 21.109 -23.484 1 92.62 318 ILE B CA 1
ATOM 5830 C C . ILE B 1 318 ? 18.438 20.266 -24.547 1 92.62 318 ILE B C 1
ATOM 5832 O O . ILE B 1 318 ? 17.875 19.312 -25.078 1 92.62 318 ILE B O 1
ATOM 5836 N N . SER B 1 319 ? 19.641 20.656 -24.906 1 93.38 319 SER B N 1
ATOM 5837 C CA . SER B 1 319 ? 20.406 19.922 -25.891 1 93.38 319 SER B CA 1
ATOM 5838 C C . SER B 1 319 ? 21.062 18.688 -25.281 1 93.38 319 SER B C 1
ATOM 5840 O O . SER B 1 319 ? 21.125 18.547 -24.062 1 93.38 319 SER B O 1
ATOM 5842 N N . LEU B 1 320 ? 21.516 17.812 -26.141 1 93.69 320 LEU B N 1
ATOM 5843 C CA . LEU B 1 320 ? 22.219 16.609 -25.703 1 93.69 320 LEU B CA 1
ATOM 5844 C C . LEU B 1 320 ? 23.484 16.984 -24.922 1 93.69 320 LEU B C 1
ATOM 5846 O O . LEU B 1 320 ? 23.781 16.359 -23.906 1 93.69 320 LEU B O 1
ATOM 5850 N N . GLU B 1 321 ? 24.141 18.016 -25.406 1 92.94 321 GLU B N 1
ATOM 5851 C CA . GLU B 1 321 ? 25.375 18.453 -24.75 1 92.94 321 GLU B CA 1
ATOM 5852 C C . GLU B 1 321 ? 25.109 18.984 -23.344 1 92.94 321 GLU B C 1
ATOM 5854 O O . GLU B 1 321 ? 25.859 18.719 -22.422 1 92.94 321 GLU B O 1
ATOM 5859 N N . GLU B 1 322 ? 24.078 19.656 -23.328 1 94.19 322 GLU B N 1
ATOM 5860 C CA . GLU B 1 322 ? 23.703 20.172 -22.031 1 94.19 322 GLU B CA 1
ATOM 5861 C C . GLU B 1 322 ? 23.328 19.047 -21.078 1 94.19 322 GLU B C 1
ATOM 5863 O O . GLU B 1 322 ? 23.656 19.094 -19.891 1 94.19 322 GLU B O 1
ATOM 5868 N N . CYS B 1 323 ? 22.594 18.094 -21.594 1 93.69 323 CYS B N 1
ATOM 5869 C CA . CYS B 1 323 ? 22.234 16.922 -20.797 1 93.69 323 CYS B CA 1
ATOM 5870 C C . CYS B 1 323 ? 23.469 16.203 -20.281 1 93.69 323 CYS B C 1
ATOM 5872 O O . CYS B 1 323 ? 23.531 15.859 -19.094 1 93.69 323 CYS B O 1
ATOM 5874 N N . MET B 1 324 ? 24.438 16.094 -21.109 1 92.25 324 MET B N 1
ATOM 5875 C CA . MET B 1 324 ? 25.703 15.461 -20.734 1 92.25 324 MET B CA 1
ATOM 5876 C C . MET B 1 324 ? 26.391 16.234 -19.625 1 92.25 324 MET B C 1
ATOM 5878 O O . MET B 1 324 ? 26.891 15.656 -18.656 1 92.25 324 MET B O 1
ATOM 5882 N N . ARG B 1 325 ? 26.344 17.469 -19.75 1 90.94 325 ARG B N 1
ATOM 5883 C CA . ARG B 1 325 ? 27 18.344 -18.766 1 90.94 325 ARG B CA 1
ATOM 5884 C C . ARG B 1 325 ? 26.312 18.234 -17.406 1 90.94 325 ARG B C 1
ATOM 5886 O O . ARG B 1 325 ? 26.984 18.141 -16.375 1 90.94 325 ARG B O 1
ATOM 5893 N N . ILE B 1 326 ? 25.047 18.219 -17.469 1 91.06 326 ILE B N 1
ATOM 5894 C CA . ILE B 1 326 ? 24.281 18.109 -16.234 1 91.06 326 ILE B CA 1
ATOM 5895 C C . ILE B 1 326 ? 24.656 16.828 -15.5 1 91.06 326 ILE B C 1
ATOM 5897 O O . ILE B 1 326 ? 24.875 16.828 -14.289 1 91.06 326 ILE B O 1
ATOM 5901 N N . CYS B 1 327 ? 24.719 15.781 -16.172 1 90.81 327 CYS B N 1
ATOM 5902 C CA . CYS B 1 327 ? 25.062 14.5 -15.57 1 90.81 327 CYS B CA 1
ATOM 5903 C C . CYS B 1 327 ? 26.5 14.516 -15.055 1 90.81 327 CYS B C 1
ATOM 5905 O O . CYS B 1 327 ? 26.781 14.031 -13.961 1 90.81 327 CYS B O 1
ATOM 5907 N N . MET B 1 328 ? 27.375 15.141 -15.805 1 89.06 328 MET B N 1
ATOM 5908 C CA . MET B 1 328 ? 28.797 15.156 -15.445 1 89.06 328 MET B CA 1
ATOM 5909 C C . MET B 1 328 ? 29.031 16.031 -14.211 1 89.06 328 MET B C 1
ATOM 5911 O O . MET B 1 328 ? 30 15.812 -13.477 1 89.06 328 MET B O 1
ATOM 5915 N N . ASP B 1 329 ? 28.156 16.906 -13.992 1 87.94 329 ASP B N 1
ATOM 5916 C CA . ASP B 1 329 ? 28.281 17.828 -12.875 1 87.94 329 ASP B CA 1
ATOM 5917 C C . ASP B 1 329 ? 27.844 17.188 -11.562 1 87.94 329 ASP B C 1
ATOM 5919 O O . ASP B 1 329 ? 28.062 17.734 -10.484 1 87.94 329 ASP B O 1
ATOM 5923 N N . SER B 1 330 ? 27.219 16.078 -11.664 1 87.75 330 SER B N 1
ATOM 5924 C CA . SER B 1 330 ? 26.766 15.359 -10.477 1 87.75 330 SER B CA 1
ATOM 5925 C C . SER B 1 330 ? 27.594 14.086 -10.266 1 87.75 330 SER B C 1
ATOM 5927 O O . SER B 1 330 ? 27.656 13.234 -11.156 1 87.75 330 SER B O 1
ATOM 5929 N N . CYS B 1 331 ? 28.094 13.953 -9.117 1 87.31 331 CYS B N 1
ATOM 5930 C CA . CYS B 1 331 ? 28.953 12.805 -8.867 1 87.31 331 CYS B CA 1
ATOM 5931 C C . CYS B 1 331 ? 28.125 11.531 -8.672 1 87.31 331 CYS B C 1
ATOM 5933 O O . CYS B 1 331 ? 28.672 10.43 -8.68 1 87.31 331 CYS B O 1
ATOM 5935 N N . VAL B 1 332 ? 26.859 11.672 -8.555 1 87.44 332 VAL B N 1
ATOM 5936 C CA . VAL B 1 332 ? 26.031 10.492 -8.32 1 87.44 332 VAL B CA 1
ATOM 5937 C C . VAL B 1 332 ? 25.312 10.102 -9.609 1 87.44 332 VAL B C 1
ATOM 5939 O O . VAL B 1 332 ? 24.609 9.094 -9.648 1 87.44 332 VAL B O 1
ATOM 5942 N N . CYS B 1 333 ? 25.531 10.867 -10.633 1 89.31 333 CYS B N 1
ATOM 5943 C CA . CYS B 1 333 ? 24.891 10.547 -11.906 1 89.31 333 CYS B CA 1
ATOM 5944 C C . CYS B 1 333 ? 25.641 9.438 -12.633 1 89.31 333 CYS B C 1
ATOM 5946 O O . CYS B 1 333 ? 26.859 9.539 -12.836 1 89.31 333 CYS B O 1
ATOM 5948 N N . LEU B 1 334 ? 24.938 8.414 -13.062 1 89.31 334 LEU B N 1
ATOM 5949 C CA . LEU B 1 334 ? 25.547 7.258 -13.703 1 89.31 334 LEU B CA 1
ATOM 5950 C C . LEU B 1 334 ? 25.203 7.207 -15.188 1 89.31 334 LEU B C 1
ATOM 5952 O O . LEU B 1 334 ? 25.953 6.629 -15.984 1 89.31 334 LEU B O 1
ATOM 5956 N N . SER B 1 335 ? 24.062 7.672 -15.5 1 91.56 335 SER B N 1
ATOM 5957 C CA . SER B 1 335 ? 23.531 7.633 -16.859 1 91.56 335 SER B CA 1
ATOM 5958 C C . SER B 1 335 ? 22.453 8.695 -17.078 1 91.56 335 SER B C 1
ATOM 5960 O O . SER B 1 335 ? 22.094 9.398 -16.141 1 91.56 335 SER B O 1
ATOM 5962 N N . PHE B 1 336 ? 22.078 8.844 -18.359 1 92.25 336 PHE B N 1
ATOM 5963 C CA . PHE B 1 336 ? 20.922 9.695 -18.641 1 92.25 336 PHE B CA 1
ATOM 5964 C C . PHE B 1 336 ? 20.156 9.195 -19.859 1 92.25 336 PHE B C 1
ATOM 5966 O O . PHE B 1 336 ? 20.734 8.539 -20.719 1 92.25 336 PHE B O 1
ATOM 5973 N N . THR B 1 337 ? 18.891 9.383 -19.812 1 90 337 THR B N 1
ATOM 5974 C CA . THR B 1 337 ? 18.062 9.172 -20.984 1 90 337 THR B CA 1
ATOM 5975 C C . THR B 1 337 ? 17.75 10.492 -21.672 1 90 337 THR B C 1
ATOM 5977 O O . THR B 1 337 ? 17.359 11.469 -21.031 1 90 337 THR B O 1
ATOM 5980 N N . TYR B 1 338 ? 18.031 10.477 -23.016 1 90.5 338 TYR B N 1
ATOM 5981 C CA . TYR B 1 338 ? 17.797 11.68 -23.797 1 90.5 338 TYR B CA 1
ATOM 5982 C C . TYR B 1 338 ? 16.844 11.406 -24.953 1 90.5 338 TYR B C 1
ATOM 5984 O O . TYR B 1 338 ? 17.078 10.5 -25.75 1 90.5 338 TYR B O 1
ATOM 5992 N N . LYS B 1 339 ? 15.719 12.008 -24.906 1 83.25 339 LYS B N 1
ATOM 5993 C CA . LYS B 1 339 ? 14.766 11.93 -26.016 1 83.25 339 LYS B CA 1
ATOM 5994 C C . LYS B 1 339 ? 14.875 13.156 -26.922 1 83.25 339 LYS B C 1
ATOM 5996 O O . LYS B 1 339 ? 14.445 14.25 -26.547 1 83.25 339 LYS B O 1
ATOM 6001 N N . GLY B 1 340 ? 15.32 12.805 -28.047 1 77.81 340 GLY B N 1
ATOM 6002 C CA . GLY B 1 340 ? 15.523 13.859 -29.031 1 77.81 340 GLY B CA 1
ATOM 6003 C C . GLY B 1 340 ? 14.242 14.555 -29.438 1 77.81 340 GLY B C 1
ATOM 6004 O O . GLY B 1 340 ? 13.148 14.016 -29.234 1 77.81 340 GLY B O 1
ATOM 6005 N N . GLY B 1 341 ? 14.156 15.75 -29.922 1 78.5 341 GLY B N 1
ATOM 6006 C CA . GLY B 1 341 ? 13 16.531 -30.344 1 78.5 341 GLY B CA 1
ATOM 6007 C C . GLY B 1 341 ? 12.555 17.531 -29.297 1 78.5 341 GLY B C 1
ATOM 6008 O O . GLY B 1 341 ? 12.82 18.734 -29.422 1 78.5 341 GLY B O 1
ATOM 6009 N N . ASP B 1 342 ? 12.086 16.875 -28.203 1 79.94 342 ASP B N 1
ATOM 6010 C CA . ASP B 1 342 ? 11.586 17.734 -27.141 1 79.94 342 ASP B CA 1
ATOM 6011 C C . ASP B 1 342 ? 12.711 18.141 -26.188 1 79.94 342 ASP B C 1
ATOM 6013 O O . ASP B 1 342 ? 12.523 19 -25.328 1 79.94 342 ASP B O 1
ATOM 6017 N N . GLY B 1 343 ? 13.867 17.516 -26.469 1 87.62 343 GLY B N 1
ATOM 6018 C CA . GLY B 1 343 ? 15 17.797 -25.609 1 87.62 343 GLY B CA 1
ATOM 6019 C C . GLY B 1 343 ? 14.789 17.375 -24.172 1 87.62 343 GLY B C 1
ATOM 6020 O O . GLY B 1 343 ? 15.078 18.141 -23.234 1 87.62 343 GLY B O 1
ATOM 6021 N N . LEU B 1 344 ? 14.109 16.188 -24 1 86.38 344 LEU B N 1
ATOM 6022 C CA . LEU B 1 344 ? 13.867 15.672 -22.656 1 86.38 344 LEU B CA 1
ATOM 6023 C C . LEU B 1 344 ? 15.094 14.945 -22.125 1 86.38 344 LEU B C 1
ATOM 6025 O O . LEU B 1 344 ? 15.656 14.086 -22.812 1 86.38 344 LEU B O 1
ATOM 6029 N N . CYS B 1 345 ? 15.547 15.414 -20.984 1 89.69 345 CYS B N 1
ATOM 6030 C CA . CYS B 1 345 ? 16.734 14.836 -20.359 1 89.69 345 CYS B CA 1
ATOM 6031 C C . CYS B 1 345 ? 16.406 14.336 -18.953 1 89.69 345 CYS B C 1
ATOM 6033 O O . CYS B 1 345 ? 16.016 15.117 -18.094 1 89.69 345 CYS B O 1
ATOM 6035 N N . TYR B 1 346 ? 16.641 13.008 -18.734 1 88.12 346 TYR B N 1
ATOM 6036 C CA . TYR B 1 346 ? 16.469 12.383 -17.422 1 88.12 346 TYR B CA 1
ATOM 6037 C C . TYR B 1 346 ? 17.781 11.789 -16.938 1 88.12 346 TYR B C 1
ATOM 6039 O O . TYR B 1 346 ? 18.219 10.75 -17.438 1 88.12 346 TYR B O 1
ATOM 6047 N N . THR B 1 347 ? 18.406 12.477 -15.984 1 90.31 347 THR B N 1
ATOM 6048 C CA . THR B 1 347 ? 19.641 11.93 -15.445 1 90.31 347 THR B CA 1
ATOM 6049 C C . THR B 1 347 ? 19.359 10.867 -14.391 1 90.31 347 THR B C 1
ATOM 6051 O O . THR B 1 347 ? 18.344 10.953 -13.68 1 90.31 347 THR B O 1
ATOM 6054 N N . LYS B 1 348 ? 20.25 9.875 -14.375 1 89.19 348 LYS B N 1
ATOM 6055 C CA . LYS B 1 348 ? 19.953 8.711 -13.539 1 89.19 348 LYS B CA 1
ATOM 6056 C C . LYS B 1 348 ? 21.078 8.461 -12.539 1 89.19 348 LYS B C 1
ATOM 6058 O O . LYS B 1 348 ? 22.266 8.531 -12.891 1 89.19 348 LYS B O 1
ATOM 6063 N N . GLY B 1 349 ? 20.719 8.211 -11.305 1 85.62 349 GLY B N 1
ATOM 6064 C CA . GLY B 1 349 ? 21.688 7.82 -10.297 1 85.62 349 GLY B CA 1
ATOM 6065 C C . GLY B 1 349 ? 21.578 6.367 -9.883 1 85.62 349 GLY B C 1
ATOM 6066 O O . GLY B 1 349 ? 22.406 5.863 -9.133 1 85.62 349 GLY B O 1
ATOM 6067 N N . LEU B 1 350 ? 20.531 5.738 -10.234 1 88.31 350 LEU B N 1
ATOM 6068 C CA . LEU B 1 350 ? 20.25 4.32 -10.023 1 88.31 350 LEU B CA 1
ATOM 6069 C C . LEU B 1 350 ? 19.672 3.688 -11.281 1 88.31 350 LEU B C 1
ATOM 6071 O O . LEU B 1 350 ? 18.734 4.227 -11.891 1 88.31 350 LEU B O 1
ATOM 6075 N N . LEU B 1 351 ? 20.297 2.605 -11.672 1 91.56 351 LEU B N 1
ATOM 6076 C CA . LEU B 1 351 ? 19.906 2.01 -12.945 1 91.56 351 LEU B CA 1
ATOM 6077 C C . LEU B 1 351 ? 19.203 0.675 -12.734 1 91.56 351 LEU B C 1
ATOM 6079 O O . LEU B 1 351 ? 19.859 -0.339 -12.469 1 91.56 351 LEU B O 1
ATOM 6083 N N . TYR B 1 352 ? 17.922 0.691 -12.828 1 90.75 352 TYR B N 1
ATOM 6084 C CA . TYR B 1 352 ? 17.078 -0.504 -12.781 1 90.75 352 TYR B CA 1
ATOM 6085 C C . TYR B 1 352 ? 16.109 -0.533 -13.945 1 90.75 352 TYR B C 1
ATOM 6087 O O . TYR B 1 352 ? 15.82 0.504 -14.555 1 90.75 352 TYR B O 1
ATOM 6095 N N . ASN B 1 353 ? 15.648 -1.711 -14.297 1 90.31 353 ASN B N 1
ATOM 6096 C CA . ASN B 1 353 ? 14.602 -1.917 -15.281 1 90.31 353 ASN B CA 1
ATOM 6097 C C . ASN B 1 353 ? 15 -1.366 -16.656 1 90.31 353 ASN B C 1
ATOM 6099 O O . ASN B 1 353 ? 14.195 -0.7 -17.312 1 90.31 353 ASN B O 1
ATOM 6103 N N . GLY B 1 354 ? 16.219 -1.596 -16.969 1 92.25 354 GLY B N 1
ATOM 6104 C CA . GLY B 1 354 ? 16.672 -1.211 -18.297 1 92.25 354 GLY B CA 1
ATOM 6105 C C . GLY B 1 354 ? 15.992 -1.975 -19.406 1 92.25 354 GLY B C 1
ATOM 6106 O O . GLY B 1 354 ? 15.75 -3.178 -19.297 1 92.25 354 GLY B O 1
ATOM 6107 N N . GLN B 1 355 ? 15.594 -1.226 -20.422 1 90.94 355 GLN B N 1
ATOM 6108 C CA . GLN B 1 355 ? 14.961 -1.858 -21.578 1 90.94 355 GLN B CA 1
ATOM 6109 C C . GLN B 1 355 ? 15.453 -1.239 -22.891 1 90.94 355 GLN B C 1
ATOM 6111 O O . GLN B 1 355 ? 15.805 -0.058 -22.922 1 90.94 355 GLN B O 1
ATOM 6116 N N . VAL B 1 356 ? 15.664 -2.043 -23.859 1 85 356 VAL B N 1
ATOM 6117 C CA . VAL B 1 356 ? 15.914 -1.588 -25.219 1 85 356 VAL B CA 1
ATOM 6118 C C . VAL B 1 356 ? 14.75 -1.994 -26.125 1 85 356 VAL B C 1
ATOM 6120 O O . VAL B 1 356 ? 14.492 -3.186 -26.312 1 85 356 VAL B O 1
ATOM 6123 N N . VAL B 1 357 ? 13.969 -1.035 -26.281 1 66.62 357 VAL B N 1
ATOM 6124 C CA . VAL B 1 357 ? 12.836 -1.34 -27.141 1 66.62 357 VAL B CA 1
ATOM 6125 C C . VAL B 1 357 ? 13.031 -0.669 -28.5 1 66.62 357 VAL B C 1
ATOM 6127 O O . VAL B 1 357 ? 13.062 0.56 -28.594 1 66.62 357 VAL B O 1
ATOM 6130 N N . LYS B 1 358 ? 13.758 -1.237 -29.359 1 53.88 358 LYS B N 1
ATOM 6131 C CA . LYS B 1 358 ? 13.938 -0.733 -30.719 1 53.88 358 LYS B CA 1
ATOM 6132 C C . LYS B 1 358 ? 12.609 -0.326 -31.344 1 53.88 358 LYS B C 1
ATOM 6134 O O . LYS B 1 358 ? 11.609 -1.04 -31.203 1 53.88 358 LYS B O 1
ATOM 6139 N N . GLN B 1 359 ? 12.445 1.029 -31.156 1 42.94 359 GLN B N 1
ATOM 6140 C CA . GLN B 1 359 ? 11.281 1.668 -31.75 1 42.94 359 GLN B CA 1
ATOM 6141 C C . GLN B 1 359 ? 10.961 1.062 -33.125 1 42.94 359 GLN B C 1
ATOM 6143 O O . GLN B 1 359 ? 11.516 1.477 -34.125 1 42.94 359 GLN B O 1
ATOM 6148 N N . MET B 1 360 ? 11.047 0.05 -33.531 1 36.66 360 MET B N 1
ATOM 6149 C CA . MET B 1 360 ? 10.43 0.134 -34.844 1 36.66 360 MET B CA 1
ATOM 6150 C C . MET B 1 360 ? 9.234 1.072 -34.844 1 36.66 360 MET B C 1
ATOM 6152 O O . MET B 1 360 ? 9.359 2.258 -35.156 1 36.66 360 MET B O 1
ATOM 6156 N N . LEU B 1 361 ? 7.891 0.506 -34.938 1 35.62 361 LEU B N 1
ATOM 6157 C CA . LEU B 1 361 ? 6.625 1.111 -35.344 1 35.62 361 LEU B CA 1
ATOM 6158 C C . LEU B 1 361 ? 6.062 1.989 -34.219 1 35.62 361 LEU B C 1
ATOM 6160 O O . LEU B 1 361 ? 4.957 2.521 -34.344 1 35.62 361 LEU B O 1
ATOM 6164 N N . THR B 1 362 ? 6.598 2.062 -33.094 1 34.81 362 THR B N 1
ATOM 6165 C CA . THR B 1 362 ? 5.707 2.541 -32.031 1 34.81 362 THR B CA 1
ATOM 6166 C C . THR B 1 362 ? 5.848 4.051 -31.844 1 34.81 362 THR B C 1
ATOM 6168 O O . THR B 1 362 ? 5.375 4.605 -30.859 1 34.81 362 THR B O 1
ATOM 6171 N N . SER B 1 363 ? 6.578 4.73 -32.562 1 35.78 363 SER B N 1
ATOM 6172 C CA . SER B 1 363 ? 6.547 6.176 -32.375 1 35.78 363 SER B CA 1
ATOM 6173 C C . SER B 1 363 ? 5.133 6.723 -32.5 1 35.78 363 SER B C 1
ATOM 6175 O O . SER B 1 363 ? 4.301 6.156 -33.219 1 35.78 363 SER B O 1
ATOM 6177 N N . GLY B 1 364 ? 4.602 7.383 -31.625 1 37.91 364 GLY B N 1
ATOM 6178 C CA . GLY B 1 364 ? 3.328 8.07 -31.75 1 37.91 364 GLY B CA 1
ATOM 6179 C C . GLY B 1 364 ? 3.027 8.531 -33.156 1 37.91 364 GLY B C 1
ATOM 6180 O O . GLY B 1 364 ? 1.877 8.484 -33.594 1 37.91 364 GLY B O 1
ATOM 6181 N N . GLU B 1 365 ? 3.996 8.961 -33.906 1 39.59 365 GLU B N 1
ATOM 6182 C CA . GLU B 1 365 ? 3.824 9.414 -35.281 1 39.59 365 GLU B CA 1
ATOM 6183 C C . GLU B 1 365 ? 3.461 8.258 -36.188 1 39.59 365 GLU B C 1
ATOM 6185 O O . GLU B 1 365 ? 2.627 8.406 -37.094 1 39.59 365 GLU B O 1
ATOM 6190 N N . VAL B 1 366 ? 4 7.133 -36 1 39.81 366 VAL B N 1
ATOM 6191 C CA . VAL B 1 366 ? 3.74 6.02 -36.906 1 39.81 366 VAL B CA 1
ATOM 6192 C C . VAL B 1 366 ? 2.402 5.371 -36.562 1 39.81 366 VAL B C 1
ATOM 6194 O O . VAL B 1 366 ? 1.661 4.945 -37.438 1 39.81 366 VAL B O 1
ATOM 6197 N N . LEU B 1 367 ? 2.021 5.309 -35.344 1 41.62 367 LEU B N 1
ATOM 6198 C CA . LEU B 1 367 ? 0.693 4.793 -35.031 1 41.62 367 LEU B CA 1
ATOM 6199 C C . LEU B 1 367 ? -0.39 5.668 -35.656 1 41.62 367 LEU B C 1
ATOM 6201 O O . LEU B 1 367 ? -1.401 5.16 -36.156 1 41.62 367 LEU B O 1
ATOM 6205 N N . ASP B 1 368 ? -0.193 6.922 -35.656 1 41.91 368 ASP B N 1
ATOM 6206 C CA . ASP B 1 368 ? -1.116 7.805 -36.375 1 41.91 368 ASP B CA 1
ATOM 6207 C C . ASP B 1 368 ? -1.126 7.508 -37.875 1 41.91 368 ASP B C 1
ATOM 6209 O O . ASP B 1 368 ? -2.135 7.727 -38.531 1 41.91 368 ASP B O 1
ATOM 6213 N N . THR B 1 369 ? -0.047 7.066 -38.406 1 41.66 369 THR B N 1
ATOM 6214 C CA . THR B 1 369 ? 0.024 6.766 -39.844 1 41.66 369 THR B CA 1
ATOM 6215 C C . THR B 1 369 ? -0.489 5.355 -40.094 1 41.66 369 THR B C 1
ATOM 6217 O O . THR B 1 369 ? -0.906 5.051 -41.219 1 41.66 369 THR B O 1
ATOM 6220 N N . ILE B 1 370 ? -0.43 4.492 -39.156 1 43.38 370 ILE B N 1
ATOM 6221 C CA . ILE B 1 370 ? -0.847 3.111 -39.344 1 43.38 370 ILE B CA 1
ATOM 6222 C C . ILE B 1 370 ? -2.301 2.938 -38.938 1 43.38 370 ILE B C 1
ATOM 6224 O O . ILE B 1 370 ? -3.021 2.098 -39.469 1 43.38 370 ILE B O 1
ATOM 6228 N N . VAL B 1 371 ? -2.643 3.729 -37.938 1 43.84 371 VAL B N 1
ATOM 6229 C CA . VAL B 1 371 ? -4.039 3.646 -37.5 1 43.84 371 VAL B CA 1
ATOM 6230 C C . VAL B 1 371 ? -4.914 4.453 -38.469 1 43.84 371 VAL B C 1
ATOM 6232 O O . VAL B 1 371 ? -4.473 5.465 -39.031 1 43.84 371 VAL B O 1
ATOM 6235 N N . ASP B 1 372 ? -5.969 3.803 -38.875 1 44.31 372 ASP B N 1
ATOM 6236 C CA . ASP B 1 372 ? -6.902 4.43 -39.781 1 44.31 372 ASP B CA 1
ATOM 6237 C C . ASP B 1 372 ? -7.164 5.887 -39.406 1 44.31 372 ASP B C 1
ATOM 6239 O O . ASP B 1 372 ? -7.449 6.188 -38.25 1 44.31 372 ASP B O 1
ATOM 6243 N N . SER B 1 373 ? -6.762 6.699 -40.344 1 45.12 373 SER B N 1
ATOM 6244 C CA . SER B 1 373 ? -6.945 8.141 -40.219 1 45.12 373 SER B CA 1
ATOM 6245 C C . SER B 1 373 ? -8.352 8.477 -39.75 1 45.12 373 SER B C 1
ATOM 6247 O O . SER B 1 373 ? -8.578 9.531 -39.156 1 45.12 373 SER B O 1
ATOM 6249 N N . ARG B 1 374 ? -9.227 7.582 -39.969 1 45.84 374 ARG B N 1
ATOM 6250 C CA . ARG B 1 374 ? -10.617 7.824 -39.625 1 45.84 374 ARG B CA 1
ATOM 6251 C C . ARG B 1 374 ? -10.82 7.836 -38.125 1 45.84 374 ARG B C 1
ATOM 6253 O O . ARG B 1 374 ? -11.836 8.336 -37.625 1 45.84 374 ARG B O 1
ATOM 6260 N N . LEU B 1 375 ? -9.828 7.172 -37.5 1 45.31 375 LEU B N 1
ATOM 6261 C CA . LEU B 1 375 ? -9.984 7.094 -36.062 1 45.31 375 LEU B CA 1
ATOM 6262 C C . LEU B 1 375 ? -9.578 8.406 -35.375 1 45.31 375 LEU B C 1
ATOM 6264 O O . LEU B 1 375 ? -9.789 8.594 -34.188 1 45.31 375 LEU B O 1
ATOM 6268 N N . LYS B 1 376 ? -9.414 9.312 -36.188 1 45.19 376 LYS B N 1
ATOM 6269 C CA . LYS B 1 376 ? -9.125 10.703 -35.844 1 45.19 376 LYS B CA 1
ATOM 6270 C C . LYS B 1 376 ? -8.5 10.836 -34.469 1 45.19 376 LYS B C 1
ATOM 6272 O O . LYS B 1 376 ? -8.906 11.68 -33.656 1 45.19 376 LYS B O 1
ATOM 6277 N N . GLY B 1 377 ? -7.562 9.906 -34.219 1 46.91 377 GLY B N 1
ATOM 6278 C CA . GLY B 1 377 ? -6.762 9.945 -33 1 46.91 377 GLY B CA 1
ATOM 6279 C C . GLY B 1 377 ? -7.453 9.305 -31.797 1 46.91 377 GLY B C 1
ATOM 6280 O O . GLY B 1 377 ? -6.898 9.281 -30.703 1 46.91 377 GLY B O 1
ATOM 6281 N N . HIS B 1 378 ? -8.664 8.93 -31.922 1 45.12 378 HIS B N 1
ATOM 6282 C CA . HIS B 1 378 ? -9.445 8.32 -30.859 1 45.12 378 HIS B CA 1
ATOM 6283 C C . HIS B 1 378 ? -9.203 6.812 -30.781 1 45.12 378 HIS B C 1
ATOM 6285 O O . HIS B 1 378 ? -9.977 6.027 -31.328 1 45.12 378 HIS B O 1
ATOM 6291 N N . PHE B 1 379 ? -7.938 6.32 -30.641 1 45.22 379 PHE B N 1
ATOM 6292 C CA . PHE B 1 379 ? -7.609 4.922 -30.375 1 45.22 379 PHE B CA 1
ATOM 6293 C C . PHE B 1 379 ? -6.723 4.797 -29.141 1 45.22 379 PHE B C 1
ATOM 6295 O O . PHE B 1 379 ? -6.102 5.77 -28.719 1 45.22 379 PHE B O 1
ATOM 6302 N N . ASN B 1 380 ? -6.98 3.797 -28.406 1 46.62 380 ASN B N 1
ATOM 6303 C CA . ASN B 1 380 ? -6.102 3.473 -27.281 1 46.62 380 ASN B CA 1
ATOM 6304 C C . ASN B 1 380 ? -4.672 3.213 -27.75 1 46.62 380 ASN B C 1
ATOM 6306 O O . ASN B 1 380 ? -4.414 2.242 -28.453 1 46.62 380 ASN B O 1
ATOM 6310 N N . CYS B 1 381 ? -3.938 4.16 -27.609 1 46.47 381 CYS B N 1
ATOM 6311 C CA . CYS B 1 381 ? -2.559 4.113 -28.094 1 46.47 381 CYS B CA 1
ATOM 6312 C C . CYS B 1 381 ? -1.873 2.824 -27.656 1 46.47 381 CYS B C 1
ATOM 6314 O O . CYS B 1 381 ? -1.113 2.232 -28.422 1 46.47 381 CYS B O 1
ATOM 6316 N N . ASP B 1 382 ? -2.213 2.348 -26.625 1 48.59 382 ASP B N 1
ATOM 6317 C CA . ASP B 1 382 ? -1.566 1.126 -26.156 1 48.59 382 ASP B CA 1
ATOM 6318 C C . ASP B 1 382 ? -2.072 -0.091 -26.938 1 48.59 382 ASP B C 1
ATOM 6320 O O . ASP B 1 382 ? -1.293 -0.984 -27.281 1 48.59 382 ASP B O 1
ATOM 6324 N N . GLN B 1 383 ? -3.352 -0.072 -27.219 1 50.38 383 GLN B N 1
ATOM 6325 C CA . GLN B 1 383 ? -3.891 -1.115 -28.094 1 50.38 383 GLN B CA 1
ATOM 6326 C C . GLN B 1 383 ? -3.293 -1.028 -29.484 1 50.38 383 GLN B C 1
ATOM 6328 O O . GLN B 1 383 ? -2.945 -2.051 -30.094 1 50.38 383 GLN B O 1
ATOM 6333 N N . ALA B 1 384 ? -3.201 0.128 -29.922 1 49.88 384 ALA B N 1
ATOM 6334 C CA . ALA B 1 384 ? -2.639 0.327 -31.266 1 49.88 384 ALA B CA 1
ATOM 6335 C C . ALA B 1 384 ? -1.176 -0.106 -31.312 1 49.88 384 ALA B C 1
ATOM 6337 O O . ALA B 1 384 ? -0.745 -0.758 -32.25 1 49.88 384 ALA B O 1
ATOM 6338 N N . LYS B 1 385 ? -0.604 0.118 -30.344 1 51.5 385 LYS B N 1
ATOM 6339 C CA . LYS B 1 385 ? 0.792 -0.295 -30.234 1 51.5 385 LYS B CA 1
ATOM 6340 C C . LYS B 1 385 ? 0.913 -1.815 -30.188 1 51.5 385 LYS B C 1
ATOM 6342 O O . LYS B 1 385 ? 1.773 -2.398 -30.844 1 51.5 385 LYS B O 1
ATOM 6347 N N . ALA B 1 386 ? 0.051 -2.395 -29.453 1 51.78 386 ALA B N 1
ATOM 6348 C CA . ALA B 1 386 ? 0.045 -3.854 -29.391 1 51.78 386 ALA B CA 1
ATOM 6349 C C . ALA B 1 386 ? -0.27 -4.465 -30.75 1 51.78 386 ALA B C 1
ATOM 6351 O O . ALA B 1 386 ? 0.349 -5.453 -31.156 1 51.78 386 ALA B O 1
ATOM 6352 N N . MET B 1 387 ? -1.177 -3.85 -31.453 1 50.16 387 MET B N 1
ATOM 6353 C CA . MET B 1 387 ? -1.547 -4.332 -32.781 1 50.16 387 MET B CA 1
ATOM 6354 C C . MET B 1 387 ? -0.391 -4.164 -33.75 1 50.16 387 MET B C 1
ATOM 6356 O O . MET B 1 387 ? -0.122 -5.055 -34.562 1 50.16 387 MET B O 1
ATOM 6360 N N . VAL B 1 388 ? 0.223 -3.078 -33.625 1 49.62 388 VAL B N 1
ATOM 6361 C CA . VAL B 1 388 ? 1.34 -2.816 -34.531 1 49.62 388 VAL B CA 1
ATOM 6362 C C . VAL B 1 388 ? 2.496 -3.762 -34.188 1 49.62 388 VAL B C 1
ATOM 6364 O O . VAL B 1 388 ? 3.131 -4.305 -35.094 1 49.62 388 VAL B O 1
ATOM 6367 N N . LYS B 1 389 ? 2.643 -3.959 -33.031 1 51.28 389 LYS B N 1
ATOM 6368 C CA . LYS B 1 389 ? 3.68 -4.898 -32.625 1 51.28 389 LYS B CA 1
ATOM 6369 C C . LYS B 1 389 ? 3.387 -6.305 -33.156 1 51.28 389 LYS B C 1
ATOM 6371 O O . LYS B 1 389 ? 4.285 -6.984 -33.656 1 51.28 389 LYS B O 1
ATOM 6376 N N . ALA B 1 390 ? 2.141 -6.656 -32.938 1 49.75 390 ALA B N 1
ATOM 6377 C CA . ALA B 1 390 ? 1.739 -7.934 -33.531 1 49.75 390 ALA B CA 1
ATOM 6378 C C . ALA B 1 390 ? 1.964 -7.938 -35.031 1 49.75 390 ALA B C 1
ATOM 6380 O O . ALA B 1 390 ? 2.451 -8.922 -35.594 1 49.75 390 ALA B O 1
ATOM 6381 N N . ALA B 1 391 ? 1.669 -6.844 -35.625 1 48.44 391 ALA B N 1
ATOM 6382 C CA . ALA B 1 391 ? 1.812 -6.734 -37.094 1 48.44 391 ALA B CA 1
ATOM 6383 C C . ALA B 1 391 ? 3.279 -6.801 -37.5 1 48.44 391 ALA B C 1
ATOM 6385 O O . ALA B 1 391 ? 3.627 -7.477 -38.469 1 48.44 391 ALA B O 1
ATOM 6386 N N . ILE B 1 392 ? 4.09 -6.238 -36.719 1 47.91 392 ILE B N 1
ATOM 6387 C CA . ILE B 1 392 ? 5.512 -6.215 -37.062 1 47.91 392 ILE B CA 1
ATOM 6388 C C . ILE B 1 392 ? 6.113 -7.602 -36.844 1 47.91 392 ILE B C 1
ATOM 6390 O O . ILE B 1 392 ? 6.93 -8.062 -37.656 1 47.91 392 ILE B O 1
ATOM 6394 N N . SER B 1 393 ? 5.684 -8.188 -35.812 1 50.94 393 SER B N 1
ATOM 6395 C CA . SER B 1 393 ? 6.18 -9.539 -35.594 1 50.94 393 SER B CA 1
ATOM 6396 C C . SER B 1 393 ? 5.832 -10.461 -36.75 1 50.94 393 SER B C 1
ATOM 6398 O O . SER B 1 393 ? 6.562 -11.414 -37.031 1 50.94 393 SER B O 1
ATOM 6400 N N . CYS B 1 394 ? 4.738 -10.039 -37.312 1 46.25 394 CYS B N 1
ATOM 6401 C CA . CYS B 1 394 ? 4.316 -10.836 -38.469 1 46.25 394 CYS B CA 1
ATOM 6402 C C . CYS B 1 394 ? 5.184 -10.531 -39.688 1 46.25 394 CYS B C 1
ATOM 6404 O O . CYS B 1 394 ? 5.152 -11.273 -40.688 1 46.25 394 CYS B O 1
ATOM 6406 N N . LEU B 1 395 ? 5.938 -9.5 -39.688 1 43.25 395 LEU B N 1
ATOM 6407 C CA . LEU B 1 395 ? 6.785 -9.133 -40.812 1 43.25 395 LEU B CA 1
ATOM 6408 C C . LEU B 1 395 ? 8.172 -9.75 -40.656 1 43.25 395 LEU B C 1
ATOM 6410 O O . LEU B 1 395 ? 9.008 -9.625 -41.562 1 43.25 395 LEU B O 1
ATOM 6414 N N . GLU B 1 396 ? 8.43 -10.359 -39.688 1 44.19 396 GLU B N 1
ATOM 6415 C CA . GLU B 1 396 ? 9.727 -11.016 -39.5 1 44.19 396 GLU B CA 1
ATOM 6416 C C . GLU B 1 396 ? 9.844 -12.25 -40.406 1 44.19 396 GLU B C 1
ATOM 6418 O O . GLU B 1 396 ? 8.875 -12.648 -41.031 1 44.19 396 GLU B O 1
ATOM 6423 N N . GLU B 1 397 ? 11.133 -12.859 -40.562 1 45.72 397 GLU B N 1
ATOM 6424 C CA . GLU B 1 397 ? 11.328 -14.047 -41.375 1 45.72 397 GLU B CA 1
ATOM 6425 C C . GLU B 1 397 ? 10.352 -15.148 -41 1 45.72 397 GLU B C 1
ATOM 6427 O O . GLU B 1 397 ? 9.93 -15.234 -39.844 1 45.72 397 GLU B O 1
ATOM 6432 N N . ARG B 1 398 ? 9.867 -15.93 -42 1 47.22 398 ARG B N 1
ATOM 6433 C CA . ARG B 1 398 ? 8.859 -16.969 -41.906 1 47.22 398 ARG B CA 1
ATOM 6434 C C . ARG B 1 398 ? 9.07 -17.812 -40.656 1 47.22 398 ARG B C 1
ATOM 6436 O O . ARG B 1 398 ? 8.117 -18.188 -39.969 1 47.22 398 ARG B O 1
ATOM 6443 N N . SER B 1 399 ? 10.273 -18.172 -40.312 1 52.34 399 SER B N 1
ATOM 6444 C CA . SER B 1 399 ? 10.586 -19.078 -39.219 1 52.34 399 SER B CA 1
ATOM 6445 C C . SER B 1 399 ? 10.438 -18.391 -37.844 1 52.34 399 SER B C 1
ATOM 6447 O O . SER B 1 399 ? 10.328 -19.062 -36.812 1 52.34 399 SER B O 1
ATOM 6449 N N . LYS B 1 400 ? 10.352 -17.031 -37.844 1 49 400 LYS B N 1
ATOM 6450 C CA . LYS B 1 400 ? 10.305 -16.297 -36.562 1 49 400 LYS B CA 1
ATOM 6451 C C . LYS B 1 400 ? 8.977 -15.555 -36.406 1 49 400 LYS B C 1
ATOM 6453 O O . LYS B 1 400 ? 8.789 -14.82 -35.438 1 49 400 LYS B O 1
ATOM 6458 N N . ARG B 1 401 ? 8 -15.703 -37.312 1 49.22 401 ARG B N 1
ATOM 6459 C CA . ARG B 1 401 ? 6.684 -15.07 -37.312 1 49.22 401 ARG B CA 1
ATOM 6460 C C . ARG B 1 401 ? 5.766 -15.719 -36.281 1 49.22 401 ARG B C 1
ATOM 6462 O O . ARG B 1 401 ? 5.785 -16.938 -36.094 1 49.22 401 ARG B O 1
ATOM 6469 N N . PRO B 1 402 ? 5.086 -14.945 -35.562 1 49.47 402 PRO B N 1
ATOM 6470 C CA . PRO B 1 402 ? 4.113 -15.625 -34.719 1 49.47 402 PRO B CA 1
ATOM 6471 C C . PRO B 1 402 ? 3.072 -16.406 -35.531 1 49.47 402 PRO B C 1
ATOM 6473 O O . PRO B 1 402 ? 2.807 -16.078 -36.688 1 49.47 402 PRO B O 1
ATOM 6476 N N . THR B 1 403 ? 2.752 -17.656 -35.094 1 52 403 THR B N 1
ATOM 6477 C CA . THR B 1 403 ? 1.638 -18.375 -35.719 1 52 403 THR B CA 1
ATOM 6478 C C . THR B 1 403 ? 0.357 -17.547 -35.625 1 52 403 THR B C 1
ATOM 6480 O O . THR B 1 403 ? 0.264 -16.609 -34.844 1 52 403 THR B O 1
ATOM 6483 N N . MET B 1 404 ? -0.58 -17.781 -36.656 1 47.97 404 MET B N 1
ATOM 6484 C CA . MET B 1 404 ? -1.88 -17.125 -36.594 1 47.97 404 MET B CA 1
ATOM 6485 C C . MET B 1 404 ? -2.475 -17.203 -35.188 1 47.97 404 MET B C 1
ATOM 6487 O O . MET B 1 404 ? -3.111 -16.25 -34.719 1 47.97 404 MET B O 1
ATOM 6491 N N . ASP B 1 405 ? -2.186 -18.203 -34.531 1 46.25 405 ASP B N 1
ATOM 6492 C CA . ASP B 1 405 ? -2.625 -18.375 -33.156 1 46.25 405 ASP B CA 1
ATOM 6493 C C . ASP B 1 405 ? -1.902 -17.406 -32.219 1 46.25 405 ASP B C 1
ATOM 6495 O O . ASP B 1 405 ? -2.512 -16.844 -31.297 1 46.25 405 ASP B O 1
ATOM 6499 N N . GLN B 1 406 ? -0.681 -17.109 -32.594 1 48.91 406 GLN B N 1
ATOM 6500 C CA . GLN B 1 406 ? 0.101 -16.172 -31.781 1 48.91 406 GLN B CA 1
ATOM 6501 C C . GLN B 1 406 ? -0.317 -14.734 -32.062 1 48.91 406 GLN B C 1
ATOM 6503 O O . GLN B 1 406 ? -0.429 -13.922 -31.141 1 48.91 406 GLN B O 1
ATOM 6508 N N . ILE B 1 407 ? -0.615 -14.539 -33.281 1 48.31 407 ILE B N 1
ATOM 6509 C CA . ILE B 1 407 ? -1.107 -13.227 -33.688 1 48.31 407 ILE B CA 1
ATOM 6510 C C . ILE B 1 407 ? -2.502 -13 -33.094 1 48.31 407 ILE B C 1
ATOM 6512 O O . ILE B 1 407 ? -2.791 -11.93 -32.562 1 48.31 407 ILE B O 1
ATOM 6516 N N . VAL B 1 408 ? -3.402 -13.961 -33.25 1 45.78 408 VAL B N 1
ATOM 6517 C CA . VAL B 1 408 ? -4.742 -13.875 -32.688 1 45.78 408 VAL B CA 1
ATOM 6518 C C . VAL B 1 408 ? -4.645 -13.734 -31.172 1 45.78 408 VAL B C 1
ATOM 6520 O O . VAL B 1 408 ? -5.355 -12.922 -30.578 1 45.78 408 VAL B O 1
ATOM 6523 N N . LYS B 1 409 ? -3.76 -14.305 -30.641 1 45.84 409 LYS B N 1
ATOM 6524 C CA . LYS B 1 409 ? -3.541 -14.211 -29.203 1 45.84 409 LYS B CA 1
ATOM 6525 C C . LYS B 1 409 ? -2.994 -12.836 -28.812 1 45.84 409 LYS B C 1
ATOM 6527 O O . LYS B 1 409 ? -3.412 -12.25 -27.812 1 45.84 409 LYS B O 1
ATOM 6532 N N . ASP B 1 410 ? -2.223 -12.375 -29.688 1 46.31 410 ASP B N 1
ATOM 6533 C CA . ASP B 1 410 ? -1.655 -11.047 -29.5 1 46.31 410 ASP B CA 1
ATOM 6534 C C . ASP B 1 410 ? -2.705 -9.961 -29.719 1 46.31 410 ASP B C 1
ATOM 6536 O O . ASP B 1 410 ? -2.707 -8.938 -29.047 1 46.31 410 ASP B O 1
ATOM 6540 N N . LEU B 1 411 ? -3.557 -10.227 -30.781 1 44.84 411 LEU B N 1
ATOM 6541 C CA . LEU B 1 411 ? -4.602 -9.281 -31.141 1 44.84 411 LEU B CA 1
ATOM 6542 C C . LEU B 1 411 ? -5.852 -9.492 -30.297 1 44.84 411 LEU B C 1
ATOM 6544 O O . LEU B 1 411 ? -6.609 -8.547 -30.062 1 44.84 411 LEU B O 1
ATOM 6548 N N . MET B 1 412 ? -6.246 -10.688 -29.984 1 41.84 412 MET B N 1
ATOM 6549 C CA . MET B 1 412 ? -7.445 -10.984 -29.203 1 41.84 412 MET B CA 1
ATOM 6550 C C . MET B 1 412 ? -7.348 -10.406 -27.797 1 41.84 412 MET B C 1
ATOM 6552 O O . MET B 1 412 ? -8.359 -10.219 -27.125 1 41.84 412 MET B O 1
ATOM 6556 N N . VAL B 1 413 ? -6.203 -10.203 -27.328 1 38.34 413 VAL B N 1
ATOM 6557 C CA . VAL B 1 413 ? -6.117 -9.586 -26.016 1 38.34 413 VAL B CA 1
ATOM 6558 C C . VAL B 1 413 ? -6.727 -8.188 -26.047 1 38.34 413 VAL B C 1
ATOM 6560 O O . VAL B 1 413 ? -7.25 -7.711 -25.047 1 38.34 413 VAL B O 1
ATOM 6563 N N . TYR B 1 414 ? -6.691 -7.586 -27.172 1 35.28 414 TYR B N 1
ATOM 6564 C CA . TYR B 1 414 ? -7.289 -6.262 -27.312 1 35.28 414 TYR B CA 1
ATOM 6565 C C . TYR B 1 414 ? -8.695 -6.359 -27.906 1 35.28 414 TYR B C 1
ATOM 6567 O O . TYR B 1 414 ? -9.344 -5.34 -28.156 1 35.28 414 TYR B O 1
ATOM 6575 N N . ASP B 1 415 ? -9.086 -7.488 -28.328 1 33.31 415 ASP B N 1
ATOM 6576 C CA . ASP B 1 415 ? -10.453 -7.562 -28.859 1 33.31 415 ASP B CA 1
ATOM 6577 C C . ASP B 1 415 ? -11.477 -7.359 -27.734 1 33.31 415 ASP B C 1
ATOM 6579 O O . ASP B 1 415 ? -11.766 -8.289 -26.984 1 33.31 415 ASP B O 1
ATOM 6583 N N . ASP B 1 416 ? -11.422 -6.328 -27.078 1 31.38 416 ASP B N 1
ATOM 6584 C CA . ASP B 1 416 ? -12.742 -6.152 -26.469 1 31.38 416 ASP B CA 1
ATOM 6585 C C . ASP B 1 416 ? -13.844 -6.309 -27.5 1 31.38 416 ASP B C 1
ATOM 6587 O O . ASP B 1 416 ? -13.789 -5.703 -28.578 1 31.38 416 ASP B O 1
ATOM 6591 N N . GLU B 1 417 ? -14.469 -7.457 -27.531 1 30.16 417 GLU B N 1
ATOM 6592 C CA . GLU B 1 417 ? -15.672 -7.723 -28.312 1 30.16 417 GLU B CA 1
ATOM 6593 C C . GLU B 1 417 ? -16.438 -6.434 -28.609 1 30.16 417 GLU B C 1
ATOM 6595 O O . GLU B 1 417 ? -17 -6.266 -29.688 1 30.16 417 GLU B O 1
ATOM 6600 N N . ASP B 1 418 ? -17.047 -5.863 -27.625 1 27.89 418 ASP B N 1
ATOM 6601 C CA . ASP B 1 418 ? -18.297 -5.18 -27.906 1 27.89 418 ASP B CA 1
ATOM 6602 C C . ASP B 1 418 ? -18.062 -3.875 -28.672 1 27.89 418 ASP B C 1
ATOM 6604 O O . ASP B 1 418 ? -18.953 -3.039 -28.781 1 27.89 418 ASP B O 1
ATOM 6608 N N . TYR B 1 419 ? -16.953 -3.279 -28.781 1 27.73 419 TYR B N 1
ATOM 6609 C CA . TYR B 1 419 ? -17.203 -2.039 -29.516 1 27.73 419 TYR B CA 1
ATOM 6610 C C . TYR B 1 419 ? -17.344 -2.301 -31 1 27.73 419 TYR B C 1
ATOM 6612 O O . TYR B 1 419 ? -16.391 -2.711 -31.656 1 27.73 419 TYR B O 1
ATOM 6620 N N . HIS B 1 420 ? -18.594 -2.811 -31.469 1 25.86 420 HIS B N 1
ATOM 6621 C CA . HIS B 1 420 ? -19.078 -2.678 -32.844 1 25.86 420 HIS B CA 1
ATOM 6622 C C . HIS B 1 420 ? -18.672 -1.333 -33.438 1 25.86 420 HIS B C 1
ATOM 6624 O O . HIS B 1 420 ? -18.734 -0.305 -32.75 1 25.86 420 HIS B O 1
ATOM 6630 N N . PRO B 1 421 ? -18.016 -1.404 -34.531 1 24.3 421 PRO B N 1
ATOM 6631 C CA . PRO B 1 421 ? -17.812 -0.209 -35.344 1 24.3 421 PRO B CA 1
ATOM 6632 C C . PRO B 1 421 ? -19.125 0.479 -35.719 1 24.3 421 PRO B C 1
ATOM 6634 O O . PRO B 1 421 ? -20.172 -0.168 -35.781 1 24.3 421 PRO B O 1
ATOM 6637 N N . ALA B 1 422 ? -19.484 1.731 -35.344 1 20.39 422 ALA B N 1
ATOM 6638 C CA . ALA B 1 422 ? -20.375 2.484 -36.188 1 20.39 422 ALA B CA 1
ATOM 6639 C C . ALA B 1 422 ? -19.922 2.424 -37.656 1 20.39 422 ALA B C 1
ATOM 6641 O O . ALA B 1 422 ? -18.75 2.631 -37.938 1 20.39 422 ALA B O 1
ATOM 6642 N N . TYR B 1 423 ? -20.391 1.391 -38.375 1 18.19 423 TYR B N 1
ATOM 6643 C CA . TYR B 1 423 ? -20.422 1.418 -39.812 1 18.19 423 TYR B CA 1
ATOM 6644 C C . TYR B 1 423 ? -21.109 2.676 -40.344 1 18.19 423 TYR B C 1
ATOM 6646 O O . TYR B 1 423 ? -22.188 3.037 -39.875 1 18.19 423 TYR B O 1
ATOM 6654 N N . PHE B 1 424 ? -20.234 3.57 -40.812 1 17.38 424 PHE B N 1
ATOM 6655 C CA . PHE B 1 424 ? -20.781 4.332 -41.938 1 17.38 424 PHE B CA 1
ATOM 6656 C C . PHE B 1 424 ? -20.797 3.492 -43.188 1 17.38 424 PHE B C 1
ATOM 6658 O O . PHE B 1 424 ? -19.922 2.641 -43.406 1 17.38 424 PHE B O 1
#

Foldseek 3Di:
DPDFPAAAPVRQKTWQWAAPDPPDQWTWTFMFGRLAPVRHTFATQPLVGTAGNPQWDWDQDQQGKTFTAHNVGHTSGIQPDGLGRQWDWHQYPQRKIFIFHPVDPRDTRDIRLQAGEFKATAPRKAAQVYWYAEPLRFWIFHQDPLLWTWIWGHDPPDIDTLPPHPVDDQVLSVFASPQPGSIWGAHQQQWIDTSRGDIKRFQRGGHDWTKMWGLYPQRKIFIWTADNVRNHIDTRTTRDPDSLSRWLNQAWQWEFEQVVHTDIDHDPQWDQPDPVHRSNHIDGPDDQALPDQLVPDDDDDDPQKDQPDQFPDWDWDDDPVVLVVVQNVDSQFDDWDADPPRRIITTHNTGISMYRDPPDQLDPVNLCVVPPCVCVPVDDSVLSNLLVVLVVLQVDPPVRRDDPVRSCVSNVVPCPPPPDDPDD/DPDFPAAAPVRQKGWQWAAPDPPDQWTWTFMFGRLAPVRHTFATQPLVGTAGNPQWDWDQDQQGKTFTAHNVGHTSGIQPHGLGRQWDWHQYPQRKIFIFHPVDPRDTRDIRLQAGEFKATAPRKAAQNYWYAEPLRFWIFHQDPLLWTWIWGHDPPDIDTLPPHPVDDQVLSVFASPQPGSIWGAHQQQWIDTSRGDIKRFQRGGHDWTKMWGLYPQRKIFIWTADNVNNHIDTRTTRDPDSLSRWLNQAWQWEFEQVVHTDIDHPPQWDQPDPVHRSNHIDGPDDQALPDQLVPDDDDDDPQKDQPDQFPDWDWDDDPVVLVVVQNVDSQFDDWDADPPRRIITTHNTGISMYRDPPDQLDPVNLCVVPPVVCVPVDDSVLSNLLVVLVVLCVDPPVRRDDPVRSCVSNVVPCPPPPPDPDD

=== Feature glossary ===
Key to the feature types in this record:

pLDDT. pLDDT is the predicted lDDT-Cα score: AlphaFold's confidence that the local environment of each residue (all inter-atomic distances within 15 Å) is correctly placed. It is a per-residue number between 0 and 100, with higher meaning more reliable.

Radius of gyration, Cα contacts, bounding box. The geometric summary reports three shape descriptors. Rg (radius of gyration) measures how spread out the Cα atoms are about their centre of mass; compact globular proteins have small Rg, elongated or unfolded ones large. Cα contacts (<8 Å, |i−j|>4) count long-range residue pairs in spatial proximity — high for tightly packed folds, near zero for rods or random coil. The bounding-box extents give the protein's footprint along x, y, z in Å.

Backbone torsions (φ/ψ). Backbone dihedral angles. Every residue except chain termini has a φ (preceding-C → N → Cα → C) and a ψ (N → Cα → C → next-N). They are reported in degrees following the IUPAC sign convention. Secondary structure is essentially a statement about which (φ, ψ) basin each residue occupies.

Contact-map, Ramachandran, and PAE plots. Plot images: a contact map (which residues are close in 3D, as an N×N binary image), a Ramachandran scatter (backbone torsion angles, revealing secondary-structure composition at a glance), and — for AlphaFold structures — a PAE heatmap (pairwise prediction confidence).

Predicted aligned error. Predicted Aligned Error (PAE) is an AlphaFold confidence matrix: entry (i, j) is the expected error in the position of residue j, in ångströms, when the prediction is superimposed on the true structure at residue i. Low PAE within a block of residues means that block is internally rigid and well-predicted; high PAE between two blocks means their relative placement is uncertain even if each block individually is confident.

Secondary structure (3-state, P-SEA). Three-state secondary structure (P-SEA) collapses the eight DSSP classes into helix (a), strand (b), and coil (c). P-SEA assigns these from Cα geometry alone — distances and angles — without requiring backbone oxygens, so it works on any Cα trace.

Solvent-accessible surface area. Solvent-accessible surface area (SASA) is the area in Å² traced out by the centre of a 1.4 Å probe sphere (a water molecule) rolled over the protein's van der Waals surface (Shrake–Rupley / Lee–Richards construction). Buried residues have near-zero SASA; fully exposed residues can exceed 200 Å². The total SASA scales roughly with the number of surface residues.

Foldseek 3Di. The Foldseek 3Di string encodes local tertiary geometry as a 20-letter alphabet — one character per residue — derived from the relative positions of nearby Cα atoms. Unlike the amino-acid sequence, 3Di is a direct function of the 3D structure, so two proteins with the same fold have similar 3Di strings even at low sequence identity.

B-factor. For experimental (PDB) structures, the B-factor (temperature factor) quantifies the positional spread of each atom in the crystal — a combination of thermal vibration and static disorder — in units of Å². High B-factors mark flexible loops or poorly resolved regions; low B-factors mark the rigid, well-ordered core.

mmCIF coordinates. The mmCIF block holds the 3D Cartesian coordinates of each backbone atom (N, Cα, C, O) in ångströms. mmCIF is the PDB's canonical archive format — a tagged-loop text representation of the atomic model.

InterPro / GO / CATH / organism. Functional annotations link the protein to curated databases. InterPro entries identify conserved domains and families by matching the sequence against member-database signatures (Pfam, PROSITE, CDD, …). Gene Ontology (GO) terms describe molecular function, biological process, and cellular component in a controlled vocabulary. CATH places the structure in a hierarchical fold classification (Class/Architecture/Topology/Homologous-superfamily). The organism is the source species.

Rendered structure images. Structure images are PyMOL renders from six orthogonal camera directions. Cartoon representation draws helices as coils and strands as arrows; sticks shows the backbone as bonds; surface shows the solvent-excluded envelope. Rainbow coloring maps sequence position to hue (blue→red, N→C); chain coloring assigns a distinct color per polypeptide.

Sequence. This is the polypeptide sequence — one letter per residue, N-terminus first. Length ranges from a few dozen residues for small domains to over a thousand for large multi-domain proteins.

Secondary structure (8-state, DSSP). The SS8 string is DSSP's per-residue secondary-structure call. α-helix (H) means an i→i+4 H-bond ladder; β-strand (E) means the residue participates in a β-sheet; 3₁₀ (G) and π (I) are tighter and wider helices; T/S are turns/bends; '-' is loop.

Nearest PDB structures. Structural nearest neighbors (via Foldseek easy-search vs the PDB). Reported per hit: target PDB id, E-value, and alignment TM-score. A TM-score above ~0.5 is the conventional threshold for 'same fold'.